Protein AF-0000000065915764 (afdb_homodimer)

pLDDT: mean 95.34, std 4.93, range [56.38, 98.88]

Nearest PDB structures (foldseek):
  3zss-assembly2_C  TM=9.083E-01  e=1.760E-75  Streptomyces coelicolor
  5lgw-assembly1_B  TM=9.173E-01  e=3.106E-75  Streptomyces coelicolor
  8d6k-assembly1_A  TM=9.025E-01  e=7.506E-76  Streptomyces coelicolor A3(2)
  5lgv-assembly1_B  TM=8.990E-01  e=1.524E-74  Streptomyces coelicolor A3(2)
  5vt4-assembly2_C  TM=8.774E-01  e=1.655E-73  Streptomyces coelicolor A3(2)

Radius of gyration: 36.44 Å; Cα contacts (8 Å, |Δi|>4): 2504; chains: 2; bounding box: 92×104×80 Å

Sequence (1188 aa):
MRLADARVAIEGVNLEIDGGRFAAKVVAGWEVAVEADIFCDGHDSIDAAVLHRQRGTDDWTEVRMEFLVNDRWQARVTFAENAFHELTFLAWRDLYTTWRKEVAKKLAAGQKIDLELEEGRRLLQSVETAGAEDRALVDRILGEDGADQEAGARFARMSSPEAVAAMKRCAPRTNLTCYKILPIFADREAAAFSAWYEMMPRSQSGDPERHGTFDDVIRKLPYVRDLGFDVLYFTPIHPIGRVNRKGRNNSLTPGPDDPGSPYAIGSEEGGHDAIHPELGDFESFGRLVEAAHAHGLEVALDFAIQCAPDHPWIREHPEWFDWRPDGTIKFAENPPKKYEDIVNVHFYRGALPELWYALRDVVLFWVEKGVKIFRVDNPHTKPFPFWEWMIGEVQSQHPDVIFLAEAFTRPKVMKRLGKVGYGQSYSYFTWRNTKAELIDYLTELTTEECRHYMRPNFFANTPDINPVYLQHSGRAGFRVRLALAATLGGNYGLYNGYEICEATPVPGKEEYFNSEKYQLRAWDFDQPGHIQDDIRLMNHIRRTHPAMRDFTRLRFYDAHNDSVLAYGKSTEDKQDFLLFHVNLDPHAAQTFEFMRLADARVAIEGVNLEIDGGRFAAKVVAGWEVAVEADIFCDGHDSIDAAVLHRQRGTDDWTEVRMEFLVNDRWQARVTFAENAFHELTFLAWRDLYTTWRKEVAKKLAAGQKIDLELEEGRRLLQSVETAGAEDRALVDRILGEDGADQEAGARFARMSSPEAVAAMKRCAPRTNLTCYKILPIFADREAAAFSAWYEMMPRSQSGDPERHGTFDDVIRKLPYVRDLGFDVLYFTPIHPIGRVNRKGRNNSLTPGPDDPGSPYAIGSEEGGHDAIHPELGDFESFGRLVEAAHAHGLEVALDFAIQCAPDHPWIREHPEWFDWRPDGTIKFAENPPKKYEDIVNVHFYRGALPELWYALRDVVLFWVEKGVKIFRVDNPHTKPFPFWEWMIGEVQSQHPDVIFLAEAFTRPKVMKRLGKVGYGQSYSYFTWRNTKAELIDYLTELTTEECRHYMRPNFFANTPDINPVYLQHSGRAGFRVRLALAATLGGNYGLYNGYEICEATPVPGKEEYFNSEKYQLRAWDFDQPGHIQDDIRLMNHIRRTHPAMRDFTRLRFYDAHNDSVLAYGKSTEDKQDFLLFHVNLDPHAAQTFEF

Solvent-accessible surface area (backbone atoms only — not comparable to full-atom values): 61361 Å² total; per-residue (Å²): 115,83,51,68,39,46,41,36,46,76,45,77,43,71,62,51,33,82,68,36,76,30,44,22,50,48,40,28,64,41,76,37,84,48,39,30,36,49,50,56,46,52,83,65,36,65,50,41,30,40,34,35,34,55,62,93,59,87,68,66,47,77,41,68,43,42,80,72,56,94,48,28,31,37,30,78,46,62,50,69,57,51,35,57,27,34,35,34,39,40,30,22,42,31,61,65,61,29,47,52,54,54,49,51,53,36,50,75,69,70,47,89,52,68,68,58,50,53,51,50,52,52,56,59,67,52,40,81,77,37,51,73,67,46,44,50,51,45,48,48,53,58,68,69,54,52,90,87,51,58,66,66,60,52,50,49,56,70,61,25,71,68,44,50,55,39,42,74,73,23,46,64,63,42,53,57,16,72,52,72,77,28,42,31,34,22,31,45,56,65,54,50,39,37,36,34,38,31,46,55,54,46,32,42,52,66,36,58,87,40,75,6,24,38,66,35,41,53,72,44,45,65,59,50,39,66,38,46,42,38,31,44,32,33,58,46,62,27,18,46,20,70,51,63,29,31,3,64,72,68,28,83,72,42,56,95,81,45,72,18,36,44,71,18,24,1,16,94,80,28,30,90,85,33,58,17,70,73,39,42,48,72,66,48,46,46,50,32,53,52,51,34,47,74,64,60,28,42,55,26,38,40,48,61,81,45,26,9,74,45,14,51,55,56,76,77,40,51,58,31,41,59,67,41,95,87,67,46,66,60,52,36,67,57,86,87,46,70,38,76,26,25,28,54,67,42,81,52,74,79,10,53,60,60,52,59,52,51,54,47,48,40,52,51,52,42,38,74,67,69,38,43,32,35,41,29,54,52,50,56,61,40,56,54,36,55,46,31,51,46,47,50,56,48,34,73,77,39,38,74,51,38,37,30,35,44,38,96,63,58,68,69,59,48,48,47,47,18,44,41,55,30,40,24,26,45,59,66,57,62,75,44,73,48,44,67,50,43,52,56,51,50,46,46,49,42,68,41,76,50,46,36,32,44,36,55,32,30,37,65,39,44,88,72,36,37,44,70,68,49,54,73,26,54,65,50,26,50,51,42,48,48,53,49,25,58,68,56,26,21,16,22,30,40,28,69,51,52,47,54,54,65,41,60,47,35,88,96,46,46,28,48,48,79,30,68,58,16,38,58,40,50,79,66,74,77,44,88,80,37,43,54,67,58,46,26,47,53,34,46,50,48,74,72,33,75,18,43,44,52,44,54,40,61,45,78,51,76,35,75,31,76,49,36,44,31,38,36,28,33,34,94,84,56,82,37,72,48,78,48,79,43,61,64,44,48,86,53,91,82,78,69,58,116,114,81,53,67,39,45,39,37,47,77,43,76,43,71,62,52,33,83,68,36,75,31,44,22,50,50,41,28,63,43,76,38,84,48,37,31,34,49,51,56,43,51,82,66,36,66,48,42,29,39,35,37,32,54,62,93,60,87,68,68,46,78,44,69,43,42,80,72,56,94,48,27,30,36,30,79,44,62,50,70,56,53,34,56,28,34,35,33,41,40,30,21,42,30,62,65,62,32,48,52,54,55,49,51,53,36,50,75,70,69,47,88,53,67,70,56,50,53,51,50,50,52,56,58,69,51,38,81,77,37,50,73,66,46,45,50,52,45,49,50,52,58,68,68,55,52,93,86,51,58,68,68,60,50,51,49,57,69,61,25,71,68,46,49,55,40,41,74,73,22,46,65,64,42,53,57,16,72,53,73,77,29,41,31,35,22,31,45,57,63,55,52,38,36,35,35,40,31,49,57,54,46,32,42,52,66,34,59,89,40,74,5,24,40,67,34,41,54,72,43,45,64,59,49,39,67,39,46,41,38,31,42,33,33,58,46,61,28,18,44,20,71,50,63,28,31,3,63,72,68,27,84,72,41,57,96,80,43,72,16,37,45,72,18,24,1,16,96,79,28,30,90,83,34,58,20,71,73,40,44,47,71,66,47,46,44,48,31,52,51,51,34,46,73,63,61,28,41,53,27,42,40,47,63,81,43,25,8,75,45,14,52,55,55,78,77,38,52,58,33,42,61,66,42,97,88,69,46,65,61,53,36,67,57,86,90,47,71,38,76,27,23,28,53,68,44,80,51,76,78,10,51,61,60,51,60,51,51,53,45,48,40,53,52,52,43,38,75,66,68,36,42,35,34,40,28,54,51,49,57,62,41,56,53,35,55,46,31,49,47,46,50,56,49,34,72,77,39,37,76,50,39,37,30,35,45,37,95,63,58,69,68,60,49,48,47,46,17,45,40,57,30,41,25,25,45,59,66,58,62,76,44,72,47,45,67,50,42,53,55,50,50,46,46,48,41,70,41,75,50,47,37,33,44,35,53,31,30,36,66,40,44,88,72,35,39,44,69,67,48,54,72,26,54,67,51,26,50,52,43,47,48,51,48,25,59,67,57,28,22,16,23,32,41,29,70,51,52,48,54,56,66,40,61,46,35,88,95,46,44,28,48,49,80,30,67,58,16,36,58,40,49,79,67,74,78,44,88,81,35,42,54,67,58,46,26,48,51,34,47,49,47,72,70,33,75,17,43,45,52,45,56,40,62,44,79,50,76,35,76,31,77,48,37,44,32,37,35,28,34,34,94,85,56,83,37,72,48,78,47,80,45,63,63,44,49,87,53,90,83,79,67,57,116

Secondary structure (DSSP, 8-state):
-GGGG--SEEE--TT-BGGGTB-EEEETTSEEEEEEEEE-STT--EEEEEEEEETT--PPEEEE-EE-STTEEEEEEE--SSEEEEEEEEEEE-HHHHHHHHHHHHHHTT---HHHHHHHHHHHHT-TT--HHHHHHHHHHHHH--TTS-HHHHHHHHT-HHHHHHHHHHS--EEEEEPPPEEEEEE-GGGTSEEEEEE-GGGTTS-TTS---HHHHHHHHHHHHHHT-SEEEE---S-B--TT---GGG-SS--TT----TTSB-BTTBSTTS--TTT--HHHHHHHHHHHHHTT-EEEEEE---B-TT-HHHHH-GGGB-B-TTSPBPEEEETTEEEEEEEPBP-SGGGTTHHHHHHHHHHHHHHHTT--EEEEESGGGS-HHHHHHHHHHHHHH-TT-EEEEE--S-HHHHHHHHHHT-SEE--GGGG--SHHHHHHHHHHHHHSGGGGT--BEEES-BTTB--HHHHHHHHHHHHHHHHHHHHH-SEEEEETTGGGT---BSTTSSSBTT-TTTS-----TTSTT--HHHHHHHHHHHHH-GGGT-TT-EEEE--SSTTEEEEEEE-TTSSSEEEEEEE--TTS------/-GGGG--SEEE--TT-BGGGTB-EEEETTSEEEEEEEEE-STT--EEEEEEEEETT--PPEEEE-EE-STTEEEEEEE--SSEEEEEEEEEEE-HHHHHHHHHHHHHHTT---HHHHHHHHHHHHT-TT--HHHHHHHHHHHHH--TTS-HHHHHHHHT-HHHHHHHHHHS--EEEEEPPPEEEEEE-GGGTSEEEEEE-GGGTTS-TTS---HHHHHHHHHHHHHHT-SEEEE---SPBP-TT---GGG-SS--TT----TTSB-BTTBSTTS--TTT--HHHHHHHHHHHHHTT-EEEEEE---B-TT-HHHHH-GGGB-B-TTSPBPEEEETTEEEEEEEPBP-SGGGTTHHHHHHHHHHHHHHHTT--EEEEESGGGS-HHHHHHHHHHHHHH-TT-EEEEE--S-HHHHHHHHHHT-SEE--GGGG--SHHHHHHHHHHHHHSGGGGT--BEEES-BTTB--HHHHHHHHHHHHHHHHHHHHH-SEEEEETTGGGT---BSTTSSSBTT-TTTS-----TTSTT--HHHHHHHHHHHHH-GGGT-TT-EEEE--SSTTEEEEEEE-TTSSSEEEEEEE--TTS------

Organism: Cereibacter sphaeroides (NCBI:txid1063)

Structure (mmCIF, N/CA/C/O backbone):
data_AF-0000000065915764-model_v1
#
loop_
_entity.id
_entity.type
_entity.pdbx_description
1 polymer 'Alpha-1,4-glucan:maltose-1-phosphate maltosyltransferase'
#
loop_
_atom_site.group_PDB
_atom_site.id
_atom_site.type_symbol
_atom_site.label_atom_id
_atom_site.label_alt_id
_atom_site.label_comp_id
_atom_site.label_asym_id
_atom_site.label_entity_id
_atom_site.label_seq_id
_atom_site.pdbx_PDB_ins_code
_atom_site.Cartn_x
_atom_site.Cartn_y
_atom_site.Cartn_z
_atom_site.occupancy
_atom_site.B_iso_or_equiv
_atom_site.auth_seq_id
_atom_site.auth_comp_id
_atom_site.auth_asym_id
_atom_site.auth_atom_id
_atom_site.pdbx_PDB_model_num
ATOM 1 N N . MET A 1 1 ? 7.398 -5.914 -28.719 1 56.38 1 MET A N 1
ATOM 2 C CA . MET A 1 1 ? 6.422 -5.68 -27.656 1 56.38 1 MET A CA 1
ATOM 3 C C . MET A 1 1 ? 7.062 -4.953 -26.484 1 56.38 1 MET A C 1
ATOM 5 O O . MET A 1 1 ? 8.102 -5.379 -25.984 1 56.38 1 MET A O 1
ATOM 9 N N . ARG A 1 2 ? 6.723 -3.805 -26.047 1 63.94 2 ARG A N 1
ATOM 10 C CA . ARG A 1 2 ? 7.277 -2.926 -25.031 1 63.94 2 ARG A CA 1
ATOM 11 C C . ARG A 1 2 ? 7.441 -3.668 -23.703 1 63.94 2 ARG A C 1
ATOM 13 O O . ARG A 1 2 ? 8.406 -3.432 -22.969 1 63.94 2 ARG A O 1
ATOM 20 N N . LEU A 1 3 ? 6.625 -4.668 -23.562 1 74.25 3 LEU A N 1
ATOM 21 C CA . LEU A 1 3 ? 6.594 -5.418 -22.312 1 74.25 3 LEU A CA 1
ATOM 22 C C . LEU A 1 3 ? 7.773 -6.383 -22.219 1 74.25 3 LEU A C 1
ATOM 24 O O . LEU A 1 3 ? 8.25 -6.691 -21.125 1 74.25 3 LEU A O 1
ATOM 28 N N . ALA A 1 4 ? 8.305 -6.719 -23.281 1 79.62 4 ALA A N 1
ATOM 29 C CA . ALA A 1 4 ? 9.352 -7.738 -23.312 1 79.62 4 ALA A CA 1
ATOM 30 C C . ALA A 1 4 ? 10.633 -7.223 -22.672 1 79.62 4 ALA A C 1
ATOM 32 O O . ALA A 1 4 ? 11.453 -8.008 -22.203 1 79.62 4 ALA A O 1
ATOM 33 N N . ASP A 1 5 ? 10.688 -5.93 -22.578 1 79.31 5 ASP A N 1
ATOM 34 C CA . ASP A 1 5 ? 11.906 -5.359 -22.031 1 79.31 5 ASP A CA 1
ATOM 35 C C . ASP A 1 5 ? 11.836 -5.293 -20.5 1 79.31 5 ASP A C 1
ATOM 37 O O . ASP A 1 5 ? 12.859 -5.121 -19.828 1 79.31 5 ASP A O 1
ATOM 41 N N . ALA A 1 6 ? 10.734 -5.477 -19.906 1 85.06 6 ALA A N 1
ATOM 42 C CA . ALA A 1 6 ? 10.547 -5.352 -18.453 1 85.06 6 ALA A CA 1
ATOM 43 C C . ALA A 1 6 ? 10.531 -6.719 -17.781 1 85.06 6 ALA A C 1
ATOM 45 O O . ALA A 1 6 ? 9.586 -7.059 -17.078 1 85.06 6 ALA A O 1
ATOM 46 N N . ARG A 1 7 ? 11.711 -7.316 -17.969 1 92.5 7 ARG A N 1
ATOM 47 C CA . ARG A 1 7 ? 11.766 -8.695 -17.5 1 92.5 7 ARG A CA 1
ATOM 48 C C . ARG A 1 7 ? 11.977 -8.75 -15.984 1 92.5 7 ARG A C 1
ATOM 50 O O . ARG A 1 7 ? 11.5 -9.68 -15.32 1 92.5 7 ARG A O 1
ATOM 57 N N . VAL A 1 8 ? 12.703 -7.746 -15.492 1 96.81 8 VAL A N 1
ATOM 58 C CA . VAL A 1 8 ? 12.953 -7.707 -14.055 1 96.81 8 VAL A CA 1
ATOM 59 C C . VAL A 1 8 ? 11.852 -6.906 -13.367 1 96.81 8 VAL A C 1
ATOM 61 O O . VAL A 1 8 ? 11.5 -5.812 -13.812 1 96.81 8 VAL A O 1
ATOM 64 N N . ALA A 1 9 ? 11.227 -7.492 -12.359 1 97.19 9 ALA A N 1
ATOM 65 C CA . ALA A 1 9 ? 10.156 -6.816 -11.617 1 97.19 9 ALA A CA 1
ATOM 66 C C . ALA A 1 9 ? 10.734 -5.883 -10.562 1 97.19 9 ALA A C 1
ATOM 68 O O . ALA A 1 9 ? 11.664 -6.25 -9.836 1 97.19 9 ALA A O 1
ATOM 69 N N . ILE A 1 10 ? 10.289 -4.711 -10.531 1 97.88 10 ILE A N 1
ATOM 70 C CA . ILE A 1 10 ? 10.578 -3.734 -9.484 1 97.88 10 ILE A CA 1
ATOM 71 C C . ILE A 1 10 ? 9.273 -3.268 -8.844 1 97.88 10 ILE A C 1
ATOM 73 O O . ILE A 1 10 ? 8.43 -2.656 -9.508 1 97.88 10 ILE A O 1
ATOM 77 N N . GLU A 1 11 ? 9.047 -3.568 -7.562 1 97.38 11 GLU A N 1
ATOM 78 C CA . GLU A 1 11 ? 7.812 -3.203 -6.871 1 97.38 11 GLU A CA 1
ATOM 79 C C . GLU A 1 11 ? 8.055 -3.002 -5.379 1 97.38 11 GLU A C 1
ATOM 81 O O . GLU A 1 11 ? 9.195 -3.076 -4.914 1 97.38 11 GLU A O 1
ATOM 86 N N . GLY A 1 12 ? 7.016 -2.6 -4.625 1 97.19 12 GLY A N 1
ATOM 87 C CA . GLY A 1 12 ? 7.113 -2.459 -3.18 1 97.19 12 GLY A CA 1
ATOM 88 C C . GLY A 1 12 ? 8.109 -1.394 -2.752 1 97.19 12 GLY A C 1
ATOM 89 O O . GLY A 1 12 ? 8.852 -1.584 -1.785 1 97.19 12 GLY A O 1
ATOM 90 N N . VAL A 1 13 ? 8.203 -0.317 -3.479 1 98.06 13 VAL A N 1
ATOM 91 C CA . VAL A 1 13 ? 9.133 0.767 -3.176 1 98.06 13 VAL A CA 1
ATOM 92 C C . VAL A 1 13 ? 8.688 1.49 -1.907 1 98.06 13 VAL A C 1
ATOM 94 O O . VAL A 1 13 ? 7.535 1.927 -1.807 1 98.06 13 VAL A O 1
ATOM 97 N N . ASN A 1 14 ? 9.578 1.615 -0.952 1 97.75 14 ASN A N 1
ATOM 98 C CA . ASN A 1 14 ? 9.195 2.158 0.345 1 97.75 14 ASN A CA 1
ATOM 99 C C . ASN A 1 14 ? 8.891 3.652 0.26 1 97.75 14 ASN A C 1
ATOM 101 O O . ASN A 1 14 ? 8.094 4.176 1.042 1 97.75 14 ASN A O 1
ATOM 105 N N . LEU A 1 15 ? 9.461 4.379 -0.709 1 98.12 15 LEU A N 1
ATOM 106 C CA . LEU A 1 15 ? 9.281 5.824 -0.805 1 98.12 15 LEU A CA 1
ATOM 107 C C . LEU A 1 15 ? 8.211 6.172 -1.827 1 98.12 15 LEU A C 1
ATOM 109 O O . LEU A 1 15 ? 8.055 7.336 -2.199 1 98.12 15 LEU A O 1
ATOM 113 N N . GLU A 1 16 ? 7.5 5.168 -2.334 1 98 16 GLU A N 1
ATOM 114 C CA . GLU A 1 16 ? 6.387 5.414 -3.246 1 98 16 GLU A CA 1
ATOM 115 C C . GLU A 1 16 ? 5.098 5.699 -2.48 1 98 16 GLU A C 1
ATOM 117 O O . GLU A 1 16 ? 4.543 4.809 -1.838 1 98 16 GLU A O 1
ATOM 122 N N . ILE A 1 17 ? 4.629 6.945 -2.605 1 97.69 17 ILE A N 1
ATOM 123 C CA . ILE A 1 17 ? 3.43 7.355 -1.884 1 97.69 17 ILE A CA 1
ATOM 124 C C . ILE A 1 17 ? 2.252 7.441 -2.852 1 97.69 17 ILE A C 1
ATOM 126 O O . ILE A 1 17 ? 2.289 8.203 -3.82 1 97.69 17 ILE A O 1
ATOM 130 N N . ASP A 1 18 ? 1.126 6.699 -2.59 1 95.69 18 ASP A N 1
ATOM 131 C CA . ASP A 1 18 ? -0.087 6.652 -3.4 1 95.69 18 ASP A CA 1
ATOM 132 C C . ASP A 1 18 ? 0.247 6.461 -4.879 1 95.69 18 ASP A C 1
ATOM 134 O O . ASP A 1 18 ? -0.206 7.23 -5.727 1 95.69 18 ASP A O 1
ATOM 138 N N . GLY A 1 19 ? 1.062 5.457 -5.098 1 94.25 19 GLY A N 1
ATOM 139 C CA . GLY A 1 19 ? 1.416 5.129 -6.473 1 94.25 19 GLY A CA 1
ATOM 140 C C . GLY A 1 19 ? 2.357 6.137 -7.102 1 94.25 19 GLY A C 1
ATOM 141 O O . GLY A 1 19 ? 2.42 6.258 -8.328 1 94.25 19 GLY A O 1
ATOM 142 N N . GLY A 1 20 ? 3.006 6.973 -6.316 1 96.31 20 GLY A N 1
ATOM 143 C CA . GLY A 1 20 ? 3.941 7.961 -6.832 1 96.31 20 GLY A CA 1
ATOM 144 C C . GLY A 1 20 ? 3.312 9.32 -7.051 1 96.31 20 GLY A C 1
ATOM 145 O O . GLY A 1 20 ? 3.945 10.219 -7.609 1 96.31 20 GLY A O 1
ATOM 146 N N . ARG A 1 21 ? 2.051 9.469 -6.59 1 95.62 21 ARG A N 1
ATOM 147 C CA . ARG A 1 21 ? 1.346 10.727 -6.781 1 95.62 21 ARG A CA 1
ATOM 148 C C . ARG A 1 21 ? 1.957 11.836 -5.926 1 95.62 21 ARG A C 1
ATOM 150 O O . ARG A 1 21 ? 2.061 12.984 -6.367 1 95.62 21 ARG A O 1
ATOM 157 N N . PHE A 1 22 ? 2.361 11.453 -4.715 1 97.69 22 PHE A N 1
ATOM 158 C CA . PHE A 1 22 ? 2.883 12.453 -3.783 1 97.69 22 PHE A CA 1
ATOM 159 C C . PHE A 1 22 ? 4.363 12.211 -3.508 1 97.69 22 PHE A C 1
ATOM 161 O O . PHE A 1 22 ? 4.836 11.07 -3.592 1 97.69 22 PHE A O 1
ATOM 168 N N . ALA A 1 23 ? 5.055 13.227 -3.17 1 98.38 23 ALA A N 1
ATOM 169 C CA . ALA A 1 23 ? 6.48 13.133 -2.867 1 98.38 23 ALA A CA 1
ATOM 170 C C . ALA A 1 23 ? 6.707 12.57 -1.468 1 98.38 23 ALA A C 1
ATOM 172 O O . ALA A 1 23 ? 6.031 12.969 -0.514 1 98.38 23 ALA A O 1
ATOM 173 N N . ALA A 1 24 ? 7.609 11.617 -1.377 1 98.62 24 ALA A N 1
ATOM 174 C CA . ALA A 1 24 ? 8.141 11.273 -0.062 1 98.62 24 ALA A CA 1
ATOM 175 C C . ALA A 1 24 ? 9.055 12.383 0.463 1 98.62 24 ALA A C 1
ATOM 177 O O . ALA A 1 24 ? 9.656 13.125 -0.319 1 98.62 24 ALA A O 1
ATOM 178 N N . LYS A 1 25 ? 9.102 12.469 1.748 1 98.31 25 LYS A N 1
ATOM 179 C CA . LYS A 1 25 ? 9.922 13.508 2.367 1 98.31 25 LYS A CA 1
ATOM 180 C C . LYS A 1 25 ? 11.164 12.914 3.021 1 98.31 25 LYS A C 1
ATOM 182 O O . LYS A 1 25 ? 11.078 11.93 3.762 1 98.31 25 LYS A O 1
ATOM 187 N N . VAL A 1 26 ? 12.258 13.492 2.672 1 98.25 26 VAL A N 1
ATOM 188 C CA . VAL A 1 26 ? 13.539 13.164 3.289 1 98.25 26 VAL A CA 1
ATOM 189 C C . VAL A 1 26 ? 14.211 14.43 3.795 1 98.25 26 VAL A C 1
ATOM 191 O O . VAL A 1 26 ? 13.625 15.516 3.746 1 98.25 26 VAL A O 1
ATOM 194 N N . VAL A 1 27 ? 15.383 14.273 4.406 1 98.25 27 VAL A N 1
ATOM 195 C CA . VAL A 1 27 ? 16.125 15.43 4.914 1 98.25 27 VAL A CA 1
ATOM 196 C C . VAL A 1 27 ? 17.438 15.57 4.168 1 98.25 27 VAL A C 1
ATOM 198 O O . VAL A 1 27 ? 18.203 14.602 4.059 1 98.25 27 VAL A O 1
ATOM 201 N N . ALA A 1 28 ? 17.672 16.766 3.611 1 98.44 28 ALA A N 1
ATOM 202 C CA . ALA A 1 28 ? 18.922 17.016 2.893 1 98.44 28 ALA A CA 1
ATOM 203 C C . ALA A 1 28 ? 20.125 16.688 3.762 1 98.44 28 ALA A C 1
ATOM 205 O O . ALA A 1 28 ? 20.188 17.109 4.922 1 98.44 28 ALA A O 1
ATOM 206 N N . GLY A 1 29 ? 20.984 15.891 3.207 1 97.5 29 GLY A N 1
ATOM 207 C CA . GLY A 1 29 ? 22.203 15.547 3.922 1 97.5 29 GLY A CA 1
ATOM 208 C C . GLY A 1 29 ? 22.094 14.266 4.73 1 97.5 29 GLY A C 1
ATOM 209 O O . GLY A 1 29 ? 23.094 13.688 5.137 1 97.5 29 GLY A O 1
ATOM 210 N N . TRP A 1 30 ? 20.844 13.883 5.102 1 96.69 30 TRP A N 1
ATOM 211 C CA . TRP A 1 30 ? 20.656 12.625 5.812 1 96.69 30 TRP A CA 1
ATOM 212 C C . TRP A 1 30 ? 20.688 11.445 4.848 1 96.69 30 TRP A C 1
ATOM 214 O O . TRP A 1 30 ? 20.172 11.531 3.73 1 96.69 30 TRP A O 1
ATOM 224 N N . GLU A 1 31 ? 21.328 10.414 5.277 1 96 31 GLU A N 1
ATOM 225 C CA . GLU A 1 31 ? 21.266 9.188 4.496 1 96 31 GLU A CA 1
ATOM 226 C C . GLU A 1 31 ? 19.891 8.516 4.633 1 96 31 GLU A C 1
ATOM 228 O O . GLU A 1 31 ? 19.328 8.453 5.73 1 96 31 GLU A O 1
ATOM 233 N N . VAL A 1 32 ? 19.375 8.117 3.539 1 96.06 32 VAL A N 1
ATOM 234 C CA . VAL A 1 32 ? 18.062 7.48 3.541 1 96.06 32 VAL A CA 1
ATOM 235 C C . VAL A 1 32 ? 18.156 6.086 2.92 1 96.06 32 VAL A C 1
ATOM 237 O O . VAL A 1 32 ? 18.828 5.902 1.897 1 96.06 32 VAL A O 1
ATOM 240 N N . ALA A 1 33 ? 17.547 5.105 3.607 1 96.94 33 ALA A N 1
ATOM 241 C CA . ALA A 1 33 ? 17.453 3.766 3.031 1 96.94 33 ALA A CA 1
ATOM 242 C C . ALA A 1 33 ? 16.359 3.707 1.961 1 96.94 33 ALA A C 1
ATOM 244 O O . ALA A 1 33 ? 15.18 3.922 2.252 1 96.94 33 ALA A O 1
ATOM 245 N N . VAL A 1 34 ? 16.703 3.51 0.736 1 98.5 34 VAL A N 1
ATOM 246 C CA . VAL A 1 34 ? 15.789 3.314 -0.383 1 98.5 34 VAL A CA 1
ATOM 247 C C . VAL A 1 34 ? 15.656 1.824 -0.685 1 98.5 34 VAL A C 1
ATOM 249 O O . VAL A 1 34 ? 16.641 1.156 -1.005 1 98.5 34 VAL A O 1
ATOM 252 N N . GLU A 1 35 ? 14.438 1.336 -0.572 1 98.62 35 GLU A N 1
ATOM 253 C CA . GLU A 1 35 ? 14.234 -0.105 -0.681 1 98.62 35 GLU A CA 1
ATOM 254 C C . GLU A 1 35 ? 13.195 -0.433 -1.752 1 98.62 35 GLU A C 1
ATOM 256 O O . GLU A 1 35 ? 12.289 0.361 -2.008 1 98.62 35 GLU A O 1
ATOM 261 N N . ALA A 1 36 ? 13.289 -1.593 -2.348 1 98.69 36 ALA A N 1
ATOM 262 C CA . ALA A 1 36 ? 12.352 -2.135 -3.322 1 98.69 36 ALA A CA 1
ATOM 263 C C . ALA A 1 36 ? 12.43 -3.658 -3.377 1 98.69 36 ALA A C 1
ATOM 265 O O . ALA A 1 36 ? 13.453 -4.246 -2.998 1 98.69 36 ALA A O 1
ATOM 266 N N . ASP A 1 37 ? 11.352 -4.242 -3.695 1 98.56 37 ASP A N 1
ATOM 267 C CA . ASP A 1 37 ? 11.367 -5.656 -4.07 1 98.56 37 ASP A CA 1
ATOM 268 C C . ASP A 1 37 ? 11.758 -5.828 -5.535 1 98.56 37 ASP A C 1
ATOM 270 O O . ASP A 1 37 ? 11.062 -5.34 -6.43 1 98.56 37 ASP A O 1
ATOM 274 N N . ILE A 1 38 ? 12.859 -6.492 -5.797 1 98.62 38 ILE A N 1
ATOM 275 C CA . ILE A 1 38 ? 13.383 -6.668 -7.148 1 98.62 38 ILE A CA 1
ATOM 276 C C . ILE A 1 38 ? 13.68 -8.141 -7.398 1 98.62 38 ILE A C 1
ATOM 278 O O . ILE A 1 38 ? 14.453 -8.758 -6.66 1 98.62 38 ILE A O 1
ATOM 282 N N . PHE A 1 39 ? 13.062 -8.656 -8.406 1 97.69 39 PHE A N 1
ATOM 283 C CA . PHE A 1 39 ? 13.234 -10.078 -8.703 1 97.69 39 PHE A CA 1
ATOM 284 C C . PHE A 1 39 ? 12.914 -10.367 -10.164 1 97.69 39 PHE A C 1
ATOM 286 O O . PHE A 1 39 ? 12.312 -9.539 -10.852 1 97.69 39 PHE A O 1
ATOM 293 N N . CYS A 1 40 ? 13.367 -11.422 -10.664 1 95.25 40 CYS A N 1
ATOM 294 C CA . CYS A 1 40 ? 13.164 -11.867 -12.039 1 95.25 40 CYS A CA 1
ATOM 295 C C . CYS A 1 40 ? 12.82 -13.352 -12.086 1 95.25 40 CYS A C 1
ATOM 297 O O . CYS A 1 40 ? 12.875 -14.039 -11.07 1 95.25 40 CYS A O 1
ATOM 299 N N . ASP A 1 41 ? 12.391 -13.742 -13.188 1 91.44 41 ASP A N 1
ATOM 300 C CA . ASP A 1 41 ? 12.125 -15.156 -13.406 1 91.44 41 ASP A CA 1
ATOM 301 C C . ASP A 1 41 ? 13.422 -15.969 -13.406 1 91.44 41 ASP A C 1
ATOM 303 O O . ASP A 1 41 ? 14.492 -15.438 -13.711 1 91.44 41 ASP A O 1
ATOM 307 N N . GLY A 1 42 ? 13.32 -17.234 -13.062 1 88.62 42 GLY A N 1
ATOM 308 C CA . GLY A 1 42 ? 14.445 -18.141 -13.188 1 88.62 42 GLY A CA 1
ATOM 309 C C . GLY A 1 42 ? 15.438 -18.016 -12.047 1 88.62 42 GLY A C 1
ATOM 310 O O . GLY A 1 42 ? 15.055 -17.719 -10.914 1 88.62 42 GLY A O 1
ATOM 311 N N . HIS A 1 43 ? 16.672 -18.344 -12.383 1 87 43 HIS A N 1
ATOM 312 C CA . HIS A 1 43 ? 17.688 -18.438 -11.336 1 87 43 HIS A CA 1
ATOM 313 C C . HIS A 1 43 ? 18.828 -17.469 -11.594 1 87 43 HIS A C 1
ATOM 315 O O . HIS A 1 43 ? 19.828 -17.484 -10.867 1 87 43 HIS A O 1
ATOM 321 N N . ASP A 1 44 ? 18.578 -16.672 -12.547 1 91.06 44 ASP A N 1
ATOM 322 C CA . ASP A 1 44 ? 19.641 -15.727 -12.875 1 91.06 44 ASP A CA 1
ATOM 323 C C . ASP A 1 44 ? 19.891 -14.75 -11.727 1 91.06 44 ASP A C 1
ATOM 325 O O . ASP A 1 44 ? 18.953 -14.352 -11.031 1 91.06 44 ASP A O 1
ATOM 329 N N . SER A 1 45 ? 21.203 -14.469 -11.672 1 95.62 45 SER A N 1
ATOM 330 C CA . SER A 1 45 ? 21.531 -13.352 -10.781 1 95.62 45 SER A CA 1
ATOM 331 C C . SER A 1 45 ? 21.094 -12.023 -11.383 1 95.62 45 SER A C 1
ATOM 333 O O . SER A 1 45 ? 21.156 -11.836 -12.602 1 95.62 45 SER A O 1
ATOM 335 N N . ILE A 1 46 ? 20.625 -11.164 -10.539 1 97.25 46 ILE A N 1
ATOM 336 C CA . ILE A 1 46 ? 20.25 -9.828 -10.977 1 97.25 46 ILE A CA 1
ATOM 337 C C . ILE A 1 46 ? 21.047 -8.781 -10.203 1 97.25 46 ILE A C 1
ATOM 339 O O . ILE A 1 46 ? 21.672 -9.102 -9.195 1 97.25 46 ILE A O 1
ATOM 343 N N . ASP A 1 47 ? 21.094 -7.617 -10.75 1 97.31 47 ASP A N 1
ATOM 344 C CA . ASP A 1 47 ? 21.641 -6.449 -10.078 1 97.31 47 ASP A CA 1
ATOM 345 C C . ASP A 1 47 ? 20.719 -5.242 -10.219 1 97.31 47 ASP A C 1
ATOM 347 O O . ASP A 1 47 ? 19.75 -5.281 -10.984 1 97.31 47 ASP A O 1
ATOM 351 N N . ALA A 1 48 ? 20.906 -4.266 -9.375 1 98.44 48 ALA A N 1
ATOM 352 C CA . ALA A 1 48 ? 19.984 -3.125 -9.352 1 98.44 48 ALA A CA 1
ATOM 353 C C . ALA A 1 48 ? 20.688 -1.865 -8.859 1 98.44 48 ALA A C 1
ATOM 355 O O . ALA A 1 48 ? 21.734 -1.945 -8.219 1 98.44 48 ALA A O 1
ATOM 356 N N . ALA A 1 49 ? 20.141 -0.789 -9.242 1 98.5 49 ALA A N 1
ATOM 357 C CA . ALA A 1 49 ? 20.656 0.514 -8.828 1 98.5 49 ALA A CA 1
ATOM 358 C C . ALA A 1 49 ? 19.531 1.52 -8.648 1 98.5 49 ALA A C 1
ATOM 360 O O . ALA A 1 49 ? 18.469 1.379 -9.25 1 98.5 49 ALA A O 1
ATOM 361 N N . VAL A 1 50 ? 19.766 2.455 -7.777 1 98.69 50 VAL A N 1
ATOM 362 C CA . VAL A 1 50 ? 18.906 3.625 -7.629 1 98.69 50 VAL A CA 1
ATOM 363 C C . VAL A 1 50 ? 19.516 4.809 -8.375 1 98.69 50 VAL A C 1
ATOM 365 O O . VAL A 1 50 ? 20.719 5.035 -8.32 1 98.69 50 VAL A O 1
ATOM 368 N N . LEU A 1 51 ? 18.672 5.449 -9.172 1 98.44 51 LEU A N 1
ATOM 369 C CA . LEU A 1 51 ? 19.047 6.715 -9.781 1 98.44 51 LEU A CA 1
ATOM 370 C C . LEU A 1 51 ? 18.344 7.887 -9.102 1 98.44 51 LEU A C 1
ATOM 372 O O . LEU A 1 51 ? 17.156 7.805 -8.805 1 98.44 51 LEU A O 1
ATOM 376 N N . HIS A 1 52 ? 19.094 8.93 -8.805 1 98.31 52 HIS A N 1
ATOM 377 C CA . HIS A 1 52 ? 18.438 10.109 -8.242 1 98.31 52 HIS A CA 1
ATOM 378 C C . HIS A 1 52 ? 19.078 11.391 -8.789 1 98.31 52 HIS A C 1
ATOM 380 O O . HIS A 1 52 ? 20.234 11.383 -9.227 1 98.31 52 HIS A O 1
ATOM 386 N N . ARG A 1 53 ? 18.328 12.438 -8.852 1 98.06 53 ARG A N 1
ATOM 387 C CA . ARG A 1 53 ? 18.781 13.758 -9.281 1 98.06 53 ARG A CA 1
ATOM 388 C C . ARG A 1 53 ? 17.891 14.859 -8.695 1 98.06 53 ARG A C 1
ATOM 390 O O . ARG A 1 53 ? 16.797 14.586 -8.227 1 98.06 53 ARG A O 1
ATOM 397 N N . GLN A 1 54 ? 18.5 16 -8.672 1 97.69 54 GLN A N 1
ATOM 398 C CA . GLN A 1 54 ? 17.656 17.156 -8.406 1 97.69 54 GLN A CA 1
ATOM 399 C C . GLN A 1 54 ? 16.719 17.438 -9.578 1 97.69 54 GLN A C 1
ATOM 401 O O . GLN A 1 54 ? 17.125 17.359 -10.742 1 97.69 54 GLN A O 1
ATOM 406 N N . ARG A 1 55 ? 15.469 17.688 -9.328 1 96.75 55 ARG A N 1
ATOM 407 C CA . ARG A 1 55 ? 14.508 17.969 -10.391 1 96.75 55 ARG A CA 1
ATOM 408 C C . ARG A 1 55 ? 14.977 19.125 -11.266 1 96.75 55 ARG A C 1
ATOM 410 O O . ARG A 1 55 ? 15.414 20.156 -10.758 1 96.75 55 ARG A O 1
ATOM 417 N N . GLY A 1 56 ? 14.906 18.953 -12.516 1 93.75 56 GLY A N 1
ATOM 418 C CA . GLY A 1 56 ? 15.312 19.984 -13.453 1 93.75 56 GLY A CA 1
ATOM 419 C C . GLY A 1 56 ? 16.734 19.828 -13.945 1 93.75 56 GLY A C 1
ATOM 420 O O . GLY A 1 56 ? 17.172 20.547 -14.852 1 93.75 56 GLY A O 1
ATOM 421 N N . THR A 1 57 ? 17.469 18.938 -13.297 1 94.25 57 THR A N 1
ATOM 422 C CA . THR A 1 57 ? 18.812 18.656 -13.773 1 94.25 57 THR A CA 1
ATOM 423 C C . THR A 1 57 ? 18.828 17.406 -14.648 1 94.25 57 THR A C 1
ATOM 425 O O . THR A 1 57 ? 17.891 16.609 -14.625 1 94.25 57 THR A O 1
ATOM 428 N N . ASP A 1 58 ? 19.828 17.234 -15.469 1 90.62 58 ASP A N 1
ATOM 429 C CA . ASP A 1 58 ? 19.844 16.156 -16.453 1 90.62 58 ASP A CA 1
ATOM 430 C C . ASP A 1 58 ? 20.641 14.961 -15.938 1 90.62 58 ASP A C 1
ATOM 432 O O . ASP A 1 58 ? 20.406 13.82 -16.328 1 90.62 58 ASP A O 1
ATOM 436 N N . ASP A 1 59 ? 21.531 15.172 -15.125 1 92.06 59 ASP A N 1
ATOM 437 C CA . ASP A 1 59 ? 22.469 14.102 -14.773 1 92.06 59 ASP A CA 1
ATOM 438 C C . ASP A 1 59 ? 21.953 13.289 -13.586 1 92.06 59 ASP A C 1
ATOM 440 O O . ASP A 1 59 ? 21.766 13.828 -12.492 1 92.06 59 ASP A O 1
ATOM 444 N N . TRP A 1 60 ? 21.781 12.078 -13.797 1 96.31 60 TRP A N 1
ATOM 445 C CA . TRP A 1 60 ? 21.406 11.148 -12.742 1 96.31 60 TRP A CA 1
ATOM 446 C C . TRP A 1 60 ? 22.625 10.664 -11.977 1 96.31 60 TRP A C 1
ATOM 448 O O . TRP A 1 60 ? 23.688 10.414 -12.578 1 96.31 60 TRP A O 1
ATOM 458 N N . THR A 1 61 ? 22.562 10.578 -10.703 1 97.62 61 THR A N 1
ATOM 459 C CA . THR A 1 61 ? 23.516 9.859 -9.875 1 97.62 61 THR A CA 1
ATOM 460 C C . THR A 1 61 ? 23.062 8.43 -9.633 1 97.62 61 THR A C 1
ATOM 462 O O . THR A 1 61 ? 21.906 8.195 -9.258 1 97.62 61 THR A O 1
ATOM 465 N N . GLU A 1 62 ? 23.969 7.523 -9.844 1 97.38 62 GLU A N 1
ATOM 466 C CA . GLU A 1 62 ? 23.625 6.113 -9.688 1 97.38 62 GLU A CA 1
ATOM 467 C C . GLU A 1 62 ? 24.25 5.531 -8.422 1 97.38 62 GLU A C 1
ATOM 469 O O . GLU A 1 62 ? 25.422 5.754 -8.141 1 97.38 62 GLU A O 1
ATOM 474 N N . VAL A 1 63 ? 23.422 4.844 -7.648 1 98.12 63 VAL A N 1
ATOM 475 C CA . VAL A 1 63 ? 23.875 4.125 -6.461 1 98.12 63 VAL A CA 1
ATOM 476 C C . VAL A 1 63 ? 23.469 2.656 -6.559 1 98.12 63 VAL A C 1
ATOM 478 O O . VAL A 1 63 ? 22.281 2.344 -6.703 1 98.12 63 VAL A O 1
ATOM 481 N N . ARG A 1 64 ? 24.469 1.751 -6.5 1 97.56 64 ARG A N 1
ATOM 482 C CA . ARG A 1 64 ? 24.188 0.323 -6.586 1 97.56 64 ARG A CA 1
ATOM 483 C C . ARG A 1 64 ? 23.391 -0.154 -5.371 1 97.56 64 ARG A C 1
ATOM 485 O O . ARG A 1 64 ? 23.641 0.295 -4.25 1 97.56 64 ARG A O 1
ATOM 492 N N . MET A 1 65 ? 22.484 -1.022 -5.559 1 98.44 65 MET A N 1
ATOM 493 C CA . MET A 1 65 ? 21.703 -1.588 -4.461 1 98.44 65 MET A CA 1
ATOM 494 C C . MET A 1 65 ? 22.328 -2.887 -3.965 1 98.44 65 MET A C 1
ATOM 496 O O . MET A 1 65 ? 23.125 -3.512 -4.672 1 98.44 65 MET A O 1
ATOM 500 N N . GLU A 1 66 ? 21.953 -3.205 -2.764 1 98 66 GLU A N 1
ATOM 501 C CA . GLU A 1 66 ? 22.375 -4.465 -2.154 1 98 66 GLU A CA 1
ATOM 502 C C . GLU A 1 66 ? 21.156 -5.332 -1.808 1 98 66 GLU A C 1
ATOM 504 O O . GLU A 1 66 ? 20.125 -4.816 -1.363 1 98 66 GLU A O 1
ATOM 509 N N . PHE A 1 67 ? 21.328 -6.59 -2.002 1 97.5 67 PHE A N 1
ATOM 510 C CA . PHE A 1 67 ? 20.297 -7.551 -1.65 1 97.5 67 PHE A CA 1
ATOM 511 C C . PHE A 1 67 ? 20.172 -7.695 -0.138 1 97.5 67 PHE A C 1
ATOM 513 O O . PHE A 1 67 ? 21.188 -7.844 0.555 1 97.5 67 PHE A O 1
ATOM 520 N N . LEU A 1 68 ? 18.969 -7.664 0.398 1 96.75 68 LEU A N 1
ATOM 521 C CA . LEU A 1 68 ? 18.734 -7.898 1.817 1 96.75 68 LEU A CA 1
ATOM 522 C C . LEU A 1 68 ? 18.203 -9.305 2.053 1 96.75 68 LEU A C 1
ATOM 524 O O . LEU A 1 68 ? 18.969 -10.258 2.178 1 96.75 68 LEU A O 1
ATOM 528 N N . VAL A 1 69 ? 16.922 -9.492 1.894 1 95.94 69 VAL A N 1
ATOM 529 C CA . VAL A 1 69 ? 16.266 -10.781 2.104 1 95.94 69 VAL A CA 1
ATOM 530 C C . VAL A 1 69 ? 14.984 -10.852 1.29 1 95.94 69 VAL A C 1
ATOM 532 O O . VAL A 1 69 ? 14.359 -9.82 1.014 1 95.94 69 VAL A O 1
ATOM 535 N N . ASN A 1 70 ? 14.695 -12.008 0.879 1 95.69 70 ASN A N 1
ATOM 536 C CA . ASN A 1 70 ? 13.391 -12.266 0.278 1 95.69 70 ASN A CA 1
ATOM 537 C C . ASN A 1 70 ? 13.07 -11.266 -0.83 1 95.69 70 ASN A C 1
ATOM 539 O O . ASN A 1 70 ? 12.031 -10.617 -0.801 1 95.69 70 ASN A O 1
ATOM 543 N N . ASP A 1 71 ? 14.07 -11.062 -1.69 1 97.56 71 ASP A N 1
ATOM 544 C CA . ASP A 1 71 ? 13.977 -10.266 -2.91 1 97.56 71 ASP A CA 1
ATOM 545 C C . ASP A 1 71 ? 13.906 -8.773 -2.59 1 97.56 71 ASP A C 1
ATOM 547 O O . ASP A 1 71 ? 13.57 -7.961 -3.453 1 97.56 71 ASP A O 1
ATOM 551 N N . ARG A 1 72 ? 14.141 -8.445 -1.334 1 98.5 72 ARG A N 1
ATOM 552 C CA . ARG A 1 72 ? 14.219 -7.043 -0.925 1 98.5 72 ARG A CA 1
ATOM 553 C C . ARG A 1 72 ? 15.625 -6.496 -1.136 1 98.5 72 ARG A C 1
ATOM 555 O O . ARG A 1 72 ? 16.609 -7.156 -0.805 1 98.5 72 ARG A O 1
ATOM 562 N N . TRP A 1 73 ? 15.703 -5.379 -1.781 1 98.75 73 TRP A N 1
ATOM 563 C CA . TRP A 1 73 ? 16.969 -4.707 -2.062 1 98.75 73 TRP A CA 1
ATOM 564 C C . TRP A 1 73 ? 17.016 -3.326 -1.414 1 98.75 73 TRP A C 1
ATOM 566 O O . TRP A 1 73 ? 15.961 -2.723 -1.158 1 98.75 73 TRP A O 1
ATOM 576 N N . GLN A 1 74 ? 18.219 -2.816 -1.118 1 98.56 74 GLN A N 1
ATOM 577 C CA . GLN A 1 74 ? 18.359 -1.524 -0.454 1 98.56 74 GLN A CA 1
ATOM 578 C C . GLN A 1 74 ? 19.547 -0.744 -1.001 1 98.56 74 GLN A C 1
ATOM 580 O O . GLN A 1 74 ? 20.562 -1.335 -1.388 1 98.56 74 GLN A O 1
ATOM 585 N N . ALA A 1 75 ? 19.438 0.445 -1.146 1 98.38 75 ALA A N 1
ATOM 586 C CA . ALA A 1 75 ? 20.531 1.396 -1.324 1 98.38 75 ALA A CA 1
ATOM 587 C C . ALA A 1 75 ? 20.438 2.539 -0.317 1 98.38 75 ALA A C 1
ATOM 589 O O . ALA A 1 75 ? 19.344 2.879 0.142 1 98.38 75 ALA A O 1
ATOM 590 N N . ARG A 1 76 ? 21.547 3.062 0.097 1 97.5 76 ARG A N 1
ATOM 591 C CA . ARG A 1 76 ? 21.578 4.266 0.919 1 97.5 76 ARG A CA 1
ATOM 592 C C . ARG A 1 76 ? 21.891 5.496 0.071 1 97.5 76 ARG A C 1
ATOM 594 O O . ARG A 1 76 ? 22.938 5.559 -0.59 1 97.5 76 ARG A O 1
ATOM 601 N N . VAL A 1 77 ? 21 6.395 0.108 1 97.88 77 VAL A N 1
ATOM 602 C CA . VAL A 1 77 ? 21.109 7.566 -0.754 1 97.88 77 VAL A CA 1
ATOM 603 C C . VAL A 1 77 ? 21.109 8.836 0.095 1 97.88 77 VAL A C 1
ATOM 605 O O . VAL A 1 77 ? 20.391 8.93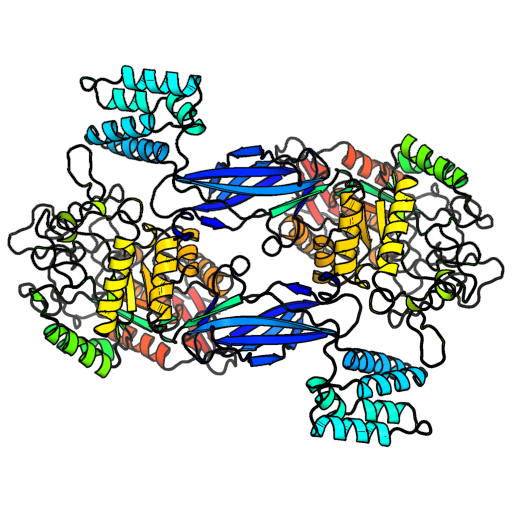 1.093 1 97.88 77 VAL A O 1
ATOM 608 N N . THR A 1 78 ? 21.953 9.766 -0.211 1 97.69 78 THR A N 1
ATOM 609 C CA . THR A 1 78 ? 21.938 11.094 0.395 1 97.69 78 THR A CA 1
ATOM 610 C C . THR A 1 78 ? 21.562 12.156 -0.631 1 97.69 78 THR A C 1
ATOM 612 O O . THR A 1 78 ? 22.25 12.328 -1.638 1 97.69 78 THR A O 1
ATOM 615 N N . PHE A 1 79 ? 20.438 12.758 -0.445 1 97.62 79 PHE A N 1
ATOM 616 C CA . PHE A 1 79 ? 20.078 13.938 -1.222 1 97.62 79 PHE A CA 1
ATOM 617 C C . PHE A 1 79 ? 20.734 15.18 -0.653 1 97.62 79 PHE A C 1
ATOM 619 O O . PHE A 1 79 ? 20.359 15.664 0.418 1 97.62 79 PHE A O 1
ATOM 626 N N . ALA A 1 80 ? 21.609 15.742 -1.294 1 95.69 80 ALA A N 1
ATOM 627 C CA . ALA A 1 80 ? 22.5 16.75 -0.724 1 95.69 80 ALA A CA 1
ATOM 628 C C . ALA A 1 80 ? 21.781 18.094 -0.566 1 95.69 80 ALA A C 1
ATOM 630 O O . ALA A 1 80 ? 21.938 18.781 0.444 1 95.69 80 ALA A O 1
ATOM 631 N N . GLU A 1 81 ? 20.906 18.422 -1.518 1 97.25 81 GLU A N 1
ATOM 632 C CA . GLU A 1 81 ? 20.359 19.781 -1.569 1 97.25 81 GLU A CA 1
ATOM 633 C C . GLU A 1 81 ? 18.922 19.812 -1.089 1 97.25 81 GLU A C 1
ATOM 635 O O . GLU A 1 81 ? 18.141 18.891 -1.386 1 97.25 81 GLU A O 1
ATOM 640 N N . ASN A 1 82 ? 18.594 20.781 -0.311 1 98.62 82 ASN A N 1
ATOM 641 C CA . ASN A 1 82 ? 17.188 21.078 -0.038 1 98.62 82 ASN A CA 1
ATOM 642 C C . ASN A 1 82 ? 16.453 21.516 -1.302 1 98.62 82 ASN A C 1
ATOM 644 O O . ASN A 1 82 ? 16.547 22.672 -1.71 1 98.62 82 ASN A O 1
ATOM 648 N N . ALA A 1 83 ? 15.742 20.609 -1.874 1 98.31 83 ALA A N 1
ATOM 649 C CA . ALA A 1 83 ? 15.109 20.812 -3.172 1 98.31 83 ALA A CA 1
ATOM 650 C C . ALA A 1 83 ? 14.148 19.672 -3.506 1 98.31 83 ALA A C 1
ATOM 652 O O . ALA A 1 83 ? 14.062 18.688 -2.766 1 98.31 83 ALA A O 1
ATOM 653 N N . PHE A 1 84 ? 13.438 19.922 -4.613 1 98.44 84 PHE A N 1
ATOM 654 C CA . PHE A 1 84 ? 12.711 18.812 -5.234 1 98.44 84 PHE A CA 1
ATOM 655 C C . PHE A 1 84 ? 13.664 17.859 -5.949 1 98.44 84 PHE A C 1
ATOM 657 O O . PHE A 1 84 ? 14.602 18.312 -6.613 1 98.44 84 PHE A O 1
ATOM 664 N N . HIS A 1 85 ? 13.461 16.594 -5.695 1 98.5 85 HIS A N 1
ATOM 665 C CA . HIS A 1 85 ? 14.297 15.57 -6.32 1 98.5 85 HIS A CA 1
ATOM 666 C C . HIS A 1 85 ? 13.438 14.516 -7.016 1 98.5 85 HIS A C 1
ATOM 668 O O . HIS A 1 85 ? 12.211 14.547 -6.914 1 98.5 85 HIS A O 1
ATOM 674 N N . GLU A 1 86 ? 14.07 13.75 -7.797 1 98.5 86 GLU A N 1
ATOM 675 C CA . GLU A 1 86 ? 13.477 12.602 -8.477 1 98.5 86 GLU A CA 1
ATOM 676 C C . GLU A 1 86 ? 14.289 11.336 -8.227 1 98.5 86 GLU A C 1
ATOM 678 O O . GLU A 1 86 ? 15.508 11.398 -8.039 1 98.5 86 GLU A O 1
ATOM 683 N N . LEU A 1 87 ? 13.648 10.289 -8.141 1 98.31 87 LEU A N 1
ATOM 684 C CA . LEU A 1 87 ? 14.258 8.992 -7.871 1 98.31 87 LEU A CA 1
ATOM 685 C C . LEU A 1 87 ? 13.648 7.906 -8.758 1 98.31 87 LEU A C 1
ATOM 687 O O . LEU A 1 87 ? 12.445 7.934 -9.039 1 98.31 87 LEU A O 1
ATOM 691 N N . THR A 1 88 ? 14.422 7.012 -9.258 1 98.44 88 THR A N 1
ATOM 692 C CA . THR A 1 88 ? 13.938 5.836 -9.977 1 98.44 88 THR A CA 1
ATOM 693 C C . THR A 1 88 ? 14.875 4.648 -9.766 1 98.44 88 THR A C 1
ATOM 695 O O . THR A 1 88 ? 15.82 4.73 -8.969 1 98.44 88 THR A O 1
ATOM 698 N N . PHE A 1 89 ? 14.586 3.504 -10.32 1 98.56 89 PHE A N 1
ATOM 699 C CA . PHE A 1 89 ? 15.328 2.268 -10.133 1 98.56 89 PHE A CA 1
ATOM 700 C C . PHE A 1 89 ? 15.688 1.64 -11.469 1 98.56 89 PHE A C 1
ATOM 702 O O . PHE A 1 89 ? 14.922 1.737 -12.43 1 98.56 89 PHE A O 1
ATOM 709 N N . LEU A 1 90 ? 16.797 1.072 -11.523 1 97.88 90 LEU A N 1
ATOM 710 C CA . LEU A 1 90 ? 17.203 0.182 -12.602 1 97.88 90 LEU A CA 1
ATOM 711 C C . LEU A 1 90 ? 17.422 -1.234 -12.078 1 97.88 90 LEU A C 1
ATOM 713 O O . LEU A 1 90 ? 17.906 -1.421 -10.961 1 97.88 90 LEU A O 1
ATOM 717 N N . ALA A 1 91 ? 17.094 -2.201 -12.82 1 98 91 ALA A N 1
ATOM 718 C CA . ALA A 1 91 ? 17.422 -3.596 -12.539 1 98 91 ALA A CA 1
ATOM 719 C C . ALA A 1 91 ? 17.719 -4.355 -13.836 1 98 91 ALA A C 1
ATOM 721 O O . ALA A 1 91 ? 17.156 -4.039 -14.883 1 98 91 ALA A O 1
ATOM 722 N N . TRP A 1 92 ? 18.594 -5.254 -13.781 1 96.56 92 TRP A N 1
ATOM 723 C CA . TRP A 1 92 ? 18.984 -6.016 -14.961 1 96.56 92 TRP A CA 1
ATOM 724 C C . TRP A 1 92 ? 19.5 -7.398 -14.578 1 96.56 92 TRP A C 1
ATOM 726 O O . TRP A 1 92 ? 19.797 -7.656 -13.414 1 96.56 92 TRP A O 1
ATOM 736 N N . ARG A 1 93 ? 19.516 -8.297 -15.477 1 95.12 93 ARG A N 1
ATOM 737 C CA . ARG A 1 93 ? 20.109 -9.609 -15.273 1 95.12 93 ARG A CA 1
ATOM 738 C C . ARG A 1 93 ? 21.625 -9.547 -15.391 1 95.12 93 ARG A C 1
ATOM 740 O O . ARG A 1 93 ? 22.172 -9 -16.359 1 95.12 93 ARG A O 1
ATOM 747 N N . ASP A 1 94 ? 22.312 -10.008 -14.359 1 95.88 94 ASP A N 1
ATOM 748 C CA . ASP A 1 94 ? 23.766 -10.086 -14.312 1 95.88 94 ASP A CA 1
ATOM 749 C C . ASP A 1 94 ? 24.266 -11.445 -14.797 1 95.88 94 ASP A C 1
ATOM 751 O O . ASP A 1 94 ? 24.562 -12.328 -13.992 1 95.88 94 ASP A O 1
ATOM 755 N N . LEU A 1 95 ? 24.5 -11.523 -16.062 1 94.69 95 LEU A N 1
ATOM 756 C CA . LEU A 1 95 ? 24.797 -12.812 -16.672 1 94.69 95 LEU A CA 1
ATOM 757 C C . LEU A 1 95 ? 26.188 -13.297 -16.266 1 94.69 95 LEU A C 1
ATOM 759 O O . LEU A 1 95 ? 26.422 -14.5 -16.156 1 94.69 95 LEU A O 1
ATOM 763 N N . TYR A 1 96 ? 27.188 -12.406 -16.062 1 95.88 96 TYR A N 1
ATOM 764 C CA . TYR A 1 96 ? 28.516 -12.781 -15.625 1 95.88 96 TYR A CA 1
ATOM 765 C C . TYR A 1 96 ? 28.484 -13.43 -14.25 1 95.88 96 TYR A C 1
ATOM 767 O O . TYR A 1 96 ? 29.078 -14.492 -14.039 1 95.88 96 TYR A O 1
ATOM 775 N N . THR A 1 97 ? 27.75 -12.727 -13.359 1 96.38 97 THR A N 1
ATOM 776 C CA . THR A 1 97 ? 27.641 -13.297 -12.023 1 96.38 97 THR A CA 1
ATOM 777 C C . THR A 1 97 ? 26.891 -14.633 -12.062 1 96.38 97 THR A C 1
ATOM 779 O O . THR A 1 97 ? 27.25 -15.562 -11.344 1 96.38 97 THR A O 1
ATOM 782 N N . THR A 1 98 ? 25.875 -14.742 -12.844 1 95.12 98 THR A N 1
ATOM 783 C CA . THR A 1 98 ? 25.156 -16 -13.016 1 95.12 98 THR A CA 1
ATOM 784 C C . THR A 1 98 ? 26.094 -17.109 -13.477 1 95.12 98 THR A C 1
ATOM 786 O O . THR A 1 98 ? 26.125 -18.188 -12.883 1 95.12 98 THR A O 1
ATOM 789 N N . TRP A 1 99 ? 26.859 -16.781 -14.484 1 94.69 99 TRP A N 1
ATOM 790 C CA . TRP A 1 99 ? 27.828 -17.719 -15.023 1 94.69 99 TRP A CA 1
ATOM 791 C C . TRP A 1 99 ? 28.828 -18.156 -13.945 1 94.69 99 TRP A C 1
ATOM 793 O O . TRP A 1 99 ? 29.062 -19.344 -13.766 1 94.69 99 TRP A O 1
ATOM 803 N N . ARG A 1 100 ? 29.375 -17.219 -13.258 1 96 100 ARG A N 1
ATOM 804 C CA . ARG A 1 100 ? 30.359 -17.516 -12.227 1 96 100 ARG A CA 1
ATOM 805 C C . ARG A 1 100 ? 29.797 -18.469 -11.18 1 96 100 ARG A C 1
ATOM 807 O O . ARG A 1 100 ? 30.438 -19.453 -10.812 1 96 100 ARG A O 1
ATOM 814 N N . LYS A 1 101 ? 28.656 -18.234 -10.742 1 93.75 101 LYS A N 1
ATOM 815 C CA . LYS A 1 101 ? 28.031 -19.047 -9.695 1 93.75 101 LYS A CA 1
ATOM 816 C C . LYS A 1 101 ? 27.75 -20.469 -10.203 1 93.75 101 LYS A C 1
ATOM 818 O O . LYS A 1 101 ? 28 -21.438 -9.492 1 93.75 101 LYS A O 1
ATOM 823 N N . GLU A 1 102 ? 27.203 -20.531 -11.344 1 90.88 102 GLU A N 1
ATOM 824 C CA . GLU A 1 102 ? 26.875 -21.828 -11.93 1 90.88 102 GLU A CA 1
ATOM 825 C C . GLU A 1 102 ? 28.125 -22.672 -12.141 1 90.88 102 GLU A C 1
ATOM 827 O O . GLU A 1 102 ? 28.141 -23.859 -11.812 1 90.88 102 GLU A O 1
ATOM 832 N N . VAL A 1 103 ? 29.156 -22.062 -12.648 1 93.44 103 VAL A N 1
ATOM 833 C CA . VAL A 1 103 ? 30.375 -22.781 -12.977 1 93.44 103 VAL A CA 1
ATOM 834 C C . VAL A 1 103 ? 31.094 -23.188 -11.695 1 93.44 103 VAL A C 1
ATOM 836 O O . VAL A 1 103 ? 31.672 -24.281 -11.617 1 93.44 103 VAL A O 1
ATOM 839 N N . ALA A 1 104 ? 31.062 -22.328 -10.742 1 93.81 104 ALA A N 1
ATOM 840 C CA . ALA A 1 104 ? 31.656 -22.672 -9.445 1 93.81 104 ALA A CA 1
ATOM 841 C C . ALA A 1 104 ? 31 -23.922 -8.859 1 93.81 104 ALA A C 1
ATOM 843 O O . ALA A 1 104 ? 31.688 -24.781 -8.312 1 93.81 104 ALA A O 1
ATOM 844 N N . LYS A 1 105 ? 29.719 -24 -8.945 1 89.69 105 LYS A N 1
ATOM 845 C CA . LYS A 1 105 ? 29 -25.156 -8.438 1 89.69 105 LYS A CA 1
ATOM 846 C C . LYS A 1 105 ? 29.375 -26.422 -9.211 1 89.69 105 LYS A C 1
ATOM 848 O O . LYS A 1 105 ? 29.547 -27.484 -8.617 1 89.69 105 LYS A O 1
ATOM 853 N N . LYS A 1 106 ? 29.5 -26.266 -10.484 1 88.38 106 LYS A N 1
ATOM 854 C CA . LYS A 1 106 ? 29.875 -27.406 -11.32 1 88.38 106 LYS A CA 1
ATOM 855 C C . LYS A 1 106 ? 31.281 -27.875 -11.016 1 88.38 106 LYS A C 1
ATOM 857 O O . LYS A 1 106 ? 31.547 -29.078 -10.93 1 88.38 106 LYS A O 1
ATOM 862 N N . LEU A 1 107 ? 32.125 -26.984 -10.906 1 91.19 107 LEU A N 1
ATOM 863 C CA . LEU A 1 107 ? 33.5 -27.297 -10.57 1 91.19 107 LEU A CA 1
ATOM 864 C C . LEU A 1 107 ? 33.594 -28 -9.227 1 91.19 107 LEU A C 1
ATOM 866 O O . LEU A 1 107 ? 34.312 -28.984 -9.086 1 91.19 107 LEU A O 1
ATOM 870 N N . ALA A 1 108 ? 32.844 -27.484 -8.289 1 90.94 108 ALA A N 1
ATOM 871 C CA . ALA A 1 108 ? 32.844 -28.094 -6.961 1 90.94 108 ALA A CA 1
ATOM 872 C C . ALA A 1 108 ? 32.281 -29.516 -7.02 1 90.94 108 ALA A C 1
ATOM 874 O O . ALA A 1 108 ? 32.656 -30.375 -6.227 1 90.94 108 ALA A O 1
ATOM 875 N N . ALA A 1 109 ? 31.469 -29.797 -7.98 1 87.38 109 ALA A N 1
ATOM 876 C CA . ALA A 1 109 ? 30.859 -31.109 -8.148 1 87.38 109 ALA A CA 1
ATOM 877 C C . ALA A 1 109 ? 31.734 -32 -9.016 1 87.38 109 ALA A C 1
ATOM 879 O O . ALA A 1 109 ? 31.375 -33.156 -9.312 1 87.38 109 ALA A O 1
ATOM 880 N N . GLY A 1 110 ? 32.875 -31.516 -9.523 1 87.5 110 GLY A N 1
ATOM 881 C CA . GLY A 1 110 ? 33.812 -32.281 -10.328 1 87.5 110 GLY A CA 1
ATOM 882 C C . GLY A 1 110 ? 33.344 -32.469 -11.758 1 87.5 110 GLY A C 1
ATOM 883 O O . GLY A 1 110 ? 33.781 -33.438 -12.422 1 87.5 110 GLY A O 1
ATOM 884 N N . GLN A 1 111 ? 32.5 -31.609 -12.172 1 86.81 111 GLN A N 1
ATOM 885 C CA . GLN A 1 111 ? 31.984 -31.703 -13.531 1 86.81 111 GLN A CA 1
ATOM 886 C C . GLN A 1 111 ? 32.938 -31.031 -14.523 1 86.81 111 GLN A C 1
ATOM 888 O O . GLN A 1 111 ? 33.688 -30.141 -14.148 1 86.81 111 GLN A O 1
ATOM 893 N N . LYS A 1 112 ? 32.906 -31.469 -15.758 1 87.25 112 LYS A N 1
ATOM 894 C CA . LYS A 1 112 ? 33.656 -30.812 -16.828 1 87.25 112 LYS A CA 1
ATOM 895 C C . LYS A 1 112 ? 33.031 -29.453 -17.172 1 87.25 112 LYS A C 1
ATOM 897 O O . LYS A 1 112 ? 31.812 -29.344 -17.297 1 87.25 112 LYS A O 1
ATOM 902 N N . ILE A 1 113 ? 33.812 -28.438 -17.266 1 90.88 113 ILE A N 1
ATOM 903 C CA . ILE A 1 113 ? 33.25 -27.109 -17.438 1 90.88 113 ILE A CA 1
ATOM 904 C C . ILE A 1 113 ? 33.875 -26.438 -18.672 1 90.88 113 ILE A C 1
ATOM 906 O O . ILE A 1 113 ? 33.906 -25.219 -18.766 1 90.88 113 ILE A O 1
ATOM 910 N N . ASP A 1 114 ? 34.406 -27.141 -19.641 1 89.56 114 ASP A N 1
ATOM 911 C CA . ASP A 1 114 ? 35.062 -26.594 -20.812 1 89.56 114 ASP A CA 1
ATOM 912 C C . ASP A 1 114 ? 34.125 -25.688 -21.609 1 89.56 114 ASP A C 1
ATOM 914 O O . ASP A 1 114 ? 34.531 -24.594 -22.031 1 89.56 114 ASP A O 1
ATOM 918 N N . LEU A 1 115 ? 33 -26.172 -21.844 1 88.31 115 LEU A N 1
ATOM 919 C CA . LEU A 1 115 ? 32.062 -25.375 -22.609 1 88.31 115 LEU A CA 1
ATOM 920 C C . LEU A 1 115 ? 31.672 -24.109 -21.844 1 88.31 115 LEU A C 1
ATOM 922 O O . LEU A 1 115 ? 31.5 -23.047 -22.438 1 88.31 115 LEU A O 1
ATOM 926 N N . GLU A 1 116 ? 31.5 -24.266 -20.547 1 91.25 116 GLU A N 1
ATOM 927 C CA . GLU A 1 116 ? 31.172 -23.125 -19.703 1 91.25 116 GLU A CA 1
ATOM 928 C C . GLU A 1 116 ? 32.281 -22.078 -19.734 1 91.25 116 GLU A C 1
ATOM 930 O O . GLU A 1 116 ? 32 -20.875 -19.656 1 91.25 116 GLU A O 1
ATOM 935 N N . LEU A 1 117 ? 33.5 -22.531 -19.844 1 93.81 117 LEU A N 1
ATOM 936 C CA . LEU A 1 117 ? 34.625 -21.594 -19.906 1 93.81 117 LEU A CA 1
ATOM 937 C C . LEU A 1 117 ? 34.562 -20.781 -21.203 1 93.81 117 LEU A C 1
ATOM 939 O O . LEU A 1 117 ? 34.938 -19.609 -21.203 1 93.81 117 LEU A O 1
ATOM 943 N N . GLU A 1 118 ? 34.156 -21.406 -22.234 1 91.69 118 GLU A N 1
ATOM 944 C CA . GLU A 1 118 ? 34 -20.672 -23.484 1 91.69 118 GLU A CA 1
ATOM 945 C C . GLU A 1 118 ? 32.906 -19.609 -23.344 1 91.69 118 GLU A C 1
ATOM 947 O O . GLU A 1 118 ? 33 -18.516 -23.906 1 91.69 118 GLU A O 1
ATOM 952 N N . GLU A 1 119 ? 31.812 -19.938 -22.703 1 91 119 GLU A N 1
ATOM 953 C CA . GLU A 1 119 ? 30.766 -18.969 -22.422 1 91 119 GLU A CA 1
ATOM 954 C C . GLU A 1 119 ? 31.297 -17.797 -21.625 1 91 119 GLU A C 1
ATOM 956 O O . GLU A 1 119 ? 30.922 -16.641 -21.875 1 91 119 GLU A O 1
ATOM 961 N N . GLY A 1 120 ? 32.094 -18.125 -20.641 1 93.62 120 GLY A N 1
ATOM 962 C CA . GLY A 1 120 ? 32.719 -17.078 -19.844 1 93.62 120 GLY A CA 1
ATOM 963 C C . GLY A 1 120 ? 33.531 -16.125 -20.672 1 93.62 120 GLY A C 1
ATOM 964 O O . GLY A 1 120 ? 33.5 -14.914 -20.453 1 93.62 120 GLY A O 1
ATOM 965 N N . ARG A 1 121 ? 34.281 -16.688 -21.609 1 93.81 121 ARG A N 1
ATOM 966 C CA . ARG A 1 121 ? 35.094 -15.867 -22.5 1 93.81 121 ARG A CA 1
ATOM 967 C C . ARG A 1 121 ? 34.188 -14.898 -23.297 1 93.81 121 ARG A C 1
ATOM 969 O O . ARG A 1 121 ? 34.531 -13.719 -23.422 1 93.81 121 ARG A O 1
ATOM 976 N N . ARG A 1 122 ? 33.125 -15.375 -23.75 1 91.62 122 ARG A N 1
ATOM 977 C CA . ARG A 1 122 ? 32.188 -14.547 -24.531 1 91.62 122 ARG A CA 1
ATOM 978 C C . ARG A 1 122 ? 31.625 -13.422 -23.672 1 91.62 122 ARG A C 1
ATOM 980 O O . ARG A 1 122 ? 31.422 -12.312 -24.156 1 91.62 122 ARG A O 1
ATOM 987 N N . LEU A 1 123 ? 31.25 -13.758 -22.484 1 93.88 123 LEU A N 1
ATOM 988 C CA . LEU A 1 123 ? 30.734 -12.758 -21.562 1 93.88 123 LEU A CA 1
ATOM 989 C C . LEU A 1 123 ? 31.75 -11.648 -21.328 1 93.88 123 LEU A C 1
ATOM 991 O O . LEU A 1 123 ? 31.406 -10.469 -21.328 1 93.88 123 LEU A O 1
ATOM 995 N N . LEU A 1 124 ? 33 -12.047 -21.156 1 94.62 124 LEU A N 1
ATOM 996 C CA . LEU A 1 124 ? 34.062 -11.078 -20.969 1 94.62 124 LEU A CA 1
ATOM 997 C C . LEU A 1 124 ? 34.281 -10.227 -22.219 1 94.62 124 LEU A C 1
ATOM 999 O O . LEU A 1 124 ? 34.562 -9.031 -22.109 1 94.62 124 LEU A O 1
ATOM 1003 N N . GLN A 1 125 ? 34.062 -10.789 -23.297 1 92.56 125 GLN A N 1
ATOM 1004 C CA . GLN A 1 125 ? 34.25 -10.086 -24.562 1 92.56 125 GLN A CA 1
ATOM 1005 C C . GLN A 1 125 ? 33.094 -9.094 -24.812 1 92.56 125 GLN A C 1
ATOM 1007 O O . GLN A 1 125 ? 33.25 -8.172 -25.625 1 92.56 125 GLN A O 1
ATOM 1012 N N . SER A 1 126 ? 32 -9.258 -24.156 1 90.5 126 SER A N 1
ATOM 1013 C CA . SER A 1 126 ? 30.812 -8.492 -24.469 1 90.5 126 SER A CA 1
ATOM 1014 C C . SER A 1 126 ? 30.828 -7.133 -23.766 1 90.5 126 SER A C 1
ATOM 1016 O O . SER A 1 126 ? 29.797 -6.453 -23.688 1 90.5 126 SER A O 1
ATOM 1018 N N . VAL A 1 127 ? 31.953 -6.613 -23.312 1 91.06 127 VAL A N 1
ATOM 1019 C CA . VAL A 1 127 ? 32.031 -5.371 -22.562 1 91.06 127 VAL A CA 1
ATOM 1020 C C . VAL A 1 127 ? 32.125 -4.184 -23.531 1 91.06 127 VAL A C 1
ATOM 1022 O O . VAL A 1 127 ? 33.188 -3.605 -23.719 1 91.06 127 VAL A O 1
ATOM 1025 N N . GLU A 1 128 ? 31 -3.734 -24.078 1 81.12 128 GLU A N 1
ATOM 1026 C CA . GLU A 1 128 ? 30.938 -2.727 -25.125 1 81.12 128 GLU A CA 1
ATOM 1027 C C . GLU A 1 128 ? 31.234 -1.334 -24.578 1 81.12 128 GLU A C 1
ATOM 1029 O O . GLU A 1 128 ? 31.844 -0.512 -25.266 1 81.12 128 GLU A O 1
ATOM 1034 N N . THR A 1 129 ? 30.812 -1.007 -23.406 1 80.06 129 THR A N 1
ATOM 1035 C CA . THR A 1 129 ? 30.906 0.347 -22.875 1 80.06 129 THR A CA 1
ATOM 1036 C C . THR A 1 129 ? 32 0.435 -21.812 1 80.06 129 THR A C 1
ATOM 1038 O O . THR A 1 129 ? 32 1.324 -20.969 1 80.06 129 THR A O 1
ATOM 1041 N N . ALA A 1 130 ? 32.938 -0.437 -21.906 1 86.62 130 ALA A N 1
ATOM 1042 C CA . ALA A 1 130 ? 34 -0.482 -20.891 1 86.62 130 ALA A CA 1
ATOM 1043 C C . ALA A 1 130 ? 34.969 0.659 -21.078 1 86.62 130 ALA A C 1
ATOM 1045 O O . ALA A 1 130 ? 35.344 1.008 -22.203 1 86.62 130 ALA A O 1
ATOM 1046 N N . GLY A 1 131 ? 35.375 1.263 -20.016 1 88.81 131 GLY A N 1
ATOM 1047 C CA . GLY A 1 131 ? 36.5 2.1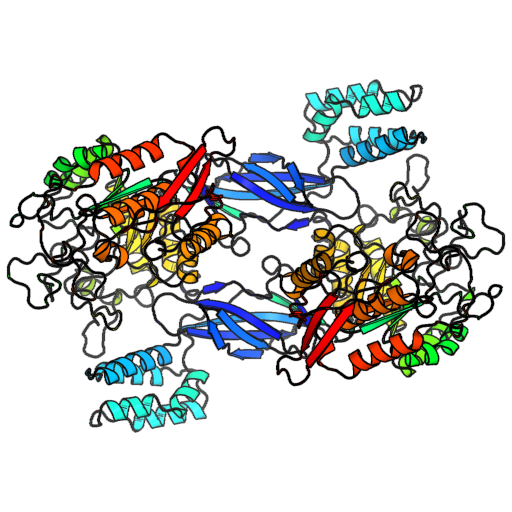97 -20.047 1 88.81 131 GLY A CA 1
ATOM 1048 C C . GLY A 1 131 ? 37.812 1.548 -20.453 1 88.81 131 GLY A C 1
ATOM 1049 O O . GLY A 1 131 ? 37.906 0.321 -20.5 1 88.81 131 GLY A O 1
ATOM 1050 N N . ALA A 1 132 ? 38.812 2.387 -20.672 1 91.81 132 ALA A N 1
ATOM 1051 C CA . ALA A 1 132 ? 40.094 1.923 -21.172 1 91.81 132 ALA A CA 1
ATOM 1052 C C . ALA A 1 132 ? 40.75 0.934 -20.219 1 91.81 132 ALA A C 1
ATOM 1054 O O . ALA A 1 132 ? 41.312 -0.091 -20.641 1 91.81 132 ALA A O 1
ATOM 1055 N N . GLU A 1 133 ? 40.594 1.227 -19 1 93.44 133 GLU A N 1
ATOM 1056 C CA . GLU A 1 133 ? 41.25 0.384 -18 1 93.44 133 GLU A CA 1
ATOM 1057 C C . GLU A 1 133 ? 40.562 -0.98 -17.906 1 93.44 133 GLU A C 1
ATOM 1059 O O . GLU A 1 133 ? 41.25 -2.012 -17.859 1 93.44 133 GLU A O 1
ATOM 1064 N N . ASP A 1 134 ? 39.281 -1.006 -17.859 1 94.25 134 ASP A N 1
ATOM 1065 C CA . ASP A 1 134 ? 38.531 -2.256 -17.766 1 94.25 134 ASP A CA 1
ATOM 1066 C C . ASP A 1 134 ? 38.719 -3.094 -19.031 1 94.25 134 ASP A C 1
ATOM 1068 O O . ASP A 1 134 ? 38.844 -4.316 -18.969 1 94.25 134 ASP A O 1
ATOM 1072 N N . ARG A 1 135 ? 38.75 -2.457 -20.141 1 93.81 135 ARG A N 1
ATOM 1073 C CA . ARG A 1 135 ? 38.969 -3.152 -21.406 1 93.81 135 ARG A CA 1
ATOM 1074 C C . ARG A 1 135 ? 40.344 -3.82 -21.453 1 93.81 135 ARG A C 1
ATOM 1076 O O . ARG A 1 135 ? 40.469 -4.969 -21.875 1 93.81 135 ARG A O 1
ATOM 1083 N N . ALA A 1 136 ? 41.375 -3.084 -21.016 1 94.62 136 ALA A N 1
ATOM 1084 C CA . ALA A 1 136 ? 42.719 -3.629 -20.984 1 94.62 136 ALA A CA 1
ATOM 1085 C C . ALA A 1 136 ? 42.812 -4.863 -20.094 1 94.62 136 ALA A C 1
ATOM 1087 O O . ALA A 1 136 ? 43.469 -5.84 -20.438 1 94.62 136 ALA A O 1
ATOM 1088 N N . LEU A 1 137 ? 42.188 -4.695 -19 1 95.25 137 LEU A N 1
ATOM 1089 C CA . LEU A 1 137 ? 42.188 -5.816 -18.078 1 95.25 137 LEU A CA 1
ATOM 1090 C C . LEU A 1 137 ? 41.5 -7.035 -18.688 1 95.25 137 LEU A C 1
ATOM 1092 O O . LEU A 1 137 ? 42.031 -8.148 -18.609 1 95.25 137 LEU A O 1
ATOM 1096 N N . VAL A 1 138 ? 40.312 -6.848 -19.312 1 94.94 138 VAL A N 1
ATOM 1097 C CA . VAL A 1 138 ? 39.562 -7.938 -19.922 1 94.94 138 VAL A CA 1
ATOM 1098 C C . VAL A 1 138 ? 40.375 -8.57 -21.047 1 94.94 138 VAL A C 1
ATOM 1100 O O . VAL A 1 138 ? 40.469 -9.797 -21.156 1 94.94 138 VAL A O 1
ATOM 1103 N N . ASP A 1 139 ? 41.062 -7.777 -21.766 1 94.25 139 ASP A N 1
ATOM 1104 C CA . ASP A 1 139 ? 41.906 -8.258 -22.875 1 94.25 139 ASP A CA 1
ATOM 1105 C C . ASP A 1 139 ? 43.094 -9.086 -22.344 1 94.25 139 ASP A C 1
ATOM 1107 O O . ASP A 1 139 ? 43.438 -10.102 -22.953 1 94.25 139 ASP A O 1
ATOM 1111 N N . ARG A 1 140 ? 43.625 -8.633 -21.344 1 95.44 140 ARG A N 1
ATOM 1112 C CA . ARG A 1 140 ? 44.719 -9.359 -20.734 1 95.44 140 ARG A CA 1
ATOM 1113 C C . ARG A 1 140 ? 44.281 -10.734 -20.25 1 95.44 140 ARG A C 1
ATOM 1115 O O . ARG A 1 140 ? 44.938 -11.734 -20.484 1 95.44 140 ARG A O 1
ATOM 1122 N N . ILE A 1 141 ? 43.156 -10.734 -19.578 1 95.31 141 ILE A N 1
ATOM 1123 C CA . ILE A 1 141 ? 42.625 -11.984 -19.062 1 95.31 141 ILE A CA 1
ATOM 1124 C C . ILE A 1 141 ? 42.375 -12.945 -20.234 1 95.31 141 ILE A C 1
ATOM 1126 O O . ILE A 1 141 ? 42.75 -14.117 -20.172 1 95.31 141 ILE A O 1
ATOM 1130 N N . LEU A 1 142 ? 41.719 -12.445 -21.266 1 94.12 142 LEU A N 1
ATOM 1131 C CA . LEU A 1 142 ? 41.375 -13.258 -22.438 1 94.12 142 LEU A CA 1
ATOM 1132 C C . LEU A 1 142 ? 42.656 -13.727 -23.156 1 94.12 142 LEU A C 1
ATOM 1134 O O . LEU A 1 142 ? 42.688 -14.844 -23.672 1 94.12 142 LEU A O 1
ATOM 1138 N N . GLY A 1 143 ? 43.688 -12.883 -23.156 1 93.81 143 GLY A N 1
ATOM 1139 C CA . GLY A 1 143 ? 44.938 -13.219 -23.797 1 93.81 143 GLY A CA 1
ATOM 1140 C C . GLY A 1 143 ? 45.719 -14.305 -23.047 1 93.81 143 GLY A C 1
ATOM 1141 O O . GLY A 1 143 ? 46.406 -15.117 -23.672 1 93.81 143 GLY A O 1
ATOM 1142 N N . GLU A 1 144 ? 45.562 -14.305 -21.781 1 93.19 144 GLU A N 1
ATOM 1143 C CA . GLU A 1 144 ? 46.281 -15.266 -20.953 1 93.19 144 GLU A CA 1
ATOM 1144 C C . GLU A 1 144 ? 45.531 -16.594 -20.875 1 93.19 144 GLU A C 1
ATOM 1146 O O . GLU A 1 144 ? 46.094 -17.594 -20.438 1 93.19 144 GLU A O 1
ATOM 1151 N N . ASP A 1 145 ? 44.312 -16.469 -21.281 1 88.94 145 ASP A N 1
ATOM 1152 C CA . ASP A 1 145 ? 43.5 -17.688 -21.234 1 88.94 145 ASP A CA 1
ATOM 1153 C C . ASP A 1 145 ? 43.812 -18.609 -22.406 1 88.94 145 ASP A C 1
ATOM 1155 O O . ASP A 1 145 ? 43.75 -18.203 -23.578 1 88.94 145 ASP A O 1
ATOM 1159 N N . GLY A 1 146 ? 44.438 -19.75 -22.109 1 83.81 146 GLY A N 1
ATOM 1160 C CA . GLY A 1 146 ? 44.781 -20.719 -23.141 1 83.81 146 GLY A CA 1
ATOM 1161 C C . GLY A 1 146 ? 44.062 -22.047 -22.969 1 83.81 146 GLY A C 1
ATOM 1162 O O . GLY A 1 146 ? 43.875 -22.531 -21.844 1 83.81 146 GLY A O 1
ATOM 1163 N N . ALA A 1 147 ? 43.594 -22.672 -24 1 78.69 147 ALA A N 1
ATOM 1164 C CA . ALA A 1 147 ? 42.812 -23.906 -24.031 1 78.69 147 ALA A CA 1
ATOM 1165 C C . ALA A 1 147 ? 43.594 -25.062 -23.406 1 78.69 147 ALA A C 1
ATOM 1167 O O . ALA A 1 147 ? 43 -26.047 -22.953 1 78.69 147 ALA A O 1
ATOM 1168 N N . ASP A 1 148 ? 44.938 -24.906 -23.25 1 85.38 148 ASP A N 1
ATOM 1169 C CA . ASP A 1 148 ? 45.781 -26 -22.75 1 85.38 148 ASP A CA 1
ATOM 1170 C C . ASP A 1 148 ? 45.875 -25.938 -21.219 1 85.38 148 ASP A C 1
ATOM 1172 O O . ASP A 1 148 ? 46.344 -26.891 -20.594 1 85.38 148 ASP A O 1
ATOM 1176 N N . GLN A 1 149 ? 45.312 -25 -20.703 1 89.38 149 GLN A N 1
ATOM 1177 C CA . GLN A 1 149 ? 45.438 -24.828 -19.266 1 89.38 149 GLN A CA 1
ATOM 1178 C C . GLN A 1 149 ? 44.312 -25.594 -18.531 1 89.38 149 GLN A C 1
ATOM 1180 O O . GLN A 1 149 ? 43.312 -25.938 -19.141 1 89.38 149 GLN A O 1
ATOM 1185 N N . GLU A 1 150 ? 44.625 -25.859 -17.281 1 92.56 150 GLU A N 1
ATOM 1186 C CA . GLU A 1 150 ? 43.656 -26.562 -16.438 1 92.56 150 GLU A CA 1
ATOM 1187 C C . GLU A 1 150 ? 42.375 -25.734 -16.266 1 92.56 150 GLU A C 1
ATOM 1189 O O . GLU A 1 150 ? 42.438 -24.516 -16.078 1 92.56 150 GLU A O 1
ATOM 1194 N N . ALA A 1 151 ? 41.188 -26.406 -16.344 1 93.06 151 ALA A N 1
ATOM 1195 C CA . ALA A 1 151 ? 39.906 -25.75 -16.344 1 93.06 151 ALA A CA 1
ATOM 1196 C C . ALA A 1 151 ? 39.719 -24.891 -15.102 1 93.06 151 ALA A C 1
ATOM 1198 O O . ALA A 1 151 ? 39.219 -23.781 -15.18 1 93.06 151 ALA A O 1
ATOM 1199 N N . GLY A 1 152 ? 40.125 -25.391 -13.961 1 94.38 152 GLY A N 1
ATOM 1200 C CA . GLY A 1 152 ? 40 -24.641 -12.727 1 94.38 152 GLY A CA 1
ATOM 1201 C C . GLY A 1 152 ? 40.781 -23.359 -12.734 1 94.38 152 GLY A C 1
ATOM 1202 O O . GLY A 1 152 ? 40.344 -22.328 -12.227 1 94.38 152 GLY A O 1
ATOM 1203 N N . ALA A 1 153 ? 41.969 -23.469 -13.25 1 94.56 153 ALA A N 1
ATOM 1204 C CA . ALA A 1 153 ? 42.812 -22.297 -13.328 1 94.56 153 ALA A CA 1
ATOM 1205 C C . ALA A 1 153 ? 42.25 -21.234 -14.266 1 94.56 153 ALA A C 1
ATOM 1207 O O . ALA A 1 153 ? 42.344 -20.047 -14 1 94.56 153 ALA A O 1
ATOM 1208 N N . ARG A 1 154 ? 41.719 -21.734 -15.406 1 95.44 154 ARG A N 1
ATOM 1209 C CA . ARG A 1 154 ? 41.062 -20.828 -16.359 1 95.44 154 ARG A CA 1
ATOM 1210 C C . ARG A 1 154 ? 39.875 -20.109 -15.711 1 95.44 154 ARG A C 1
ATOM 1212 O O . ARG A 1 154 ? 39.75 -18.891 -15.844 1 95.44 154 ARG A O 1
ATOM 1219 N N . PHE A 1 155 ? 39.031 -20.859 -15.023 1 96.12 155 PHE A N 1
ATOM 1220 C CA . PHE A 1 155 ? 37.875 -20.297 -14.336 1 96.12 155 PHE A CA 1
ATOM 1221 C C . PHE A 1 155 ? 38.344 -19.266 -13.297 1 96.12 155 PHE A C 1
ATOM 1223 O O . PHE A 1 155 ? 37.75 -18.188 -13.195 1 96.12 155 PHE A O 1
ATOM 1230 N N . ALA A 1 156 ? 39.344 -19.641 -12.523 1 95.81 156 ALA A N 1
ATOM 1231 C CA . ALA A 1 156 ? 39.875 -18.75 -11.484 1 95.81 156 ALA A CA 1
ATOM 1232 C C . ALA A 1 156 ? 40.344 -17.422 -12.086 1 95.81 156 ALA A C 1
ATOM 1234 O O . ALA A 1 156 ? 40.156 -16.359 -11.484 1 95.81 156 ALA A O 1
ATOM 1235 N N . ARG A 1 157 ? 40.906 -17.469 -13.203 1 95.44 157 ARG A N 1
ATOM 1236 C CA . ARG A 1 157 ? 41.406 -16.266 -13.875 1 95.44 157 ARG A CA 1
ATOM 1237 C C . ARG A 1 157 ? 40.25 -15.398 -14.344 1 95.44 157 ARG A C 1
ATOM 1239 O O . ARG A 1 157 ? 40.25 -14.18 -14.133 1 95.44 157 ARG A O 1
ATOM 1246 N N . MET A 1 158 ? 39.25 -16.047 -14.945 1 96.12 158 MET A N 1
ATOM 1247 C CA . MET A 1 158 ? 38.094 -15.32 -15.492 1 96.12 158 MET A CA 1
ATOM 1248 C C . MET A 1 158 ? 37.188 -14.812 -14.375 1 96.12 158 MET A C 1
ATOM 1250 O O . MET A 1 158 ? 36.344 -13.945 -14.602 1 96.12 158 MET A O 1
ATOM 1254 N N . SER A 1 159 ? 37.344 -15.367 -13.195 1 96.38 159 SER A N 1
ATOM 1255 C CA . SER A 1 159 ? 36.5 -15 -12.055 1 96.38 159 SER A CA 1
ATOM 1256 C C . SER A 1 159 ? 37.312 -14.32 -10.961 1 96.38 159 SER A C 1
ATOM 1258 O O . SER A 1 159 ? 36.938 -14.336 -9.789 1 96.38 159 SER A O 1
ATOM 1260 N N . SER A 1 160 ? 38.562 -13.875 -11.344 1 95.81 160 SER A N 1
ATOM 1261 C CA . SER A 1 160 ? 39.406 -13.203 -10.367 1 95.81 160 SER A CA 1
ATOM 1262 C C . SER A 1 160 ? 38.719 -11.977 -9.789 1 95.81 160 SER A C 1
ATOM 1264 O O . SER A 1 160 ? 37.812 -11.422 -10.398 1 95.81 160 SER A O 1
ATOM 1266 N N . PRO A 1 161 ? 39.094 -11.586 -8.609 1 96.44 161 PRO A N 1
ATOM 1267 C CA . PRO A 1 161 ? 38.469 -10.398 -8.008 1 96.44 161 PRO A CA 1
ATOM 1268 C C . PRO A 1 161 ? 38.531 -9.172 -8.914 1 96.44 161 PRO A C 1
ATOM 1270 O O . PRO A 1 161 ? 37.594 -8.375 -8.953 1 96.44 161 PRO A O 1
ATOM 1273 N N . GLU A 1 162 ? 39.625 -8.977 -9.633 1 95.75 162 GLU A N 1
ATOM 1274 C CA . GLU A 1 162 ? 39.781 -7.852 -10.547 1 95.75 162 GLU A CA 1
ATOM 1275 C C . GLU A 1 162 ? 38.781 -7.965 -11.711 1 95.75 162 GLU A C 1
ATOM 1277 O O . GLU A 1 162 ? 38.219 -6.961 -12.148 1 95.75 162 GLU A O 1
ATOM 1282 N N . ALA A 1 163 ? 38.656 -9.18 -12.195 1 95.69 163 ALA A N 1
ATOM 1283 C CA . ALA A 1 163 ? 37.688 -9.406 -13.273 1 95.69 163 ALA A CA 1
ATOM 1284 C C . ALA A 1 163 ? 36.281 -9.109 -12.812 1 95.69 163 ALA A C 1
ATOM 1286 O O . ALA A 1 163 ? 35.5 -8.453 -13.523 1 95.69 163 ALA A O 1
ATOM 1287 N N . VAL A 1 164 ? 35.938 -9.578 -11.609 1 96.12 164 VAL A N 1
ATOM 1288 C CA . VAL A 1 164 ? 34.625 -9.375 -11.039 1 96.12 164 VAL A CA 1
ATOM 1289 C C . VAL A 1 164 ? 34.344 -7.883 -10.898 1 96.12 164 VAL A C 1
ATOM 1291 O O . VAL A 1 164 ? 33.281 -7.406 -11.273 1 96.12 164 VAL A O 1
ATOM 1294 N N . ALA A 1 165 ? 35.25 -7.148 -10.383 1 94.88 165 ALA A N 1
ATOM 1295 C CA . ALA A 1 165 ? 35.094 -5.707 -10.203 1 94.88 165 ALA A CA 1
ATOM 1296 C C . ALA A 1 165 ? 34.938 -5 -11.547 1 94.88 165 ALA A C 1
ATOM 1298 O O . ALA A 1 165 ? 34.094 -4.105 -11.68 1 94.88 165 ALA A O 1
ATOM 1299 N N . ALA A 1 166 ? 35.781 -5.352 -12.5 1 94.81 166 ALA A N 1
ATOM 1300 C CA . ALA A 1 166 ? 35.688 -4.75 -13.828 1 94.81 166 ALA A CA 1
ATOM 1301 C C . ALA A 1 166 ? 34.344 -5.031 -14.477 1 94.81 166 ALA A C 1
ATOM 1303 O O . ALA A 1 166 ? 33.719 -4.133 -15.047 1 94.81 166 ALA A O 1
ATOM 1304 N N . MET A 1 167 ? 33.875 -6.266 -14.383 1 95.31 167 MET A N 1
ATOM 1305 C CA . MET A 1 167 ? 32.625 -6.656 -15 1 95.31 167 MET A CA 1
ATOM 1306 C C . MET A 1 167 ? 31.422 -5.988 -14.305 1 95.31 167 MET A C 1
ATOM 1308 O O . MET A 1 167 ? 30.422 -5.66 -14.945 1 95.31 167 MET A O 1
ATOM 1312 N N . LYS A 1 168 ? 31.5 -5.789 -13.031 1 92.75 168 LYS A N 1
ATOM 1313 C CA . LYS A 1 168 ? 30.469 -5.051 -12.312 1 92.75 168 LYS A CA 1
ATOM 1314 C C . LYS A 1 168 ? 30.312 -3.641 -12.875 1 92.75 168 LYS A C 1
ATOM 1316 O O . LYS A 1 168 ? 29.203 -3.1 -12.898 1 92.75 168 LYS A O 1
ATOM 1321 N N . ARG A 1 169 ? 31.344 -3.105 -13.344 1 92.19 169 ARG A N 1
ATOM 1322 C CA . ARG A 1 169 ? 31.344 -1.732 -13.836 1 92.19 169 ARG A CA 1
ATOM 1323 C C . ARG A 1 169 ? 30.922 -1.675 -15.305 1 92.19 169 ARG A C 1
ATOM 1325 O O . ARG A 1 169 ? 30.281 -0.711 -15.734 1 92.19 169 ARG A O 1
ATOM 1332 N N . CYS A 1 170 ? 31.312 -2.742 -16.109 1 93.38 170 CYS A N 1
ATOM 1333 C CA . CYS A 1 170 ? 31.234 -2.49 -17.547 1 93.38 170 CYS A CA 1
ATOM 1334 C C . CYS A 1 170 ? 30.438 -3.59 -18.25 1 93.38 170 CYS A C 1
ATOM 1336 O O . CYS A 1 170 ? 30.219 -3.516 -19.453 1 93.38 170 CYS A O 1
ATOM 1338 N N . ALA A 1 171 ? 30.109 -4.668 -17.516 1 94 171 ALA A N 1
ATOM 1339 C CA . ALA A 1 171 ? 29.344 -5.723 -18.172 1 94 171 ALA A CA 1
ATOM 1340 C C . ALA A 1 171 ? 28 -5.195 -18.672 1 94 171 ALA A C 1
ATOM 1342 O O . ALA A 1 171 ? 27.453 -4.25 -18.109 1 94 171 ALA A O 1
ATOM 1343 N N . PRO A 1 172 ? 27.469 -5.754 -19.75 1 93.25 172 PRO A N 1
ATOM 1344 C CA . PRO A 1 172 ? 26.156 -5.332 -20.25 1 93.25 172 PRO A CA 1
ATOM 1345 C C . PRO A 1 172 ? 25.047 -5.512 -19.219 1 93.25 172 PRO A C 1
ATOM 1347 O O . PRO A 1 172 ? 25.016 -6.516 -18.516 1 93.25 172 PRO A O 1
ATOM 1350 N N . ARG A 1 173 ? 24.156 -4.527 -19.172 1 93.5 173 ARG A N 1
ATOM 1351 C CA . ARG A 1 173 ? 22.953 -4.613 -18.359 1 93.5 173 ARG A CA 1
ATOM 1352 C C . ARG A 1 173 ? 21.812 -5.25 -19.141 1 93.5 173 ARG A C 1
ATOM 1354 O O . ARG A 1 173 ? 20.984 -4.543 -19.719 1 93.5 173 ARG A O 1
ATOM 1361 N N . THR A 1 174 ? 21.812 -6.598 -19.062 1 92.31 174 THR A N 1
ATOM 1362 C CA . THR A 1 174 ? 20.875 -7.379 -19.859 1 92.31 174 THR A CA 1
ATOM 1363 C C . THR A 1 174 ? 19.438 -7.191 -19.375 1 92.31 174 THR A C 1
ATOM 1365 O O . THR A 1 174 ? 19.188 -7.254 -18.172 1 92.31 174 THR A O 1
ATOM 1368 N N . ASN A 1 175 ? 18.422 -6.879 -20.375 1 92.69 175 ASN A N 1
ATOM 1369 C CA . ASN A 1 175 ? 17.016 -6.652 -20.062 1 92.69 175 ASN A CA 1
ATOM 1370 C C . ASN A 1 175 ? 16.828 -5.523 -19.062 1 92.69 175 ASN A C 1
ATOM 1372 O O . ASN A 1 175 ? 16.125 -5.68 -18.062 1 92.69 175 ASN A O 1
ATOM 1376 N N . LEU A 1 176 ? 17.531 -4.477 -19.328 1 95.12 176 LEU A N 1
ATOM 1377 C CA . LEU A 1 176 ? 17.469 -3.328 -18.438 1 95.12 176 LEU A CA 1
ATOM 1378 C C . LEU A 1 176 ? 16.031 -2.873 -18.234 1 95.12 176 LEU A C 1
ATOM 1380 O O . LEU A 1 176 ? 15.328 -2.566 -19.188 1 95.12 176 LEU A O 1
ATOM 1384 N N . THR A 1 177 ? 15.594 -2.945 -17.016 1 96.12 177 THR A N 1
ATOM 1385 C CA . THR A 1 177 ? 14.258 -2.506 -16.625 1 96.12 177 THR A CA 1
ATOM 1386 C C . THR A 1 177 ? 14.328 -1.221 -15.797 1 96.12 177 THR A C 1
ATOM 1388 O O . THR A 1 177 ? 15.125 -1.116 -14.867 1 96.12 177 THR A O 1
ATOM 1391 N N . CYS A 1 178 ? 13.492 -0.297 -16.172 1 96.31 178 CYS A N 1
ATOM 1392 C CA . CYS A 1 178 ? 13.453 0.989 -15.477 1 96.31 178 CYS A CA 1
ATOM 1393 C C . CYS A 1 178 ? 12.125 1.177 -14.75 1 96.31 178 CYS A C 1
ATOM 1395 O O . CYS A 1 178 ? 11.07 0.843 -15.289 1 96.31 178 CYS A O 1
ATOM 1397 N N . TYR A 1 179 ? 12.164 1.633 -13.57 1 97 179 TYR A N 1
ATOM 1398 C CA . TYR A 1 179 ? 10.969 1.983 -12.812 1 97 179 TYR A CA 1
ATOM 1399 C C . TYR A 1 179 ? 10.508 3.398 -13.141 1 97 179 TYR A C 1
ATOM 1401 O O . TYR A 1 179 ? 11.234 4.16 -13.789 1 97 179 TYR A O 1
ATOM 1409 N N . LYS A 1 180 ? 9.289 3.709 -12.812 1 96.88 180 LYS A N 1
ATOM 1410 C CA . LYS A 1 180 ? 8.789 5.066 -13.016 1 96.88 180 LYS A CA 1
ATOM 1411 C C . LYS A 1 180 ? 9.539 6.066 -12.148 1 96.88 180 LYS A C 1
ATOM 1413 O O . LYS A 1 180 ? 10.117 5.699 -11.125 1 96.88 180 LYS A O 1
ATOM 1418 N N . ILE A 1 181 ? 9.562 7.289 -12.539 1 98.12 181 ILE A N 1
ATOM 1419 C CA . ILE A 1 181 ? 10.219 8.344 -11.773 1 98.12 181 ILE A CA 1
ATOM 1420 C C . ILE A 1 181 ? 9.336 8.75 -10.594 1 98.12 181 ILE A C 1
ATOM 1422 O O . ILE A 1 181 ? 8.141 9 -10.758 1 98.12 181 ILE A O 1
ATOM 1426 N N . LEU A 1 182 ? 9.859 8.742 -9.391 1 98.5 182 LEU A N 1
ATOM 1427 C CA . LEU A 1 182 ? 9.148 9.109 -8.172 1 98.5 182 LEU A CA 1
ATOM 1428 C C . LEU A 1 182 ? 9.578 10.484 -7.68 1 98.5 182 LEU A C 1
ATOM 1430 O O . LEU A 1 182 ? 10.766 10.828 -7.734 1 98.5 182 LEU A O 1
ATOM 1434 N N . PRO A 1 183 ? 8.641 11.273 -7.258 1 98.56 183 PRO A N 1
ATOM 1435 C CA . PRO A 1 183 ? 9 12.57 -6.676 1 98.56 183 PRO A CA 1
ATOM 1436 C C . PRO A 1 183 ? 9.484 12.453 -5.23 1 98.56 183 PRO A C 1
ATOM 1438 O O . PRO A 1 183 ? 8.945 11.648 -4.461 1 98.56 183 PRO A O 1
ATOM 1441 N N . ILE A 1 184 ? 10.508 13.195 -4.879 1 98.69 184 ILE A N 1
ATOM 1442 C CA . ILE A 1 184 ? 11.062 13.289 -3.533 1 98.69 184 ILE A CA 1
ATOM 1443 C C . ILE A 1 184 ? 11.273 14.758 -3.164 1 98.69 184 ILE A C 1
ATOM 1445 O O . ILE A 1 184 ? 11.688 15.562 -4.004 1 98.69 184 ILE A O 1
ATOM 1449 N N . PHE A 1 185 ? 10.961 15.117 -2.033 1 98.75 185 PHE A N 1
ATOM 1450 C CA . PHE A 1 185 ? 11.344 16.438 -1.542 1 98.75 185 PHE A CA 1
ATOM 1451 C C . PHE A 1 185 ? 12.305 16.312 -0.367 1 98.75 185 PHE A C 1
ATOM 1453 O O . PHE A 1 185 ? 11.992 15.672 0.637 1 98.75 185 PHE A O 1
ATOM 1460 N N . ALA A 1 186 ? 13.477 16.844 -0.477 1 98.69 186 ALA A N 1
ATOM 1461 C CA . ALA A 1 186 ? 14.461 16.875 0.598 1 98.69 186 ALA A CA 1
ATOM 1462 C C . ALA A 1 186 ? 14.375 18.188 1.384 1 98.69 186 ALA A C 1
ATOM 1464 O O . ALA A 1 186 ? 14.789 19.234 0.894 1 98.69 186 ALA A O 1
ATOM 1465 N N . ASP A 1 187 ? 13.922 18.094 2.576 1 98.56 187 ASP A N 1
ATOM 1466 C CA . ASP A 1 187 ? 13.781 19.25 3.455 1 98.56 187 ASP A CA 1
ATOM 1467 C C . ASP A 1 187 ? 15.109 19.594 4.121 1 98.56 187 ASP A C 1
ATOM 1469 O O . ASP A 1 187 ? 16.016 18.766 4.176 1 98.56 187 ASP A O 1
ATOM 1473 N N . ARG A 1 188 ? 15.242 20.844 4.551 1 98.31 188 ARG A N 1
ATOM 1474 C CA . ARG A 1 188 ? 16.344 21.141 5.453 1 98.31 188 ARG A CA 1
ATOM 1475 C C . ARG A 1 188 ? 16.125 20.5 6.824 1 98.31 188 ARG A C 1
ATOM 1477 O O . ARG A 1 188 ? 15 20.109 7.156 1 98.31 188 ARG A O 1
ATOM 1484 N N . GLU A 1 189 ? 17.047 20.391 7.648 1 97.75 189 GLU A N 1
ATOM 1485 C CA . GLU A 1 189 ? 17.047 19.625 8.891 1 97.75 189 GLU A CA 1
ATOM 1486 C C . GLU A 1 189 ? 15.992 20.156 9.859 1 97.75 189 GLU A C 1
ATOM 1488 O O . GLU A 1 189 ? 15.336 19.375 10.555 1 97.75 189 GLU A O 1
ATOM 1493 N N . ALA A 1 190 ? 15.75 21.453 9.883 1 98.06 190 ALA A N 1
ATOM 1494 C CA . ALA A 1 190 ? 14.82 22.062 10.82 1 98.06 190 ALA A CA 1
ATOM 1495 C C . ALA A 1 190 ? 13.406 21.516 10.633 1 98.06 190 ALA A C 1
ATOM 1497 O O . ALA A 1 190 ? 12.586 21.562 11.555 1 98.06 190 ALA A O 1
ATOM 1498 N N . ALA A 1 191 ? 13.117 21.016 9.43 1 98.38 191 ALA A N 1
ATOM 1499 C CA . ALA A 1 191 ? 11.805 20.438 9.18 1 98.38 191 ALA A CA 1
ATOM 1500 C C . ALA A 1 191 ? 11.625 19.125 9.953 1 98.38 191 ALA A C 1
ATOM 1502 O O . ALA A 1 191 ? 10.508 18.766 10.312 1 98.38 191 ALA A O 1
ATOM 1503 N N . ALA A 1 192 ? 12.727 18.453 10.273 1 98.12 192 ALA A N 1
ATOM 1504 C CA . ALA A 1 192 ? 12.672 17.141 10.93 1 98.12 192 ALA A CA 1
ATOM 1505 C C . ALA A 1 192 ? 13.023 17.25 12.406 1 98.12 192 ALA A C 1
ATOM 1507 O O . ALA A 1 192 ? 12.609 16.406 13.211 1 98.12 192 ALA A O 1
ATOM 1508 N N . PHE A 1 193 ? 13.773 18.266 12.742 1 98.31 193 PHE A N 1
ATOM 1509 C CA . PHE A 1 193 ? 14.328 18.359 14.094 1 98.31 193 PHE A CA 1
ATOM 1510 C C . PHE A 1 193 ? 14.422 19.812 14.547 1 98.31 193 PHE A C 1
ATOM 1512 O O . PHE A 1 193 ? 15.312 20.547 14.117 1 98.31 193 PHE A O 1
ATOM 1519 N N . SER A 1 194 ? 13.484 20.141 15.406 1 98.5 194 SER A N 1
ATOM 1520 C CA . SER A 1 194 ? 13.461 21.516 15.93 1 98.5 194 SER A CA 1
ATOM 1521 C C . SER A 1 194 ? 12.656 21.594 17.219 1 98.5 194 SER A C 1
ATOM 1523 O O . SER A 1 194 ? 11.758 20.781 17.453 1 98.5 194 SER A O 1
ATOM 1525 N N . ALA A 1 195 ? 13.016 22.469 18.062 1 98.69 195 ALA A N 1
ATOM 1526 C CA . ALA A 1 195 ? 12.273 22.797 19.281 1 98.69 195 ALA A CA 1
ATOM 1527 C C . ALA A 1 195 ? 11.641 24.188 19.172 1 98.69 195 ALA A C 1
ATOM 1529 O O . ALA A 1 195 ? 12.32 25.172 18.875 1 98.69 195 ALA A O 1
ATOM 1530 N N . TRP A 1 196 ? 10.375 24.25 19.453 1 98.75 196 TRP A N 1
ATOM 1531 C CA . TRP A 1 196 ? 9.586 25.453 19.219 1 98.75 196 TRP A CA 1
ATOM 1532 C C . TRP A 1 196 ? 9.18 26.094 20.547 1 98.75 196 TRP A C 1
ATOM 1534 O O . TRP A 1 196 ? 8.758 25.406 21.469 1 98.75 196 TRP A O 1
ATOM 1544 N N . TYR A 1 197 ? 9.383 27.375 20.641 1 98.75 197 TYR A N 1
ATOM 1545 C CA . TYR A 1 197 ? 8.836 28.188 21.719 1 98.75 197 TYR A CA 1
ATOM 1546 C C . TYR A 1 197 ? 7.793 29.172 21.188 1 98.75 197 TYR A C 1
ATOM 1548 O O . TYR A 1 197 ? 8.117 30.047 20.375 1 98.75 197 TYR A O 1
ATOM 1556 N N . GLU A 1 198 ? 6.594 29 21.578 1 98.5 198 GLU A N 1
ATOM 1557 C CA . GLU A 1 198 ? 5.512 29.875 21.141 1 98.5 198 GLU A CA 1
ATOM 1558 C C . GLU A 1 198 ? 5.215 30.953 22.156 1 98.5 198 GLU A C 1
ATOM 1560 O O . GLU A 1 198 ? 5.16 30.688 23.359 1 98.5 198 GLU A O 1
ATOM 1565 N N . MET A 1 199 ? 5.082 32.188 21.672 1 97.19 199 MET A N 1
ATOM 1566 C CA . MET A 1 199 ? 4.719 33.281 22.562 1 97.19 199 MET A CA 1
ATOM 1567 C C . MET A 1 199 ? 3.857 34.312 21.828 1 97.19 199 MET A C 1
ATOM 1569 O O . MET A 1 199 ? 3.766 34.281 20.609 1 97.19 199 MET A O 1
ATOM 1573 N N . MET A 1 200 ? 3.232 35.156 22.562 1 97.44 200 MET A N 1
ATOM 1574 C CA . MET A 1 200 ? 2.498 36.312 22.047 1 97.44 200 MET A CA 1
ATOM 1575 C C . MET A 1 200 ? 3.297 37.594 22.25 1 97.44 200 MET A C 1
ATOM 1577 O O . MET A 1 200 ? 3.434 38.062 23.359 1 97.44 200 MET A O 1
ATOM 1581 N N . PRO A 1 201 ? 3.719 38.125 21.156 1 97.81 201 PRO A N 1
ATOM 1582 C CA . PRO A 1 201 ? 4.539 39.344 21.297 1 97.81 201 PRO A CA 1
ATOM 1583 C C . PRO A 1 201 ? 3.859 40.406 22.141 1 97.81 201 PRO A C 1
ATOM 1585 O O . PRO A 1 201 ? 4.527 41.125 22.891 1 97.81 201 PRO A O 1
ATOM 1588 N N . ARG A 1 202 ? 2.602 40.5 22.078 1 97.5 202 ARG A N 1
ATOM 1589 C CA . ARG A 1 202 ? 1.845 41.562 22.734 1 97.5 202 ARG A CA 1
ATOM 1590 C C . ARG A 1 202 ? 1.98 41.5 24.25 1 97.5 202 ARG A C 1
ATOM 1592 O O . ARG A 1 202 ? 1.763 42.469 24.969 1 97.5 202 ARG A O 1
ATOM 1599 N N . SER A 1 203 ? 2.387 40.406 24.781 1 96.75 203 SER A N 1
ATOM 1600 C CA . SER A 1 203 ? 2.447 40.188 26.219 1 96.75 203 SER A CA 1
ATOM 1601 C C . SER A 1 203 ? 3.889 40.188 26.719 1 96.75 203 SER A C 1
ATOM 1603 O O . SER A 1 203 ? 4.16 39.781 27.844 1 96.75 203 SER A O 1
ATOM 1605 N N . GLN A 1 204 ? 4.848 40.75 25.984 1 96.69 204 GLN A N 1
ATOM 1606 C CA . GLN A 1 204 ? 6.258 40.594 26.328 1 96.69 204 GLN A CA 1
ATOM 1607 C C . GLN A 1 204 ? 6.801 41.875 26.953 1 96.69 204 GLN A C 1
ATOM 1609 O O . GLN A 1 204 ? 8.008 42 27.188 1 96.69 204 GLN A O 1
ATOM 1614 N N . SER A 1 205 ? 5.922 42.844 27.312 1 96 205 SER A N 1
ATOM 1615 C CA . SER A 1 205 ? 6.367 44.094 27.906 1 96 205 SER A CA 1
ATOM 1616 C C . SER A 1 205 ? 6.719 43.906 29.375 1 96 205 SER A C 1
ATOM 1618 O O . SER A 1 205 ? 7.406 44.75 29.953 1 96 205 SER A O 1
ATOM 1620 N N . GLY A 1 206 ? 6.141 42.906 29.984 1 93.56 206 GLY A N 1
ATOM 1621 C CA . GLY A 1 206 ? 6.289 42.719 31.422 1 93.56 206 GLY A CA 1
ATOM 1622 C C . GLY A 1 206 ? 5.277 43.5 32.219 1 93.56 206 GLY A C 1
ATOM 1623 O O . GLY A 1 206 ? 5.309 43.469 33.469 1 93.56 206 GLY A O 1
ATOM 1624 N N . ASP A 1 207 ? 4.414 44.188 31.531 1 94.94 207 ASP A N 1
ATOM 1625 C CA . ASP A 1 207 ? 3.367 45 32.156 1 94.94 207 ASP A CA 1
ATOM 1626 C C . ASP A 1 207 ? 2.006 44.719 31.516 1 94.94 207 ASP A C 1
ATOM 1628 O O . ASP A 1 207 ? 1.812 44.906 30.312 1 94.94 207 ASP A O 1
ATOM 1632 N N . PRO A 1 208 ? 1.067 44.25 32.312 1 92.94 208 PRO A N 1
ATOM 1633 C CA . PRO A 1 208 ? -0.245 43.875 31.781 1 92.94 208 PRO A CA 1
ATOM 1634 C C . PRO A 1 208 ? -0.993 45.094 31.219 1 92.94 208 PRO A C 1
ATOM 1636 O O . PRO A 1 208 ? -2.012 44.938 30.547 1 92.94 208 PRO A O 1
ATOM 1639 N N . GLU A 1 209 ? -0.468 46.312 31.484 1 93.75 209 GLU A N 1
ATOM 1640 C CA . GLU A 1 209 ? -1.141 47.5 31.031 1 93.75 209 GLU A CA 1
ATOM 1641 C C . GLU A 1 209 ? -0.435 48.094 29.812 1 93.75 209 GLU A C 1
ATOM 1643 O O . GLU A 1 209 ? -0.876 49.125 29.266 1 93.75 209 GLU A O 1
ATOM 1648 N N . ARG A 1 210 ? 0.629 47.469 29.406 1 95.94 210 ARG A N 1
ATOM 1649 C CA . ARG A 1 210 ? 1.38 47.969 28.266 1 95.94 210 ARG A CA 1
ATOM 1650 C C . ARG A 1 210 ? 1.5 46.875 27.188 1 95.94 210 ARG A C 1
ATOM 1652 O O . ARG A 1 210 ? 2.049 45.812 27.438 1 95.94 210 ARG A O 1
ATOM 1659 N N . HIS A 1 211 ? 1.022 47.25 26.047 1 96.88 211 HIS A N 1
ATOM 1660 C CA . HIS A 1 211 ? 1.131 46.344 24.906 1 96.88 211 HIS A CA 1
ATOM 1661 C C . HIS A 1 211 ? 2.59 46.062 24.562 1 96.88 211 HIS A C 1
ATOM 1663 O O . HIS A 1 211 ? 3.398 46.969 24.484 1 96.88 211 HIS A O 1
ATOM 1669 N N . GLY A 1 212 ? 2.979 44.844 24.438 1 97.69 212 GLY A N 1
ATOM 1670 C CA . GLY A 1 212 ? 4.336 44.5 24.062 1 97.69 212 GLY A CA 1
ATOM 1671 C C . GLY A 1 212 ? 4.699 44.906 22.656 1 97.69 212 GLY A C 1
ATOM 1672 O O . GLY A 1 212 ? 3.824 45.031 21.797 1 97.69 212 GLY A O 1
ATOM 1673 N N . THR A 1 213 ? 6.008 45.094 22.406 1 98.38 213 THR A N 1
ATOM 1674 C CA . THR A 1 213 ? 6.559 45.438 21.094 1 98.38 213 THR A CA 1
ATOM 1675 C C . THR A 1 213 ? 7.598 44.438 20.656 1 98.38 213 THR A C 1
ATOM 1677 O O . THR A 1 213 ? 8 43.562 21.422 1 98.38 213 THR A O 1
ATOM 1680 N N . PHE A 1 214 ? 8.016 44.594 19.391 1 98.69 214 PHE A N 1
ATOM 1681 C CA . PHE A 1 214 ? 9.094 43.75 18.891 1 98.69 214 PHE A CA 1
ATOM 1682 C C . PHE A 1 214 ? 10.375 43.969 19.688 1 98.69 214 PHE A C 1
ATOM 1684 O O . PHE A 1 214 ? 11.156 43.031 19.891 1 98.69 214 PHE A O 1
ATOM 1691 N N . ASP A 1 215 ? 10.539 45.156 20.156 1 98.19 215 ASP A N 1
ATOM 1692 C CA . ASP A 1 215 ? 11.711 45.438 20.984 1 98.19 215 ASP A CA 1
ATOM 1693 C C . ASP A 1 215 ? 11.641 44.719 22.312 1 98.19 215 ASP A C 1
ATOM 1695 O O . ASP A 1 215 ? 12.664 44.281 22.859 1 98.19 215 ASP A O 1
ATOM 1699 N N . ASP A 1 216 ? 10.5 44.656 22.875 1 98.38 216 ASP A N 1
ATOM 1700 C CA . ASP A 1 216 ? 10.328 43.875 24.094 1 98.38 216 ASP A CA 1
ATOM 1701 C C . ASP A 1 216 ? 10.672 42.406 23.875 1 98.38 216 ASP A C 1
ATOM 1703 O O . ASP A 1 216 ? 11.258 41.781 24.734 1 98.38 216 ASP A O 1
ATOM 1707 N N . VAL A 1 217 ? 10.281 41.875 22.719 1 98.62 217 VAL A N 1
ATOM 1708 C CA . VAL A 1 217 ? 10.594 40.5 22.375 1 98.62 217 VAL A CA 1
ATOM 1709 C C . VAL A 1 217 ? 12.109 40.344 22.25 1 98.62 217 VAL A C 1
ATOM 1711 O O . VAL A 1 217 ? 12.664 39.344 22.719 1 98.62 217 VAL A O 1
ATOM 1714 N N . ILE A 1 218 ? 12.758 41.281 21.594 1 98.56 218 ILE A N 1
ATOM 1715 C CA . ILE A 1 218 ? 14.211 41.25 21.438 1 98.56 218 ILE A CA 1
ATOM 1716 C C . ILE A 1 218 ? 14.875 41.094 22.797 1 98.56 218 ILE A C 1
ATOM 1718 O O . ILE A 1 218 ? 15.82 40.312 22.953 1 98.56 218 ILE A O 1
ATOM 1722 N N . ARG A 1 219 ? 14.328 41.75 23.781 1 97.75 219 ARG A N 1
ATOM 1723 C CA . ARG A 1 219 ? 14.898 41.688 25.125 1 97.75 219 ARG A CA 1
ATOM 1724 C C . ARG A 1 219 ? 14.734 40.312 25.734 1 97.75 219 ARG A C 1
ATOM 1726 O O . ARG A 1 219 ? 15.461 39.938 26.672 1 97.75 219 ARG A O 1
ATOM 1733 N N . LYS A 1 220 ? 13.844 39.531 25.219 1 97.12 220 LYS A N 1
ATOM 1734 C CA . LYS A 1 220 ? 13.555 38.219 25.75 1 97.12 220 LYS A CA 1
ATOM 1735 C C . LYS A 1 220 ? 14.359 37.156 25.016 1 97.12 220 LYS A C 1
ATOM 1737 O O . LYS A 1 220 ? 14.406 36 25.453 1 97.12 220 LYS A O 1
ATOM 1742 N N . LEU A 1 221 ? 15.023 37.438 23.922 1 98.44 221 LEU A N 1
ATOM 1743 C CA . LEU A 1 221 ? 15.68 36.469 23.062 1 98.44 221 LEU A CA 1
ATOM 1744 C C . LEU A 1 221 ? 16.75 35.688 23.828 1 98.44 221 LEU A C 1
ATOM 1746 O O . LEU A 1 221 ? 16.844 34.469 23.688 1 98.44 221 LEU A O 1
ATOM 1750 N N . PRO A 1 222 ? 17.547 36.312 24.703 1 97.81 222 PRO A N 1
ATOM 1751 C CA . PRO A 1 222 ? 18.531 35.531 25.469 1 97.81 222 PRO A CA 1
ATOM 1752 C C . PRO A 1 222 ? 17.891 34.438 26.328 1 97.81 222 PRO A C 1
ATOM 1754 O O . PRO A 1 222 ? 18.438 33.344 26.453 1 97.81 222 PRO A O 1
ATOM 1757 N N . TYR A 1 223 ? 16.781 34.75 26.906 1 97.12 223 TYR A N 1
ATOM 1758 C CA . TYR A 1 223 ? 16.062 33.781 27.734 1 97.12 223 TYR A CA 1
ATOM 1759 C C . TYR A 1 223 ? 15.641 32.594 26.922 1 97.12 223 TYR A C 1
ATOM 1761 O O . TYR A 1 223 ? 15.867 31.438 27.312 1 97.12 223 TYR A O 1
ATOM 1769 N N . VAL A 1 224 ? 15.023 32.812 25.734 1 98 224 VAL A N 1
ATOM 1770 C CA . VAL A 1 224 ? 14.547 31.734 24.859 1 98 224 VAL A CA 1
ATOM 1771 C C . VAL A 1 224 ? 15.719 30.875 24.391 1 98 224 VAL A C 1
ATOM 1773 O O . VAL A 1 224 ? 15.633 29.641 24.375 1 98 224 VAL A O 1
ATOM 1776 N N . ARG A 1 225 ? 16.734 31.562 24.047 1 97.19 225 ARG A N 1
ATOM 1777 C CA . ARG A 1 225 ? 17.938 30.844 23.609 1 97.19 225 ARG A CA 1
ATOM 1778 C C . ARG A 1 225 ? 18.516 30 24.734 1 97.19 225 ARG A C 1
ATOM 1780 O O . ARG A 1 225 ? 18.969 28.875 24.516 1 97.19 225 ARG A O 1
ATOM 1787 N N . ASP A 1 226 ? 18.547 30.562 25.938 1 97.38 226 ASP A N 1
ATOM 1788 C CA . ASP A 1 226 ? 19.062 29.859 27.109 1 97.38 226 ASP A CA 1
ATOM 1789 C C . ASP A 1 226 ? 18.312 28.562 27.344 1 97.38 226 ASP A C 1
ATOM 1791 O O . ASP A 1 226 ? 18.906 27.547 27.75 1 97.38 226 ASP A O 1
ATOM 1795 N N . LEU A 1 227 ? 17.031 28.578 27.094 1 98.31 227 LEU A N 1
ATOM 1796 C CA . LEU A 1 227 ? 16.203 27.391 27.266 1 98.31 227 LEU A CA 1
ATOM 1797 C C . LEU A 1 227 ? 16.5 26.359 26.172 1 98.31 227 LEU A C 1
ATOM 1799 O O . LEU A 1 227 ? 16.109 25.188 26.297 1 98.31 227 LEU A O 1
ATOM 1803 N N . GLY A 1 228 ? 17.094 26.75 25.109 1 98.25 228 GLY A N 1
ATOM 1804 C CA . GLY A 1 228 ? 17.594 25.812 24.109 1 98.25 228 GLY A CA 1
ATOM 1805 C C . GLY A 1 228 ? 16.641 25.625 22.953 1 98.25 228 GLY A C 1
ATOM 1806 O O . GLY A 1 228 ? 16.703 24.625 22.25 1 98.25 228 GLY A O 1
ATOM 1807 N N . PHE A 1 229 ? 15.789 26.578 22.672 1 98.62 229 PHE A N 1
ATOM 1808 C CA . PHE A 1 229 ? 14.844 26.469 21.578 1 98.62 229 PHE A CA 1
ATOM 1809 C C . PHE A 1 229 ? 15.477 26.906 20.266 1 98.62 229 PHE A C 1
ATOM 1811 O O . PHE A 1 229 ? 16.516 27.578 20.266 1 98.62 229 PHE A O 1
ATOM 1818 N N . ASP A 1 230 ? 14.883 26.469 19.094 1 98 230 ASP A N 1
ATOM 1819 C CA . ASP A 1 230 ? 15.391 26.766 17.766 1 98 230 ASP A CA 1
ATOM 1820 C C . ASP A 1 230 ? 14.469 27.719 17.016 1 98 230 ASP A C 1
ATOM 1822 O O . ASP A 1 230 ? 14.906 28.453 16.125 1 98 230 ASP A O 1
ATOM 1826 N N . VAL A 1 231 ? 13.227 27.656 17.344 1 98.69 231 VAL A N 1
ATOM 1827 C CA . VAL A 1 231 ? 12.211 28.391 16.609 1 98.69 231 VAL A CA 1
ATOM 1828 C C . VAL A 1 231 ? 11.383 29.234 17.594 1 98.69 231 VAL A C 1
ATOM 1830 O O . VAL A 1 231 ? 10.906 28.734 18.609 1 98.69 231 VAL A O 1
ATOM 1833 N N . LEU A 1 232 ? 11.328 30.469 17.328 1 98.75 232 LEU A N 1
ATOM 1834 C CA . LEU A 1 232 ? 10.438 31.375 18.031 1 98.75 232 LEU A CA 1
ATOM 1835 C C . LEU A 1 232 ? 9.164 31.625 17.234 1 98.75 232 LEU A C 1
ATOM 1837 O O . LEU A 1 232 ? 9.195 32.281 16.203 1 98.75 232 LEU A O 1
ATOM 1841 N N . TYR A 1 233 ? 8.07 31.109 17.719 1 98.62 233 TYR A N 1
ATOM 1842 C CA . TYR A 1 233 ? 6.812 31.062 16.984 1 98.62 233 TYR A CA 1
ATOM 1843 C C . TYR A 1 233 ? 5.828 32.094 17.547 1 98.62 233 TYR A C 1
ATOM 1845 O O . TYR A 1 233 ? 5.547 32.094 18.734 1 98.62 233 TYR A O 1
ATOM 1853 N N . PHE A 1 234 ? 5.273 32.938 16.625 1 98.44 234 PHE A N 1
ATOM 1854 C CA . PHE A 1 234 ? 4.348 34 17.031 1 98.44 234 PHE A CA 1
ATOM 1855 C C . PHE A 1 234 ? 2.934 33.688 16.562 1 98.44 234 PHE A C 1
ATOM 1857 O O . PHE A 1 234 ? 2.746 33.156 15.461 1 98.44 234 PHE A O 1
ATOM 1864 N N . THR A 1 235 ? 1.977 34.062 17.328 1 97.06 235 THR A N 1
ATOM 1865 C CA . THR A 1 235 ? 0.621 34.25 16.812 1 97.06 235 THR A CA 1
ATOM 1866 C C . THR A 1 235 ? 0.57 35.344 15.781 1 97.06 235 THR A C 1
ATOM 1868 O O . THR A 1 235 ? 1.56 36.062 15.57 1 97.06 235 THR A O 1
ATOM 1871 N N . PRO A 1 236 ? -0.573 35.5 15.109 1 97.81 236 PRO A N 1
ATOM 1872 C CA . PRO A 1 236 ? -0.601 36.531 14.07 1 97.81 236 PRO A CA 1
ATOM 1873 C C . PRO A 1 236 ? -0.164 37.906 14.586 1 97.81 236 PRO A C 1
ATOM 1875 O O . PRO A 1 236 ? -0.522 38.281 15.703 1 97.81 236 PRO A O 1
ATOM 1878 N N . ILE A 1 237 ? 0.601 38.656 13.789 1 98.56 237 ILE A N 1
ATOM 1879 C CA . ILE A 1 237 ? 1.168 39.938 14.203 1 9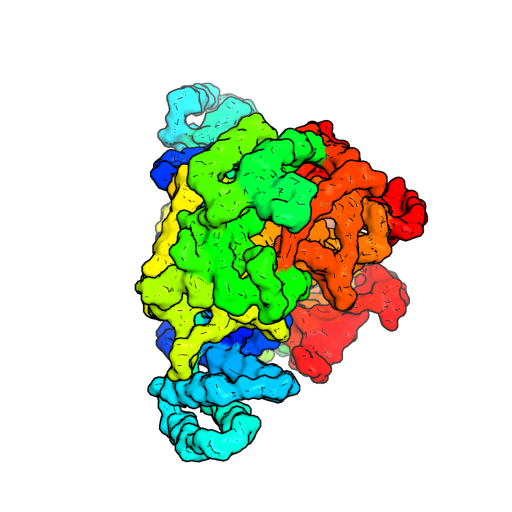8.56 237 ILE A CA 1
ATOM 1880 C C . ILE A 1 237 ? 0.501 41.062 13.422 1 98.56 237 ILE A C 1
ATOM 1882 O O . ILE A 1 237 ? 1.077 42.125 13.273 1 98.56 237 ILE A O 1
ATOM 1886 N N . HIS A 1 238 ? -0.645 40.875 12.891 1 98.62 238 HIS A N 1
ATOM 1887 C CA . HIS A 1 238 ? -1.339 41.781 11.984 1 98.62 238 HIS A CA 1
ATOM 1888 C C . HIS A 1 238 ? -2.336 42.656 12.734 1 98.62 238 HIS A C 1
ATOM 1890 O O . HIS A 1 238 ? -2.662 42.375 13.891 1 98.62 238 HIS A O 1
ATOM 1896 N N . PRO A 1 239 ? -2.805 43.719 12 1 98.38 239 PRO A N 1
ATOM 1897 C CA . PRO A 1 239 ? -3.852 44.531 12.625 1 98.38 239 PRO A CA 1
ATOM 1898 C C . PRO A 1 239 ? -5.082 43.719 13.008 1 98.38 239 PRO A C 1
ATOM 1900 O O . PRO A 1 239 ? -5.484 42.812 12.273 1 98.38 239 PRO A O 1
ATOM 1903 N N . ILE A 1 240 ? -5.672 44.062 14.164 1 98.06 240 ILE A N 1
ATOM 1904 C CA . ILE A 1 240 ? -6.793 43.312 14.711 1 98.06 240 ILE A CA 1
ATOM 1905 C C . ILE A 1 240 ? -8.086 44.094 14.5 1 98.06 240 ILE A C 1
ATOM 1907 O O . ILE A 1 240 ? -8.156 45.281 14.789 1 98.06 240 ILE A O 1
ATOM 1911 N N . GLY A 1 241 ? -9.039 43.438 14.086 1 97 241 GLY A N 1
ATOM 1912 C CA . GLY A 1 241 ? -10.32 44.062 13.773 1 97 241 GLY A CA 1
ATOM 1913 C C . GLY A 1 241 ? -10.977 44.719 14.969 1 97 241 GLY A C 1
ATOM 1914 O O . GLY A 1 241 ? -10.773 44.281 16.109 1 97 241 GLY A O 1
ATOM 1915 N N . ARG A 1 242 ? -11.805 45.688 14.711 1 95.19 242 ARG A N 1
ATOM 1916 C CA . ARG A 1 242 ? -12.508 46.438 15.758 1 95.19 242 ARG A CA 1
ATOM 1917 C C . ARG A 1 242 ? -13.977 46.031 15.812 1 95.19 242 ARG A C 1
ATOM 1919 O O . ARG A 1 242 ? -14.617 46.125 16.859 1 95.19 242 ARG A O 1
ATOM 1926 N N . VAL A 1 243 ? -14.383 45.625 14.656 1 93.62 243 VAL A N 1
ATOM 1927 C CA . VAL A 1 243 ? -15.781 45.219 14.578 1 93.62 243 VAL A CA 1
ATOM 1928 C C . VAL A 1 243 ? -15.961 43.875 15.234 1 93.62 243 VAL A C 1
ATOM 1930 O O . VAL A 1 243 ? -15.281 42.906 14.875 1 93.62 243 VAL A O 1
ATOM 1933 N N . ASN A 1 244 ? -16.922 43.781 16.219 1 93.25 244 ASN A N 1
ATOM 1934 C CA . ASN A 1 244 ? -17.219 42.562 16.969 1 93.25 244 ASN A CA 1
ATOM 1935 C C . ASN A 1 244 ? -15.977 42.062 17.703 1 93.25 244 ASN A C 1
ATOM 1937 O O . ASN A 1 244 ? -15.766 40.844 17.812 1 93.25 244 ASN A O 1
ATOM 1941 N N . ARG A 1 245 ? -15.133 42.938 18.078 1 95.31 245 ARG A N 1
ATOM 1942 C CA . ARG A 1 245 ? -13.898 42.594 18.797 1 95.31 245 ARG A CA 1
ATOM 1943 C C . ARG A 1 245 ? -14.211 41.844 20.078 1 95.31 245 ARG A C 1
ATOM 1945 O O . ARG A 1 245 ? -15.141 42.219 20.812 1 95.31 245 ARG A O 1
ATOM 1952 N N . LYS A 1 246 ? -13.375 40.875 20.406 1 95.38 246 LYS A N 1
ATOM 1953 C CA . LYS A 1 246 ? -13.547 40.094 21.625 1 95.38 246 LYS A CA 1
ATOM 1954 C C . LYS A 1 246 ? -12.852 40.719 22.812 1 95.38 246 LYS A C 1
ATOM 1956 O O . LYS A 1 246 ? -11.805 41.375 22.641 1 95.38 246 LYS A O 1
ATOM 1961 N N . GLY A 1 247 ? -13.484 40.562 24 1 95.12 247 GLY A N 1
ATOM 1962 C CA . GLY A 1 247 ? -12.867 41.031 25.234 1 95.12 247 GLY A CA 1
ATOM 1963 C C . GLY A 1 247 ? -12.258 39.906 26.062 1 95.12 247 GLY A C 1
ATOM 1964 O O . GLY A 1 247 ? -12.047 38.812 25.562 1 95.12 247 GLY A O 1
ATOM 1965 N N . ARG A 1 248 ? -11.961 40.25 27.328 1 94.38 248 ARG A N 1
ATOM 1966 C CA . ARG A 1 248 ? -11.328 39.281 28.25 1 94.38 248 ARG A CA 1
ATOM 1967 C C . ARG A 1 248 ? -12.125 38 28.312 1 94.38 248 ARG A C 1
ATOM 1969 O O . ARG A 1 248 ? -13.359 38.031 28.391 1 94.38 248 ARG A O 1
ATOM 1976 N N . ASN A 1 249 ? -11.328 36.906 28.219 1 93.56 249 ASN A N 1
ATOM 1977 C CA . ASN A 1 249 ? -11.883 35.562 28.281 1 93.56 249 ASN A CA 1
ATOM 1978 C C . ASN A 1 249 ? -12.992 35.344 27.25 1 93.56 249 ASN A C 1
ATOM 1980 O O . ASN A 1 249 ? -14.039 34.781 27.547 1 93.56 249 ASN A O 1
ATOM 1984 N N . ASN A 1 250 ? -12.852 36 26.078 1 92.44 250 ASN A N 1
ATOM 1985 C CA . ASN A 1 250 ? -13.703 35.812 24.906 1 92.44 250 ASN A CA 1
ATOM 1986 C C . ASN A 1 250 ? -15.055 36.469 25.094 1 92.44 250 ASN A C 1
ATOM 1988 O O . ASN A 1 250 ? -16.047 36.031 24.5 1 92.44 250 ASN A O 1
ATOM 1992 N N . SER A 1 251 ? -15.062 37.5 25.859 1 93 251 SER A N 1
ATOM 1993 C CA . SER A 1 251 ? -16.297 38.25 26.078 1 93 251 SER A CA 1
ATOM 1994 C C . SER A 1 251 ? -16.766 38.938 24.797 1 93 251 SER A C 1
ATOM 1996 O O . SER A 1 251 ? -15.953 39.375 24 1 93 251 SER A O 1
ATOM 1998 N N . LEU A 1 252 ? -18.078 39.094 24.625 1 92.19 252 LEU A N 1
ATOM 1999 C CA . LEU A 1 252 ? -18.672 39.75 23.469 1 92.19 252 LEU A CA 1
ATOM 2000 C C . LEU A 1 252 ? -18.859 41.25 23.734 1 92.19 252 LEU A C 1
ATOM 2002 O O . LEU A 1 252 ? -19.281 41.969 22.844 1 92.19 252 LEU A O 1
ATOM 2006 N N . THR A 1 253 ? -18.5 41.594 24.953 1 92.81 253 THR A N 1
ATOM 2007 C CA . THR A 1 253 ? -18.594 43 25.328 1 92.81 253 THR A CA 1
ATOM 2008 C C . THR A 1 253 ? -17.219 43.531 25.75 1 92.81 253 THR A C 1
ATOM 2010 O O . THR A 1 253 ? -16.969 43.719 26.938 1 92.81 253 THR A O 1
ATOM 2013 N N . PRO A 1 254 ? -16.453 43.812 24.812 1 93.69 254 PRO A N 1
ATOM 2014 C CA . PRO A 1 254 ? -15.094 44.25 25.125 1 93.69 254 PRO A CA 1
ATOM 2015 C C . PRO A 1 254 ? -15.047 45.656 25.734 1 93.69 254 PRO A C 1
ATOM 2017 O O . PRO A 1 254 ? -15.859 46.5 25.391 1 93.69 254 PRO A O 1
ATOM 2020 N N . GLY A 1 255 ? -14.195 45.844 26.641 1 91.38 255 GLY A N 1
ATOM 2021 C CA . GLY A 1 255 ? -13.891 47.188 27.109 1 91.38 255 GLY A CA 1
ATOM 2022 C C . GLY A 1 255 ? -13.133 48 26.078 1 91.38 255 GLY A C 1
ATOM 2023 O O . GLY A 1 255 ? -12.664 47.469 25.078 1 91.38 255 GLY A O 1
ATOM 2024 N N . PRO A 1 256 ? -13.055 49.219 26.344 1 89.19 256 PRO A N 1
ATOM 2025 C CA . PRO A 1 256 ? -12.414 50.125 25.391 1 89.19 256 PRO A CA 1
ATOM 2026 C C . PRO A 1 256 ? -10.938 49.812 25.172 1 89.19 256 PRO A C 1
ATOM 2028 O O . PRO A 1 256 ? -10.391 50.094 24.094 1 89.19 256 PRO A O 1
ATOM 2031 N N . ASP A 1 257 ? -10.328 49.156 26.156 1 89.31 257 ASP A N 1
ATOM 2032 C CA . ASP A 1 257 ? -8.891 48.906 26.078 1 89.31 257 ASP A CA 1
ATOM 2033 C C . ASP A 1 257 ? -8.586 47.438 25.797 1 89.31 257 ASP A C 1
ATOM 2035 O O . ASP A 1 257 ? -7.43 47.031 25.844 1 89.31 257 ASP A O 1
ATOM 2039 N N . ASP A 1 258 ? -9.602 46.688 25.484 1 94.75 258 ASP A N 1
ATOM 2040 C CA . ASP A 1 258 ? -9.375 45.281 25.188 1 94.75 258 ASP A CA 1
ATOM 2041 C C . ASP A 1 258 ? -8.703 45.094 23.828 1 94.75 258 ASP A C 1
ATOM 2043 O O . ASP A 1 258 ? -9.156 45.656 22.828 1 94.75 258 ASP A O 1
ATOM 2047 N N . PRO A 1 259 ? -7.66 44.312 23.766 1 95.38 259 PRO A N 1
ATOM 2048 C CA . PRO A 1 259 ? -6.855 44.25 22.531 1 95.38 259 PRO A CA 1
ATOM 2049 C C . PRO A 1 259 ? -7.5 43.406 21.453 1 95.38 259 PRO A C 1
ATOM 2051 O O . PRO A 1 259 ? -7.078 43.438 20.297 1 95.38 259 PRO A O 1
ATOM 2054 N N . GLY A 1 260 ? -8.555 42.562 21.766 1 96.25 260 GLY A N 1
ATOM 2055 C CA . GLY A 1 260 ? -9.125 41.625 20.797 1 96.25 260 GLY A CA 1
ATOM 2056 C C . GLY A 1 260 ? -8.25 40.406 20.547 1 96.25 260 GLY A C 1
ATOM 2057 O O . GLY A 1 260 ? -7.191 40.281 21.156 1 96.25 260 GLY A O 1
ATOM 2058 N N . SER A 1 261 ? -8.711 39.531 19.719 1 96.5 261 SER A N 1
ATOM 2059 C CA . SER A 1 261 ? -7.973 38.312 19.375 1 96.5 261 SER A CA 1
ATOM 2060 C C . SER A 1 261 ? -7.023 38.562 18.203 1 96.5 261 SER A C 1
ATOM 2062 O O . SER A 1 261 ? -7.422 39.156 17.188 1 96.5 261 SER A O 1
ATOM 2064 N N . PRO A 1 262 ? -5.766 38.156 18.297 1 96.94 262 PRO A N 1
ATOM 2065 C CA . PRO A 1 262 ? -4.844 38.312 17.172 1 96.94 262 PRO A CA 1
ATOM 2066 C C . PRO A 1 262 ? -5.305 37.562 15.922 1 96.94 262 PRO A C 1
ATOM 2068 O O . PRO A 1 262 ? -4.805 37.844 14.828 1 96.94 262 PRO A O 1
ATOM 2071 N N . TYR A 1 263 ? -6.238 36.688 15.992 1 96.5 263 TYR A N 1
ATOM 2072 C CA . TYR A 1 263 ? -6.699 35.875 14.875 1 96.5 263 TYR A CA 1
ATOM 2073 C C . TYR A 1 263 ? -7.809 36.594 14.109 1 96.5 263 TYR A C 1
ATOM 2075 O O . TYR A 1 263 ? -8.211 36.156 13.023 1 96.5 263 TYR A O 1
ATOM 2083 N N . ALA A 1 264 ? -8.336 37.656 14.672 1 97.38 264 ALA A N 1
ATOM 2084 C CA . ALA A 1 264 ? -9.266 38.5 13.938 1 97.38 264 ALA A CA 1
ATOM 2085 C C . ALA A 1 264 ? -8.516 39.5 13.062 1 97.38 264 ALA A C 1
ATOM 2087 O O . ALA A 1 264 ? -8.508 40.719 13.352 1 97.38 264 ALA A O 1
ATOM 2088 N N . ILE A 1 265 ? -8.078 39.094 11.984 1 98.19 265 ILE A N 1
ATOM 2089 C CA . ILE A 1 265 ? -7.074 39.781 11.203 1 98.19 265 ILE A CA 1
ATOM 2090 C C . ILE A 1 265 ? -7.754 40.812 10.297 1 98.19 265 ILE A C 1
ATOM 2092 O O . ILE A 1 265 ? -8.648 40.469 9.523 1 98.19 265 ILE A O 1
ATOM 2096 N N . GLY A 1 266 ? -7.266 42 10.398 1 98 266 GLY A N 1
ATOM 2097 C CA . GLY A 1 266 ? -7.668 43.062 9.461 1 98 266 GLY A CA 1
ATOM 2098 C C . GLY A 1 266 ? -8.344 44.219 10.133 1 98 266 GLY A C 1
ATOM 2099 O O . GLY A 1 266 ? -9.125 44.062 11.07 1 98 266 GLY A O 1
ATOM 2100 N N . SER A 1 267 ? -8.008 45.375 9.766 1 97 267 SER A N 1
ATOM 2101 C CA . SER A 1 267 ? -8.594 46.656 10.141 1 97 267 SER A CA 1
ATOM 2102 C C . SER A 1 267 ? -8.281 47.719 9.102 1 97 267 SER A C 1
ATOM 2104 O O . SER A 1 267 ? -7.828 47.438 8 1 97 267 SER A O 1
ATOM 2106 N N . GLU A 1 268 ? -8.625 48.906 9.453 1 95.12 268 GLU A N 1
ATOM 2107 C CA . GLU A 1 268 ? -8.297 50.031 8.555 1 95.12 268 GLU A CA 1
ATOM 2108 C C . GLU A 1 268 ? -6.789 50.156 8.359 1 95.12 268 GLU A C 1
ATOM 2110 O O . GLU A 1 268 ? -6.328 50.656 7.34 1 95.12 268 GLU A O 1
ATOM 2115 N N . GLU A 1 269 ? -6.074 49.531 9.297 1 96.62 269 GLU A N 1
ATOM 2116 C CA . GLU A 1 269 ? -4.621 49.656 9.266 1 96.62 269 GLU A CA 1
ATOM 2117 C C . GLU A 1 269 ? -4.012 48.594 8.359 1 96.62 269 GLU A C 1
ATOM 2119 O O . GLU A 1 269 ? -2.799 48.562 8.133 1 96.62 269 GLU A O 1
ATOM 2124 N N . GLY A 1 270 ? -4.809 47.719 7.789 1 97.62 270 GLY A N 1
ATOM 2125 C CA . GLY A 1 270 ? -4.312 46.688 6.891 1 97.62 270 GLY A CA 1
ATOM 2126 C C . GLY A 1 270 ? -4.73 45.281 7.301 1 97.62 270 GLY A C 1
ATOM 2127 O O . GLY A 1 270 ? -5.555 45.094 8.203 1 97.62 270 GLY A O 1
ATOM 2128 N N . GLY A 1 271 ? -4.129 44.312 6.539 1 97.88 271 GLY A N 1
ATOM 2129 C CA . GLY A 1 271 ? -4.516 42.906 6.766 1 97.88 271 GLY A CA 1
ATOM 2130 C C . GLY A 1 271 ? -3.334 41.969 6.945 1 97.88 271 GLY A C 1
ATOM 2131 O O . GLY A 1 271 ? -2.459 42.25 7.777 1 97.88 271 GLY A O 1
ATOM 2132 N N . HIS A 1 272 ? -3.262 40.969 6.062 1 98.38 272 HIS A N 1
ATOM 2133 C CA . HIS A 1 272 ? -2.355 39.844 6.238 1 98.38 272 HIS A CA 1
ATOM 2134 C C . HIS A 1 272 ? -0.917 40.25 5.914 1 98.38 272 HIS A C 1
ATOM 2136 O O . HIS A 1 272 ? 0.02 39.5 6.25 1 98.38 272 HIS A O 1
ATOM 2142 N N . ASP A 1 273 ? -0.675 41.312 5.23 1 98.12 273 ASP A N 1
ATOM 2143 C CA . ASP A 1 273 ? 0.673 41.719 4.863 1 98.12 273 ASP A CA 1
ATOM 2144 C C . ASP A 1 273 ? 1.072 43 5.605 1 98.12 273 ASP A C 1
ATOM 2146 O O . ASP A 1 273 ? 1.962 43.719 5.164 1 98.12 273 ASP A O 1
ATOM 2150 N N . ALA A 1 274 ? 0.345 43.281 6.734 1 98.56 274 ALA A N 1
ATOM 2151 C CA . ALA A 1 274 ? 0.617 44.438 7.566 1 98.56 274 ALA A CA 1
ATOM 2152 C C . ALA A 1 274 ? 0.983 44.031 8.992 1 98.56 274 ALA A C 1
ATOM 2154 O O . ALA A 1 274 ? 0.708 42.906 9.406 1 98.56 274 ALA A O 1
ATOM 2155 N N . ILE A 1 275 ? 1.626 44.969 9.719 1 98.62 275 ILE A N 1
ATOM 2156 C CA . ILE A 1 275 ? 2.021 44.75 11.109 1 98.62 275 ILE A CA 1
ATOM 2157 C C . ILE A 1 275 ? 1.12 45.562 12.039 1 98.62 275 ILE A C 1
ATOM 2159 O O . ILE A 1 275 ? 0.804 46.719 11.75 1 98.62 275 ILE A O 1
ATOM 2163 N N . HIS A 1 276 ? 0.607 44.906 13.031 1 98.38 276 HIS A N 1
ATOM 2164 C CA . HIS A 1 276 ? -0.153 45.625 14.039 1 98.38 276 HIS A CA 1
ATOM 2165 C C . HIS A 1 276 ? 0.627 46.844 14.547 1 98.38 276 HIS A C 1
ATOM 2167 O O . HIS A 1 276 ? 1.754 46.719 15.031 1 98.38 276 HIS A O 1
ATOM 2173 N N . PRO A 1 277 ? 0.043 47.938 14.609 1 97.12 277 PRO A N 1
ATOM 2174 C CA . PRO A 1 277 ? 0.804 49.156 14.898 1 97.12 277 PRO A CA 1
ATOM 2175 C C . PRO A 1 277 ? 1.361 49.188 16.312 1 97.12 277 PRO A C 1
ATOM 2177 O O . PRO A 1 277 ? 2.398 49.812 16.562 1 97.12 277 PRO A O 1
ATOM 2180 N N . GLU A 1 278 ? 0.713 48.562 17.25 1 97.38 278 GLU A N 1
ATOM 2181 C CA . GLU A 1 278 ? 1.185 48.594 18.625 1 97.38 278 GLU A CA 1
ATOM 2182 C C . GLU A 1 278 ? 2.393 47.688 18.812 1 97.38 278 GLU A C 1
ATOM 2184 O O . GLU A 1 278 ? 3.105 47.781 19.812 1 97.38 278 GLU A O 1
ATOM 2189 N N . LEU A 1 279 ? 2.619 46.781 17.922 1 98.44 279 LEU A N 1
ATOM 2190 C CA . LEU A 1 279 ? 3.779 45.906 17.984 1 98.44 279 LEU A CA 1
ATOM 2191 C C . LEU A 1 279 ? 5.023 46.594 17.453 1 98.44 279 LEU A C 1
ATOM 2193 O O . LEU A 1 279 ? 6.133 46.344 17.938 1 98.44 279 LEU A O 1
ATOM 2197 N N . GLY A 1 280 ? 4.824 47.344 16.438 1 98.19 280 GLY A N 1
ATOM 2198 C CA . GLY A 1 280 ? 5.918 48.031 15.766 1 98.19 280 GLY A CA 1
ATOM 2199 C C . GLY A 1 280 ? 5.688 48.188 14.281 1 98.19 280 GLY A C 1
ATOM 2200 O O . GLY A 1 280 ? 4.551 48.406 13.836 1 98.19 280 GLY A O 1
ATOM 2201 N N . ASP A 1 281 ? 6.777 48.344 13.539 1 98.12 281 ASP A N 1
ATOM 2202 C CA . ASP A 1 281 ? 6.738 48.5 12.086 1 98.12 281 ASP A CA 1
ATOM 2203 C C . ASP A 1 281 ? 7.699 47.531 11.398 1 98.12 281 ASP A C 1
ATOM 2205 O O . ASP A 1 281 ? 8.227 46.625 12.023 1 98.12 281 ASP A O 1
ATOM 2209 N N . PHE A 1 282 ? 7.824 47.688 10.141 1 98.44 282 PHE A N 1
ATOM 2210 C CA . PHE A 1 282 ? 8.641 46.781 9.359 1 98.44 282 PHE A CA 1
ATOM 2211 C C . PHE A 1 282 ? 10.109 46.906 9.742 1 98.44 282 PHE A C 1
ATOM 2213 O O . PHE A 1 282 ? 10.859 45.938 9.703 1 98.44 282 PHE A O 1
ATOM 2220 N N . GLU A 1 283 ? 10.492 48.062 10.156 1 98.31 283 GLU A N 1
ATOM 2221 C CA . GLU A 1 283 ? 11.867 48.25 10.609 1 98.31 283 GLU A CA 1
ATOM 2222 C C . GLU A 1 283 ? 12.133 47.5 11.906 1 98.31 283 GLU A C 1
ATOM 2224 O O . GLU A 1 283 ? 13.141 46.812 12.031 1 98.31 283 GLU A O 1
ATOM 2229 N N . SER A 1 284 ? 11.266 47.688 12.883 1 98.31 284 SER A N 1
ATOM 2230 C CA . SER A 1 284 ? 11.43 46.969 14.148 1 98.31 284 SER A CA 1
ATOM 2231 C C . SER A 1 284 ? 11.305 45.469 13.945 1 98.31 284 SER A C 1
ATOM 2233 O O . SER A 1 284 ? 11.969 44.688 14.633 1 98.31 284 SER A O 1
ATOM 2235 N N . PHE A 1 285 ? 10.461 45.094 13 1 98.56 285 PHE A N 1
ATOM 2236 C CA . PHE A 1 285 ? 10.359 43.656 12.695 1 98.56 285 PHE A CA 1
ATOM 2237 C C . PHE A 1 285 ? 11.656 43.125 12.094 1 98.56 285 PHE A C 1
ATOM 2239 O O . PHE A 1 285 ? 12.109 42.062 12.445 1 98.56 285 PHE A O 1
ATOM 2246 N N . GLY A 1 286 ? 12.18 43.875 11.18 1 98.56 286 GLY A N 1
ATOM 2247 C CA . GLY A 1 286 ? 13.469 43.5 10.633 1 98.56 286 GLY A CA 1
ATOM 2248 C C . GLY A 1 286 ? 14.547 43.344 11.695 1 98.56 286 GLY A C 1
ATOM 2249 O O . GLY A 1 286 ? 15.336 42.406 11.656 1 98.56 286 GLY A O 1
ATOM 2250 N N . ARG A 1 287 ? 14.539 44.25 12.688 1 98.44 287 ARG A N 1
ATOM 2251 C CA . ARG A 1 287 ? 15.477 44.156 13.797 1 98.44 287 ARG A CA 1
ATOM 2252 C C . ARG A 1 287 ? 15.258 42.875 14.609 1 98.44 287 ARG A C 1
ATOM 2254 O O . ARG A 1 287 ? 16.219 42.25 15.031 1 98.44 287 ARG A O 1
ATOM 2261 N N . LEU A 1 288 ? 14.102 42.594 14.789 1 98.75 288 LEU A N 1
ATOM 2262 C CA . LEU A 1 288 ? 13.766 41.406 15.539 1 98.75 288 LEU A CA 1
ATOM 2263 C C . LEU A 1 288 ? 14.281 40.156 14.82 1 98.75 288 LEU A C 1
ATOM 2265 O O . LEU A 1 288 ? 14.914 39.281 15.438 1 98.75 288 LEU A O 1
ATOM 2269 N N . VAL A 1 289 ? 13.969 40.031 13.547 1 98.62 289 VAL A N 1
ATOM 2270 C CA . VAL A 1 289 ? 14.367 38.875 12.766 1 98.62 289 VAL A CA 1
ATOM 2271 C C . VAL A 1 289 ? 15.891 38.75 12.781 1 98.62 289 VAL A C 1
ATOM 2273 O O . VAL A 1 289 ? 16.422 37.656 12.992 1 98.62 289 VAL A O 1
ATOM 2276 N N . GLU A 1 290 ? 16.547 39.844 12.609 1 98.44 290 GLU A N 1
ATOM 2277 C CA . GLU A 1 290 ? 18.016 39.844 12.641 1 98.44 290 GLU A CA 1
ATOM 2278 C C . GLU A 1 290 ? 18.531 39.438 14.016 1 98.44 290 GLU A C 1
ATOM 2280 O O . GLU A 1 290 ? 19.453 38.625 14.117 1 98.44 290 GLU A O 1
ATOM 2285 N N . ALA A 1 291 ? 17.969 40 15.023 1 98.62 291 ALA A N 1
ATOM 2286 C CA . ALA A 1 291 ? 18.375 39.656 16.391 1 98.62 291 ALA A CA 1
ATOM 2287 C C . ALA A 1 291 ? 18.125 38.188 16.688 1 98.62 291 ALA A C 1
ATOM 2289 O O . ALA A 1 291 ? 18.953 37.531 17.344 1 98.62 291 ALA A O 1
ATOM 2290 N N . ALA A 1 292 ? 16.969 37.75 16.312 1 98.62 292 ALA A N 1
ATOM 2291 C CA . ALA A 1 292 ? 16.656 36.344 16.5 1 98.62 292 ALA A CA 1
ATOM 2292 C C . ALA A 1 292 ? 17.703 35.469 15.828 1 98.62 292 ALA A C 1
ATOM 2294 O O . ALA A 1 292 ? 18.219 34.531 16.438 1 98.62 292 ALA A O 1
ATOM 2295 N N . HIS A 1 293 ? 18.047 35.781 14.609 1 97.88 293 HIS A N 1
ATOM 2296 C CA . HIS A 1 293 ? 19.062 35 13.875 1 97.88 293 HIS A CA 1
ATOM 2297 C C . HIS A 1 293 ? 20.406 35.031 14.594 1 97.88 293 HIS A C 1
ATOM 2299 O O . HIS A 1 293 ? 21.109 34.031 14.656 1 97.88 293 HIS A O 1
ATOM 2305 N N . ALA A 1 294 ? 20.656 36.188 15.062 1 97.94 294 ALA A N 1
ATOM 2306 C CA . ALA A 1 294 ? 21.922 36.344 15.781 1 97.94 294 ALA A CA 1
ATOM 2307 C C . ALA A 1 294 ? 21.969 35.469 17.031 1 97.94 294 ALA A C 1
ATOM 2309 O O . ALA A 1 294 ? 23.031 35.031 17.453 1 97.94 294 ALA A O 1
ATOM 2310 N N . HIS A 1 295 ? 20.844 35.219 17.609 1 97.88 295 HIS A N 1
ATOM 2311 C CA . HIS A 1 295 ? 20.75 34.344 18.781 1 97.88 295 HIS A CA 1
ATOM 2312 C C . HIS A 1 295 ? 20.562 32.906 18.375 1 97.88 295 HIS A C 1
ATOM 2314 O O . HIS A 1 295 ? 20.328 32.031 19.219 1 97.88 295 HIS A O 1
ATOM 2320 N N . GLY A 1 296 ? 20.562 32.625 17.047 1 96.5 296 GLY A N 1
ATOM 2321 C CA . GLY A 1 296 ? 20.375 31.266 16.562 1 96.5 296 GLY A CA 1
ATOM 2322 C C . GLY A 1 296 ? 18.922 30.828 16.531 1 96.5 296 GLY A C 1
ATOM 2323 O O . GLY A 1 296 ? 18.641 29.641 16.562 1 96.5 296 GLY A O 1
ATOM 2324 N N . LEU A 1 297 ? 18.016 31.734 16.547 1 98.06 297 LEU A N 1
ATOM 2325 C CA . LEU A 1 297 ? 16.578 31.469 16.516 1 98.06 297 LEU A CA 1
ATOM 2326 C C . LEU A 1 297 ? 15.984 31.844 15.164 1 98.06 297 LEU A C 1
ATOM 2328 O O . LEU A 1 297 ? 16.391 32.844 14.555 1 98.06 297 LEU A O 1
ATOM 2332 N N . GLU A 1 298 ? 15.102 31.047 14.742 1 98 298 GLU A N 1
ATOM 2333 C CA . GLU A 1 298 ? 14.297 31.391 13.57 1 98 298 GLU A CA 1
ATOM 2334 C C . GLU A 1 298 ? 12.891 31.812 13.977 1 98 298 GLU A C 1
ATOM 2336 O O . GLU A 1 298 ? 12.289 31.219 14.875 1 98 298 GLU A O 1
ATOM 2341 N N . VAL A 1 299 ? 12.406 32.812 13.344 1 98.5 299 VAL A N 1
ATOM 2342 C CA . VAL A 1 299 ? 11.07 33.312 13.641 1 98.5 299 VAL A CA 1
ATOM 2343 C C . VAL A 1 299 ? 10.047 32.562 12.781 1 98.5 299 VAL A C 1
ATOM 2345 O O . VAL A 1 299 ? 10.219 32.438 11.57 1 98.5 299 VAL A O 1
ATOM 2348 N N . ALA A 1 300 ? 9.078 32.031 13.367 1 98.75 300 ALA A N 1
ATOM 2349 C CA . ALA A 1 300 ? 7.93 31.438 12.68 1 98.75 300 ALA A CA 1
ATOM 2350 C C . ALA A 1 300 ? 6.684 32.281 12.867 1 98.75 300 ALA A C 1
ATOM 2352 O O . ALA A 1 300 ? 6.441 32.844 13.953 1 98.75 300 ALA A O 1
ATOM 2353 N N . LEU A 1 301 ? 5.895 32.406 11.828 1 98.69 301 LEU A N 1
ATOM 2354 C CA . LEU A 1 301 ? 4.668 33.188 11.883 1 98.69 301 LEU A CA 1
ATOM 2355 C C . LEU A 1 301 ? 3.441 32.312 11.688 1 98.69 301 LEU A C 1
ATOM 2357 O O . LEU A 1 301 ? 3.502 31.312 10.969 1 98.69 301 LEU A O 1
ATOM 2361 N N . ASP A 1 302 ? 2.428 32.75 12.305 1 98.19 302 ASP A N 1
ATOM 2362 C CA . ASP A 1 302 ? 1.118 32.156 12.055 1 98.19 302 ASP A CA 1
ATOM 2363 C C . ASP A 1 302 ? 0.523 32.688 10.742 1 98.19 302 ASP A C 1
ATOM 2365 O O . ASP A 1 302 ? 0.494 33.906 10.508 1 98.19 302 ASP A O 1
ATOM 2369 N N . PHE A 1 303 ? 0.203 31.766 9.938 1 98.44 303 PHE A N 1
ATOM 2370 C CA . PHE A 1 303 ? -0.546 32.094 8.727 1 98.44 303 PHE A CA 1
ATOM 2371 C C . PHE A 1 303 ? -2.012 31.703 8.883 1 98.44 303 PHE A C 1
ATOM 2373 O O . PHE A 1 303 ? -2.391 30.562 8.617 1 98.44 303 PHE A O 1
ATOM 2380 N N . ALA A 1 304 ? -2.826 32.594 9.289 1 97.75 304 ALA A N 1
ATOM 2381 C CA . ALA A 1 304 ? -4.273 32.438 9.422 1 97.75 304 ALA A CA 1
ATOM 2382 C C . ALA A 1 304 ? -5.004 33.219 8.328 1 97.75 304 ALA A C 1
ATOM 2384 O O . ALA A 1 304 ? -4.859 34.438 8.203 1 97.75 304 ALA A O 1
ATOM 2385 N N . ILE A 1 305 ? -5.848 32.531 7.594 1 97.19 305 ILE A N 1
ATOM 2386 C CA . ILE A 1 305 ? -6.406 33.094 6.367 1 97.19 305 ILE A CA 1
ATOM 2387 C C . ILE A 1 305 ? -7.707 33.844 6.68 1 97.19 305 ILE A C 1
ATOM 2389 O O . ILE A 1 305 ? -8.172 34.656 5.879 1 97.19 305 ILE A O 1
ATOM 2393 N N . GLN A 1 306 ? -8.32 33.688 7.805 1 95.31 306 GLN A N 1
ATOM 2394 C CA . GLN A 1 306 ? -9.586 34.312 8.156 1 95.31 306 GLN A CA 1
ATOM 2395 C C . GLN A 1 306 ? -9.422 35.844 8.25 1 95.31 306 GLN A C 1
ATOM 2397 O O . GLN A 1 306 ? -8.305 36.344 8.422 1 95.31 306 GLN A O 1
ATOM 2402 N N . CYS A 1 307 ? -10.578 36.531 8.148 1 97.44 307 CYS A N 1
ATOM 2403 C CA . CYS A 1 307 ? -10.586 37.969 8.117 1 97.44 307 CYS A CA 1
ATOM 2404 C C . CYS A 1 307 ? -11.539 38.562 9.164 1 97.44 307 CYS A C 1
ATOM 2406 O O . CYS A 1 307 ? -12.609 38 9.406 1 97.44 307 CYS A O 1
ATOM 2408 N N . ALA A 1 308 ? -11.078 39.625 9.758 1 97.25 308 ALA A N 1
ATOM 2409 C CA . ALA A 1 308 ? -12.047 40.406 10.523 1 97.25 308 ALA A CA 1
ATOM 2410 C C . ALA A 1 308 ? -13.07 41.062 9.609 1 97.25 308 ALA A C 1
ATOM 2412 O O . ALA A 1 308 ? -12.812 41.25 8.422 1 97.25 308 ALA A O 1
ATOM 2413 N N . PRO A 1 309 ? -14.242 41.406 10.203 1 94.94 309 PRO A N 1
ATOM 2414 C CA . PRO A 1 309 ? -15.266 42.062 9.383 1 94.94 309 PRO A CA 1
ATOM 2415 C C . PRO A 1 309 ? -14.789 43.375 8.773 1 94.94 309 PRO A C 1
ATOM 2417 O O . PRO A 1 309 ? -15.32 43.812 7.742 1 94.94 309 PRO A O 1
ATOM 2420 N N . ASP A 1 310 ? -13.875 44.031 9.344 1 96.12 310 ASP A N 1
ATOM 2421 C CA . ASP A 1 310 ? -13.359 45.312 8.836 1 96.12 310 ASP A CA 1
ATOM 2422 C C . ASP A 1 310 ? -12.039 45.125 8.102 1 96.12 310 ASP A C 1
ATOM 2424 O O . ASP A 1 310 ? -11.281 46.062 7.922 1 96.12 310 ASP A O 1
ATOM 2428 N N . HIS A 1 311 ? -11.711 43.906 7.715 1 97.56 311 HIS A N 1
ATOM 2429 C CA . HIS A 1 311 ? -10.57 43.625 6.848 1 97.56 311 HIS A CA 1
ATOM 2430 C C . HIS A 1 311 ? -10.711 44.344 5.512 1 97.56 311 HIS A C 1
ATOM 2432 O O . HIS A 1 311 ? -11.789 44.375 4.922 1 97.56 311 HIS A O 1
ATOM 2438 N N . PRO A 1 312 ? -9.648 44.844 4.953 1 97.81 312 PRO A N 1
ATOM 2439 C CA . PRO A 1 312 ? -9.727 45.594 3.691 1 97.81 312 PRO A CA 1
ATOM 2440 C C . PRO A 1 312 ? -10.242 44.719 2.537 1 97.81 312 PRO A C 1
ATOM 2442 O O . PRO A 1 312 ? -10.898 45.25 1.627 1 97.81 312 PRO A O 1
ATOM 2445 N N . TRP A 1 313 ? -9.961 43.438 2.52 1 97.19 313 TRP A N 1
ATOM 2446 C CA . TRP A 1 313 ? -10.352 42.531 1.437 1 97.19 313 TRP A CA 1
ATOM 2447 C C . TRP A 1 313 ? -11.867 42.5 1.276 1 97.19 313 TRP A C 1
ATOM 2449 O O . TRP A 1 313 ? -12.383 42.281 0.181 1 97.19 313 TRP A O 1
ATOM 2459 N N . ILE A 1 314 ? -12.586 42.719 2.387 1 95.62 314 ILE A N 1
ATOM 2460 C CA . ILE A 1 314 ? -14.047 42.656 2.33 1 95.62 314 ILE A CA 1
ATOM 2461 C C . ILE A 1 314 ? -14.578 43.75 1.404 1 95.62 314 ILE A C 1
ATOM 2463 O O . ILE A 1 314 ? -15.477 43.5 0.593 1 95.62 314 ILE A O 1
ATOM 2467 N N . ARG A 1 315 ? -14.031 44.875 1.521 1 94.94 315 ARG A N 1
ATOM 2468 C CA . ARG A 1 315 ? -14.438 46.031 0.692 1 94.94 315 ARG A CA 1
ATOM 2469 C C . ARG A 1 315 ? -13.812 45.938 -0.696 1 94.94 315 ARG A C 1
ATOM 2471 O O . ARG A 1 315 ? -14.492 46.156 -1.701 1 94.94 315 ARG A O 1
ATOM 2478 N N . GLU A 1 316 ? -12.594 45.594 -0.78 1 97 316 GLU A N 1
ATOM 2479 C CA . GLU A 1 316 ? -11.82 45.625 -2.016 1 97 316 GLU A CA 1
ATOM 2480 C C . GLU A 1 316 ? -12.133 44.438 -2.916 1 97 316 GLU A C 1
ATOM 2482 O O . GLU A 1 316 ? -12.062 44.531 -4.141 1 97 316 GLU A O 1
ATOM 2487 N N . HIS A 1 317 ? -12.406 43.312 -2.332 1 96.31 317 HIS A N 1
ATOM 2488 C CA . HIS A 1 317 ? -12.656 42.062 -3.051 1 96.31 317 HIS A CA 1
ATOM 2489 C C . HIS A 1 317 ? -13.875 41.344 -2.502 1 96.31 317 HIS A C 1
ATOM 2491 O O . HIS A 1 317 ? -13.773 40.188 -2.037 1 96.31 317 HIS A O 1
ATOM 2497 N N . PRO A 1 318 ? -14.992 41.875 -2.631 1 95.06 318 PRO A N 1
ATOM 2498 C CA . PRO A 1 318 ? -16.203 41.219 -2.092 1 95.06 318 PRO A CA 1
ATOM 2499 C C . PRO A 1 318 ? -16.438 39.844 -2.654 1 95.06 318 PRO A C 1
ATOM 2501 O O . PRO A 1 318 ? -17.031 39 -1.985 1 95.06 318 PRO A O 1
ATOM 2504 N N . GLU A 1 319 ? -15.898 39.531 -3.852 1 94 319 GLU A N 1
ATOM 2505 C CA . GLU A 1 319 ? -16.094 38.25 -4.508 1 94 319 GLU A CA 1
ATOM 2506 C C . GLU A 1 319 ? -15.336 37.125 -3.777 1 94 319 GLU A C 1
ATOM 2508 O O . GLU A 1 319 ? -15.57 35.938 -4.027 1 94 319 GLU A O 1
ATOM 2513 N N . TRP A 1 320 ? -14.422 37.5 -2.832 1 96.12 320 TRP A N 1
ATOM 2514 C CA . TRP A 1 320 ? -13.656 36.5 -2.084 1 96.12 320 TRP A CA 1
ATOM 2515 C C . TRP A 1 320 ? -14.469 35.969 -0.91 1 96.12 320 TRP A C 1
ATOM 2517 O O . TRP A 1 320 ? -14.008 35.094 -0.189 1 96.12 320 TRP A O 1
ATOM 2527 N N . PHE A 1 321 ? -15.672 36.438 -0.7 1 94.44 321 PHE A N 1
ATOM 2528 C CA . PHE A 1 321 ? -16.453 36.094 0.479 1 94.44 321 PHE A CA 1
ATOM 2529 C C . PHE A 1 321 ? -17.859 35.625 0.08 1 94.44 321 PHE A C 1
ATOM 2531 O O . PHE A 1 321 ? -18.312 35.906 -1.025 1 94.44 321 PHE A O 1
ATOM 2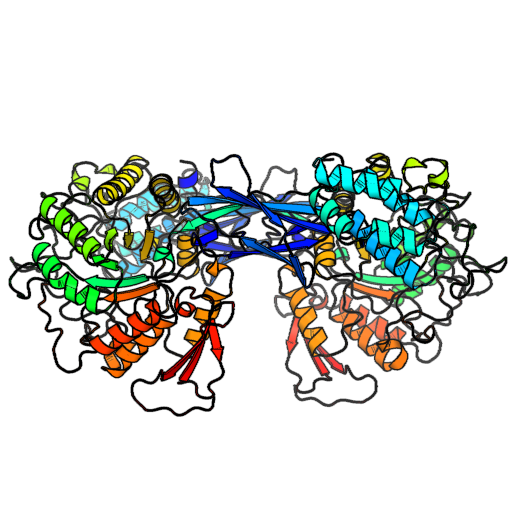538 N N . ASP A 1 322 ? -18.406 34.844 1 1 87.75 322 ASP A N 1
ATOM 2539 C CA . ASP A 1 322 ? -19.766 34.375 0.781 1 87.75 322 ASP A CA 1
ATOM 2540 C C . ASP A 1 322 ? -20.781 35.312 1.418 1 87.75 322 ASP A C 1
ATOM 2542 O O . ASP A 1 322 ? -20.859 35.406 2.645 1 87.75 322 ASP A O 1
ATOM 2546 N N . TRP A 1 323 ? -21.5 35.844 0.604 1 88.25 323 TRP A N 1
ATOM 2547 C CA . TRP A 1 323 ? -22.5 36.812 1.067 1 88.25 323 TRP A CA 1
ATOM 2548 C C . TRP A 1 323 ? -23.875 36.125 1.197 1 88.25 323 TRP A C 1
ATOM 2550 O O . TRP A 1 323 ? -24.266 35.344 0.345 1 88.25 323 TRP A O 1
ATOM 2560 N N . ARG A 1 324 ? -24.531 36.469 2.238 1 83.88 324 ARG A N 1
ATOM 2561 C CA . ARG A 1 324 ? -25.891 36 2.455 1 83.88 324 ARG A CA 1
ATOM 2562 C C . ARG A 1 324 ? -26.906 36.812 1.654 1 83.88 324 ARG A C 1
ATOM 2564 O O . ARG A 1 324 ? -26.594 37.906 1.208 1 83.88 324 ARG A O 1
ATOM 2571 N N . PRO A 1 325 ? -28.047 36.219 1.607 1 79.62 325 PRO A N 1
ATOM 2572 C CA . PRO A 1 325 ? -29.062 36.875 0.8 1 79.62 325 PRO A CA 1
ATOM 2573 C C . PRO A 1 325 ? -29.391 38.281 1.315 1 79.62 325 PRO A C 1
ATOM 2575 O O . PRO A 1 325 ? -29.75 39.156 0.534 1 79.62 325 PRO A O 1
ATOM 2578 N N . ASP A 1 326 ? -29.203 38.531 2.594 1 82.44 326 ASP A N 1
ATOM 2579 C CA . ASP A 1 326 ? -29.531 39.844 3.154 1 82.44 326 ASP A CA 1
ATOM 2580 C C . ASP A 1 326 ? -28.344 40.812 3.045 1 82.44 326 ASP A C 1
ATOM 2582 O O . ASP A 1 326 ? -28.375 41.906 3.58 1 82.44 326 ASP A O 1
ATOM 2586 N N . GLY A 1 327 ? -27.328 40.312 2.438 1 84.44 327 GLY A N 1
ATOM 2587 C CA . GLY A 1 327 ? -26.172 41.156 2.203 1 84.44 327 GLY A CA 1
ATOM 2588 C C . GLY A 1 327 ? -25.125 41.062 3.305 1 84.44 327 GLY A C 1
ATOM 2589 O O . GLY A 1 327 ? -24.094 41.719 3.248 1 84.44 327 GLY A O 1
ATOM 2590 N N . THR A 1 328 ? -25.344 40.25 4.23 1 85.81 328 THR A N 1
ATOM 2591 C CA . THR A 1 328 ? -24.359 40.094 5.309 1 85.81 328 THR A CA 1
ATOM 2592 C C . THR A 1 328 ? -23.438 38.906 5.016 1 85.81 328 THR A C 1
ATOM 2594 O O . THR A 1 328 ? -23.688 38.125 4.098 1 85.81 328 THR A O 1
ATOM 2597 N N . ILE A 1 329 ? -22.266 38.938 5.625 1 87.44 329 ILE A N 1
ATOM 2598 C CA . ILE A 1 329 ? -21.328 37.812 5.559 1 87.44 329 ILE A CA 1
ATOM 2599 C C . ILE A 1 329 ? -21.438 36.969 6.832 1 87.44 329 ILE A C 1
ATOM 2601 O O . ILE A 1 329 ? -21.406 37.531 7.941 1 87.44 329 ILE A O 1
ATOM 2605 N N . LYS A 1 330 ? -21.562 35.719 6.59 1 82.12 330 LYS A N 1
ATOM 2606 C CA . LYS A 1 330 ? -21.641 34.812 7.742 1 82.12 330 LYS A CA 1
ATOM 2607 C C . LYS A 1 330 ? -20.312 34.781 8.492 1 82.12 330 LYS A C 1
ATOM 2609 O O . LYS A 1 330 ? -19.25 34.656 7.871 1 82.12 330 LYS A O 1
ATOM 2614 N N . PHE A 1 331 ? -20.438 34.906 9.836 1 82.44 331 PHE A N 1
ATOM 2615 C CA . PHE A 1 331 ? -19.234 34.719 10.648 1 82.44 331 PHE A CA 1
ATOM 2616 C C . PHE A 1 331 ? -18.797 33.25 10.594 1 82.44 331 PHE A C 1
ATOM 2618 O O . PHE A 1 331 ? -19.578 32.375 10.219 1 82.44 331 PHE A O 1
ATOM 2625 N N . ALA A 1 332 ? -17.516 33 10.945 1 84.12 332 ALA A N 1
ATOM 2626 C CA . ALA A 1 332 ? -16.984 31.641 11.016 1 84.12 332 ALA A CA 1
ATOM 2627 C C . ALA A 1 332 ? -17.594 30.875 12.18 1 84.12 332 ALA A C 1
ATOM 2629 O O . ALA A 1 332 ? -17.906 31.453 13.219 1 84.12 332 ALA A O 1
ATOM 2630 N N . GLU A 1 333 ? -17.875 29.594 11.859 1 75.62 333 GLU A N 1
ATOM 2631 C CA . GLU A 1 333 ? -18.453 28.781 12.93 1 75.62 333 GLU A CA 1
ATOM 2632 C C . GLU A 1 333 ? -17.891 27.359 12.906 1 75.62 333 GLU A C 1
ATOM 2634 O O . GLU A 1 333 ? -17.484 26.859 11.852 1 75.62 333 GLU A O 1
ATOM 2639 N N . ASN A 1 334 ? -17.562 26.875 14.016 1 66.75 334 ASN A N 1
ATOM 2640 C CA . ASN A 1 334 ? -17.375 25.453 14.297 1 66.75 334 ASN A CA 1
ATOM 2641 C C . ASN A 1 334 ? -18.359 24.953 15.359 1 66.75 334 ASN A C 1
ATOM 2643 O O . ASN A 1 334 ? -18 24.875 16.547 1 66.75 334 ASN A O 1
ATOM 2647 N N . PRO A 1 335 ? -19.594 24.703 14.828 1 62.88 335 PRO A N 1
ATOM 2648 C CA . PRO A 1 335 ? -20.625 24.469 15.836 1 62.88 335 PRO A CA 1
ATOM 2649 C C . PRO A 1 335 ? -20.188 23.516 16.938 1 62.88 335 PRO A C 1
ATOM 2651 O O . PRO A 1 335 ? -19.562 22.484 16.641 1 62.88 335 PRO A O 1
ATOM 2654 N N . PRO A 1 336 ? -20.391 23.984 18.031 1 61.81 336 PRO A N 1
ATOM 2655 C CA . PRO A 1 336 ? -21.25 25.078 18.469 1 61.81 336 PRO A CA 1
ATOM 2656 C C . PRO A 1 336 ? -20.484 26.406 18.609 1 61.81 336 PRO A C 1
ATOM 2658 O O . PRO A 1 336 ? -21.078 27.438 18.938 1 61.81 336 PRO A O 1
ATOM 2661 N N . LYS A 1 337 ? -19.203 26.391 18.328 1 69.69 337 LYS A N 1
ATOM 2662 C CA . LYS A 1 337 ? -18.391 27.578 18.5 1 69.69 337 LYS A CA 1
ATOM 2663 C C . LYS A 1 337 ? -18.641 28.594 17.391 1 69.69 337 LYS A C 1
ATOM 2665 O O . LYS A 1 337 ? -18.781 28.219 16.219 1 69.69 337 LYS A O 1
ATOM 2670 N N . LYS A 1 338 ? -18.938 29.766 17.812 1 77.19 338 LYS A N 1
ATOM 2671 C CA . LYS A 1 338 ? -19.094 30.891 16.891 1 77.19 338 LYS A CA 1
ATOM 2672 C C . LYS A 1 338 ? -17.938 31.859 17.031 1 77.19 338 LYS A C 1
ATOM 2674 O O . LYS A 1 338 ? -17.469 32.156 18.125 1 77.19 338 LYS A O 1
ATOM 2679 N N . TYR A 1 339 ? -17.375 32.281 15.969 1 86.75 339 TYR A N 1
ATOM 2680 C CA . TYR A 1 339 ? -16.328 33.281 15.914 1 86.75 339 TYR A CA 1
ATOM 2681 C C . TYR A 1 339 ? -16.828 34.562 15.242 1 86.75 339 TYR A C 1
ATOM 2683 O O . TYR A 1 339 ? -16.578 34.781 14.055 1 86.75 339 TYR A O 1
ATOM 2691 N N . GLU A 1 340 ? -17.5 35.406 16.062 1 87.94 340 GLU A N 1
ATOM 2692 C CA . GLU A 1 340 ? -18.203 36.594 15.562 1 87.94 340 GLU A CA 1
ATOM 2693 C C . GLU A 1 340 ? -17.234 37.594 14.977 1 87.94 340 GLU A C 1
ATOM 2695 O O . GLU A 1 340 ? -17.625 38.469 14.188 1 87.94 340 GLU A O 1
ATOM 2700 N N . ASP A 1 341 ? -15.992 37.438 15.406 1 93.44 341 ASP A N 1
ATOM 2701 C CA . ASP A 1 341 ? -15.031 38.469 15.039 1 93.44 341 ASP A CA 1
ATOM 2702 C C . ASP A 1 341 ? -14.289 38.094 13.758 1 93.44 341 ASP A C 1
ATOM 2704 O O . ASP A 1 341 ? -13.406 38.844 13.312 1 93.44 341 ASP A O 1
ATOM 2708 N N . ILE A 1 342 ? -14.641 36.938 13.133 1 95.25 342 ILE A N 1
ATOM 2709 C CA . ILE A 1 342 ? -13.922 36.594 11.914 1 95.25 342 ILE A CA 1
ATOM 2710 C C . ILE A 1 342 ? -14.906 36.062 10.883 1 95.25 342 ILE A C 1
ATOM 2712 O O . ILE A 1 342 ? -15.992 35.594 11.234 1 95.25 342 ILE A O 1
ATOM 2716 N N . VAL A 1 343 ? -14.547 36.188 9.609 1 94.94 343 VAL A N 1
ATOM 2717 C CA . VAL A 1 343 ? -15.25 35.625 8.461 1 94.94 343 VAL A CA 1
ATOM 2718 C C . VAL A 1 343 ? -14.266 34.875 7.574 1 94.94 343 VAL A C 1
ATOM 2720 O O . VAL A 1 343 ? -13.07 35.188 7.555 1 94.94 343 VAL A O 1
ATOM 2723 N N . ASN A 1 344 ? -14.75 33.875 6.93 1 92.88 344 ASN A N 1
ATOM 2724 C CA . ASN A 1 344 ? -13.898 33.062 6.082 1 92.88 344 ASN A CA 1
ATOM 2725 C C . ASN A 1 344 ? -13.953 33.5 4.625 1 92.88 344 ASN A C 1
ATOM 2727 O O . ASN A 1 344 ? -14.984 34 4.16 1 92.88 344 ASN A O 1
ATOM 2731 N N . VAL A 1 345 ? -12.867 33.312 3.924 1 94.62 345 VAL A N 1
ATOM 2732 C CA . VAL A 1 345 ? -12.836 33.531 2.48 1 94.62 345 VAL A CA 1
ATOM 2733 C C . VAL A 1 345 ? -13.359 32.281 1.766 1 94.62 345 VAL A C 1
ATOM 2735 O O . VAL A 1 345 ? -13.406 31.203 2.348 1 94.62 345 VAL A O 1
ATOM 2738 N N . HIS A 1 346 ? -13.828 32.531 0.596 1 90.81 346 HIS A N 1
ATOM 2739 C CA . HIS A 1 346 ? -14.148 31.406 -0.263 1 90.81 346 HIS A CA 1
ATOM 2740 C C . HIS A 1 346 ? -13.031 31.141 -1.262 1 90.81 346 HIS A C 1
ATOM 2742 O O . HIS A 1 346 ? -12.469 32.062 -1.842 1 90.81 346 HIS A O 1
ATOM 2748 N N . PHE A 1 347 ? -12.586 29.906 -1.485 1 92 347 PHE A N 1
ATOM 2749 C CA . PHE A 1 347 ? -11.383 29.562 -2.227 1 92 347 PHE A CA 1
ATOM 2750 C C . PHE A 1 347 ? -11.703 29.281 -3.691 1 92 347 PHE A C 1
ATOM 2752 O O . PHE A 1 347 ? -10.805 29.203 -4.527 1 92 347 PHE A O 1
ATOM 2759 N N . TYR A 1 348 ? -12.984 29.156 -3.99 1 89.94 348 TYR A N 1
ATOM 2760 C CA . TYR A 1 348 ? -13.367 28.766 -5.34 1 89.94 348 TYR A CA 1
ATOM 2761 C C . TYR A 1 348 ? -14.25 29.828 -5.988 1 89.94 348 TYR A C 1
ATOM 2763 O O . TYR A 1 348 ? -14.344 30.953 -5.492 1 89.94 348 TYR A O 1
ATOM 2771 N N . ARG A 1 349 ? -14.875 29.531 -7.094 1 86.25 349 ARG A N 1
ATOM 2772 C CA . ARG A 1 349 ? -15.789 30.406 -7.824 1 86.25 349 ARG A CA 1
ATOM 2773 C C . ARG A 1 349 ? -15.117 31.719 -8.18 1 86.25 349 ARG A C 1
ATOM 2775 O O . ARG A 1 349 ? -14.031 31.734 -8.758 1 86.25 349 ARG A O 1
ATOM 2782 N N . GLY A 1 350 ? -15.805 32.812 -7.742 1 84.94 350 GLY A N 1
ATOM 2783 C CA . GLY A 1 350 ? -15.344 34.156 -8.094 1 84.94 350 GLY A CA 1
ATOM 2784 C C . GLY A 1 350 ? -14.023 34.5 -7.449 1 84.94 350 GLY A C 1
ATOM 2785 O O . GLY A 1 350 ? -13.383 35.5 -7.848 1 84.94 350 GLY A O 1
ATOM 2786 N N . ALA A 1 351 ? -13.477 33.75 -6.605 1 90.44 351 ALA A N 1
ATOM 2787 C CA . ALA A 1 351 ? -12.227 34 -5.902 1 90.44 351 ALA A CA 1
ATOM 2788 C C . ALA A 1 351 ? -11.039 33.375 -6.621 1 90.44 351 ALA A C 1
ATOM 2790 O O . ALA A 1 351 ? -9.883 33.719 -6.363 1 90.44 351 ALA A O 1
ATOM 2791 N N . LEU A 1 352 ? -11.25 32.438 -7.512 1 90.94 352 LEU A N 1
ATOM 2792 C CA . LEU A 1 352 ? -10.195 31.734 -8.234 1 90.94 352 LEU A CA 1
ATOM 2793 C C . LEU A 1 352 ? -9.859 32.438 -9.539 1 90.94 352 LEU A C 1
ATOM 2795 O O . LEU A 1 352 ? -10.758 32.75 -10.328 1 90.94 352 LEU A O 1
ATOM 2799 N N . PRO A 1 353 ? -8.68 32.719 -9.758 1 93.56 353 PRO A N 1
ATOM 2800 C CA . PRO A 1 353 ? -7.48 32.312 -9.031 1 93.56 353 PRO A CA 1
ATOM 2801 C C . PRO A 1 353 ? -6.914 33.406 -8.148 1 93.56 353 PRO A C 1
ATOM 2803 O O . PRO A 1 353 ? -5.895 33.219 -7.48 1 93.56 353 PRO A O 1
ATOM 2806 N N . GLU A 1 354 ? -7.539 34.562 -8.156 1 95.88 354 GLU A N 1
ATOM 2807 C CA . GLU A 1 354 ? -6.93 35.75 -7.598 1 95.88 354 GLU A CA 1
ATOM 2808 C C . GLU A 1 354 ? -6.668 35.594 -6.102 1 95.88 354 GLU A C 1
ATOM 2810 O O . GLU A 1 354 ? -5.629 36.031 -5.598 1 95.88 354 GLU A O 1
ATOM 2815 N N . LEU A 1 355 ? -7.594 35 -5.402 1 97 355 LEU A N 1
ATOM 2816 C CA . LEU A 1 355 ? -7.391 34.781 -3.973 1 97 355 LEU A CA 1
ATOM 2817 C C . LEU A 1 355 ? -6.188 33.875 -3.725 1 97 355 LEU A C 1
ATOM 2819 O O . LEU A 1 355 ? -5.398 34.125 -2.807 1 97 355 LEU A O 1
ATOM 2823 N N . TRP A 1 356 ? -6.07 32.812 -4.559 1 97.12 356 TRP A N 1
ATOM 2824 C CA . TRP A 1 356 ? -4.934 31.906 -4.406 1 97.12 356 TRP A CA 1
ATOM 2825 C C . TRP A 1 356 ? -3.617 32.656 -4.562 1 97.12 356 TRP A C 1
ATOM 2827 O O . TRP A 1 356 ? -2.699 32.5 -3.758 1 97.12 356 TRP A O 1
ATOM 2837 N N . TYR A 1 357 ? -3.561 33.5 -5.57 1 97.56 357 TYR A N 1
ATOM 2838 C CA . TYR A 1 357 ? -2.365 34.312 -5.816 1 97.56 357 TYR A CA 1
ATOM 2839 C C . TYR A 1 357 ? -2.096 35.25 -4.656 1 97.56 357 TYR A C 1
ATOM 2841 O O . TYR A 1 357 ? -0.951 35.406 -4.223 1 97.56 357 TYR A O 1
ATOM 2849 N N . ALA A 1 358 ? -3.17 35.844 -4.191 1 97.88 358 ALA A N 1
ATOM 2850 C CA . ALA A 1 358 ? -3.02 36.812 -3.104 1 97.88 358 ALA A CA 1
ATOM 2851 C C . ALA A 1 358 ? -2.449 36.156 -1.856 1 97.88 358 ALA A C 1
ATOM 2853 O O . ALA A 1 358 ? -1.571 36.688 -1.192 1 97.88 358 ALA A O 1
ATOM 2854 N N . LEU A 1 359 ? -2.953 35.031 -1.559 1 98.25 359 LEU A N 1
ATOM 2855 C CA . LEU A 1 359 ? -2.484 34.312 -0.384 1 98.25 359 LEU A CA 1
ATOM 2856 C C . LEU A 1 359 ? -1.043 33.844 -0.569 1 98.25 359 LEU A C 1
ATOM 2858 O O . LEU A 1 359 ? -0.238 33.906 0.362 1 98.25 359 LEU A O 1
ATOM 2862 N N . ARG A 1 360 ? -0.677 33.312 -1.759 1 98.12 360 ARG A N 1
ATOM 2863 C CA . ARG A 1 360 ? 0.709 33 -2.078 1 98.12 360 ARG A CA 1
ATOM 2864 C C . ARG A 1 360 ? 1.612 34.219 -1.886 1 98.12 360 ARG A C 1
ATOM 2866 O O . ARG A 1 360 ? 2.678 34.094 -1.274 1 98.12 360 ARG A O 1
ATOM 2873 N N . ASP A 1 361 ? 1.156 35.312 -2.406 1 98.38 361 ASP A N 1
ATOM 2874 C CA . ASP A 1 361 ? 1.952 36.531 -2.371 1 98.38 361 ASP A CA 1
ATOM 2875 C C . ASP A 1 361 ? 2.162 37 -0.936 1 98.38 361 ASP A C 1
ATOM 2877 O O . ASP A 1 361 ? 3.205 37.562 -0.611 1 98.38 361 ASP A O 1
ATOM 2881 N N . VAL A 1 362 ? 1.149 36.812 -0.09 1 98.62 362 VAL A N 1
ATOM 2882 C CA . VAL A 1 362 ? 1.293 37.156 1.324 1 98.62 362 VAL A CA 1
ATOM 2883 C C . VAL A 1 362 ? 2.432 36.344 1.933 1 98.62 362 VAL A C 1
ATOM 2885 O O . VAL A 1 362 ? 3.289 36.875 2.631 1 98.62 362 VAL A O 1
ATOM 2888 N N . VAL A 1 363 ? 2.473 35.062 1.668 1 98.81 363 VAL A N 1
ATOM 2889 C CA . VAL A 1 363 ? 3.512 34.188 2.209 1 98.81 363 VAL A CA 1
ATOM 2890 C C . VAL A 1 363 ? 4.875 34.625 1.675 1 98.81 363 VAL A C 1
ATOM 2892 O O . VAL A 1 363 ? 5.828 34.781 2.443 1 98.81 363 VAL A O 1
ATOM 2895 N N . LEU A 1 364 ? 4.965 34.812 0.36 1 98.81 364 LEU A N 1
ATOM 2896 C CA . LEU A 1 364 ? 6.223 35.219 -0.26 1 98.81 364 LEU A CA 1
ATOM 2897 C C . LEU A 1 364 ? 6.691 36.562 0.273 1 98.81 364 LEU A C 1
ATOM 2899 O O . LEU A 1 364 ? 7.895 36.812 0.402 1 98.81 364 LEU A O 1
ATOM 2903 N N . PHE A 1 365 ? 5.742 37.5 0.542 1 98.75 365 PHE A N 1
ATOM 2904 C CA . PHE A 1 365 ? 6.055 38.781 1.138 1 98.75 365 PHE A CA 1
ATOM 2905 C C . PHE A 1 365 ? 6.801 38.594 2.455 1 98.75 365 PHE A C 1
ATOM 2907 O O . PHE A 1 365 ? 7.832 39.25 2.682 1 98.75 365 PHE A O 1
ATOM 2914 N N . TRP A 1 366 ? 6.301 37.812 3.311 1 98.75 366 TRP A N 1
ATOM 2915 C CA . TRP A 1 366 ? 6.926 37.594 4.613 1 98.75 366 TRP A CA 1
ATOM 2916 C C . TRP A 1 366 ? 8.227 36.812 4.473 1 98.75 366 TRP A C 1
ATOM 2918 O O . TRP A 1 366 ? 9.164 37 5.254 1 98.75 366 TRP A O 1
ATOM 2928 N N . VAL A 1 367 ? 8.281 35.906 3.467 1 98.75 367 VAL A N 1
ATOM 2929 C CA . VAL A 1 367 ? 9.547 35.25 3.164 1 98.75 367 VAL A CA 1
ATOM 2930 C C . VAL A 1 367 ? 10.617 36.281 2.846 1 98.75 367 VAL A C 1
ATOM 2932 O O . VAL A 1 367 ? 11.742 36.188 3.332 1 98.75 367 VAL A O 1
ATOM 2935 N N . GLU A 1 368 ? 10.258 37.25 2.096 1 98.19 368 GLU A N 1
ATOM 2936 C CA . GLU A 1 368 ? 11.172 38.312 1.736 1 98.19 368 GLU A CA 1
ATOM 2937 C C . GLU A 1 368 ? 11.594 39.125 2.967 1 98.19 368 GLU A C 1
ATOM 2939 O O . GLU A 1 368 ? 12.672 39.688 2.994 1 98.19 368 GLU A O 1
ATOM 2944 N N . LYS A 1 369 ? 10.719 39.125 3.994 1 98.19 369 LYS A N 1
ATOM 2945 C CA . LYS A 1 369 ? 11.023 39.844 5.23 1 98.19 369 LYS A CA 1
ATOM 2946 C C . LYS A 1 369 ? 11.828 38.969 6.188 1 98.19 369 LYS A C 1
ATOM 2948 O O . LYS A 1 369 ? 12.07 39.344 7.332 1 98.19 369 LYS A O 1
ATOM 2953 N N . GLY A 1 370 ? 12.164 37.75 5.789 1 97.81 370 GLY A N 1
ATOM 2954 C CA . GLY A 1 370 ? 13.094 36.938 6.551 1 97.81 370 GLY A CA 1
ATOM 2955 C C . GLY A 1 370 ? 12.414 35.781 7.273 1 97.81 370 GLY A C 1
ATOM 2956 O O . GLY A 1 370 ? 13.062 35.031 8.008 1 97.81 370 GLY A O 1
ATOM 2957 N N . VAL A 1 371 ? 11.148 35.562 7.023 1 98.5 371 VAL A N 1
ATOM 2958 C CA . VAL A 1 371 ? 10.414 34.469 7.66 1 98.5 371 VAL A CA 1
ATOM 2959 C C . VAL A 1 371 ? 10.438 33.25 6.766 1 98.5 371 VAL A C 1
ATOM 2961 O O . VAL A 1 371 ? 10.055 33.312 5.594 1 98.5 371 VAL A O 1
ATOM 2964 N N . LYS A 1 372 ? 10.852 32.125 7.34 1 98.31 372 LYS A N 1
ATOM 2965 C CA . LYS A 1 372 ? 10.945 30.906 6.527 1 98.31 372 LYS A CA 1
ATOM 2966 C C . LYS A 1 372 ? 10.078 29.781 7.105 1 98.31 372 LYS A C 1
ATOM 2968 O O . LYS A 1 372 ? 10.078 28.672 6.594 1 98.31 372 LYS A O 1
ATOM 2973 N N . ILE A 1 373 ? 9.391 29.984 8.195 1 98.81 373 ILE A N 1
ATOM 2974 C CA . ILE A 1 373 ? 8.547 28.984 8.82 1 98.81 373 ILE A CA 1
ATOM 2975 C C . ILE A 1 373 ? 7.148 29.547 9.062 1 98.81 373 ILE A C 1
ATOM 2977 O O . ILE A 1 373 ? 7.004 30.625 9.656 1 98.81 373 ILE A O 1
ATOM 2981 N N . PHE A 1 374 ? 6.141 28.828 8.539 1 98.88 374 PHE A N 1
ATOM 2982 C CA . PHE A 1 374 ? 4.758 29.266 8.695 1 98.88 374 PHE A CA 1
ATOM 2983 C C . PHE A 1 374 ? 3.916 28.172 9.344 1 98.88 374 PHE A C 1
ATOM 2985 O O . PHE A 1 374 ? 3.852 27.047 8.844 1 98.88 374 PHE A O 1
ATOM 2992 N N . ARG A 1 375 ? 3.383 28.438 10.492 1 98.56 375 ARG A N 1
ATOM 2993 C CA . ARG A 1 375 ? 2.322 27.609 11.047 1 98.56 375 ARG A CA 1
ATOM 2994 C C . ARG A 1 375 ? 0.961 28 10.492 1 98.56 375 ARG A C 1
ATOM 2996 O O . ARG A 1 375 ? 0.518 29.141 10.68 1 98.56 375 ARG A O 1
ATOM 3003 N N . VAL A 1 376 ? 0.28 27.109 9.812 1 98.5 376 VAL A N 1
ATOM 3004 C CA . VAL A 1 376 ? -0.97 27.422 9.133 1 98.5 376 VAL A CA 1
ATOM 3005 C C . VAL A 1 376 ? -2.154 27.062 10.023 1 98.5 376 VAL A C 1
ATOM 3007 O O . VAL A 1 376 ? -2.289 25.906 10.445 1 98.5 376 VAL A O 1
ATOM 3010 N N . ASP A 1 377 ? -2.955 28.047 10.25 1 96.62 377 ASP A N 1
ATOM 3011 C CA . ASP A 1 377 ? -4.133 27.891 11.102 1 96.62 377 ASP A CA 1
ATOM 3012 C C . ASP A 1 377 ? -5.227 27.109 10.375 1 96.62 377 ASP A C 1
ATOM 3014 O O . ASP A 1 377 ? -5.672 27.516 9.297 1 96.62 377 ASP A O 1
ATOM 3018 N N . ASN A 1 378 ? -5.719 26.031 10.906 1 94.94 378 ASN A N 1
ATOM 3019 C CA . ASN A 1 378 ? -6.828 25.188 10.484 1 94.94 378 ASN A CA 1
ATOM 3020 C C . ASN A 1 378 ? -6.754 24.875 8.992 1 94.94 378 ASN A C 1
ATOM 3022 O O . ASN A 1 378 ? -7.723 25.094 8.258 1 94.94 378 ASN A O 1
ATOM 3026 N N . PRO A 1 379 ? -5.652 24.344 8.539 1 97.12 379 PRO A N 1
ATOM 3027 C CA . PRO A 1 379 ? -5.555 24.078 7.105 1 97.12 379 PRO A CA 1
ATOM 3028 C C . PRO A 1 379 ? -6.539 23 6.641 1 97.12 379 PRO A C 1
ATOM 3030 O O . PRO A 1 379 ? -6.871 22.938 5.457 1 97.12 379 PRO A O 1
ATOM 3033 N N . HIS A 1 380 ? -7.035 22.156 7.527 1 96.25 380 HIS A N 1
ATOM 3034 C CA . HIS A 1 380 ? -7.949 21.062 7.188 1 96.25 380 HIS A CA 1
ATOM 3035 C C . HIS A 1 380 ? -9.32 21.609 6.789 1 96.25 380 HIS A C 1
ATOM 3037 O O . HIS A 1 380 ? -10.148 20.859 6.262 1 96.25 380 HIS A O 1
ATOM 3043 N N . THR A 1 381 ? -9.594 22.891 7.016 1 94.25 381 THR A N 1
ATOM 3044 C CA . THR A 1 381 ? -10.867 23.5 6.629 1 94.25 381 THR A CA 1
ATOM 3045 C C . THR A 1 381 ? -10.734 24.203 5.285 1 94.25 381 THR A C 1
ATOM 3047 O O . THR A 1 381 ? -11.695 24.812 4.801 1 94.25 381 THR A O 1
ATOM 3050 N N . LYS A 1 382 ? -9.562 24.188 4.66 1 95.31 382 LYS A N 1
ATOM 3051 C CA . LYS A 1 382 ? -9.297 24.766 3.348 1 95.31 382 LYS A CA 1
ATOM 3052 C C . LYS A 1 382 ? -8.992 23.688 2.314 1 95.31 382 LYS A C 1
ATOM 3054 O O . LYS A 1 382 ? -8.57 22.594 2.666 1 95.31 382 LYS A O 1
ATOM 3059 N N . PRO A 1 383 ? -9.164 24.031 1.046 1 95.31 383 PRO A N 1
ATOM 3060 C CA . PRO A 1 383 ? -9.086 22.984 0.026 1 95.31 383 PRO A CA 1
ATOM 3061 C C . PRO A 1 383 ? -7.688 22.375 -0.091 1 95.31 383 PRO A C 1
ATOM 3063 O O . PRO A 1 383 ? -6.695 23.109 -0.156 1 95.31 383 PRO A O 1
ATOM 3066 N N . PHE A 1 384 ? -7.57 21.047 -0.231 1 96.25 384 PHE A N 1
ATOM 3067 C CA . PHE A 1 384 ? -6.316 20.312 -0.392 1 96.25 384 PHE A CA 1
ATOM 3068 C C . PHE A 1 384 ? -5.578 20.781 -1.64 1 96.25 384 PHE A C 1
ATOM 3070 O O . PHE A 1 384 ? -4.367 21.031 -1.599 1 96.25 384 PHE A O 1
ATOM 3077 N N . PRO A 1 385 ? -6.305 20.969 -2.762 1 95.75 385 PRO A N 1
ATOM 3078 C CA . PRO A 1 385 ? -5.594 21.406 -3.965 1 95.75 385 PRO A CA 1
ATOM 3079 C C . PRO A 1 385 ? -4.926 22.766 -3.797 1 95.75 385 PRO A C 1
ATOM 3081 O O . PRO A 1 385 ? -3.869 23.016 -4.383 1 95.75 385 PRO A O 1
ATOM 3084 N N . PHE A 1 386 ? -5.574 23.641 -3.049 1 96.88 386 PHE A N 1
ATOM 3085 C CA . PHE A 1 386 ? -4.961 24.938 -2.775 1 96.88 386 PHE A CA 1
ATOM 3086 C C . PHE A 1 386 ? -3.615 24.75 -2.086 1 96.88 386 PHE A C 1
ATOM 3088 O O . PHE A 1 386 ? -2.617 25.344 -2.504 1 96.88 386 PHE A O 1
ATOM 3095 N N . TRP A 1 387 ? -3.574 23.969 -1.051 1 97.69 387 TRP A N 1
ATOM 3096 C CA . TRP A 1 387 ? -2.342 23.797 -0.292 1 97.69 387 TRP A CA 1
ATOM 3097 C C . TRP A 1 387 ? -1.265 23.141 -1.15 1 97.69 387 TRP A C 1
ATOM 3099 O O . TRP A 1 387 ? -0.095 23.531 -1.092 1 97.69 387 TRP A O 1
ATOM 3109 N N . GLU A 1 388 ? -1.675 22.062 -1.886 1 97.12 388 GLU A N 1
ATOM 3110 C CA . GLU A 1 388 ? -0.716 21.406 -2.764 1 97.12 388 GLU A CA 1
ATOM 3111 C C . GLU A 1 388 ? -0.063 22.391 -3.719 1 97.12 388 GLU A C 1
ATOM 3113 O O . GLU A 1 388 ? 1.161 22.422 -3.865 1 97.12 388 GLU A O 1
ATOM 3118 N N . TRP A 1 389 ? -0.904 23.203 -4.305 1 97.12 389 TRP A N 1
ATOM 3119 C CA . TRP A 1 389 ? -0.419 24.219 -5.234 1 97.12 389 TRP A CA 1
ATOM 3120 C C . TRP A 1 389 ? 0.427 25.266 -4.516 1 97.12 389 TRP A C 1
ATOM 3122 O O . TRP A 1 389 ? 1.548 25.562 -4.934 1 97.12 389 TRP A O 1
ATOM 3132 N N . MET A 1 390 ? -0.077 25.828 -3.404 1 97.19 390 MET A N 1
ATOM 3133 C CA . MET A 1 390 ? 0.546 26.922 -2.668 1 97.19 390 MET A CA 1
ATOM 3134 C C . MET A 1 390 ? 1.914 26.5 -2.135 1 97.19 390 MET A C 1
ATOM 3136 O O . MET A 1 390 ? 2.9 27.219 -2.328 1 97.19 390 MET A O 1
ATOM 3140 N N . ILE A 1 391 ? 2 25.391 -1.527 1 98.25 391 ILE A N 1
ATOM 3141 C CA . ILE A 1 391 ? 3.25 24.922 -0.938 1 98.25 391 ILE A CA 1
ATOM 3142 C C . ILE A 1 391 ? 4.25 24.594 -2.045 1 98.25 391 ILE A C 1
ATOM 3144 O O . ILE A 1 391 ? 5.43 24.953 -1.949 1 98.25 391 ILE A O 1
ATOM 3148 N N . GLY A 1 392 ? 3.752 23.953 -3.111 1 97.44 392 GLY A N 1
ATOM 3149 C CA . GLY A 1 392 ? 4.613 23.688 -4.25 1 97.44 392 GLY A CA 1
ATOM 3150 C C . GLY A 1 392 ? 5.199 24.938 -4.867 1 97.44 392 GLY A C 1
ATOM 3151 O O . GLY A 1 392 ? 6.391 24.984 -5.176 1 97.44 392 GLY A O 1
ATOM 3152 N N . GLU A 1 393 ? 4.355 25.953 -5.004 1 97.19 393 GLU A N 1
ATOM 3153 C CA . GLU A 1 393 ? 4.785 27.203 -5.605 1 97.19 393 GLU A CA 1
ATOM 3154 C C . GLU A 1 393 ? 5.832 27.906 -4.734 1 97.19 393 GLU A C 1
ATOM 3156 O O . GLU A 1 393 ? 6.852 28.375 -5.242 1 97.19 393 GLU A O 1
ATOM 3161 N N . VAL A 1 394 ? 5.582 27.953 -3.494 1 98.62 394 VAL A N 1
ATOM 3162 C CA . VAL A 1 394 ? 6.484 28.641 -2.582 1 98.62 394 VAL A CA 1
ATOM 3163 C C . VAL A 1 394 ? 7.82 27.891 -2.518 1 98.62 394 VAL A C 1
ATOM 3165 O O . VAL A 1 394 ? 8.883 28.5 -2.648 1 98.62 394 VAL A O 1
ATOM 3168 N N . GLN A 1 395 ? 7.758 26.578 -2.443 1 98.31 395 GLN A N 1
ATOM 3169 C CA . GLN A 1 395 ? 8.977 25.781 -2.262 1 98.31 395 GLN A CA 1
ATOM 3170 C C . GLN A 1 395 ? 9.758 25.672 -3.566 1 98.31 395 GLN A C 1
ATOM 3172 O O . GLN A 1 395 ? 10.953 25.359 -3.557 1 98.31 395 GLN A O 1
ATOM 3177 N N . SER A 1 396 ? 9.117 25.891 -4.672 1 97.38 396 SER A N 1
ATOM 3178 C CA . SER A 1 396 ? 9.852 25.938 -5.934 1 97.38 396 SER A CA 1
ATOM 3179 C C . SER A 1 396 ? 10.789 27.141 -5.984 1 97.38 396 SER A C 1
ATOM 3181 O O . SER A 1 396 ? 11.844 27.078 -6.613 1 97.38 396 SER A O 1
ATOM 3183 N N . GLN A 1 397 ? 10.414 28.188 -5.266 1 97.69 397 GLN A N 1
ATOM 3184 C CA . GLN A 1 397 ? 11.234 29.391 -5.207 1 97.69 397 GLN A CA 1
ATOM 3185 C C . GLN A 1 397 ? 12.109 29.391 -3.959 1 97.69 397 GLN A C 1
ATOM 3187 O O . GLN A 1 397 ? 13.266 29.828 -4.008 1 97.69 397 GLN A O 1
ATOM 3192 N N . HIS A 1 398 ? 11.57 28.969 -2.912 1 98.5 398 HIS A N 1
ATOM 3193 C CA . HIS A 1 398 ? 12.227 28.953 -1.61 1 98.5 398 HIS A CA 1
ATOM 3194 C C . HIS A 1 398 ? 12.086 27.594 -0.944 1 98.5 398 HIS A C 1
ATOM 3196 O O . HIS A 1 398 ? 11.305 27.438 0.001 1 98.5 398 HIS A O 1
ATOM 3202 N N . PRO A 1 399 ? 12.914 26.656 -1.354 1 98.38 399 PRO A N 1
ATOM 3203 C CA . PRO A 1 399 ? 12.766 25.281 -0.843 1 98.38 399 PRO A CA 1
ATOM 3204 C C . PRO A 1 399 ? 12.977 25.188 0.667 1 98.38 399 PRO A C 1
ATOM 3206 O O . PRO A 1 399 ? 12.594 24.203 1.288 1 98.38 399 PRO A O 1
ATOM 3209 N N . ASP A 1 400 ? 13.539 26.219 1.241 1 98.5 400 ASP A N 1
ATOM 3210 C CA . ASP A 1 400 ? 13.883 26.188 2.66 1 98.5 400 ASP A CA 1
ATOM 3211 C C . ASP A 1 400 ? 12.703 26.641 3.516 1 98.5 400 ASP A C 1
ATOM 3213 O O . ASP A 1 400 ? 12.812 26.719 4.742 1 98.5 400 ASP A O 1
ATOM 3217 N N . VAL A 1 401 ? 11.562 26.969 2.914 1 98.81 401 VAL A N 1
ATOM 3218 C CA . VAL A 1 401 ? 10.375 27.359 3.664 1 98.81 401 VAL A CA 1
ATOM 3219 C C . VAL A 1 401 ? 9.688 26.109 4.223 1 98.81 401 VAL A C 1
ATOM 3221 O O . VAL A 1 401 ? 9.516 25.109 3.514 1 98.81 401 VAL A O 1
ATOM 3224 N N . ILE A 1 402 ? 9.312 26.125 5.488 1 98.81 402 ILE A N 1
ATOM 3225 C CA . ILE A 1 402 ? 8.641 25.031 6.184 1 98.81 402 ILE A CA 1
ATOM 3226 C C . ILE A 1 402 ? 7.215 25.453 6.539 1 98.81 402 ILE A C 1
ATOM 3228 O O . ILE A 1 402 ? 6.992 26.547 7.047 1 98.81 402 ILE A O 1
ATOM 3232 N N . PHE A 1 403 ? 6.277 24.594 6.211 1 98.81 403 PHE A N 1
ATOM 3233 C CA . PHE A 1 403 ? 4.895 24.797 6.625 1 98.81 403 PHE A CA 1
ATOM 3234 C C . PHE A 1 403 ? 4.492 23.766 7.684 1 98.81 403 PHE A C 1
ATOM 3236 O O . PHE A 1 403 ? 4.719 22.578 7.516 1 98.81 403 PHE A O 1
ATOM 3243 N N . LEU A 1 404 ? 3.945 24.219 8.766 1 98.69 404 LEU A N 1
ATOM 3244 C CA . LEU A 1 404 ? 3.385 23.391 9.82 1 98.69 404 LEU A CA 1
ATOM 3245 C C . LEU A 1 404 ? 1.86 23.438 9.805 1 98.69 404 LEU A C 1
ATOM 3247 O O . LEU A 1 404 ? 1.271 24.516 9.898 1 98.69 404 LEU A O 1
ATOM 3251 N N . ALA A 1 405 ? 1.229 22.281 9.711 1 98.44 405 ALA A N 1
ATOM 3252 C CA . ALA A 1 405 ? -0.229 22.188 9.68 1 98.44 405 ALA A CA 1
ATOM 3253 C C . ALA A 1 405 ? -0.805 22.141 11.094 1 98.44 405 ALA A C 1
ATOM 3255 O O . ALA A 1 405 ? -0.646 21.141 11.797 1 98.44 405 ALA A O 1
ATOM 3256 N N . GLU A 1 406 ? -1.432 23.188 11.477 1 96.88 406 GLU A N 1
ATOM 3257 C CA . GLU A 1 406 ? -2.23 23.125 12.695 1 96.88 406 GLU A CA 1
ATOM 3258 C C . GLU A 1 406 ? -3.586 22.469 12.438 1 96.88 406 GLU A C 1
ATOM 3260 O O . GLU A 1 406 ? -4.582 23.172 12.211 1 96.88 406 GLU A O 1
ATOM 3265 N N . ALA A 1 407 ? -3.605 21.188 12.531 1 93.62 407 ALA A N 1
ATOM 3266 C CA . ALA A 1 407 ? -4.824 20.422 12.25 1 93.62 407 ALA A CA 1
ATOM 3267 C C . ALA A 1 407 ? -5.016 19.312 13.273 1 93.62 407 ALA A C 1
ATOM 3269 O O . ALA A 1 407 ? -4.355 18.266 13.195 1 93.62 407 ALA A O 1
ATOM 3270 N N . PHE A 1 408 ? -5.883 19.578 14.242 1 90.69 408 PHE A N 1
ATOM 3271 C CA . PHE A 1 408 ? -6.391 18.516 15.102 1 90.69 408 PHE A CA 1
ATOM 3272 C C . PHE A 1 408 ? -7.672 17.922 14.531 1 90.69 408 PHE A C 1
ATOM 3274 O O . PHE A 1 408 ? -8.773 18.328 14.898 1 90.69 408 PHE A O 1
ATOM 3281 N N . THR A 1 409 ? -7.512 17.062 13.633 1 92.38 409 THR A N 1
ATOM 3282 C CA . THR A 1 409 ? -8.625 16.547 12.844 1 92.38 409 THR A CA 1
ATOM 3283 C C . THR A 1 409 ? -8.477 15.039 12.648 1 92.38 409 THR A C 1
ATOM 3285 O O . THR A 1 409 ? -7.691 14.383 13.336 1 92.38 409 THR A O 1
ATOM 3288 N N . ARG A 1 410 ? -9.32 14.531 11.859 1 94.44 410 ARG A N 1
ATOM 3289 C CA . ARG A 1 410 ? -9.336 13.102 11.594 1 94.44 410 ARG A CA 1
ATOM 3290 C C . ARG A 1 410 ? -8.008 12.633 11.008 1 94.44 410 ARG A C 1
ATOM 3292 O O . ARG A 1 410 ? -7.375 13.359 10.234 1 94.44 410 ARG A O 1
ATOM 3299 N N . PRO A 1 411 ? -7.59 11.438 11.383 1 94.88 411 PRO A N 1
ATOM 3300 C CA . PRO A 1 411 ? -6.242 10.969 11.047 1 94.88 411 PRO A CA 1
ATOM 3301 C C . PRO A 1 411 ? -5.965 11.016 9.547 1 94.88 411 PRO A C 1
ATOM 3303 O O . PRO A 1 411 ? -4.883 11.43 9.125 1 94.88 411 PRO A O 1
ATOM 3306 N N . LYS A 1 412 ? -6.879 10.641 8.688 1 96.75 412 LYS A N 1
ATOM 3307 C CA . LYS A 1 412 ? -6.625 10.57 7.25 1 96.75 412 LYS A CA 1
ATOM 3308 C C . LYS A 1 412 ? -6.535 11.969 6.641 1 96.75 412 LYS A C 1
ATOM 3310 O O . LYS A 1 412 ? -5.797 12.188 5.676 1 96.75 412 LYS A O 1
ATOM 3315 N N . VAL A 1 413 ? -7.262 12.898 7.223 1 96.94 413 VAL A N 1
ATOM 3316 C CA . VAL A 1 413 ? -7.145 14.297 6.801 1 96.94 413 VAL A CA 1
ATOM 3317 C C . VAL A 1 413 ? -5.766 14.836 7.176 1 96.94 413 VAL A C 1
ATOM 3319 O O . VAL A 1 413 ? -5.121 15.508 6.371 1 96.94 413 VAL A O 1
ATOM 3322 N N . MET A 1 414 ? -5.316 14.523 8.391 1 96.94 414 MET A N 1
ATOM 3323 C CA . MET A 1 414 ? -3.982 14.938 8.82 1 96.94 414 MET A CA 1
ATOM 3324 C C . MET A 1 414 ? -2.914 14.375 7.891 1 96.94 414 MET A C 1
ATOM 3326 O O . MET A 1 414 ? -1.996 15.094 7.484 1 96.94 414 MET A O 1
ATOM 3330 N N . LYS A 1 415 ? -3.062 13.141 7.539 1 97.44 415 LYS A N 1
ATOM 3331 C CA . LYS A 1 415 ? -2.107 12.492 6.648 1 97.44 415 LYS A CA 1
ATOM 3332 C C . LYS A 1 415 ? -2.146 13.109 5.254 1 97.44 415 LYS A C 1
ATOM 3334 O O . LYS A 1 415 ? -1.106 13.281 4.617 1 97.44 415 LYS A O 1
ATOM 3339 N N . ARG A 1 416 ? -3.35 13.43 4.773 1 97.56 416 ARG A N 1
ATOM 3340 C CA . ARG A 1 416 ? -3.486 14.07 3.469 1 97.56 416 ARG A CA 1
ATOM 3341 C C . ARG A 1 416 ? -2.74 15.398 3.434 1 97.56 416 ARG A C 1
ATOM 3343 O O . ARG A 1 416 ? -2.09 15.727 2.438 1 97.56 416 ARG A O 1
ATOM 3350 N N . LEU A 1 417 ? -2.836 16.141 4.496 1 98.25 417 LEU A N 1
ATOM 3351 C CA . LEU A 1 417 ? -2.107 17.406 4.574 1 98.25 417 LEU A CA 1
ATOM 3352 C C . LEU A 1 417 ? -0.602 17.156 4.492 1 98.25 417 LEU A C 1
ATOM 3354 O O . LEU A 1 417 ? 0.112 17.906 3.82 1 98.25 417 LEU A O 1
ATOM 3358 N N . GLY A 1 418 ? -0.128 16.125 5.176 1 98.06 418 GLY A N 1
ATOM 3359 C CA . GLY A 1 418 ? 1.267 15.758 5.012 1 98.06 418 GLY A CA 1
ATOM 3360 C C . GLY A 1 418 ? 1.635 15.445 3.572 1 98.06 418 GLY A C 1
ATOM 3361 O O . GLY A 1 418 ? 2.658 15.922 3.072 1 98.06 418 GLY A O 1
ATOM 3362 N N . LYS A 1 419 ? 0.772 14.734 2.896 1 97.94 419 LYS A N 1
ATOM 3363 C CA . LYS A 1 419 ? 1.02 14.312 1.522 1 97.94 419 LYS A CA 1
ATOM 3364 C C . LYS A 1 419 ? 1.056 15.5 0.571 1 97.94 419 LYS A C 1
ATOM 3366 O O . LYS A 1 419 ? 1.852 15.531 -0.37 1 97.94 419 LYS A O 1
ATOM 3371 N N . VAL A 1 420 ? 0.244 16.531 0.828 1 97.25 420 VAL A N 1
ATOM 3372 C CA . VAL A 1 420 ? 0.135 17.609 -0.149 1 97.25 420 VAL A CA 1
ATOM 3373 C C . VAL A 1 420 ? 1.267 18.609 0.061 1 97.25 420 VAL A C 1
ATOM 3375 O O . VAL A 1 420 ? 1.384 19.594 -0.683 1 97.25 420 VAL A O 1
ATOM 3378 N N . GLY A 1 421 ? 2.09 18.438 1.176 1 98.12 421 GLY A N 1
ATOM 3379 C CA . GLY A 1 421 ? 3.305 19.234 1.14 1 98.12 421 GLY A CA 1
ATOM 3380 C C . GLY A 1 421 ? 3.715 19.766 2.504 1 98.12 421 GLY A C 1
ATOM 3381 O O . GLY A 1 421 ? 4.852 20.203 2.689 1 98.12 421 GLY A O 1
ATOM 3382 N N . TYR A 1 422 ? 2.855 19.703 3.521 1 98.69 422 TYR A N 1
ATOM 3383 C CA . TYR A 1 422 ? 3.211 20.234 4.832 1 98.69 422 TYR A CA 1
ATOM 3384 C C . TYR A 1 422 ? 4.434 19.516 5.398 1 98.69 422 TYR A C 1
ATOM 3386 O O . TYR A 1 422 ? 4.469 18.281 5.457 1 98.69 422 TYR A O 1
ATOM 3394 N N . GLY A 1 423 ? 5.41 20.328 5.863 1 98.06 423 GLY A N 1
ATOM 3395 C CA . GLY A 1 423 ? 6.656 19.781 6.387 1 98.06 423 GLY A CA 1
ATOM 3396 C C . GLY A 1 423 ? 6.52 19.25 7.801 1 98.06 423 GLY A C 1
ATOM 3397 O O . GLY A 1 423 ? 7.301 18.391 8.219 1 98.06 423 GLY A O 1
ATOM 3398 N N . GLN A 1 424 ? 5.59 19.812 8.508 1 98.38 424 GLN A N 1
ATOM 3399 C CA . GLN A 1 424 ? 5.281 19.391 9.875 1 98.38 424 GLN A CA 1
ATOM 3400 C C . GLN A 1 424 ? 3.775 19.375 10.117 1 98.38 424 GLN A C 1
ATOM 3402 O O . GLN A 1 424 ? 3.018 20.031 9.406 1 98.38 424 GLN A O 1
ATOM 3407 N N . SER A 1 425 ? 3.377 18.547 11.055 1 97.75 425 SER A N 1
ATOM 3408 C CA . SER A 1 425 ? 1.964 18.406 11.391 1 97.75 425 SER A CA 1
ATOM 3409 C C . SER A 1 425 ? 1.752 18.375 12.898 1 97.75 425 SER A C 1
ATOM 3411 O O . SER A 1 425 ? 2.531 17.766 13.633 1 97.75 425 SER A O 1
ATOM 3413 N N . TYR A 1 426 ? 0.726 19.062 13.328 1 95.88 426 TYR A N 1
ATOM 3414 C CA . TYR A 1 426 ? 0.237 18.734 14.664 1 95.88 426 TYR A CA 1
ATOM 3415 C C . TYR A 1 426 ? -0.209 17.266 14.734 1 95.88 426 TYR A C 1
ATOM 3417 O O . TYR A 1 426 ? -0.327 16.609 13.703 1 95.88 426 TYR A O 1
ATOM 3425 N N . SER A 1 427 ? -0.322 16.75 15.953 1 92.62 427 SER A N 1
ATOM 3426 C CA . SER A 1 427 ? -0.605 15.328 16.125 1 92.62 427 SER A CA 1
ATOM 3427 C C . SER A 1 427 ? -1.495 15.094 17.344 1 92.62 427 SER A C 1
ATOM 3429 O O . SER A 1 427 ? -1.845 16.031 18.062 1 92.62 427 SER A O 1
ATOM 3431 N N . TYR A 1 428 ? -1.821 13.828 17.562 1 92.75 428 TYR A N 1
ATOM 3432 C CA . TYR A 1 428 ? -2.672 13.453 18.688 1 92.75 428 TYR A CA 1
ATOM 3433 C C . TYR A 1 428 ? -1.839 13.148 19.922 1 92.75 428 TYR A C 1
ATOM 3435 O O . TYR A 1 428 ? -2.365 12.68 20.922 1 92.75 428 TYR A O 1
ATOM 3443 N N . PHE A 1 429 ? -0.658 13.484 19.812 1 94.62 429 PHE A N 1
ATOM 3444 C CA . PHE A 1 429 ? 0.213 13.289 20.969 1 94.62 429 PHE A CA 1
ATOM 3445 C C . PHE A 1 429 ? -0.368 13.969 22.203 1 94.62 429 PHE A C 1
ATOM 3447 O O . PHE A 1 429 ? -0.322 13.414 23.297 1 94.62 429 PHE A O 1
ATOM 3454 N N . THR A 1 430 ? -0.969 15.055 22.016 1 92.56 430 THR A N 1
ATOM 3455 C CA . THR A 1 430 ? -1.482 15.891 23.109 1 92.56 430 THR A CA 1
ATOM 3456 C C . THR A 1 430 ? -2.496 15.117 23.953 1 92.56 430 THR A C 1
ATOM 3458 O O . THR A 1 430 ? -2.641 15.375 25.141 1 92.56 430 THR A O 1
ATOM 3461 N N . TRP A 1 431 ? -3.076 14.133 23.344 1 94.25 431 TRP A N 1
ATOM 3462 C CA . TRP A 1 431 ? -4.168 13.453 24.031 1 94.25 431 TRP A CA 1
ATOM 3463 C C . TRP A 1 431 ? -3.83 11.984 24.266 1 94.25 431 TRP A C 1
ATOM 3465 O O . TRP A 1 431 ? -4.703 11.188 24.625 1 94.25 431 TRP A O 1
ATOM 3475 N N . ARG A 1 432 ? -2.641 11.578 23.969 1 96.25 432 ARG A N 1
ATOM 3476 C CA . ARG A 1 432 ? -2.197 10.227 24.297 1 96.25 432 ARG A CA 1
ATOM 3477 C C . ARG A 1 432 ? -1.487 10.188 25.641 1 96.25 432 ARG A C 1
ATOM 3479 O O . ARG A 1 432 ? -0.408 10.766 25.797 1 96.25 432 ARG A O 1
ATOM 3486 N N . ASN A 1 433 ? -2.068 9.469 26.594 1 96.25 433 ASN A N 1
ATOM 3487 C CA . ASN A 1 433 ? -1.572 9.609 27.969 1 96.25 433 ASN A CA 1
ATOM 3488 C C . ASN A 1 433 ? -1.154 8.266 28.547 1 96.25 433 ASN A C 1
ATOM 3490 O O . ASN A 1 433 ? -0.346 8.211 29.484 1 96.25 433 ASN A O 1
ATOM 3494 N N . THR A 1 434 ? -1.713 7.199 28.047 1 97.5 434 THR A N 1
ATOM 3495 C CA . THR A 1 434 ? -1.392 5.887 28.594 1 97.5 434 THR A CA 1
ATOM 3496 C C . THR A 1 434 ? -0.264 5.23 27.797 1 97.5 434 THR A C 1
ATOM 3498 O O . THR A 1 434 ? 0.014 5.617 26.672 1 97.5 434 THR A O 1
ATOM 3501 N N . LYS A 1 435 ? 0.342 4.262 28.453 1 97.38 435 LYS A N 1
ATOM 3502 C CA . LYS A 1 435 ? 1.403 3.484 27.812 1 97.38 435 LYS A CA 1
ATOM 3503 C C . LYS A 1 435 ? 0.945 2.912 26.484 1 97.38 435 LYS A C 1
ATOM 3505 O O . LYS A 1 435 ? 1.628 3.066 25.469 1 97.38 435 LYS A O 1
ATOM 3510 N N . ALA A 1 436 ? -0.18 2.289 26.484 1 97.94 436 ALA A N 1
ATOM 3511 C CA . ALA A 1 436 ? -0.718 1.646 25.281 1 97.94 436 ALA A CA 1
ATOM 3512 C C . ALA A 1 436 ? -0.985 2.67 24.188 1 97.94 436 ALA A C 1
ATOM 3514 O O . ALA A 1 436 ? -0.641 2.445 23.016 1 97.94 436 ALA A O 1
ATOM 3515 N N . GLU A 1 437 ? -1.566 3.766 24.5 1 97.81 437 GLU A N 1
ATOM 3516 C CA . GLU A 1 437 ? -1.886 4.809 23.531 1 97.81 437 GLU A CA 1
ATOM 3517 C C . GLU A 1 437 ? -0.62 5.375 22.891 1 97.81 437 GLU A C 1
ATOM 3519 O O . GLU A 1 437 ? -0.572 5.594 21.688 1 97.81 437 GLU A O 1
ATOM 3524 N N . LEU A 1 438 ? 0.349 5.586 23.719 1 98.31 438 LEU A N 1
ATOM 3525 C CA . LEU A 1 438 ? 1.603 6.16 23.25 1 98.31 438 LEU A CA 1
ATOM 3526 C C . LEU A 1 438 ? 2.334 5.18 22.328 1 98.31 438 LEU A C 1
ATOM 3528 O O . LEU A 1 438 ? 2.787 5.555 21.25 1 98.31 438 LEU A O 1
ATOM 3532 N N . ILE A 1 439 ? 2.404 3.941 22.75 1 98.38 439 ILE A N 1
ATOM 3533 C CA . ILE A 1 439 ? 3.092 2.926 21.953 1 98.38 439 ILE A CA 1
ATOM 3534 C C . ILE A 1 439 ? 2.381 2.748 20.625 1 98.38 439 ILE A C 1
ATOM 3536 O O . ILE A 1 439 ? 3.023 2.744 19.562 1 98.38 439 ILE A O 1
ATOM 3540 N N . ASP A 1 440 ? 1.088 2.609 20.641 1 97.75 440 ASP A N 1
ATOM 3541 C CA . ASP A 1 440 ? 0.315 2.41 19.422 1 97.75 440 ASP A CA 1
ATOM 3542 C C . ASP A 1 440 ? 0.508 3.574 18.453 1 97.75 440 ASP A C 1
ATOM 3544 O O . ASP A 1 440 ? 0.771 3.365 17.266 1 97.75 440 ASP A O 1
ATOM 3548 N N . TYR A 1 441 ? 0.39 4.742 18.953 1 97.75 441 TYR A N 1
ATOM 3549 C CA . TYR A 1 441 ? 0.458 5.926 18.094 1 97.75 441 TYR A CA 1
ATOM 3550 C C . TYR A 1 441 ? 1.854 6.102 17.516 1 97.75 441 TYR A C 1
ATOM 3552 O O . TYR A 1 441 ? 2.006 6.383 16.328 1 97.75 441 TYR A O 1
ATOM 3560 N N . LEU A 1 442 ? 2.838 5.957 18.328 1 98.12 442 LEU A N 1
ATOM 3561 C CA . LEU A 1 442 ? 4.207 6.16 17.859 1 98.12 442 LEU A CA 1
ATOM 3562 C C . LEU A 1 442 ? 4.645 5.031 16.938 1 98.12 442 LEU A C 1
ATOM 3564 O O . LEU A 1 442 ? 5.441 5.25 16.016 1 98.12 442 LEU A O 1
ATOM 3568 N N . THR A 1 443 ? 4.137 3.879 17.156 1 98 443 THR A N 1
ATOM 3569 C CA . THR A 1 443 ? 4.395 2.795 16.219 1 98 443 THR A CA 1
ATOM 3570 C C . THR A 1 443 ? 3.828 3.131 14.836 1 98 443 THR A C 1
ATOM 3572 O O . THR A 1 443 ? 4.508 2.957 13.828 1 98 443 THR A O 1
ATOM 3575 N N . GLU A 1 444 ? 2.666 3.623 14.789 1 97 444 GLU A N 1
ATOM 3576 C CA . GLU A 1 444 ? 2.07 4.066 13.531 1 97 444 GLU A CA 1
ATOM 3577 C C . GLU A 1 444 ? 2.936 5.125 12.859 1 97 444 GLU A C 1
ATOM 3579 O O . GLU A 1 444 ? 3.279 4.992 11.68 1 97 444 GLU A O 1
ATOM 3584 N N . LEU A 1 445 ? 3.348 6.086 13.594 1 97.44 445 LEU A N 1
ATOM 3585 C CA . LEU A 1 445 ? 4.043 7.246 13.047 1 97.44 445 LEU A CA 1
ATOM 3586 C C . LEU A 1 445 ? 5.445 6.871 12.578 1 97.44 445 LEU A C 1
ATOM 3588 O O . LEU A 1 445 ? 5.977 7.473 11.648 1 97.44 445 LEU A O 1
ATOM 3592 N N . THR A 1 446 ? 6.039 5.832 13.18 1 97.5 446 THR A N 1
ATOM 3593 C CA . THR A 1 446 ? 7.457 5.605 12.945 1 97.5 446 THR A CA 1
ATOM 3594 C C . THR A 1 446 ? 7.668 4.395 12.039 1 97.5 446 THR A C 1
ATOM 3596 O O . THR A 1 446 ? 8.75 4.203 11.484 1 97.5 446 THR A O 1
ATOM 3599 N N . THR A 1 447 ? 6.645 3.572 11.906 1 96.5 447 THR A N 1
ATOM 3600 C CA . THR A 1 447 ? 6.91 2.318 11.211 1 96.5 447 THR A CA 1
ATOM 3601 C C . THR A 1 447 ? 6.016 2.184 9.984 1 96.5 447 THR A C 1
ATOM 3603 O O . THR A 1 447 ? 6.32 1.416 9.07 1 96.5 447 THR A O 1
ATOM 3606 N N . GLU A 1 448 ? 4.93 2.85 9.961 1 95.62 448 GLU A N 1
ATOM 3607 C CA . GLU A 1 448 ? 4.027 2.729 8.82 1 95.62 448 GLU A CA 1
ATOM 3608 C C . GLU A 1 448 ? 4.395 3.713 7.715 1 95.62 448 GLU A C 1
ATOM 3610 O O . GLU A 1 448 ? 5.387 4.434 7.824 1 95.62 448 GLU A O 1
ATOM 3615 N N . GLU A 1 449 ? 3.672 3.75 6.68 1 95.44 449 GLU A N 1
ATOM 3616 C CA . GLU A 1 449 ? 3.996 4.508 5.477 1 95.44 449 GLU A CA 1
ATOM 3617 C C . GLU A 1 449 ? 4.086 6.004 5.773 1 95.44 449 GLU A C 1
ATOM 3619 O O . GLU A 1 449 ? 4.871 6.719 5.148 1 95.44 449 GLU A O 1
ATOM 3624 N N . CYS A 1 450 ? 3.289 6.453 6.758 1 97 450 CYS A N 1
ATOM 3625 C CA . CYS A 1 450 ? 3.203 7.887 7.016 1 97 450 CYS A CA 1
ATOM 3626 C C . CYS A 1 450 ? 4.539 8.43 7.5 1 97 450 CYS A C 1
ATOM 3628 O O . CYS A 1 450 ? 4.77 9.641 7.473 1 97 450 CYS A O 1
ATOM 3630 N N . ARG A 1 451 ? 5.457 7.562 7.906 1 97.19 451 ARG A N 1
ATOM 3631 C CA . ARG A 1 451 ? 6.77 8.008 8.359 1 97.19 451 ARG A CA 1
ATOM 3632 C C . ARG A 1 451 ? 7.523 8.719 7.242 1 97.19 451 ARG A C 1
ATOM 3634 O O . ARG A 1 451 ? 8.469 9.461 7.5 1 97.19 451 ARG A O 1
ATOM 3641 N N . HIS A 1 452 ? 7.055 8.477 5.957 1 97.94 452 HIS A N 1
ATOM 3642 C CA . HIS A 1 452 ? 7.777 9.008 4.809 1 97.94 452 HIS A CA 1
ATOM 3643 C C . HIS A 1 452 ? 7.184 10.336 4.344 1 97.94 452 HIS A C 1
ATOM 3645 O O . HIS A 1 452 ? 7.695 10.953 3.41 1 97.94 452 HIS A O 1
ATOM 3651 N N . TYR A 1 453 ? 6.047 10.766 5 1 97.81 453 TYR A N 1
ATOM 3652 C CA . TYR A 1 453 ? 5.512 12.016 4.461 1 97.81 453 TYR A CA 1
ATOM 3653 C C . TYR A 1 453 ? 4.93 12.883 5.57 1 97.81 453 TYR A C 1
ATOM 3655 O O . TYR A 1 453 ? 4.637 14.062 5.355 1 97.81 453 TYR A O 1
ATOM 3663 N N . MET A 1 454 ? 4.723 12.375 6.754 1 97.38 454 MET A N 1
ATOM 3664 C CA . MET A 1 454 ? 4.148 13.141 7.852 1 97.38 454 MET A CA 1
ATOM 3665 C C . MET A 1 454 ? 5.117 13.219 9.031 1 97.38 454 MET A C 1
ATOM 3667 O O . MET A 1 454 ? 5.488 12.195 9.602 1 97.38 454 MET A O 1
ATOM 3671 N N . ARG A 1 455 ? 5.516 14.406 9.391 1 97.56 455 ARG A N 1
ATOM 3672 C CA . ARG A 1 455 ? 6.375 14.656 10.547 1 97.56 455 ARG A CA 1
ATOM 3673 C C . ARG A 1 455 ? 5.602 15.352 11.664 1 97.56 455 ARG A C 1
ATOM 3675 O O . ARG A 1 455 ? 5.227 16.516 11.531 1 97.56 455 ARG A O 1
ATOM 3682 N N . PRO A 1 456 ? 5.5 14.68 12.711 1 97.38 456 PRO A N 1
ATOM 3683 C CA . PRO A 1 456 ? 4.73 15.305 13.789 1 97.38 456 PRO A CA 1
ATOM 3684 C C . PRO A 1 456 ? 5.531 16.359 14.555 1 97.38 456 PRO A C 1
ATOM 3686 O O . PRO A 1 456 ? 6.754 16.25 14.664 1 97.38 456 PRO A O 1
ATOM 3689 N N . ASN A 1 457 ? 4.91 17.359 14.938 1 98 457 ASN A N 1
ATOM 3690 C CA . ASN A 1 457 ? 5.367 18.281 15.961 1 98 457 ASN A CA 1
ATOM 3691 C C . ASN A 1 457 ? 4.598 18.094 17.266 1 98 457 ASN A C 1
ATOM 3693 O O . ASN A 1 457 ? 3.402 18.391 17.328 1 98 457 ASN A O 1
ATOM 3697 N N . PHE A 1 458 ? 5.234 17.625 18.297 1 97.62 458 PHE A N 1
ATOM 3698 C CA . PHE A 1 458 ? 4.578 17.297 19.547 1 97.62 458 PHE A CA 1
ATOM 3699 C C . PHE A 1 458 ? 4.473 18.516 20.453 1 97.62 458 PHE A C 1
ATOM 3701 O O . PHE A 1 458 ? 5.246 18.672 21.406 1 97.62 458 PHE A O 1
ATOM 3708 N N . PHE A 1 459 ? 3.502 19.281 20.219 1 96.81 459 PHE A N 1
ATOM 3709 C CA . PHE A 1 459 ? 3.221 20.359 21.156 1 96.81 459 PHE A CA 1
ATOM 3710 C C . PHE A 1 459 ? 2.564 19.844 22.422 1 96.81 459 PHE A C 1
ATOM 3712 O O . PHE A 1 459 ? 1.557 19.125 22.359 1 96.81 459 PHE A O 1
ATOM 3719 N N . ALA A 1 460 ? 3.09 20.203 23.531 1 96.25 460 ALA A N 1
ATOM 3720 C CA . ALA A 1 460 ? 2.51 19.766 24.797 1 96.25 460 ALA A CA 1
ATOM 3721 C C . ALA A 1 460 ? 1.298 20.609 25.156 1 96.25 460 ALA A C 1
ATOM 3723 O O . ALA A 1 460 ? 0.412 20.156 25.891 1 96.25 460 ALA A O 1
ATOM 3724 N N . ASN A 1 461 ? 1.335 21.844 24.75 1 96.12 461 ASN A N 1
ATOM 3725 C CA . ASN A 1 461 ? 0.236 22.781 24.906 1 96.12 461 ASN A CA 1
ATOM 3726 C C . ASN A 1 461 ? 0.254 23.844 23.812 1 96.12 461 ASN A C 1
ATOM 3728 O O . ASN A 1 461 ? 1.257 24.016 23.109 1 96.12 461 ASN A O 1
ATOM 3732 N N . THR A 1 462 ? -0.845 24.484 23.531 1 95.25 462 THR A N 1
ATOM 3733 C CA . THR A 1 462 ? -0.96 25.625 22.625 1 95.25 462 THR A CA 1
ATOM 3734 C C . THR A 1 462 ? -1.832 26.719 23.25 1 95.25 462 THR A C 1
ATOM 3736 O O . THR A 1 462 ? -2.463 26.5 24.281 1 95.25 462 THR A O 1
ATOM 3739 N N . PRO A 1 463 ? -1.842 27.844 22.688 1 93.12 463 PRO A N 1
ATOM 3740 C CA . PRO A 1 463 ? -2.727 28.875 23.219 1 93.12 463 PRO A CA 1
ATOM 3741 C C . PRO A 1 463 ? -4.191 28.453 23.25 1 93.12 463 PRO A C 1
ATOM 3743 O O . PRO A 1 463 ? -4.957 28.922 24.094 1 93.12 463 PRO A O 1
ATOM 3746 N N . ASP A 1 464 ? -4.473 27.5 22.422 1 90.44 464 ASP A N 1
ATOM 3747 C CA . ASP A 1 464 ? -5.867 27.078 22.266 1 90.44 464 ASP A CA 1
ATOM 3748 C C . ASP A 1 464 ? -6.152 25.812 23.062 1 90.44 464 ASP A C 1
ATOM 3750 O O . ASP A 1 464 ? -7.312 25.453 23.266 1 90.44 464 ASP A O 1
ATOM 3754 N N . ILE A 1 465 ? -5.125 25.172 23.469 1 94.94 465 ILE A N 1
ATOM 3755 C CA . ILE A 1 465 ? -5.367 23.859 24.062 1 94.94 465 ILE A CA 1
ATOM 3756 C C . ILE A 1 465 ? -4.613 23.75 25.391 1 94.94 465 ILE A C 1
ATOM 3758 O O . ILE A 1 465 ? -3.385 23.609 25.391 1 94.94 465 ILE A O 1
ATOM 3762 N N . ASN A 1 466 ? -5.328 23.812 26.453 1 97.12 466 ASN A N 1
ATOM 3763 C CA . ASN A 1 466 ? -4.906 23.406 27.781 1 97.12 466 ASN A CA 1
ATOM 3764 C C . ASN A 1 466 ? -5.383 22 28.125 1 97.12 466 ASN A C 1
ATOM 3766 O O . ASN A 1 466 ? -6.449 21.828 28.734 1 97.12 466 ASN A O 1
ATOM 3770 N N . PRO A 1 467 ? -4.578 20.969 27.797 1 96.12 467 PRO A N 1
ATOM 3771 C CA . PRO A 1 467 ? -5.07 19.594 27.906 1 96.12 467 PRO A CA 1
ATOM 3772 C C . PRO A 1 467 ? -5.504 19.25 29.328 1 96.12 467 PRO A C 1
ATOM 3774 O O . PRO A 1 467 ? -4.863 19.672 30.297 1 96.12 467 PRO A O 1
ATOM 3777 N N . VAL A 1 468 ? -6.504 18.391 29.422 1 96.88 468 VAL A N 1
ATOM 3778 C CA . VAL A 1 468 ? -7.059 17.984 30.719 1 96.88 468 VAL A CA 1
ATOM 3779 C C . VAL A 1 468 ? -5.965 17.359 31.578 1 96.88 468 VAL A C 1
ATOM 3781 O O . VAL A 1 468 ? -5.914 17.578 32.781 1 96.88 468 VAL A O 1
ATOM 3784 N N . TYR A 1 469 ? -5.094 16.641 30.984 1 96.19 469 TYR A N 1
ATOM 3785 C CA . TYR A 1 469 ? -3.988 16 31.688 1 96.19 469 TYR A CA 1
ATOM 3786 C C . TYR A 1 469 ? -3.174 17.016 32.469 1 96.19 469 TYR A C 1
ATOM 3788 O O . TYR A 1 469 ? -2.857 16.812 33.625 1 96.19 469 TYR A O 1
ATOM 3796 N N . LEU A 1 470 ? -2.875 18.172 31.938 1 97.25 470 LEU A N 1
ATOM 3797 C CA . LEU A 1 470 ? -2.035 19.188 32.562 1 97.25 470 LEU A CA 1
ATOM 3798 C C . LEU A 1 470 ? -2.805 19.953 33.625 1 97.25 470 LEU A C 1
ATOM 3800 O O . LEU A 1 470 ? -2.209 20.469 34.562 1 97.25 470 LEU A O 1
ATOM 3804 N N . GLN A 1 471 ? -4.102 20.016 33.531 1 97.25 471 GLN A N 1
ATOM 3805 C CA . GLN A 1 471 ? -4.938 20.75 34.469 1 97.25 471 GLN A CA 1
ATOM 3806 C C . GLN A 1 471 ? -4.891 20.125 35.844 1 97.25 471 GLN A C 1
ATOM 3808 O O . GLN A 1 471 ? -5.07 20.797 36.844 1 97.25 471 GLN A O 1
ATOM 3813 N N . HIS A 1 472 ? -4.594 18.828 35.844 1 94.88 472 HIS A N 1
ATOM 3814 C CA . HIS A 1 472 ? -4.789 18.109 37.094 1 94.88 472 HIS A CA 1
ATOM 3815 C C . HIS A 1 472 ? -3.508 17.406 37.562 1 94.88 472 HIS A C 1
ATOM 3817 O O . HIS A 1 472 ? -3.488 16.734 38.594 1 94.88 472 HIS A O 1
ATOM 3823 N N . SER A 1 473 ? -2.477 17.641 36.906 1 96 473 SER A N 1
ATOM 3824 C CA . SER A 1 473 ? -1.314 16.781 37.156 1 96 473 SER A CA 1
ATOM 3825 C C . SER A 1 473 ? -0.242 17.531 37.938 1 96 473 SER A C 1
ATOM 3827 O O . SER A 1 473 ? 0.736 16.938 38.375 1 96 473 SER A O 1
ATOM 3829 N N . GLY A 1 474 ? -0.392 18.828 38.156 1 96 474 GLY A N 1
ATOM 3830 C CA . GLY A 1 474 ? 0.61 19.625 38.844 1 96 474 GLY A CA 1
ATOM 3831 C C . GLY A 1 474 ? 1.95 19.641 38.125 1 96 474 GLY A C 1
ATOM 3832 O O . GLY A 1 474 ? 2.043 19.297 36.969 1 96 474 GLY A O 1
ATOM 3833 N N . ARG A 1 475 ? 2.916 20.078 38.844 1 97.5 475 ARG A N 1
ATOM 3834 C CA . ARG A 1 475 ? 4.27 20.25 38.312 1 97.5 475 ARG A CA 1
ATOM 3835 C C . ARG A 1 475 ? 4.805 18.953 37.719 1 97.5 475 ARG A C 1
ATOM 3837 O O . ARG A 1 475 ? 5.461 18.969 36.688 1 97.5 475 ARG A O 1
ATOM 3844 N N . ALA A 1 476 ? 4.508 17.859 38.344 1 97.62 476 ALA A N 1
ATOM 3845 C CA . ALA A 1 476 ? 4.996 16.562 37.906 1 97.62 476 ALA A CA 1
ATOM 3846 C C . ALA A 1 476 ? 4.48 16.219 36.5 1 97.62 476 ALA A C 1
ATOM 3848 O O . ALA A 1 476 ? 5.219 15.688 35.688 1 97.62 476 ALA A O 1
ATOM 3849 N N . GLY A 1 477 ? 3.258 16.484 36.25 1 98 477 GLY A N 1
ATOM 3850 C CA . GLY A 1 477 ? 2.684 16.219 34.938 1 98 477 GLY A CA 1
ATOM 3851 C C . GLY A 1 477 ? 3.328 17.031 33.844 1 98 477 GLY A C 1
ATOM 3852 O O . GLY A 1 477 ? 3.521 16.516 32.719 1 98 477 GLY A O 1
ATOM 3853 N N . PHE A 1 478 ? 3.611 18.25 34.156 1 98.44 478 PHE A N 1
ATOM 3854 C CA . PHE A 1 478 ? 4.285 19.109 33.188 1 98.44 478 PHE A CA 1
ATOM 3855 C C . PHE A 1 478 ? 5.656 18.547 32.812 1 98.44 478 PHE A C 1
ATOM 3857 O O . PHE A 1 478 ? 6.062 18.578 31.656 1 98.44 478 PHE A O 1
ATOM 3864 N N . ARG A 1 479 ? 6.336 18.031 33.812 1 98.31 479 ARG A N 1
ATOM 3865 C CA . ARG A 1 479 ? 7.645 17.438 33.562 1 98.31 479 ARG A CA 1
ATOM 3866 C C . ARG A 1 479 ? 7.527 16.172 32.719 1 98.31 479 ARG A C 1
ATOM 3868 O O . ARG A 1 479 ? 8.344 15.945 31.828 1 98.31 479 ARG A O 1
ATOM 3875 N N . VAL A 1 480 ? 6.535 15.383 33 1 98.12 480 VAL A N 1
ATOM 3876 C CA . VAL A 1 480 ? 6.305 14.148 32.25 1 98.12 480 VAL A CA 1
ATOM 3877 C C . VAL A 1 480 ? 6.047 14.469 30.781 1 98.12 480 VAL A C 1
ATOM 3879 O O . VAL A 1 480 ? 6.703 13.922 29.891 1 98.12 480 VAL A O 1
ATOM 3882 N N . ARG A 1 481 ? 5.113 15.359 30.484 1 98.31 481 ARG A N 1
ATOM 3883 C CA . ARG A 1 481 ? 4.734 15.688 29.109 1 98.31 481 ARG A CA 1
ATOM 3884 C C . ARG A 1 481 ? 5.895 16.344 28.359 1 98.31 481 ARG A C 1
ATOM 3886 O O . ARG A 1 481 ? 6.074 16.125 27.156 1 98.31 481 ARG A O 1
ATOM 3893 N N . LEU A 1 482 ? 6.648 17.141 29.109 1 98.56 482 LEU A N 1
ATOM 3894 C CA . LEU A 1 482 ? 7.844 17.734 28.516 1 98.56 482 LEU A CA 1
ATOM 3895 C C . LEU A 1 482 ? 8.82 16.641 28.078 1 98.56 482 LEU A C 1
ATOM 3897 O O . LEU A 1 482 ? 9.297 16.656 26.938 1 98.56 482 LEU A O 1
ATOM 3901 N N . ALA A 1 483 ? 9.086 15.75 28.953 1 98.31 483 ALA A N 1
ATOM 3902 C CA . ALA A 1 483 ? 10.039 14.688 28.656 1 98.31 483 ALA A CA 1
ATOM 3903 C C . ALA A 1 483 ? 9.586 13.867 27.438 1 98.31 483 ALA A C 1
ATOM 3905 O O . ALA A 1 483 ? 10.383 13.594 26.547 1 98.31 483 ALA A O 1
ATOM 3906 N N . LEU A 1 484 ? 8.336 13.523 27.438 1 98.5 484 LEU A N 1
ATOM 3907 C CA . LEU A 1 484 ? 7.797 12.727 26.344 1 98.5 484 LEU A CA 1
ATOM 3908 C C . LEU A 1 484 ? 7.867 13.492 25.031 1 98.5 484 LEU A C 1
ATOM 3910 O O . LEU A 1 484 ? 8.359 12.969 24.031 1 98.5 484 LEU A O 1
ATOM 3914 N N . ALA A 1 485 ? 7.402 14.719 25.031 1 98.5 485 ALA A N 1
ATOM 3915 C CA . ALA A 1 485 ? 7.387 15.516 23.797 1 98.5 485 ALA A CA 1
ATOM 3916 C C . ALA A 1 485 ? 8.797 15.695 23.25 1 98.5 485 ALA A C 1
ATOM 3918 O O . ALA A 1 485 ? 9.031 15.492 22.047 1 98.5 485 ALA A O 1
ATOM 3919 N N . ALA A 1 486 ? 9.719 16 24.094 1 98.44 486 ALA A N 1
ATOM 3920 C CA . ALA A 1 486 ? 11.078 16.359 23.703 1 98.44 486 ALA A CA 1
ATOM 3921 C C . ALA A 1 486 ? 11.859 15.133 23.25 1 98.44 486 ALA A C 1
ATOM 3923 O O . ALA A 1 486 ? 12.773 15.242 22.422 1 98.44 486 ALA A O 1
ATOM 3924 N N . THR A 1 487 ? 11.5 13.984 23.734 1 98.25 487 THR A N 1
ATOM 3925 C CA . THR A 1 487 ? 12.375 12.844 23.469 1 98.25 487 THR A CA 1
ATOM 3926 C C . THR A 1 487 ? 11.742 11.906 22.453 1 98.25 487 THR A C 1
ATOM 3928 O O . THR A 1 487 ? 12.445 11.148 21.781 1 98.25 487 THR A O 1
ATOM 3931 N N . LEU A 1 488 ? 10.445 11.93 22.344 1 97.88 488 LEU A N 1
ATOM 3932 C CA . LEU A 1 488 ? 9.789 11.047 21.375 1 97.88 488 LEU A CA 1
ATOM 3933 C C . LEU A 1 488 ? 9.68 11.719 20.016 1 97.88 488 LEU A C 1
ATOM 3935 O O . LEU A 1 488 ? 9.641 11.039 18.984 1 97.88 488 LEU A O 1
ATOM 3939 N N . GLY A 1 489 ? 9.539 13.016 20 1 96.5 489 GLY A N 1
ATOM 3940 C CA . GLY A 1 489 ? 9.383 13.734 18.75 1 96.5 489 GLY A CA 1
ATOM 3941 C C . GLY A 1 489 ? 10.695 14.273 18.203 1 96.5 489 GLY A C 1
ATOM 3942 O O . GLY A 1 489 ? 11.602 14.586 18.969 1 96.5 489 GLY A O 1
ATOM 3943 N N . GLY A 1 490 ? 10.781 14.344 16.844 1 96.94 490 GLY A N 1
ATOM 3944 C CA . GLY A 1 490 ? 11.852 15.125 16.234 1 96.94 490 GLY A CA 1
ATOM 3945 C C . GLY A 1 490 ? 11.641 16.625 16.359 1 96.94 490 GLY A C 1
ATOM 3946 O O . GLY A 1 490 ? 12.594 17.375 16.531 1 96.94 490 GLY A O 1
ATOM 3947 N N . ASN A 1 491 ? 10.375 16.953 16.234 1 98.44 491 ASN A N 1
ATOM 3948 C CA . ASN A 1 491 ? 9.914 18.312 16.5 1 98.44 491 ASN A CA 1
ATOM 3949 C C . ASN A 1 491 ? 9.008 18.375 17.719 1 98.44 491 ASN A C 1
ATOM 3951 O O . ASN A 1 491 ? 8.156 17.5 17.922 1 98.44 491 ASN A O 1
ATOM 3955 N N . TYR A 1 492 ? 9.195 19.391 18.547 1 98.25 492 TYR A N 1
ATOM 3956 C CA . TYR A 1 492 ? 8.234 19.594 19.641 1 98.25 492 TYR A CA 1
ATOM 3957 C C . TYR A 1 492 ? 8.109 21.078 19.969 1 98.25 492 TYR A C 1
ATOM 3959 O O . TYR A 1 492 ? 8.922 21.891 19.531 1 98.25 492 TYR A O 1
ATOM 3967 N N . GLY A 1 493 ? 7.051 21.422 20.641 1 97.88 493 GLY A N 1
ATOM 3968 C CA . GLY A 1 493 ? 6.832 22.812 20.953 1 97.88 493 GLY A CA 1
ATOM 3969 C C . GLY A 1 493 ? 6.148 23.031 22.297 1 97.88 493 GLY A C 1
ATOM 3970 O O . GLY A 1 493 ? 5.484 22.125 22.797 1 97.88 493 GLY A O 1
ATOM 3971 N N . LEU A 1 494 ? 6.461 24.172 22.828 1 98.25 494 LEU A N 1
ATOM 3972 C CA . LEU A 1 494 ? 5.816 24.641 24.047 1 98.25 494 LEU A CA 1
ATOM 3973 C C . LEU A 1 494 ? 5.277 26.062 23.859 1 98.25 494 LEU A C 1
ATOM 3975 O O . LEU A 1 494 ? 5.926 26.891 23.234 1 98.25 494 LEU A O 1
ATOM 3979 N N . TYR A 1 495 ? 4.141 26.281 24.391 1 97.56 495 TYR A N 1
ATOM 3980 C CA . TYR A 1 495 ? 3.609 27.625 24.516 1 97.56 495 TYR A CA 1
ATOM 3981 C C . TYR A 1 495 ? 3.994 28.25 25.859 1 97.56 495 TYR A C 1
ATOM 3983 O O . TYR A 1 495 ? 3.922 27.594 26.891 1 97.56 495 TYR A O 1
ATOM 3991 N N . ASN A 1 496 ? 4.395 29.484 25.797 1 95.62 496 ASN A N 1
ATOM 3992 C CA . ASN A 1 496 ? 4.887 30.109 27.016 1 95.62 496 ASN A CA 1
ATOM 3993 C C . ASN A 1 496 ? 3.867 30.031 28.156 1 95.62 496 ASN A C 1
ATOM 3995 O O . ASN A 1 496 ? 2.66 29.984 27.906 1 95.62 496 ASN A O 1
ATOM 3999 N N . GLY A 1 497 ? 4.336 30.062 29.391 1 95.25 497 GLY A N 1
ATOM 4000 C CA . GLY A 1 497 ? 3.572 29.703 30.578 1 95.25 497 GLY A CA 1
ATOM 4001 C C . GLY A 1 497 ? 3.764 28.266 31 1 95.25 497 GLY A C 1
ATOM 4002 O O . GLY A 1 497 ? 3.559 27.906 32.156 1 95.25 497 GLY A O 1
ATOM 4003 N N . TYR A 1 498 ? 4.156 27.484 30.016 1 97.69 498 TYR A N 1
ATOM 4004 C CA . TYR A 1 498 ? 4.414 26.078 30.312 1 97.69 498 TYR A CA 1
ATOM 4005 C C . TYR A 1 498 ? 5.508 25.938 31.375 1 97.69 498 TYR A C 1
ATOM 4007 O O . TYR A 1 498 ? 5.41 25.094 32.281 1 97.69 498 TYR A O 1
ATOM 4015 N N . GLU A 1 499 ? 6.574 26.703 31.281 1 97.25 499 GLU A N 1
ATOM 4016 C CA . GLU A 1 499 ? 7.758 26.625 32.125 1 97.25 499 GLU A CA 1
ATOM 4017 C C . GLU A 1 499 ? 7.41 26.938 33.594 1 97.25 499 GLU A C 1
ATOM 4019 O O . GLU A 1 499 ? 8.164 26.594 34.5 1 97.25 499 GLU A O 1
ATOM 4024 N N . ILE A 1 500 ? 6.273 27.656 33.781 1 97.5 500 ILE A N 1
ATOM 4025 C CA . ILE A 1 500 ? 5.848 27.938 35.125 1 97.5 500 ILE A CA 1
ATOM 4026 C C . ILE A 1 500 ? 4.621 27.094 35.5 1 97.5 500 ILE A C 1
ATOM 4028 O O . ILE A 1 500 ? 3.941 27.359 36.469 1 97.5 500 ILE A O 1
ATOM 4032 N N . CYS A 1 501 ? 4.25 26.141 34.594 1 98 501 CYS A N 1
ATOM 4033 C CA . CYS A 1 501 ? 3.219 25.125 34.812 1 98 501 CYS A CA 1
ATOM 4034 C C . CYS A 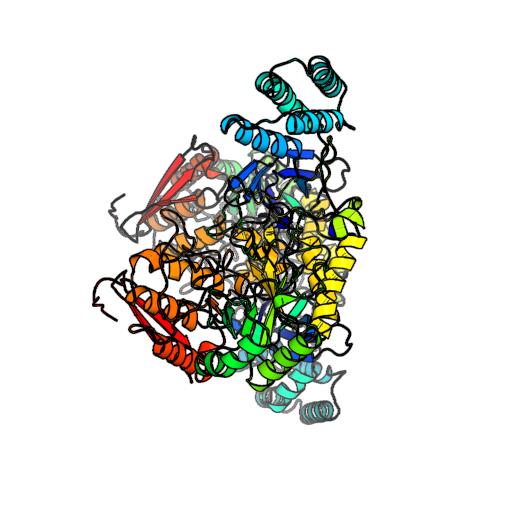1 501 ? 1.844 25.766 34.938 1 98 501 CYS A C 1
ATOM 4036 O O . CYS A 1 501 ? 1.061 25.375 35.812 1 98 501 CYS A O 1
ATOM 4038 N N . GLU A 1 502 ? 1.674 26.828 34.156 1 96.56 502 GLU A N 1
ATOM 4039 C CA . GLU A 1 502 ? 0.334 27.406 34.094 1 96.56 502 GLU A CA 1
ATOM 4040 C C . GLU A 1 502 ? -0.688 26.391 33.625 1 96.56 502 GLU A C 1
ATOM 4042 O O . GLU A 1 502 ? -0.544 25.844 32.531 1 96.56 502 GLU A O 1
ATOM 4047 N N . ALA A 1 503 ? -1.792 26.172 34.375 1 96.5 503 ALA A N 1
ATOM 4048 C CA . ALA A 1 503 ? -2.703 25.078 34.031 1 96.5 503 ALA A CA 1
ATOM 4049 C C . ALA A 1 503 ? -4.156 25.484 34.219 1 96.5 503 ALA A C 1
ATOM 4051 O O . ALA A 1 503 ? -5.074 24.734 33.938 1 96.5 503 ALA A O 1
ATOM 4052 N N . THR A 1 504 ? -4.383 26.703 34.719 1 97.12 504 THR A N 1
ATOM 4053 C CA . THR A 1 504 ? -5.73 27.094 35.094 1 97.12 504 THR A CA 1
ATOM 4054 C C . THR A 1 504 ? -6.66 27.109 33.906 1 97.12 504 THR A C 1
ATOM 4056 O O . THR A 1 504 ? -6.461 27.891 32.969 1 97.12 504 THR A O 1
ATOM 4059 N N . PRO A 1 505 ? -7.648 26.234 33.906 1 97.25 505 PRO A N 1
ATOM 4060 C CA . PRO A 1 505 ? -8.547 26.156 32.75 1 97.25 505 PRO A CA 1
ATOM 4061 C C . PRO A 1 505 ? -9.805 27.016 32.906 1 97.25 505 PRO A C 1
ATOM 4063 O O . PRO A 1 505 ? -10.172 27.359 34.031 1 97.25 505 PRO A O 1
ATOM 4066 N N . VAL A 1 506 ? -10.328 27.438 31.766 1 95.25 506 VAL A N 1
ATOM 4067 C CA . VAL A 1 506 ? -11.758 27.734 31.797 1 95.25 506 VAL A CA 1
ATOM 4068 C C . VAL A 1 506 ? -12.523 26.484 32.281 1 95.25 506 VAL A C 1
ATOM 4070 O O . VAL A 1 506 ? -12.352 25.406 31.719 1 95.25 506 VAL A O 1
ATOM 4073 N N . PRO A 1 507 ? -13.297 26.656 33.344 1 93.44 507 PRO A N 1
ATOM 4074 C CA . PRO A 1 507 ? -13.93 25.469 33.938 1 93.44 507 PRO A CA 1
ATOM 4075 C C . PRO A 1 507 ? -14.625 24.594 32.906 1 93.44 507 PRO A C 1
ATOM 4077 O O . PRO A 1 507 ? -15.477 25.078 32.156 1 93.44 507 PRO A O 1
ATOM 4080 N N . GLY A 1 508 ? -14.203 23.359 32.906 1 93.44 508 GLY A N 1
ATOM 4081 C CA . GLY A 1 508 ? -14.836 22.359 32.031 1 93.44 508 GLY A CA 1
ATOM 4082 C C . GLY A 1 508 ? -14.305 22.375 30.625 1 93.44 508 GLY A C 1
ATOM 4083 O O . GLY A 1 508 ? -14.75 21.578 29.781 1 93.44 508 GLY A O 1
ATOM 4084 N N . LYS A 1 509 ? -13.367 23.203 30.297 1 93.94 509 LYS A N 1
ATOM 4085 C CA . LYS A 1 509 ? -12.852 23.328 28.938 1 93.94 509 LYS A CA 1
ATOM 4086 C C . LYS A 1 509 ? -11.352 23.062 28.891 1 93.94 509 LYS A C 1
ATOM 4088 O O . LYS A 1 509 ? -10.68 23.078 29.922 1 93.94 509 LYS A O 1
ATOM 4093 N N . GLU A 1 510 ? -10.883 22.766 27.719 1 95.38 510 GLU A N 1
ATOM 4094 C CA . GLU A 1 510 ? -9.445 22.641 27.484 1 95.38 510 GLU A CA 1
ATOM 4095 C C . GLU A 1 510 ? -8.844 23.938 26.984 1 95.38 510 GLU A C 1
ATOM 4097 O O . GLU A 1 510 ? -8.109 23.953 26 1 95.38 510 GLU A O 1
ATOM 4102 N N . GLU A 1 511 ? -9.227 25.031 27.672 1 94.94 511 GLU A N 1
ATOM 4103 C CA . GLU A 1 511 ? -8.758 26.375 27.359 1 94.94 511 GLU A CA 1
ATOM 4104 C C . GLU A 1 511 ? -8.172 27.047 28.594 1 94.94 511 GLU A C 1
ATOM 4106 O O . GLU A 1 511 ? -8.57 26.75 29.734 1 94.94 511 GLU A O 1
ATOM 4111 N N . TYR A 1 512 ? -7.27 27.938 28.406 1 96.94 512 TYR A N 1
ATOM 4112 C CA . TYR A 1 512 ? -6.664 28.641 29.531 1 96.94 512 TYR A CA 1
ATOM 4113 C C . TYR A 1 512 ? -7.582 29.75 30.031 1 96.94 512 TYR A C 1
ATOM 4115 O O . TYR A 1 512 ? -8.18 30.484 29.234 1 96.94 512 TYR A O 1
ATOM 4123 N N . PHE A 1 513 ? -7.691 29.828 31.297 1 96.62 513 PHE A N 1
ATOM 4124 C CA . PHE A 1 513 ? -8.305 30.984 31.922 1 96.62 513 PHE A CA 1
ATOM 4125 C C . PHE A 1 513 ? -7.395 32.188 31.828 1 96.62 513 PHE A C 1
ATOM 4127 O O . PHE A 1 513 ? -6.176 32.094 31.984 1 96.62 513 PHE A O 1
ATOM 4134 N N . ASN A 1 514 ? -8.023 33.406 31.516 1 95.12 514 ASN A N 1
ATOM 4135 C CA . ASN A 1 514 ? -7.266 34.656 31.328 1 95.12 514 ASN A CA 1
ATOM 4136 C C . ASN A 1 514 ? -6.199 34.5 30.25 1 95.12 514 ASN A C 1
ATOM 4138 O O . ASN A 1 514 ? -5.039 34.844 30.453 1 95.12 514 ASN A O 1
ATOM 4142 N N . SER A 1 515 ? -6.656 33.969 29.188 1 94.81 515 SER A N 1
ATOM 4143 C CA . SER A 1 515 ? -5.77 33.656 28.062 1 94.81 515 SER A CA 1
ATOM 4144 C C . SER A 1 515 ? -5.191 34.906 27.438 1 94.81 515 SER A C 1
ATOM 4146 O O . SER A 1 515 ? -5.891 35.906 27.281 1 94.81 515 SER A O 1
ATOM 4148 N N . GLU A 1 516 ? -3.928 34.781 26.953 1 94.5 516 GLU A N 1
ATOM 4149 C CA . GLU A 1 516 ? -3.26 35.844 26.203 1 94.5 516 GLU A CA 1
ATOM 4150 C C . GLU A 1 516 ? -3.939 36.094 24.859 1 94.5 516 GLU A C 1
ATOM 4152 O O . GLU A 1 516 ? -3.684 37.094 24.203 1 94.5 516 GLU A O 1
ATOM 4157 N N . LYS A 1 517 ? -4.754 35.219 24.453 1 94.94 517 LYS A N 1
ATOM 4158 C CA . LYS A 1 517 ? -5.477 35.375 23.203 1 94.94 517 LYS A CA 1
ATOM 4159 C C . LYS A 1 517 ? -6.406 36.594 23.25 1 94.94 517 LYS A C 1
ATOM 4161 O O . LYS A 1 517 ? -6.629 37.25 22.25 1 94.94 517 LYS A O 1
ATOM 4166 N N . TYR A 1 518 ? -6.828 36.969 24.594 1 95.75 518 TYR A N 1
ATOM 4167 C CA . TYR A 1 518 ? -7.875 37.969 24.688 1 95.75 518 TYR A CA 1
ATOM 4168 C C . TYR A 1 518 ? -7.449 39.125 25.594 1 95.75 518 TYR A C 1
ATOM 4170 O O . TYR A 1 518 ? -8.172 40.094 25.75 1 95.75 518 TYR A O 1
ATOM 4178 N N . GLN A 1 519 ? -6.32 38.969 26.188 1 95.75 519 GLN A N 1
ATOM 4179 C CA . GLN A 1 519 ? -5.832 40.031 27.062 1 95.75 519 GLN A CA 1
ATOM 4180 C C . GLN A 1 519 ? -4.309 40 27.156 1 95.75 519 GLN A C 1
ATOM 4182 O O . GLN A 1 519 ? -3.672 39.031 26.766 1 95.75 519 GLN A O 1
ATOM 4187 N N . LEU A 1 520 ? -3.688 41.094 27.594 1 96.56 520 LEU A N 1
ATOM 4188 C CA . LEU A 1 520 ? -2.256 41.156 27.875 1 96.56 520 LEU A CA 1
ATOM 4189 C C . LEU A 1 520 ? -1.926 40.469 29.203 1 96.56 520 LEU A C 1
ATOM 4191 O O . LEU A 1 520 ? -2.684 40.594 30.156 1 96.56 520 LEU A O 1
ATOM 4195 N N . ARG A 1 521 ? -0.876 39.781 29.172 1 95.62 521 ARG A N 1
ATOM 4196 C CA . ARG A 1 521 ? -0.404 39.156 30.406 1 95.62 521 ARG A CA 1
ATOM 4197 C C . ARG A 1 521 ? 1.06 39.5 30.672 1 95.62 521 ARG A C 1
ATOM 4199 O O . ARG A 1 521 ? 1.808 39.781 29.734 1 95.62 521 ARG A O 1
ATOM 4206 N N . ALA A 1 522 ? 1.411 39.531 31.953 1 94.88 522 ALA A N 1
ATOM 4207 C CA . ALA A 1 522 ? 2.801 39.625 32.406 1 94.88 522 ALA A CA 1
ATOM 4208 C C . ALA A 1 522 ? 3.188 38.438 33.25 1 94.88 522 ALA A C 1
ATOM 4210 O O . ALA A 1 522 ? 2.625 38.219 34.312 1 94.88 522 ALA A O 1
ATOM 4211 N N . TRP A 1 523 ? 4.152 37.656 32.75 1 93.38 523 TRP A N 1
ATOM 4212 C CA . TRP A 1 523 ? 4.516 36.406 33.406 1 93.38 523 TRP A CA 1
ATOM 4213 C C . TRP A 1 523 ? 5.758 36.594 34.281 1 93.38 523 TRP A C 1
ATOM 4215 O O . TRP A 1 523 ? 6.691 37.281 33.875 1 93.38 523 TRP A O 1
ATOM 4225 N N . ASP A 1 524 ? 5.668 35.969 35.438 1 94.31 524 ASP A N 1
ATOM 4226 C CA . ASP A 1 524 ? 6.879 35.812 36.25 1 94.31 524 ASP A CA 1
ATOM 4227 C C . ASP A 1 524 ? 7.508 34.438 36.031 1 94.31 524 ASP A C 1
ATOM 4229 O O . ASP A 1 524 ? 7.238 33.5 36.781 1 94.31 524 ASP A O 1
ATOM 4233 N N . PHE A 1 525 ? 8.438 34.375 35.125 1 94 525 PHE A N 1
ATOM 4234 C CA . PHE A 1 525 ? 9 33.094 34.719 1 94 525 PHE A CA 1
ATOM 4235 C C . PHE A 1 525 ? 9.93 32.531 35.781 1 94 525 PHE A C 1
ATOM 4237 O O . PHE A 1 525 ? 10.305 31.359 35.719 1 94 525 PHE A O 1
ATOM 4244 N N . ASP A 1 526 ? 10.234 33.375 36.812 1 93.81 526 ASP A N 1
ATOM 4245 C CA . ASP A 1 526 ? 11.148 32.938 37.875 1 93.81 526 ASP A CA 1
ATOM 4246 C C . ASP A 1 526 ? 10.383 32.531 39.125 1 93.81 526 ASP A C 1
ATOM 4248 O O . ASP A 1 526 ? 10.977 32.312 40.188 1 93.81 526 ASP A O 1
ATOM 4252 N N . GLN A 1 527 ? 9.148 32.469 38.969 1 94.88 527 GLN A N 1
ATOM 4253 C CA . GLN A 1 527 ? 8.383 32.062 40.156 1 94.88 527 GLN A CA 1
ATOM 4254 C C . GLN A 1 527 ? 8.797 30.672 40.625 1 94.88 527 GLN A C 1
ATOM 4256 O O . GLN A 1 527 ? 9.234 29.844 39.844 1 94.88 527 GLN A O 1
ATOM 4261 N N . PRO A 1 528 ? 8.68 30.484 41.906 1 94.94 528 PRO A N 1
ATOM 4262 C CA . PRO A 1 528 ? 9.055 29.172 42.406 1 94.94 528 PRO A CA 1
ATOM 4263 C C . PRO A 1 528 ? 8.266 28.031 41.75 1 94.94 528 PRO A C 1
ATOM 4265 O O . PRO A 1 528 ? 7.066 28.188 41.5 1 94.94 528 PRO A O 1
ATOM 4268 N N . GLY A 1 529 ? 9.016 26.938 41.5 1 95.69 529 GLY A N 1
ATOM 4269 C CA . GLY A 1 529 ? 8.359 25.766 40.969 1 95.69 529 GLY A CA 1
ATOM 4270 C C . GLY A 1 529 ? 8.445 25.703 39.438 1 95.69 529 GLY A C 1
ATOM 4271 O O . GLY A 1 529 ? 7.941 24.75 38.844 1 95.69 529 GLY A O 1
ATOM 4272 N N . HIS A 1 530 ? 9.008 26.703 38.875 1 97.5 530 HIS A N 1
ATOM 4273 C CA . HIS A 1 530 ? 9.18 26.641 37.438 1 97.5 530 HIS A CA 1
ATOM 4274 C C . HIS A 1 530 ? 10.016 25.438 37 1 97.5 530 HIS A C 1
ATOM 4276 O O . HIS A 1 530 ? 10.695 24.828 37.844 1 97.5 530 HIS A O 1
ATOM 4282 N N . ILE A 1 531 ? 9.93 25.062 35.75 1 98.44 531 ILE A N 1
ATOM 4283 C CA . ILE A 1 531 ? 10.648 23.875 35.312 1 98.44 531 ILE A CA 1
ATOM 4284 C C . ILE A 1 531 ? 11.625 24.25 34.188 1 98.44 531 ILE A C 1
ATOM 4286 O O . ILE A 1 531 ? 11.82 23.5 33.25 1 98.44 531 ILE A O 1
ATOM 4290 N N . GLN A 1 532 ? 12.188 25.453 34.219 1 98.44 532 GLN A N 1
ATOM 4291 C CA . GLN A 1 532 ? 13.125 25.938 33.219 1 98.44 532 GLN A CA 1
ATOM 4292 C C . GLN A 1 532 ? 14.344 25.031 33.094 1 98.44 532 GLN A C 1
ATOM 4294 O O . GLN A 1 532 ? 14.852 24.797 32 1 98.44 532 GLN A O 1
ATOM 4299 N N . ASP A 1 533 ? 14.805 24.516 34.219 1 98.12 533 ASP A N 1
ATOM 4300 C CA . ASP A 1 533 ? 15.984 23.641 34.219 1 98.12 533 ASP A CA 1
ATOM 4301 C C . ASP A 1 533 ? 15.695 22.328 33.469 1 98.12 533 ASP A C 1
ATOM 4303 O O . ASP A 1 533 ? 16.578 21.797 32.812 1 98.12 533 ASP A O 1
ATOM 4307 N N . ASP A 1 534 ? 14.5 21.812 33.656 1 98.5 534 ASP A N 1
ATOM 4308 C CA . ASP A 1 534 ? 14.102 20.609 32.938 1 98.5 534 ASP A CA 1
ATOM 4309 C C . ASP A 1 534 ? 14.086 20.859 31.438 1 98.5 534 ASP A C 1
ATOM 4311 O O . ASP A 1 534 ? 14.539 20.016 30.656 1 98.5 534 ASP A O 1
ATOM 4315 N N . ILE A 1 535 ? 13.531 21.984 31.047 1 98.81 535 ILE A N 1
ATOM 4316 C CA . ILE A 1 535 ? 13.469 22.344 29.641 1 98.81 535 ILE A CA 1
ATOM 4317 C C . ILE A 1 535 ? 14.875 22.469 29.078 1 98.81 535 ILE A C 1
ATOM 4319 O O . ILE A 1 535 ? 15.172 21.922 28.016 1 98.81 535 ILE A O 1
ATOM 4323 N N . ARG A 1 536 ? 15.758 23.141 29.812 1 98.5 536 ARG A N 1
ATOM 4324 C CA . ARG A 1 536 ? 17.156 23.297 29.406 1 98.5 536 ARG A CA 1
ATOM 4325 C C . ARG A 1 536 ? 17.812 21.938 29.234 1 98.5 536 ARG A C 1
ATOM 4327 O O . ARG A 1 536 ? 18.531 21.703 28.266 1 98.5 536 ARG A O 1
ATOM 4334 N N . LEU A 1 537 ? 17.547 21.109 30.172 1 98.38 537 LEU A N 1
ATOM 4335 C CA . LEU A 1 537 ? 18.141 19.781 30.125 1 98.38 537 LEU A CA 1
ATOM 4336 C C . LEU A 1 537 ? 17.672 19.016 28.906 1 98.38 537 LEU A C 1
ATOM 4338 O O . LEU A 1 537 ? 18.484 18.422 28.188 1 98.38 537 LEU A O 1
ATOM 4342 N N . MET A 1 538 ? 16.375 18.938 28.703 1 98.44 538 MET A N 1
ATOM 4343 C CA . MET A 1 538 ? 15.82 18.203 27.562 1 98.44 538 MET A CA 1
ATOM 4344 C C . MET A 1 538 ? 16.391 18.734 26.25 1 98.44 538 MET A C 1
ATOM 4346 O O . MET A 1 538 ? 16.797 17.953 25.375 1 98.44 538 MET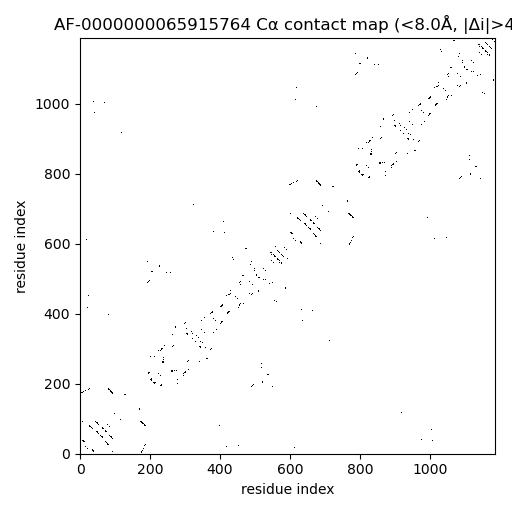 A O 1
ATOM 4350 N N . ASN A 1 539 ? 16.438 20.031 26.094 1 98.75 539 ASN A N 1
ATOM 4351 C CA . ASN A 1 539 ? 16.953 20.609 24.859 1 98.75 539 ASN A CA 1
ATOM 4352 C C . ASN A 1 539 ? 18.453 20.391 24.703 1 98.75 539 ASN A C 1
ATOM 4354 O O . ASN A 1 539 ? 18.953 20.234 23.594 1 98.75 539 ASN A O 1
ATOM 4358 N N . HIS A 1 540 ? 19.156 20.391 25.859 1 98.31 540 HIS A N 1
ATOM 4359 C CA . HIS A 1 540 ? 20.578 20.062 25.828 1 98.31 540 HIS A CA 1
ATOM 4360 C C . HIS A 1 540 ? 20.797 18.625 25.328 1 98.31 540 HIS A C 1
ATOM 4362 O O . HIS A 1 540 ? 21.656 18.391 24.484 1 98.31 540 HIS A O 1
ATOM 4368 N N . ILE A 1 541 ? 20.016 17.719 25.812 1 98.25 541 ILE A N 1
ATOM 4369 C CA . ILE A 1 541 ? 20.109 16.312 25.391 1 98.25 541 ILE A CA 1
ATOM 4370 C C . ILE A 1 541 ? 19.812 16.219 23.906 1 98.25 541 ILE A C 1
ATOM 4372 O O . ILE A 1 541 ? 20.547 15.562 23.156 1 98.25 541 ILE A O 1
ATOM 4376 N N . ARG A 1 542 ? 18.797 16.875 23.406 1 98.31 542 ARG A N 1
ATOM 4377 C CA . ARG A 1 542 ? 18.438 16.859 22 1 98.31 542 ARG A CA 1
ATOM 4378 C C . ARG A 1 542 ? 19.578 17.375 21.125 1 98.31 542 ARG A C 1
ATOM 4380 O O . ARG A 1 542 ? 19.875 16.781 20.094 1 98.31 542 ARG A O 1
ATOM 4387 N N . ARG A 1 543 ? 20.234 18.375 21.562 1 96.19 543 ARG A N 1
ATOM 4388 C CA . ARG A 1 543 ? 21.266 19.031 20.766 1 96.19 543 ARG A CA 1
ATOM 4389 C C . ARG A 1 543 ? 22.562 18.234 20.781 1 96.19 543 ARG A C 1
ATOM 4391 O O . ARG A 1 543 ? 23.312 18.219 19.797 1 96.19 543 ARG A O 1
ATOM 4398 N N . THR A 1 544 ? 22.797 17.562 21.875 1 97.31 544 THR A N 1
ATOM 4399 C CA . THR A 1 544 ? 24.125 16.969 22.047 1 97.31 544 THR A CA 1
ATOM 4400 C C . THR A 1 544 ? 24.125 15.508 21.625 1 97.31 544 THR A C 1
ATOM 4402 O O . THR A 1 544 ? 25.188 14.938 21.344 1 97.31 544 THR A O 1
ATOM 4405 N N . HIS A 1 545 ? 22.938 14.922 21.562 1 97.94 545 HIS A N 1
ATOM 4406 C CA . HIS A 1 545 ? 22.875 13.508 21.219 1 97.94 545 HIS A CA 1
ATOM 4407 C C . HIS A 1 545 ? 22.312 13.305 19.812 1 97.94 545 HIS A C 1
ATOM 4409 O O . HIS A 1 545 ? 21.094 13.414 19.609 1 97.94 545 HIS A O 1
ATOM 4415 N N . PRO A 1 546 ? 23.109 12.797 18.906 1 96.81 546 PRO A N 1
ATOM 4416 C CA . PRO A 1 546 ? 22.641 12.555 17.547 1 96.81 546 PRO A CA 1
ATOM 4417 C C . PRO A 1 546 ? 21.469 11.57 17.484 1 96.81 546 PRO A C 1
ATOM 4419 O O . PRO A 1 546 ? 20.672 11.609 16.547 1 96.81 546 PRO A O 1
ATOM 4422 N N . ALA A 1 547 ? 21.281 10.711 18.484 1 97.69 547 ALA A N 1
ATOM 4423 C CA . ALA A 1 547 ? 20.219 9.719 18.547 1 97.69 547 ALA A CA 1
ATOM 4424 C C . ALA A 1 547 ? 18.844 10.391 18.594 1 97.69 547 ALA A C 1
ATOM 4426 O O . ALA A 1 547 ? 17.828 9.766 18.281 1 97.69 547 ALA A O 1
ATOM 4427 N N . MET A 1 548 ? 18.844 11.664 18.922 1 97.44 548 MET A N 1
ATOM 4428 C CA . MET A 1 548 ? 17.578 12.375 19.125 1 97.44 548 MET A CA 1
ATOM 4429 C C . MET A 1 548 ? 17.062 12.953 17.812 1 97.44 548 MET A C 1
ATOM 4431 O O . MET A 1 548 ? 15.906 13.391 17.734 1 97.44 548 MET A O 1
ATOM 4435 N N . ARG A 1 549 ? 17.875 12.914 16.797 1 94.75 549 ARG A N 1
ATOM 4436 C CA . ARG A 1 549 ? 17.594 13.664 15.57 1 94.75 549 ARG A CA 1
ATOM 4437 C C . ARG A 1 549 ? 16.469 13.016 14.781 1 94.75 549 ARG A C 1
ATOM 4439 O O . ARG A 1 549 ? 15.469 13.664 14.461 1 94.75 549 ARG A O 1
ATOM 4446 N N . ASP A 1 550 ? 16.594 11.766 14.477 1 94.44 550 ASP A N 1
ATOM 4447 C CA . ASP A 1 550 ? 15.594 11.031 13.711 1 94.44 550 ASP A CA 1
ATOM 4448 C C . ASP A 1 550 ? 14.578 10.359 14.641 1 94.44 550 ASP A C 1
ATOM 4450 O O . ASP A 1 550 ? 14.891 9.375 15.305 1 94.44 550 ASP A O 1
ATOM 4454 N N . PHE A 1 551 ? 13.344 10.852 14.609 1 95.06 551 PHE A N 1
ATOM 4455 C CA . PHE A 1 551 ? 12.383 10.375 15.602 1 95.06 551 PHE A CA 1
ATOM 4456 C C . PHE A 1 551 ? 11.922 8.969 15.273 1 95.06 551 PHE A C 1
ATOM 4458 O O . PHE A 1 551 ? 11.297 8.297 16.109 1 95.06 551 PHE A O 1
ATOM 4465 N N . THR A 1 552 ? 12.203 8.5 14.039 1 96.31 552 THR A N 1
ATOM 4466 C CA . THR A 1 552 ? 11.766 7.168 13.656 1 96.31 552 THR A CA 1
ATOM 4467 C C . THR A 1 552 ? 12.664 6.102 14.266 1 96.31 552 THR A C 1
ATOM 4469 O O . THR A 1 552 ? 12.32 4.918 14.281 1 96.31 552 THR A O 1
ATOM 4472 N N . ARG A 1 553 ? 13.812 6.496 14.773 1 96.19 553 ARG A N 1
ATOM 4473 C CA . ARG A 1 553 ? 14.719 5.562 15.43 1 96.19 553 ARG A CA 1
ATOM 4474 C C . ARG A 1 553 ? 14.328 5.348 16.891 1 96.19 553 ARG A C 1
ATOM 4476 O O . ARG A 1 553 ? 15.062 5.75 17.797 1 96.19 553 ARG A O 1
ATOM 4483 N N . LEU A 1 554 ? 13.227 4.727 17.016 1 98 554 LEU A N 1
ATOM 4484 C CA . LEU A 1 554 ? 12.555 4.523 18.297 1 98 554 LEU A CA 1
ATOM 4485 C C . LEU A 1 554 ? 12.281 3.041 18.531 1 98 554 LEU A C 1
ATOM 4487 O O . LEU A 1 554 ? 11.867 2.326 17.625 1 98 554 LEU A O 1
ATOM 4491 N N . ARG A 1 555 ? 12.633 2.582 19.719 1 97.5 555 ARG A N 1
ATOM 4492 C CA . ARG A 1 555 ? 12.297 1.224 20.141 1 97.5 555 ARG A CA 1
ATOM 4493 C C . ARG A 1 555 ? 11.703 1.209 21.547 1 97.5 555 ARG A C 1
ATOM 4495 O O . ARG A 1 555 ? 12.266 1.806 22.469 1 97.5 555 ARG A O 1
ATOM 4502 N N . PHE A 1 556 ? 10.609 0.555 21.672 1 98.19 556 PHE A N 1
ATOM 4503 C CA . PHE A 1 556 ? 10.008 0.379 23 1 98.19 556 PHE A CA 1
ATOM 4504 C C . PHE A 1 556 ? 10.523 -0.892 23.656 1 98.19 556 PHE A C 1
ATOM 4506 O O . PHE A 1 556 ? 10.781 -1.893 22.984 1 98.19 556 PHE A O 1
ATOM 4513 N N . TYR A 1 557 ? 10.727 -0.806 24.906 1 97.12 557 TYR A N 1
ATOM 4514 C CA . TYR A 1 557 ? 11.172 -1.946 25.703 1 97.12 557 TYR A CA 1
ATOM 4515 C C . TYR A 1 557 ? 10.133 -2.316 26.75 1 97.12 557 TYR A C 1
ATOM 4517 O O . TYR A 1 557 ? 9.25 -1.517 27.078 1 97.12 557 TYR A O 1
ATOM 4525 N N . ASP A 1 558 ? 10.266 -3.496 27.25 1 94.12 558 ASP A N 1
ATOM 4526 C CA . ASP A 1 558 ? 9.32 -3.984 28.25 1 94.12 558 ASP A CA 1
ATOM 4527 C C . ASP A 1 558 ? 9.586 -3.359 29.625 1 94.12 558 ASP A C 1
ATOM 4529 O O . ASP A 1 558 ? 10.727 -3.371 30.109 1 94.12 558 ASP A O 1
ATOM 4533 N N . ALA A 1 559 ? 8.672 -2.682 30.094 1 94.75 559 ALA A N 1
ATOM 4534 C CA . ALA A 1 559 ? 8.547 -2.303 31.5 1 94.75 559 ALA A CA 1
ATOM 4535 C C . ALA A 1 559 ? 7.266 -2.865 32.125 1 94.75 559 ALA A C 1
ATOM 4537 O O . ALA A 1 559 ? 6.168 -2.391 31.812 1 94.75 559 ALA A O 1
ATOM 4538 N N . HIS A 1 560 ? 7.391 -3.846 32.875 1 92.88 560 HIS A N 1
ATOM 4539 C CA . HIS A 1 560 ? 6.227 -4.57 33.375 1 92.88 560 HIS A CA 1
ATOM 4540 C C . HIS A 1 560 ? 5.453 -3.74 34.375 1 92.88 560 HIS A C 1
ATOM 4542 O O . HIS A 1 560 ? 5.355 -4.117 35.562 1 92.88 560 HIS A O 1
ATOM 4548 N N . ASN A 1 561 ? 5.012 -2.699 34.125 1 95.5 561 ASN A N 1
ATOM 4549 C CA . ASN A 1 561 ? 4.156 -1.722 34.781 1 95.5 561 ASN A CA 1
ATOM 4550 C C . ASN A 1 561 ? 3.512 -0.765 33.781 1 95.5 561 ASN A C 1
ATOM 4552 O O . ASN A 1 561 ? 4.211 -0.045 33.062 1 95.5 561 ASN A O 1
ATOM 4556 N N . ASP A 1 562 ? 2.207 -0.708 33.688 1 95.5 562 ASP A N 1
ATOM 4557 C CA . ASP A 1 562 ? 1.468 0.04 32.688 1 95.5 562 ASP A CA 1
ATOM 4558 C C . ASP A 1 562 ? 1.656 1.545 32.875 1 95.5 562 ASP A C 1
ATOM 4560 O O . ASP A 1 562 ? 1.346 2.328 31.969 1 95.5 562 ASP A O 1
ATOM 4564 N N . SER A 1 563 ? 2.23 1.95 33.969 1 97.19 563 SER A N 1
ATOM 4565 C CA . SER A 1 563 ? 2.42 3.371 34.25 1 97.19 563 SER A CA 1
ATOM 4566 C C . SER A 1 563 ? 3.838 3.816 33.906 1 97.19 563 SER A C 1
ATOM 4568 O O . SER A 1 563 ? 4.184 4.988 34.062 1 97.19 563 SER A O 1
ATOM 4570 N N . VAL A 1 564 ? 4.613 2.855 33.438 1 98 564 VAL A N 1
ATOM 4571 C CA . VAL A 1 564 ? 5.988 3.205 33.094 1 98 564 VAL A CA 1
ATOM 4572 C C . VAL A 1 564 ? 6.254 2.922 31.625 1 98 564 VAL A C 1
ATOM 4574 O O . VAL A 1 564 ? 6.066 1.796 31.172 1 98 564 VAL A O 1
ATOM 4577 N N . LEU A 1 565 ? 6.66 3.879 30.922 1 98.31 565 LEU A N 1
ATOM 4578 C CA . LEU A 1 565 ? 7.043 3.734 29.516 1 98.31 565 LEU A CA 1
ATOM 4579 C C . LEU A 1 565 ? 8.562 3.67 29.375 1 98.31 565 LEU A C 1
ATOM 4581 O O . LEU A 1 565 ? 9.273 4.559 29.844 1 98.31 565 LEU A O 1
ATOM 4585 N N . ALA A 1 566 ? 9.047 2.6 28.766 1 98.38 566 ALA A N 1
ATOM 4586 C CA . ALA A 1 566 ? 10.477 2.428 28.516 1 98.38 566 ALA A CA 1
ATOM 4587 C C . ALA A 1 566 ? 10.773 2.414 27.016 1 98.38 566 ALA A C 1
ATOM 4589 O O . ALA A 1 566 ? 10.188 1.629 26.266 1 98.38 566 ALA A O 1
ATOM 4590 N N . TYR A 1 567 ? 11.625 3.248 26.578 1 98.31 567 TYR A N 1
ATOM 4591 C CA . TYR A 1 567 ? 11.961 3.283 25.172 1 98.31 567 TYR A CA 1
ATOM 4592 C C . TYR A 1 567 ? 13.383 3.789 24.953 1 98.31 567 TYR A C 1
ATOM 4594 O O . TYR A 1 567 ? 13.945 4.449 25.828 1 98.31 567 TYR A O 1
ATOM 4602 N N . GLY A 1 568 ? 13.945 3.381 23.844 1 97.88 568 GLY A N 1
ATOM 4603 C CA . GLY A 1 568 ? 15.289 3.775 23.469 1 97.88 568 GLY A CA 1
ATOM 4604 C C . GLY A 1 568 ? 15.352 4.531 22.156 1 97.88 568 GLY A C 1
ATOM 4605 O O . GLY A 1 568 ? 14.531 4.301 21.266 1 97.88 568 GLY A O 1
ATOM 4606 N N . LYS A 1 569 ? 16.281 5.527 22.094 1 97.88 569 LYS A N 1
ATOM 4607 C CA . LYS A 1 569 ? 16.688 6.234 20.875 1 97.88 569 LYS A CA 1
ATOM 4608 C C . LYS A 1 569 ? 18.141 5.938 20.531 1 97.88 569 LYS A C 1
ATOM 4610 O O . LYS A 1 569 ? 19 5.926 21.406 1 97.88 569 LYS A O 1
ATOM 4615 N N . SER A 1 570 ? 18.375 5.652 19.234 1 97.38 570 SER A N 1
ATOM 4616 C CA . SER A 1 570 ? 19.75 5.328 18.875 1 97.38 570 SER A CA 1
ATOM 4617 C C . SER A 1 570 ? 20.078 5.785 17.469 1 97.38 570 SER A C 1
ATOM 4619 O O . SER A 1 570 ? 19.172 5.938 16.625 1 97.38 570 SER A O 1
ATOM 4621 N N . THR A 1 571 ? 21.344 6.059 17.281 1 95.88 571 THR A N 1
ATOM 4622 C CA . THR A 1 571 ? 21.812 6.199 15.906 1 95.88 571 THR A CA 1
ATOM 4623 C C . THR A 1 571 ? 21.828 4.848 15.195 1 95.88 571 THR A C 1
ATOM 4625 O O . THR A 1 571 ? 21.688 3.803 15.844 1 95.88 571 THR A O 1
ATOM 4628 N N . GLU A 1 572 ? 21.984 4.898 13.93 1 89.31 572 GLU A N 1
ATOM 4629 C CA . GLU A 1 572 ? 21.984 3.662 13.156 1 89.31 572 GLU A CA 1
ATOM 4630 C C . GLU A 1 572 ? 23.141 2.754 13.57 1 89.31 572 GLU A C 1
ATOM 4632 O O . GLU A 1 572 ? 22.969 1.538 13.688 1 89.31 572 GLU A O 1
ATOM 4637 N N . ASP A 1 573 ? 24.297 3.338 13.82 1 90.94 573 ASP A N 1
ATOM 4638 C CA . ASP A 1 573 ? 25.5 2.584 14.18 1 90.94 573 ASP A CA 1
ATOM 4639 C C . ASP A 1 573 ? 25.516 2.266 15.672 1 90.94 573 ASP A C 1
ATOM 4641 O O . ASP A 1 573 ? 26.469 1.659 16.172 1 90.94 573 ASP A O 1
ATOM 4645 N N . LYS A 1 574 ? 24.547 2.748 16.422 1 91.94 574 LYS A N 1
ATOM 4646 C CA . LYS A 1 574 ? 24.359 2.5 17.859 1 91.94 574 LYS A CA 1
ATOM 4647 C C . LYS A 1 574 ? 25.5 3.109 18.672 1 91.94 574 LYS A C 1
ATOM 4649 O O . LYS A 1 574 ? 25.734 2.701 19.812 1 91.94 574 LYS A O 1
ATOM 4654 N N . GLN A 1 575 ? 26.203 4.082 18.078 1 95 575 GLN A N 1
ATOM 4655 C CA . GLN A 1 575 ? 27.281 4.75 18.797 1 95 575 GLN A CA 1
ATOM 4656 C C . GLN A 1 575 ? 26.719 5.723 19.844 1 95 575 GLN A C 1
ATOM 4658 O O . GLN A 1 575 ? 27.391 6.059 20.812 1 95 575 GLN A O 1
ATOM 4663 N N . ASP A 1 576 ? 25.547 6.184 19.516 1 97.25 576 ASP A N 1
ATOM 4664 C CA . ASP A 1 576 ? 24.812 7.008 20.469 1 97.25 576 ASP A CA 1
ATOM 4665 C C . ASP A 1 576 ? 23.469 6.367 20.812 1 97.25 576 ASP A C 1
ATOM 4667 O O . ASP A 1 576 ? 22.656 6.102 19.922 1 97.25 576 ASP A O 1
ATOM 4671 N N . PHE A 1 577 ? 23.281 6.059 22.062 1 97.19 577 PHE A N 1
ATOM 4672 C CA . PHE A 1 577 ? 22.078 5.359 22.531 1 97.19 577 PHE A CA 1
ATOM 4673 C C . PHE A 1 577 ? 21.594 5.949 23.844 1 97.19 577 PHE A C 1
ATOM 4675 O O . PHE A 1 577 ? 22.359 6.082 24.797 1 97.19 577 PHE A O 1
ATOM 4682 N N . LEU A 1 578 ? 20.359 6.371 23.875 1 98.06 578 LEU A N 1
ATOM 4683 C CA . LEU A 1 578 ? 19.703 6.879 25.062 1 98.06 578 LEU A CA 1
ATOM 4684 C C . LEU A 1 578 ? 18.547 5.98 25.469 1 98.06 578 LEU A C 1
ATOM 4686 O O . LEU A 1 578 ? 17.797 5.496 24.609 1 98.06 578 LEU A O 1
ATOM 4690 N N . LEU A 1 579 ? 18.438 5.703 26.719 1 97.62 579 LEU A N 1
ATOM 4691 C CA . LEU A 1 579 ? 17.328 4.949 27.297 1 97.62 579 LEU A CA 1
ATOM 4692 C C . LEU A 1 579 ? 16.516 5.824 28.25 1 97.62 579 LEU A C 1
ATOM 4694 O O . LEU A 1 579 ? 17.062 6.445 29.156 1 97.62 579 LEU A O 1
ATOM 4698 N N . PHE A 1 580 ? 15.219 5.863 28 1 98.12 580 PHE A N 1
ATOM 4699 C CA . PHE A 1 580 ? 14.312 6.66 28.812 1 98.12 580 PHE A CA 1
ATOM 4700 C C . PHE A 1 580 ? 13.336 5.766 29.578 1 98.12 580 PHE A C 1
ATOM 4702 O O . PHE A 1 580 ? 12.773 4.828 29 1 98.12 580 PHE A O 1
ATOM 4709 N N . HIS A 1 581 ? 13.211 6.012 30.844 1 97.88 581 HIS A N 1
ATOM 4710 C CA . HIS A 1 581 ? 12.141 5.484 31.688 1 97.88 581 HIS A CA 1
ATOM 4711 C C . HIS A 1 581 ? 11.273 6.609 32.219 1 97.88 581 HIS A C 1
ATOM 4713 O O . HIS A 1 581 ? 11.719 7.391 33.062 1 97.88 581 HIS A O 1
ATOM 4719 N N . VAL A 1 582 ? 10.062 6.629 31.812 1 98.12 582 VAL A N 1
ATOM 4720 C CA . VAL A 1 582 ? 9.188 7.734 32.188 1 98.12 582 VAL A CA 1
ATOM 4721 C C . VAL A 1 582 ? 8.008 7.211 33 1 98.12 582 VAL A C 1
ATOM 4723 O O . VAL A 1 582 ? 7.266 6.336 32.531 1 98.12 582 VAL A O 1
ATOM 4726 N N . ASN A 1 583 ? 7.848 7.719 34.188 1 98.06 583 ASN A N 1
ATOM 4727 C CA . ASN A 1 583 ? 6.66 7.477 35 1 98.06 583 ASN A CA 1
ATOM 4728 C C . ASN A 1 583 ? 5.469 8.297 34.5 1 98.06 583 ASN A C 1
ATOM 4730 O O . ASN A 1 583 ? 5.434 9.516 34.688 1 98.06 583 ASN A O 1
ATOM 4734 N N . LEU A 1 584 ? 4.434 7.645 33.969 1 97.75 584 LEU A N 1
ATOM 4735 C CA . LEU A 1 584 ? 3.297 8.32 33.344 1 97.75 584 LEU A CA 1
ATOM 4736 C C . LEU A 1 584 ? 2.27 8.727 34.406 1 97.75 584 LEU A C 1
ATOM 4738 O O . LEU A 1 584 ? 1.298 9.414 34.094 1 97.75 584 LEU A O 1
ATOM 4742 N N . ASP A 1 585 ? 2.564 8.305 35.656 1 96.69 585 ASP A N 1
ATOM 4743 C CA . ASP A 1 585 ? 1.717 8.68 36.781 1 96.69 585 ASP A CA 1
ATOM 4744 C C . ASP A 1 585 ? 2.27 9.906 37.5 1 96.69 585 ASP A C 1
ATOM 4746 O O . ASP A 1 585 ? 3.188 9.789 38.312 1 96.69 585 ASP A O 1
ATOM 4750 N N . PRO A 1 586 ? 1.662 10.984 37.281 1 96.62 586 PRO A N 1
ATOM 4751 C CA . PRO A 1 586 ? 2.217 12.195 37.875 1 96.62 586 PRO A CA 1
ATOM 4752 C C . PRO A 1 586 ? 1.918 12.289 39.375 1 96.62 586 PRO A C 1
ATOM 4754 O O . PRO A 1 586 ? 2.4 13.203 40.062 1 96.62 586 PRO A O 1
ATOM 4757 N N . HIS A 1 587 ? 1.237 11.367 40 1 96.69 587 HIS A N 1
ATOM 4758 C CA . HIS A 1 587 ? 0.743 11.5 41.375 1 96.69 587 HIS A CA 1
ATOM 4759 C C . HIS A 1 587 ? 1.451 10.531 42.312 1 96.69 587 HIS A C 1
ATOM 4761 O O . HIS A 1 587 ? 1.339 10.656 43.531 1 96.69 587 HIS A O 1
ATOM 4767 N N . ALA A 1 588 ? 2.098 9.57 41.719 1 96.19 588 ALA A N 1
ATOM 4768 C CA . ALA A 1 588 ? 2.701 8.578 42.594 1 96.19 588 ALA A CA 1
ATOM 4769 C C . ALA A 1 588 ? 4.008 8.047 42.031 1 96.19 588 ALA A C 1
ATOM 4771 O O . ALA A 1 588 ? 4.164 7.969 40.812 1 96.19 588 ALA A O 1
ATOM 4772 N N . ALA A 1 589 ? 4.855 7.691 42.938 1 95.38 589 ALA A N 1
ATOM 4773 C CA . ALA A 1 589 ? 6.059 6.961 42.531 1 95.38 589 ALA A CA 1
ATOM 4774 C C . ALA A 1 589 ? 5.707 5.566 42.031 1 95.38 589 ALA A C 1
ATOM 4776 O O . ALA A 1 589 ? 4.766 4.938 42.5 1 95.38 589 ALA A O 1
ATOM 4777 N N . GLN A 1 590 ? 6.406 5.125 41 1 95.88 590 GLN A N 1
ATOM 4778 C CA . GLN A 1 590 ? 6.172 3.807 40.438 1 95.88 590 GLN A CA 1
ATOM 4779 C C . GLN A 1 590 ? 7.445 2.967 40.438 1 95.88 590 GLN A C 1
ATOM 4781 O O . GLN A 1 590 ? 8.555 3.508 40.375 1 95.88 590 GLN A O 1
ATOM 4786 N N . THR A 1 591 ? 7.305 1.622 40.594 1 95.06 591 THR A N 1
ATOM 4787 C CA . THR A 1 591 ? 8.383 0.652 40.438 1 95.06 591 THR A CA 1
ATOM 4788 C C . THR A 1 591 ? 8.094 -0.309 39.281 1 95.06 591 THR A C 1
ATOM 4790 O O . THR A 1 591 ? 6.938 -0.59 39 1 95.06 591 THR A O 1
ATOM 4793 N N . PHE A 1 592 ? 9.141 -0.663 38.594 1 93.12 592 PHE A N 1
ATOM 4794 C CA . PHE A 1 592 ? 8.953 -1.604 37.5 1 93.12 592 PHE A CA 1
ATOM 4795 C C . PHE A 1 592 ? 10.188 -2.473 37.312 1 93.12 592 PHE A C 1
ATOM 4797 O O . PHE A 1 592 ? 11.258 -2.164 37.844 1 93.12 592 PHE A O 1
ATOM 4804 N N . GLU A 1 593 ? 10.031 -3.715 36.656 1 89.5 593 GLU A N 1
ATOM 4805 C CA . GLU A 1 593 ? 11.125 -4.578 36.219 1 89.5 593 GLU A CA 1
ATOM 4806 C C . GLU A 1 593 ? 11.484 -4.309 34.75 1 89.5 593 GLU A C 1
ATOM 4808 O O . GLU A 1 593 ? 10.617 -4.027 33.938 1 89.5 593 GLU A O 1
ATOM 4813 N N . PHE A 1 594 ? 12.773 -4.168 34.594 1 85.38 594 PHE A N 1
ATOM 4814 C CA . PHE A 1 594 ? 13.281 -3.842 33.281 1 85.38 594 PHE A CA 1
ATOM 4815 C C . PHE A 1 594 ? 14.352 -4.836 32.844 1 85.38 594 PHE A C 1
ATOM 4817 O O . PHE A 1 594 ? 15.203 -5.23 33.656 1 85.38 594 PHE A O 1
ATOM 4824 N N . MET B 1 1 ? -7.27 26.047 -13.039 1 57.53 1 MET B N 1
ATOM 4825 C CA . MET B 1 1 ? -6.273 25.047 -12.633 1 57.53 1 MET B CA 1
ATOM 4826 C C . MET B 1 1 ? -6.914 23.688 -12.43 1 57.53 1 MET B C 1
ATOM 4828 O O . MET B 1 1 ? -7.914 23.562 -11.719 1 57.53 1 MET B O 1
ATOM 4832 N N . ARG B 1 2 ? -6.605 22.641 -13.07 1 64.44 2 ARG B N 1
ATOM 4833 C CA . ARG B 1 2 ? -7.168 21.297 -13.078 1 64.44 2 ARG B CA 1
ATOM 4834 C C . ARG B 1 2 ? -7.262 20.734 -11.664 1 64.44 2 ARG B C 1
ATOM 4836 O O . ARG B 1 2 ? -8.227 20.031 -11.328 1 64.44 2 ARG B O 1
ATOM 4843 N N . LEU B 1 3 ? -6.34 21.188 -10.859 1 74.56 3 LEU B N 1
ATOM 4844 C CA . LEU B 1 3 ? -6.254 20.688 -9.492 1 74.56 3 LEU B CA 1
ATOM 4845 C C . LEU B 1 3 ? -7.406 21.234 -8.648 1 74.56 3 LEU B C 1
ATOM 4847 O O . LEU B 1 3 ? -7.859 20.562 -7.711 1 74.56 3 LEU B O 1
ATOM 4851 N N . ALA B 1 4 ? -7.949 22.281 -9.039 1 80.31 4 ALA B N 1
ATOM 4852 C CA . ALA B 1 4 ? -8.977 22.938 -8.234 1 80.31 4 ALA B CA 1
ATOM 4853 C C . ALA B 1 4 ? -10.266 22.141 -8.219 1 80.31 4 ALA B C 1
ATOM 4855 O O . ALA B 1 4 ? -11.047 22.219 -7.27 1 80.31 4 ALA B O 1
ATOM 4856 N N . ASP B 1 5 ? -10.359 21.281 -9.188 1 80.25 5 ASP B N 1
ATOM 4857 C CA . ASP B 1 5 ? -11.594 20.5 -9.273 1 80.25 5 ASP B CA 1
ATOM 4858 C C . ASP B 1 5 ? -11.508 19.234 -8.414 1 80.25 5 ASP B C 1
ATOM 4860 O O . ASP B 1 5 ? -12.523 18.609 -8.117 1 80.25 5 ASP B O 1
ATOM 4864 N N . ALA B 1 6 ? -10.391 18.859 -7.945 1 86 6 ALA B N 1
ATOM 4865 C CA . ALA B 1 6 ? -10.195 17.625 -7.176 1 86 6 ALA B CA 1
ATOM 4866 C C . ALA B 1 6 ? -10.164 17.922 -5.68 1 86 6 ALA B C 1
ATOM 4868 O O . ALA B 1 6 ? -9.211 17.547 -4.988 1 86 6 ALA B O 1
ATOM 4869 N N . ARG B 1 7 ? -11.328 18.422 -5.289 1 92.88 7 ARG B N 1
ATOM 4870 C CA . ARG B 1 7 ? -11.383 18.891 -3.906 1 92.88 7 ARG B CA 1
ATOM 4871 C C . ARG B 1 7 ? -11.594 17.719 -2.947 1 92.88 7 ARG B C 1
ATOM 4873 O O . ARG B 1 7 ? -11.125 17.766 -1.808 1 92.88 7 ARG B O 1
ATOM 4880 N N . VAL B 1 8 ? -12.32 16.719 -3.451 1 96.94 8 VAL B N 1
ATOM 4881 C CA . VAL B 1 8 ? -12.57 15.547 -2.617 1 96.94 8 VAL B CA 1
ATOM 4882 C C . VAL B 1 8 ? -11.469 14.516 -2.83 1 96.94 8 VAL B C 1
ATOM 4884 O O . VAL B 1 8 ? -11.109 14.203 -3.971 1 96.94 8 VAL B O 1
ATOM 4887 N N . ALA B 1 9 ? -10.844 14.062 -1.758 1 97.25 9 ALA B N 1
ATOM 4888 C CA . ALA B 1 9 ? -9.773 13.07 -1.845 1 97.25 9 ALA B CA 1
ATOM 4889 C C . ALA B 1 9 ? -10.352 11.656 -1.943 1 97.25 9 ALA B C 1
ATOM 4891 O O . ALA B 1 9 ? -11.281 11.305 -1.212 1 97.25 9 ALA B O 1
ATOM 4892 N N . ILE B 1 10 ? -9.906 10.93 -2.846 1 97.94 10 ILE B N 1
ATOM 4893 C CA . ILE B 1 10 ? -10.188 9.5 -2.984 1 97.94 10 ILE B CA 1
ATOM 4894 C C . ILE B 1 10 ? -8.883 8.711 -2.959 1 97.94 10 ILE B C 1
ATOM 4896 O O . ILE B 1 10 ? -8.039 8.867 -3.844 1 97.94 10 ILE B O 1
ATOM 4900 N N . GLU B 1 11 ? -8.664 7.871 -1.941 1 97.38 11 GLU B N 1
ATOM 4901 C CA . GLU B 1 11 ? -7.434 7.098 -1.806 1 97.38 11 GLU B CA 1
ATOM 4902 C C . GLU B 1 11 ? -7.68 5.793 -1.054 1 97.38 11 GLU B C 1
ATOM 4904 O O . GLU B 1 11 ? -8.82 5.477 -0.711 1 97.38 11 GLU B O 1
ATOM 4909 N N . GLY B 1 12 ? -6.641 4.953 -0.906 1 97.19 12 GLY B N 1
ATOM 4910 C CA . GLY B 1 12 ? -6.742 3.725 -0.135 1 97.19 12 GLY B CA 1
ATOM 4911 C C . GLY B 1 12 ? -7.73 2.734 -0.719 1 97.19 12 GLY B C 1
ATOM 4912 O O . GLY B 1 12 ? -8.469 2.082 0.019 1 97.19 12 GLY B O 1
ATOM 4913 N N . VAL B 1 13 ? -7.82 2.658 -2.02 1 98.06 13 VAL B N 1
ATOM 4914 C CA . VAL B 1 13 ? -8.742 1.759 -2.699 1 98.06 13 VAL B CA 1
ATOM 4915 C C . VAL B 1 13 ? -8.297 0.312 -2.502 1 98.06 13 VAL B C 1
ATOM 4917 O O . VAL B 1 13 ? -7.152 -0.034 -2.787 1 98.06 13 VAL B O 1
ATOM 4920 N N . ASN B 1 14 ? -9.203 -0.525 -2.031 1 97.75 14 ASN B N 1
ATOM 4921 C CA . ASN B 1 14 ? -8.82 -1.887 -1.674 1 97.75 14 ASN B CA 1
ATOM 4922 C C . ASN B 1 14 ? -8.516 -2.727 -2.912 1 97.75 14 ASN B C 1
ATOM 4924 O O . ASN B 1 14 ? -7.719 -3.664 -2.852 1 97.75 14 ASN B O 1
ATOM 4928 N N . LEU B 1 15 ? -9.086 -2.398 -4.078 1 98.12 15 LEU B N 1
ATOM 4929 C CA . LEU B 1 15 ? -8.906 -3.203 -5.281 1 98.12 15 LEU B CA 1
ATOM 4930 C C . LEU B 1 15 ? -7.828 -2.607 -6.18 1 98.12 15 LEU B C 1
ATOM 4932 O O . LEU B 1 15 ? -7.664 -3.029 -7.324 1 98.12 15 LEU B O 1
ATOM 4936 N N . GLU B 1 16 ? -7.125 -1.587 -5.695 1 98 16 GLU B N 1
ATOM 4937 C CA . GLU B 1 16 ? -6.012 -1.019 -6.445 1 98 16 GLU B CA 1
ATOM 4938 C C . GLU B 1 16 ? -4.723 -1.8 -6.199 1 98 16 GLU B C 1
ATOM 4940 O O . GLU B 1 16 ? -4.172 -1.765 -5.098 1 98 16 GLU B O 1
ATOM 4945 N N . ILE B 1 17 ? -4.254 -2.465 -7.258 1 97.69 17 ILE B N 1
ATOM 4946 C CA . ILE B 1 17 ? -3.055 -3.287 -7.137 1 97.69 17 ILE B CA 1
ATOM 4947 C C . ILE B 1 17 ? -1.871 -2.576 -7.785 1 97.69 17 ILE B C 1
ATOM 4949 O O . ILE B 1 17 ? -1.903 -2.271 -8.984 1 97.69 17 ILE B O 1
ATOM 4953 N N . ASP B 1 18 ? -0.75 -2.334 -7.031 1 95.62 18 ASP B N 1
ATOM 4954 C CA . ASP B 1 18 ? 0.467 -1.664 -7.48 1 95.62 18 ASP B CA 1
ATOM 4955 C C . ASP B 1 18 ? 0.139 -0.378 -8.234 1 95.62 18 ASP B C 1
ATOM 4957 O O . ASP B 1 18 ? 0.596 -0.179 -9.359 1 95.62 18 ASP B O 1
ATOM 4961 N N . GLY B 1 19 ? -0.678 0.412 -7.578 1 94.25 19 GLY B N 1
ATOM 4962 C CA . GLY B 1 19 ? -1.026 1.7 -8.156 1 94.25 19 GLY B CA 1
ATOM 4963 C C . GLY B 1 19 ? -1.968 1.588 -9.336 1 94.25 19 GLY B C 1
ATOM 4964 O O . GLY B 1 19 ? -2.027 2.488 -10.18 1 94.25 19 GLY B O 1
ATOM 4965 N N . GLY B 1 20 ? -2.613 0.463 -9.523 1 96.31 20 GLY B N 1
ATOM 4966 C CA . GLY B 1 20 ? -3.551 0.272 -10.617 1 96.31 20 GLY B CA 1
ATOM 4967 C C . GLY B 1 20 ? -2.924 -0.389 -11.836 1 96.31 20 GLY B C 1
ATOM 4968 O O . GLY B 1 20 ? -3.557 -0.492 -12.891 1 96.31 20 GLY B O 1
ATOM 4969 N N . ARG B 1 21 ? -1.671 -0.846 -11.664 1 95.56 21 ARG B N 1
ATOM 4970 C CA . ARG B 1 21 ? -0.966 -1.463 -12.789 1 95.56 21 ARG B CA 1
ATOM 4971 C C . ARG B 1 21 ? -1.578 -2.814 -13.141 1 95.56 21 ARG B C 1
ATOM 4973 O O . ARG B 1 21 ? -1.685 -3.162 -14.32 1 95.56 21 ARG B O 1
ATOM 4980 N N . PHE B 1 22 ? -1.982 -3.547 -12.102 1 97.69 22 PHE B N 1
ATOM 4981 C CA . PHE B 1 22 ? -2.502 -4.891 -12.328 1 97.69 22 PHE B CA 1
ATOM 4982 C C . PHE B 1 22 ? -3.982 -4.965 -11.977 1 97.69 22 PHE B C 1
ATOM 4984 O O . PHE B 1 22 ? -4.461 -4.207 -11.125 1 97.69 22 PHE B O 1
ATOM 4991 N N . ALA B 1 23 ? -4.668 -5.855 -12.586 1 98.38 23 ALA B N 1
ATOM 4992 C CA . ALA B 1 23 ? -6.098 -6.039 -12.328 1 98.38 23 ALA B CA 1
ATOM 4993 C C . ALA B 1 23 ? -6.328 -6.805 -11.031 1 98.38 23 ALA B C 1
ATOM 4995 O O . ALA B 1 23 ? -5.652 -7.801 -10.758 1 98.38 23 ALA B O 1
ATOM 4996 N N . ALA B 1 24 ? -7.23 -6.297 -10.227 1 98.62 24 ALA B N 1
ATOM 4997 C CA . ALA B 1 24 ? -7.77 -7.133 -9.156 1 98.62 24 ALA B CA 1
ATOM 4998 C C . ALA B 1 24 ? -8.68 -8.219 -9.719 1 98.62 24 ALA B C 1
ATOM 5000 O O . ALA B 1 24 ? -9.273 -8.055 -10.781 1 98.62 24 ALA B O 1
ATOM 5001 N N . LYS B 1 25 ? -8.734 -9.289 -9 1 98.25 25 LYS B N 1
ATOM 5002 C CA . LYS B 1 25 ? -9.547 -10.414 -9.445 1 98.25 25 LYS B CA 1
ATOM 5003 C C . LYS B 1 25 ? -10.789 -10.57 -8.586 1 98.25 25 LYS B C 1
ATOM 5005 O O . LYS B 1 25 ? -10.703 -10.57 -7.352 1 98.25 25 LYS B O 1
ATOM 5010 N N . VAL B 1 26 ? -11.883 -10.641 -9.266 1 98.25 26 VAL B N 1
ATOM 5011 C CA . VAL B 1 26 ? -13.164 -10.93 -8.625 1 98.25 26 VAL B CA 1
ATOM 5012 C C . VAL B 1 26 ? -13.844 -12.102 -9.328 1 98.25 26 VAL B C 1
ATOM 5014 O O . VAL B 1 26 ? -13.258 -12.719 -10.219 1 98.25 26 VAL B O 1
ATOM 5017 N N . VAL B 1 27 ? -15.016 -12.492 -8.828 1 98.25 27 VAL B N 1
ATOM 5018 C CA . VAL B 1 27 ? -15.75 -13.594 -9.438 1 98.25 27 VAL B CA 1
ATOM 5019 C C . VAL B 1 27 ? -17.078 -13.086 -10.008 1 98.25 27 VAL B C 1
ATOM 5021 O O . VAL B 1 27 ? -17.828 -12.406 -9.312 1 98.25 27 VAL B O 1
ATOM 5024 N N . ALA B 1 28 ? -17.297 -13.367 -11.289 1 98.44 28 ALA B N 1
ATOM 5025 C CA . ALA B 1 28 ? -18.547 -12.953 -11.93 1 98.44 28 ALA B CA 1
ATOM 5026 C C . ALA B 1 28 ? -19.75 -13.438 -11.141 1 98.44 28 ALA B C 1
ATOM 5028 O O . ALA B 1 28 ? -19.828 -14.609 -10.758 1 98.44 28 ALA B O 1
ATOM 5029 N N . GLY B 1 29 ? -20.609 -12.5 -10.844 1 97.5 29 GLY B N 1
ATOM 5030 C CA . GLY B 1 29 ? -21.828 -12.852 -10.148 1 97.5 29 GLY B CA 1
ATOM 5031 C C . GLY B 1 29 ? -21.719 -12.719 -8.641 1 97.5 29 GLY B C 1
ATOM 5032 O O . GLY B 1 29 ? -22.734 -12.688 -7.934 1 97.5 29 GLY B O 1
ATOM 5033 N N . TRP B 1 30 ? -20.469 -12.789 -8.109 1 96.62 30 TRP B N 1
ATOM 5034 C CA . TRP B 1 30 ? -20.297 -12.594 -6.672 1 96.62 30 TRP B CA 1
ATOM 5035 C C . TRP B 1 30 ? -20.312 -11.109 -6.324 1 96.62 30 TRP B C 1
ATOM 5037 O O . TRP B 1 30 ? -19.797 -10.273 -7.07 1 96.62 30 TRP B O 1
ATOM 5047 N N . GLU B 1 31 ? -20.953 -10.82 -5.242 1 95.94 31 GLU B N 1
ATOM 5048 C CA . GLU B 1 31 ? -20.891 -9.445 -4.738 1 95.94 31 GLU B CA 1
ATOM 5049 C C . GLU B 1 31 ? -19.516 -9.156 -4.121 1 95.94 31 GLU B C 1
ATOM 5051 O O . GLU B 1 31 ? -18.953 -9.992 -3.408 1 95.94 31 GLU B O 1
ATOM 5056 N N . VAL B 1 32 ? -19 -8.047 -4.473 1 96.06 32 VAL B N 1
ATOM 5057 C CA . VAL B 1 32 ? -17.688 -7.664 -3.961 1 96.06 32 VAL B CA 1
ATOM 5058 C C . VAL B 1 32 ? -17.797 -6.32 -3.236 1 96.06 32 VAL B C 1
ATOM 5060 O O . VAL B 1 32 ? -18.453 -5.398 -3.715 1 96.06 32 VAL B O 1
ATOM 5063 N N . ALA B 1 33 ? -17.172 -6.266 -2.041 1 96.88 33 ALA B N 1
ATOM 5064 C CA . ALA B 1 33 ? -17.078 -4.992 -1.328 1 96.88 33 ALA B CA 1
ATOM 5065 C C . ALA B 1 33 ? -15.992 -4.109 -1.932 1 96.88 33 ALA B C 1
ATOM 5067 O O . ALA B 1 33 ? -14.812 -4.469 -1.922 1 96.88 33 ALA B O 1
ATOM 5068 N N . VAL B 1 34 ? -16.328 -3.016 -2.52 1 98.5 34 VAL B N 1
ATOM 5069 C CA . VAL B 1 34 ? -15.414 -2.008 -3.043 1 98.5 34 VAL B CA 1
ATOM 5070 C C . VAL B 1 34 ? -15.281 -0.863 -2.043 1 98.5 34 VAL B C 1
ATOM 5072 O O . VAL B 1 34 ? -16.266 -0.202 -1.709 1 98.5 34 VAL B O 1
ATOM 5075 N N . GLU B 1 35 ? -14.078 -0.656 -1.581 1 98.62 35 GLU B N 1
ATOM 5076 C CA . GLU B 1 35 ? -13.867 0.307 -0.504 1 98.62 35 GLU B CA 1
ATOM 5077 C C . GLU B 1 35 ? -12.828 1.355 -0.895 1 98.62 35 GLU B C 1
ATOM 5079 O O . GLU B 1 35 ? -11.922 1.076 -1.681 1 98.62 35 GLU B O 1
ATOM 5084 N N . ALA B 1 36 ? -12.922 2.539 -0.341 1 98.69 36 ALA B N 1
ATOM 5085 C CA . ALA B 1 36 ? -11.984 3.643 -0.506 1 98.69 36 ALA B CA 1
ATOM 5086 C C . ALA B 1 36 ? -12.062 4.613 0.667 1 98.69 36 ALA B C 1
ATOM 5088 O O . ALA B 1 36 ? -13.086 4.676 1.358 1 98.69 36 ALA B O 1
ATOM 5089 N N . ASP B 1 37 ? -10.977 5.219 0.946 1 98.56 37 ASP B N 1
ATOM 5090 C CA . ASP B 1 37 ? -11 6.375 1.835 1 98.56 37 ASP B CA 1
ATOM 5091 C C . ASP B 1 37 ? -11.391 7.645 1.077 1 98.56 37 ASP B C 1
ATOM 5093 O O . ASP B 1 37 ? -10.695 8.047 0.14 1 98.56 37 ASP B O 1
ATOM 5097 N N . ILE B 1 38 ? -12.484 8.258 1.44 1 98.62 38 ILE B N 1
ATOM 5098 C CA . ILE B 1 38 ? -13.008 9.438 0.755 1 98.62 38 ILE B CA 1
ATOM 5099 C C . ILE B 1 38 ? -13.305 10.539 1.772 1 98.62 38 ILE B C 1
ATOM 5101 O O . ILE B 1 38 ? -14.078 10.328 2.709 1 98.62 38 ILE B O 1
ATOM 5105 N N . PHE B 1 39 ? -12.68 11.648 1.573 1 97.75 39 PHE B N 1
ATOM 5106 C CA . PHE B 1 39 ? -12.859 12.742 2.518 1 97.75 39 PHE B CA 1
ATOM 5107 C C . PHE B 1 39 ? -12.531 14.078 1.862 1 97.75 39 PHE B C 1
ATOM 5109 O O . PHE B 1 39 ? -11.93 14.117 0.787 1 97.75 39 PHE B O 1
ATOM 5116 N N . CYS B 1 40 ? -12.984 15.117 2.396 1 95.31 40 CYS B N 1
ATOM 5117 C CA . CYS B 1 40 ? -12.789 16.484 1.913 1 95.31 40 CYS B CA 1
ATOM 5118 C C . CYS B 1 40 ? -12.445 17.422 3.061 1 95.31 40 CYS B C 1
ATOM 5120 O O . CYS B 1 40 ? -12.484 17.031 4.227 1 95.31 40 CYS B O 1
ATOM 5122 N N . ASP B 1 41 ? -12.023 18.531 2.703 1 91.31 41 ASP B N 1
ATOM 5123 C CA . ASP B 1 41 ? -11.758 19.562 3.697 1 91.31 41 ASP B CA 1
ATOM 5124 C C . ASP B 1 41 ? -13.055 20.062 4.332 1 91.31 41 ASP B C 1
ATOM 5126 O O . ASP B 1 41 ? -14.117 19.984 3.717 1 91.31 41 ASP B O 1
ATOM 5130 N N . GLY B 1 42 ? -12.953 20.562 5.535 1 88.5 42 GLY B N 1
ATOM 5131 C CA . GLY B 1 42 ? -14.078 21.219 6.184 1 88.5 42 GLY B CA 1
ATOM 5132 C C . GLY B 1 42 ? -15.078 20.234 6.77 1 88.5 42 GLY B C 1
ATOM 5133 O O . GLY B 1 42 ? -14.703 19.141 7.207 1 88.5 42 GLY B O 1
ATOM 5134 N N . HIS B 1 43 ? -16.312 20.719 6.828 1 86.88 43 HIS B N 1
ATOM 5135 C CA . HIS B 1 43 ? -17.344 19.938 7.531 1 86.88 43 HIS B CA 1
ATOM 5136 C C . HIS B 1 43 ? -18.469 19.547 6.594 1 86.88 43 HIS B C 1
ATOM 5138 O O . HIS B 1 43 ? -19.484 18.984 7.031 1 86.88 43 HIS B O 1
ATOM 5144 N N . ASP B 1 44 ? -18.203 19.812 5.379 1 91.06 44 ASP B N 1
ATOM 5145 C CA . ASP B 1 44 ? -19.266 19.5 4.422 1 91.06 44 ASP B CA 1
ATOM 5146 C C . ASP B 1 44 ? -19.516 18 4.34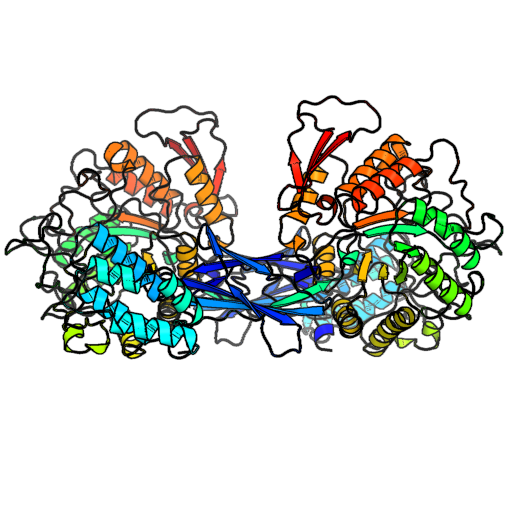4 1 91.06 44 ASP B C 1
ATOM 5148 O O . ASP B 1 44 ? -18.578 17.203 4.461 1 91.06 44 ASP B O 1
ATOM 5152 N N . SER B 1 45 ? -20.828 17.781 4.145 1 95.69 45 SER B N 1
ATOM 5153 C CA . SER B 1 45 ? -21.156 16.406 3.807 1 95.69 45 SER B CA 1
ATOM 5154 C C . SER B 1 45 ? -20.719 16.062 2.387 1 95.69 45 SER B C 1
ATOM 5156 O O . SER B 1 45 ? -20.781 16.906 1.493 1 95.69 45 SER B O 1
ATOM 5158 N N . ILE B 1 46 ? -20.234 14.867 2.229 1 97.31 46 ILE B N 1
ATOM 5159 C CA . ILE B 1 46 ? -19.859 14.398 0.902 1 97.31 46 ILE B CA 1
ATOM 5160 C C . ILE B 1 46 ? -20.656 13.148 0.546 1 97.31 46 ILE B C 1
ATOM 5162 O O . ILE B 1 46 ? -21.281 12.539 1.413 1 97.31 46 ILE B O 1
ATOM 5166 N N . ASP B 1 47 ? -20.688 12.883 -0.716 1 97.38 47 ASP B N 1
ATOM 5167 C CA . ASP B 1 47 ? -21.25 11.633 -1.234 1 97.38 47 ASP B CA 1
ATOM 5168 C C . ASP B 1 47 ? -20.312 11.008 -2.271 1 97.38 47 ASP B C 1
ATOM 5170 O O . ASP B 1 47 ? -19.344 11.641 -2.703 1 97.38 47 ASP B O 1
ATOM 5174 N N . ALA B 1 48 ? -20.5 9.742 -2.531 1 98.44 48 ALA B N 1
ATOM 5175 C CA . ALA B 1 48 ? -19.594 9.031 -3.418 1 98.44 48 ALA B CA 1
ATOM 5176 C C . ALA B 1 48 ? -20.297 7.871 -4.117 1 98.44 48 ALA B C 1
ATOM 5178 O O . ALA B 1 48 ? -21.344 7.418 -3.666 1 98.44 48 ALA B O 1
ATOM 5179 N N . ALA B 1 49 ? -19.75 7.523 -5.211 1 98.5 49 ALA B N 1
ATOM 5180 C CA . ALA B 1 49 ? -20.266 6.402 -5.992 1 98.5 49 ALA B CA 1
ATOM 5181 C C . ALA B 1 49 ? -19.125 5.645 -6.676 1 98.5 49 ALA B C 1
ATOM 5183 O O . ALA B 1 49 ? -18.062 6.211 -6.934 1 98.5 49 ALA B O 1
ATOM 5184 N N . VAL B 1 50 ? -19.375 4.383 -6.891 1 98.69 50 VAL B N 1
ATOM 5185 C CA . VAL B 1 50 ? -18.516 3.549 -7.723 1 98.69 50 VAL B CA 1
ATOM 5186 C C . VAL B 1 50 ? -19.125 3.42 -9.125 1 98.69 50 VAL B C 1
ATOM 5188 O O . VAL B 1 50 ? -20.344 3.246 -9.266 1 98.69 50 VAL B O 1
ATOM 5191 N N . LEU B 1 51 ? -18.266 3.658 -10.109 1 98.44 51 LEU B N 1
ATOM 5192 C CA . LEU B 1 51 ? -18.656 3.375 -11.484 1 98.44 51 LEU B CA 1
ATOM 5193 C C . LEU B 1 51 ? -17.938 2.125 -12 1 98.44 51 LEU B C 1
ATOM 5195 O O . LEU B 1 51 ? -16.75 1.936 -11.75 1 98.44 51 LEU B O 1
ATOM 5199 N N . HIS B 1 52 ? -18.688 1.251 -12.641 1 98.31 52 HIS B N 1
ATOM 5200 C CA . HIS B 1 52 ? -18.047 0.087 -13.234 1 98.31 52 HIS B CA 1
ATOM 5201 C C . HIS B 1 52 ? -18.672 -0.257 -14.586 1 98.31 52 HIS B C 1
ATOM 5203 O O . HIS B 1 52 ? -19.828 0.089 -14.844 1 98.31 52 HIS B O 1
ATOM 5209 N N . ARG B 1 53 ? -17.906 -0.838 -15.453 1 98.06 53 ARG B N 1
ATOM 5210 C CA . ARG B 1 53 ? -18.359 -1.304 -16.766 1 98.06 53 ARG B CA 1
ATOM 5211 C C . ARG B 1 53 ? -17.484 -2.439 -17.266 1 98.06 53 ARG B C 1
ATOM 5213 O O . ARG B 1 53 ? -16.375 -2.648 -16.766 1 98.06 53 ARG B O 1
ATOM 5220 N N . GLN B 1 54 ? -18.094 -3.164 -18.172 1 97.69 54 GLN B N 1
ATOM 5221 C CA . GLN B 1 54 ? -17.25 -4.078 -18.922 1 97.69 54 GLN B CA 1
ATOM 5222 C C . GLN B 1 54 ? -16.297 -3.316 -19.844 1 97.69 54 GLN B C 1
ATOM 5224 O O . GLN B 1 54 ? -16.703 -2.348 -20.5 1 97.69 54 GLN B O 1
ATOM 5229 N N . ARG B 1 55 ? -15.047 -3.656 -19.891 1 96.81 55 ARG B N 1
ATOM 5230 C CA . ARG B 1 55 ? -14.086 -2.988 -20.766 1 96.81 55 ARG B CA 1
ATOM 5231 C C . ARG B 1 55 ? -14.555 -2.998 -22.219 1 96.81 55 ARG B C 1
ATOM 5233 O O . ARG B 1 55 ? -14.984 -4.035 -22.734 1 96.81 55 ARG B O 1
ATOM 5240 N N . GLY B 1 56 ? -14.484 -1.903 -22.844 1 93.75 56 GLY B N 1
ATOM 5241 C CA . GLY B 1 56 ? -14.883 -1.794 -24.234 1 93.75 56 GLY B CA 1
ATOM 5242 C C . GLY B 1 56 ? -16.312 -1.298 -24.406 1 93.75 56 GLY B C 1
ATOM 5243 O O . GLY B 1 56 ? -16.734 -1.021 -25.531 1 93.75 56 GLY B O 1
ATOM 5244 N N . THR B 1 57 ? -17.047 -1.271 -23.312 1 94.25 57 THR B N 1
ATOM 5245 C CA . THR B 1 57 ? -18.391 -0.72 -23.375 1 94.25 57 THR B CA 1
ATOM 5246 C C . THR B 1 57 ? -18.406 0.733 -22.906 1 94.25 57 THR B C 1
ATOM 5248 O O . THR B 1 57 ? -17.469 1.194 -22.266 1 94.25 57 THR B O 1
ATOM 5251 N N . ASP B 1 58 ? -19.391 1.489 -23.281 1 90.69 58 ASP B N 1
ATOM 5252 C CA . ASP B 1 58 ? -19.406 2.924 -23.016 1 90.69 58 ASP B CA 1
ATOM 5253 C C . ASP B 1 58 ? -20.219 3.242 -21.766 1 90.69 58 ASP B C 1
ATOM 5255 O O . ASP B 1 58 ? -19.969 4.242 -21.094 1 90.69 58 ASP B O 1
ATOM 5259 N N . ASP B 1 59 ? -21.109 2.473 -21.453 1 92.12 59 ASP B N 1
ATOM 5260 C CA . ASP B 1 59 ? -22.047 2.848 -20.391 1 92.12 59 ASP B CA 1
ATOM 5261 C C . ASP B 1 59 ? -21.531 2.4 -19.016 1 92.12 59 ASP B C 1
ATOM 5263 O O . ASP B 1 59 ? -21.344 1.204 -18.781 1 92.12 59 ASP B O 1
ATOM 5267 N N . TRP B 1 60 ? -21.359 3.305 -18.188 1 96.31 60 TRP B N 1
ATOM 5268 C CA . TRP B 1 60 ? -21 3.031 -16.797 1 96.31 60 TRP B CA 1
ATOM 5269 C C . TRP B 1 60 ? -22.234 2.719 -15.953 1 96.31 60 TRP B C 1
ATOM 5271 O O . TRP B 1 60 ? -23.281 3.348 -16.125 1 96.31 60 TRP B O 1
ATOM 5281 N N . THR B 1 61 ? -22.156 1.756 -15.117 1 97.62 61 THR B N 1
ATOM 5282 C CA . THR B 1 61 ? -23.109 1.535 -14.039 1 97.62 61 THR B CA 1
ATOM 5283 C C . THR B 1 61 ? -22.656 2.213 -12.758 1 97.62 61 THR B C 1
ATOM 5285 O O . THR B 1 61 ? -21.5 2.059 -12.344 1 97.62 61 THR B O 1
ATOM 5288 N N . GLU B 1 62 ? -23.562 2.938 -12.172 1 97.44 62 GLU B N 1
ATOM 5289 C CA . GLU B 1 62 ? -23.219 3.674 -10.961 1 97.44 62 GLU B CA 1
ATOM 5290 C C . GLU B 1 62 ? -23.844 3.027 -9.727 1 97.44 62 GLU B C 1
ATOM 5292 O O . GLU B 1 62 ? -25.031 2.672 -9.734 1 97.44 62 GLU B O 1
ATOM 5297 N N . VAL B 1 63 ? -23.031 2.832 -8.703 1 98.12 63 VAL B N 1
ATOM 5298 C CA . VAL B 1 63 ? -23.484 2.334 -7.414 1 98.12 63 VAL B CA 1
ATOM 5299 C C . VAL B 1 63 ? -23.078 3.307 -6.309 1 98.12 63 VAL B C 1
ATOM 5301 O O . VAL B 1 63 ? -21.891 3.611 -6.148 1 98.12 63 VAL B O 1
ATOM 5304 N N . ARG B 1 64 ? -24.078 3.811 -5.559 1 97.56 64 ARG B N 1
ATOM 5305 C CA . ARG B 1 64 ? -23.797 4.75 -4.477 1 97.56 64 ARG B CA 1
ATOM 5306 C C . ARG B 1 64 ? -23.016 4.078 -3.357 1 97.56 64 ARG B C 1
ATOM 5308 O O . ARG B 1 64 ? -23.266 2.914 -3.029 1 97.56 64 ARG B O 1
ATOM 5315 N N . MET B 1 65 ? -22.094 4.754 -2.779 1 98.44 65 MET B N 1
ATOM 5316 C CA . MET B 1 65 ? -21.328 4.227 -1.66 1 98.44 65 MET B CA 1
ATOM 5317 C C . MET B 1 65 ? -21.953 4.629 -0.329 1 98.44 65 MET B C 1
ATOM 5319 O O . MET B 1 65 ? -22.734 5.574 -0.268 1 98.44 65 MET B O 1
ATOM 5323 N N . GLU B 1 66 ? -21.594 3.871 0.654 1 98 66 GLU B N 1
ATOM 5324 C CA . GLU B 1 66 ? -22 4.156 2.023 1 98 66 GLU B CA 1
ATOM 5325 C C . GLU B 1 66 ? -20.797 4.406 2.924 1 98 66 GLU B C 1
ATOM 5327 O O . GLU B 1 66 ? -19.766 3.74 2.793 1 98 66 GLU B O 1
ATOM 5332 N N . PHE B 1 67 ? -20.969 5.32 3.799 1 97.5 67 PHE B N 1
ATOM 5333 C CA . PHE B 1 67 ? -19.922 5.629 4.777 1 97.5 67 PHE B CA 1
ATOM 5334 C C . PHE B 1 67 ? -19.812 4.523 5.82 1 97.5 67 PHE B C 1
ATOM 5336 O O . PHE B 1 67 ? -20.828 4.066 6.355 1 97.5 67 PHE B O 1
ATOM 5343 N N . LEU B 1 68 ? -18.625 4.082 6.129 1 96.75 68 LEU B N 1
ATOM 5344 C CA . LEU B 1 68 ? -18.375 3.109 7.191 1 96.75 68 LEU B CA 1
ATOM 5345 C C . LEU B 1 68 ? -17.844 3.793 8.445 1 96.75 68 LEU B C 1
ATOM 5347 O O . LEU B 1 68 ? -18.609 4.379 9.211 1 96.75 68 LEU B O 1
ATOM 5351 N N . VAL B 1 69 ? -16.578 3.979 8.531 1 95.94 69 VAL B N 1
ATOM 5352 C CA . VAL B 1 69 ? -15.922 4.609 9.672 1 95.94 69 VAL B CA 1
ATOM 5353 C C . VAL B 1 69 ? -14.625 5.281 9.227 1 95.94 69 VAL B C 1
ATOM 5355 O O . VAL B 1 69 ? -14.008 4.859 8.25 1 95.94 69 VAL B O 1
ATOM 5358 N N . ASN B 1 70 ? -14.336 6.316 9.883 1 95.62 70 ASN B N 1
ATOM 5359 C CA . ASN B 1 70 ? -13.023 6.941 9.719 1 95.62 70 ASN B CA 1
ATOM 5360 C C . ASN B 1 70 ? -12.711 7.215 8.25 1 95.62 70 ASN B C 1
ATOM 5362 O O . ASN B 1 70 ? -11.672 6.785 7.742 1 95.62 70 ASN B O 1
ATOM 5366 N N . ASP B 1 71 ? -13.703 7.785 7.574 1 97.5 71 ASP B N 1
ATOM 5367 C CA . ASP B 1 71 ? -13.609 8.273 6.199 1 97.5 71 ASP B CA 1
ATOM 5368 C C . ASP B 1 71 ? -13.547 7.109 5.211 1 97.5 71 ASP B C 1
ATOM 5370 O O . ASP B 1 71 ? -13.188 7.301 4.047 1 97.5 71 ASP B O 1
ATOM 5374 N N . ARG B 1 72 ? -13.781 5.91 5.707 1 98.44 72 ARG B N 1
ATOM 5375 C CA . ARG B 1 72 ? -13.859 4.734 4.848 1 98.44 72 ARG B CA 1
ATOM 5376 C C . ARG B 1 72 ? -15.266 4.57 4.277 1 98.44 72 ARG B C 1
ATOM 5378 O O . ARG B 1 72 ? -16.25 4.711 5 1 98.44 72 ARG B O 1
ATOM 5385 N N . TRP B 1 73 ? -15.336 4.402 2.996 1 98.75 73 TRP B N 1
ATOM 5386 C CA . TRP B 1 73 ? -16.594 4.215 2.289 1 98.75 73 TRP B CA 1
ATOM 5387 C C . TRP B 1 73 ? -16.641 2.859 1.592 1 98.75 73 TRP B C 1
ATOM 5389 O O . TRP B 1 73 ? -15.594 2.287 1.278 1 98.75 73 TRP B O 1
ATOM 5399 N N . GLN B 1 74 ? -17.859 2.311 1.362 1 98.56 74 GLN B N 1
ATOM 5400 C CA . GLN B 1 74 ? -17.984 0.997 0.742 1 98.56 74 GLN B CA 1
ATOM 5401 C C . GLN B 1 74 ? -19.172 0.955 -0.213 1 98.56 74 GLN B C 1
ATOM 5403 O O . GLN B 1 74 ? -20.188 1.625 0.015 1 98.56 74 GLN B O 1
ATOM 5408 N N . ALA B 1 75 ? -19.062 0.349 -1.241 1 98.38 75 ALA B N 1
ATOM 5409 C CA . ALA B 1 75 ? -20.156 -0.088 -2.107 1 98.38 75 ALA B CA 1
ATOM 5410 C C . ALA B 1 75 ? -20.062 -1.581 -2.404 1 98.38 75 ALA B C 1
ATOM 5412 O O . ALA B 1 75 ? -18.969 -2.15 -2.396 1 98.38 75 ALA B O 1
ATOM 5413 N N . ARG B 1 76 ? -21.172 -2.232 -2.572 1 97.5 76 ARG B N 1
ATOM 5414 C CA . ARG B 1 76 ? -21.219 -3.617 -3.031 1 97.5 76 ARG B CA 1
ATOM 5415 C C . ARG B 1 76 ? -21.516 -3.688 -4.523 1 97.5 76 ARG B C 1
ATOM 5417 O O . ARG B 1 76 ? -22.547 -3.191 -4.977 1 97.5 76 ARG B O 1
ATOM 5424 N N . VAL B 1 77 ? -20.609 -4.27 -5.203 1 97.88 77 VAL B N 1
ATOM 5425 C CA . VAL B 1 77 ? -20.719 -4.297 -6.66 1 97.88 77 VAL B CA 1
ATOM 5426 C C . VAL B 1 77 ? -20.734 -5.746 -7.148 1 97.88 77 VAL B C 1
ATOM 5428 O O . VAL B 1 77 ? -20.016 -6.59 -6.613 1 97.88 77 VAL B O 1
ATOM 5431 N N . THR B 1 78 ? -21.562 -6.062 -8.07 1 97.69 78 THR B N 1
ATOM 5432 C CA . THR B 1 78 ? -21.562 -7.352 -8.758 1 97.69 78 THR B CA 1
ATOM 5433 C C . THR B 1 78 ? -21.172 -7.188 -10.227 1 97.69 78 THR B C 1
ATOM 5435 O O . THR B 1 78 ? -21.859 -6.492 -10.977 1 97.69 78 THR B O 1
ATOM 5438 N N . PHE B 1 79 ? -20.062 -7.707 -10.594 1 97.62 79 PHE B N 1
ATOM 5439 C CA . PHE B 1 79 ? -19.688 -7.809 -12 1 97.62 79 PHE B CA 1
ATOM 5440 C C . PHE B 1 79 ? -20.344 -9.016 -12.648 1 97.62 79 PHE B C 1
ATOM 5442 O O . PHE B 1 79 ? -19.969 -10.156 -12.375 1 97.62 79 PHE B O 1
ATOM 5449 N N . ALA B 1 80 ? -21.219 -8.852 -13.484 1 95.69 80 ALA B N 1
ATOM 5450 C CA . ALA B 1 80 ? -22.109 -9.914 -13.945 1 95.69 80 ALA B CA 1
ATOM 5451 C C . ALA B 1 80 ? -21.391 -10.852 -14.906 1 95.69 80 ALA B C 1
ATOM 5453 O O . ALA B 1 80 ? -21.547 -12.078 -14.828 1 95.69 80 ALA B O 1
ATOM 5454 N N . GLU B 1 81 ? -20.516 -10.305 -15.742 1 97.25 81 GLU B N 1
ATOM 5455 C CA . GLU B 1 81 ? -19.969 -11.086 -16.844 1 97.25 81 GLU B CA 1
ATOM 5456 C C . GLU B 1 81 ? -18.531 -11.492 -16.578 1 97.25 81 GLU B C 1
ATOM 5458 O O . GLU B 1 81 ? -17.75 -10.695 -16.031 1 97.25 81 GLU B O 1
ATOM 5463 N N . ASN B 1 82 ? -18.203 -12.703 -16.875 1 98.62 82 ASN B N 1
ATOM 5464 C CA . ASN B 1 82 ? -16.812 -13.109 -16.938 1 98.62 82 ASN B CA 1
ATOM 5465 C C . ASN B 1 82 ? -16.062 -12.375 -18.062 1 98.62 82 ASN B C 1
ATOM 5467 O O . ASN B 1 82 ? -16.156 -12.75 -19.219 1 98.62 82 ASN B O 1
ATOM 5471 N N . ALA B 1 83 ? -15.352 -11.359 -17.688 1 98.31 83 ALA B N 1
ATOM 5472 C CA . ALA B 1 83 ? -14.711 -10.461 -18.641 1 98.31 83 ALA B CA 1
ATOM 5473 C C . ALA B 1 83 ? -13.758 -9.5 -17.938 1 98.31 83 ALA B C 1
ATOM 5475 O O . ALA B 1 83 ? -13.672 -9.492 -16.703 1 98.31 83 ALA B O 1
ATOM 5476 N N . PHE B 1 84 ? -13.047 -8.773 -18.797 1 98.44 84 PHE B N 1
ATOM 5477 C CA . PHE B 1 84 ? -12.312 -7.609 -18.297 1 98.44 84 PHE B CA 1
ATOM 5478 C C . PHE B 1 84 ? -13.273 -6.465 -17.984 1 98.44 84 PHE B C 1
ATOM 5480 O O . PHE B 1 84 ? -14.211 -6.207 -18.734 1 98.44 84 PHE B O 1
ATOM 5487 N N . HIS B 1 85 ? -13.07 -5.895 -16.812 1 98.5 85 HIS B N 1
ATOM 5488 C CA . HIS B 1 85 ? -13.898 -4.773 -16.391 1 98.5 85 HIS B CA 1
ATOM 5489 C C . HIS B 1 85 ? -13.039 -3.582 -15.969 1 98.5 85 HIS B C 1
ATOM 5491 O O . HIS B 1 85 ? -11.812 -3.68 -15.93 1 98.5 85 HIS B O 1
ATOM 5497 N N . GLU B 1 86 ? -13.664 -2.494 -15.836 1 98.5 86 GLU B N 1
ATOM 5498 C CA . GLU B 1 86 ? -13.07 -1.258 -15.336 1 98.5 86 GLU B CA 1
ATOM 5499 C C . GLU B 1 86 ? -13.891 -0.686 -14.18 1 98.5 86 GLU B C 1
ATOM 5501 O O . GLU B 1 86 ? -15.109 -0.868 -14.125 1 98.5 86 GLU B O 1
ATOM 5506 N N . LEU B 1 87 ? -13.25 -0.119 -13.297 1 98.38 87 LEU B N 1
ATOM 5507 C CA . LEU B 1 87 ? -13.859 0.459 -12.109 1 98.38 87 LEU B CA 1
ATOM 5508 C C . LEU B 1 87 ? -13.25 1.818 -11.789 1 98.38 87 LEU B C 1
ATOM 5510 O O . LEU B 1 87 ? -12.047 2.027 -11.984 1 98.38 87 LEU B O 1
ATOM 5514 N N . THR B 1 88 ? -14.023 2.766 -11.375 1 98.44 88 THR B N 1
ATOM 5515 C CA . THR B 1 88 ? -13.539 4.055 -10.891 1 98.44 88 THR B CA 1
ATOM 5516 C C . THR B 1 88 ? -14.477 4.609 -9.82 1 98.44 88 THR B C 1
ATOM 5518 O O . THR B 1 88 ? -15.422 3.936 -9.398 1 98.44 88 THR B O 1
ATOM 5521 N N . PHE B 1 89 ? -14.188 5.75 -9.25 1 98.56 89 PHE B N 1
ATOM 5522 C CA . PHE B 1 89 ? -14.938 6.355 -8.156 1 98.56 89 PHE B CA 1
ATOM 5523 C C . PHE B 1 89 ? -15.297 7.805 -8.477 1 98.56 89 PHE B C 1
ATOM 5525 O O . PHE B 1 89 ? -14.523 8.5 -9.141 1 98.56 89 PHE B O 1
ATOM 5532 N N . LEU B 1 90 ? -16.391 8.195 -8.062 1 97.94 90 LEU B N 1
ATOM 5533 C CA . LEU B 1 90 ? -16.797 9.594 -8.008 1 97.94 90 LEU B CA 1
ATOM 5534 C C . LEU B 1 90 ? -17.031 10.039 -6.57 1 97.94 90 LEU B C 1
ATOM 5536 O O . LEU B 1 90 ? -17.5 9.266 -5.738 1 97.94 90 LEU B O 1
ATOM 5540 N N . ALA B 1 91 ? -16.688 11.211 -6.262 1 98.06 91 ALA B N 1
ATOM 5541 C CA . ALA B 1 91 ? -17.016 11.844 -4.984 1 98.06 91 ALA B CA 1
ATOM 5542 C C . ALA B 1 91 ? -17.312 13.328 -5.168 1 98.06 91 ALA B C 1
ATOM 5544 O O . ALA B 1 91 ? -16.75 13.969 -6.066 1 98.06 91 ALA B O 1
ATOM 5545 N N . TRP B 1 92 ? -18.188 13.836 -4.426 1 96.62 92 TRP B N 1
ATOM 5546 C CA . TRP B 1 92 ? -18.578 15.234 -4.551 1 96.62 92 TRP B CA 1
ATOM 5547 C C . TRP B 1 92 ? -19.094 15.781 -3.221 1 96.62 92 TRP B C 1
ATOM 5549 O O . TRP B 1 92 ? -19.406 15.008 -2.305 1 96.62 92 TRP B O 1
ATOM 5559 N N . ARG B 1 93 ? -19.125 17.031 -3.061 1 95.19 93 ARG B N 1
ATOM 5560 C CA . ARG B 1 93 ? -19.719 17.672 -1.897 1 95.19 93 ARG B CA 1
ATOM 5561 C C . ARG B 1 93 ? -21.234 17.734 -2.025 1 95.19 93 ARG B C 1
ATOM 5563 O O . ARG B 1 93 ? -21.766 18.172 -3.049 1 95.19 93 ARG B O 1
ATOM 5570 N N . ASP B 1 94 ? -21.922 17.203 -1.027 1 96 94 ASP B N 1
ATOM 5571 C CA . ASP B 1 94 ? -23.375 17.219 -0.949 1 96 94 ASP B CA 1
ATOM 5572 C C . ASP B 1 94 ? -23.875 18.438 -0.163 1 96 94 ASP B C 1
ATOM 5574 O O . ASP B 1 94 ? -24.188 18.328 1.021 1 96 94 ASP B O 1
ATOM 5578 N N . LEU B 1 95 ? -24.094 19.484 -0.874 1 94.69 95 LEU B N 1
ATOM 5579 C CA . LEU B 1 95 ? -24.391 20.766 -0.223 1 94.69 95 LEU B CA 1
ATOM 5580 C C . LEU B 1 95 ? -25.781 20.75 0.397 1 94.69 95 LEU B C 1
ATOM 5582 O O . LEU B 1 95 ? -26.016 21.391 1.419 1 94.69 95 LEU B O 1
ATOM 5586 N N . TYR B 1 96 ? -26.781 20.031 -0.189 1 95.94 96 TYR B N 1
ATOM 5587 C CA . TYR B 1 96 ? -28.125 19.922 0.368 1 95.94 96 TYR B CA 1
ATOM 5588 C C . TYR B 1 96 ? -28.094 19.219 1.724 1 95.94 96 TYR B C 1
ATOM 5590 O O . TYR B 1 96 ? -28.688 19.703 2.688 1 95.94 96 TYR B O 1
ATOM 5598 N N . THR B 1 97 ? -27.359 18.078 1.713 1 96.31 97 THR B N 1
ATOM 5599 C CA . THR B 1 97 ? -27.25 17.375 2.98 1 96.31 97 THR B CA 1
ATOM 5600 C C . THR B 1 97 ? -26.516 18.219 4.016 1 96.31 97 THR B C 1
ATOM 5602 O O . THR B 1 97 ? -26.875 18.203 5.195 1 96.31 97 THR B O 1
ATOM 5605 N N . THR B 1 98 ? -25.5 18.891 3.629 1 95.06 98 THR B N 1
ATOM 5606 C CA . THR B 1 98 ? -24.766 19.797 4.52 1 95.06 98 THR B CA 1
ATOM 5607 C C . THR B 1 98 ? -25.703 20.844 5.117 1 95.06 98 THR B C 1
ATOM 5609 O O . THR B 1 98 ? -25.734 21.031 6.332 1 95.06 98 THR B O 1
ATOM 5612 N N . TRP B 1 99 ? -26.469 21.438 4.227 1 94.62 99 TRP B N 1
ATOM 5613 C CA . TRP B 1 99 ? -27.438 22.453 4.641 1 94.62 99 TRP B CA 1
ATOM 5614 C C . TRP B 1 99 ? -28.438 21.859 5.641 1 94.62 99 TRP B C 1
ATOM 5616 O O . TRP B 1 99 ? -28.688 22.453 6.691 1 94.62 99 TRP B O 1
ATOM 5626 N N . ARG B 1 100 ? -28.984 20.75 5.324 1 95.94 100 ARG B N 1
ATOM 5627 C CA . ARG B 1 100 ? -29.984 20.125 6.184 1 95.94 100 ARG B CA 1
ATOM 5628 C C . ARG B 1 100 ? -29.422 19.875 7.582 1 95.94 100 ARG B C 1
ATOM 5630 O O . ARG B 1 100 ? -30.062 20.172 8.578 1 95.94 100 ARG B O 1
ATOM 5637 N N . LYS B 1 101 ? -28.281 19.375 7.672 1 93.69 101 LYS B N 1
ATOM 5638 C CA . LYS B 1 101 ? -27.672 19.047 8.953 1 93.69 101 LYS B CA 1
ATOM 5639 C C . LYS B 1 101 ? -27.391 20.312 9.766 1 93.69 101 LYS B C 1
ATOM 5641 O O . LYS B 1 101 ? -27.641 20.344 10.977 1 93.69 101 LYS B O 1
ATOM 5646 N N . GLU B 1 102 ? -26.844 21.25 9.117 1 90.81 102 GLU B N 1
ATOM 5647 C CA . GLU B 1 102 ? -26.5 22.5 9.789 1 90.81 102 GLU B CA 1
ATOM 5648 C C . GLU B 1 102 ? -27.75 23.188 10.328 1 90.81 102 GLU B C 1
ATOM 5650 O O . GLU B 1 102 ? -27.766 23.672 11.469 1 90.81 102 GLU B O 1
ATOM 5655 N N . VAL B 1 103 ? -28.781 23.234 9.531 1 93.38 103 VAL B N 1
ATOM 5656 C CA . VAL B 1 103 ? -30 23.938 9.898 1 93.38 103 VAL B CA 1
ATOM 5657 C C . VAL B 1 103 ? -30.719 23.156 11.008 1 93.38 103 VAL B C 1
ATOM 5659 O O . VAL B 1 103 ? -31.297 23.766 11.914 1 93.38 103 VAL B O 1
ATOM 5662 N N . ALA B 1 104 ? -30.703 21.875 10.906 1 93.75 104 ALA B N 1
ATOM 5663 C CA . ALA B 1 104 ? -31.281 21.062 11.961 1 93.75 104 ALA B CA 1
ATOM 5664 C C . ALA B 1 104 ? -30.641 21.359 13.312 1 93.75 104 ALA B C 1
ATOM 5666 O O . ALA B 1 104 ? -31.328 21.453 14.328 1 93.75 104 ALA B O 1
ATOM 5667 N N . LYS B 1 105 ? -29.359 21.469 13.32 1 89.69 105 LYS B N 1
ATOM 5668 C CA . LYS B 1 105 ? -28.625 21.766 14.555 1 89.69 105 LYS B CA 1
ATOM 5669 C C . LYS B 1 105 ? -29 23.156 15.078 1 89.69 105 LYS B C 1
ATOM 5671 O O . LYS B 1 105 ? -29.172 23.328 16.281 1 89.69 105 LYS B O 1
ATOM 5676 N N . LYS B 1 106 ? -29.125 24.062 14.18 1 88.31 106 LYS B N 1
ATOM 5677 C CA . LYS B 1 106 ? -29.5 25.422 14.57 1 88.31 106 LYS B CA 1
ATOM 5678 C C . LYS B 1 106 ? -30.922 25.469 15.125 1 88.31 106 LYS B C 1
ATOM 5680 O O . LYS B 1 106 ? -31.172 26.141 16.125 1 88.31 106 LYS B O 1
ATOM 5685 N N . LEU B 1 107 ? -31.75 24.844 14.477 1 91.06 107 LEU B N 1
ATOM 5686 C CA . LEU B 1 107 ? -33.125 24.766 14.93 1 91.06 107 LEU B CA 1
ATOM 5687 C C . LEU B 1 107 ? -33.219 24.141 16.312 1 91.06 107 LEU B C 1
ATOM 5689 O O . LEU B 1 107 ? -33.938 24.625 17.188 1 91.06 107 LEU B O 1
ATOM 5693 N N . ALA B 1 108 ? -32.5 23.078 16.484 1 90.88 108 ALA B N 1
ATOM 5694 C CA . ALA B 1 108 ? -32.469 22.391 17.766 1 90.88 108 ALA B CA 1
ATOM 5695 C C . ALA B 1 108 ? -31.906 23.312 18.859 1 90.88 108 ALA B C 1
ATOM 5697 O O . ALA B 1 108 ? -32.312 23.203 20.031 1 90.88 108 ALA B O 1
ATOM 5698 N N . ALA B 1 109 ? -31.109 24.219 18.5 1 87.38 109 ALA B N 1
ATOM 5699 C CA . ALA B 1 109 ? -30.5 25.156 19.438 1 87.38 109 ALA B CA 1
ATOM 5700 C C . ALA B 1 109 ? -31.375 26.391 19.625 1 87.38 109 ALA B C 1
ATOM 5702 O O . ALA B 1 109 ? -31 27.328 20.359 1 87.38 109 ALA B O 1
ATOM 5703 N N . GLY B 1 110 ? -32.5 26.5 18.922 1 87.38 110 GLY B N 1
ATOM 5704 C CA . GLY B 1 110 ? -33.438 27.594 19.047 1 87.38 110 GLY B CA 1
ATOM 5705 C C . GLY B 1 110 ? -32.969 28.859 18.328 1 87.38 110 GLY B C 1
ATOM 5706 O O . GLY B 1 110 ? -33.406 29.953 18.672 1 87.38 110 GLY B O 1
ATOM 5707 N N . GLN B 1 111 ? -32.125 28.656 17.375 1 86.69 111 GLN B N 1
ATOM 5708 C CA . GLN B 1 111 ? -31.594 29.797 16.625 1 86.69 111 GLN B CA 1
ATOM 5709 C C . GLN B 1 111 ? -32.531 30.156 15.484 1 86.69 111 GLN B C 1
ATOM 5711 O O . GLN B 1 111 ? -33.312 29.328 15.008 1 86.69 111 GLN B O 1
ATOM 5716 N N . LYS B 1 112 ? -32.531 31.422 15.078 1 87.12 112 LYS B N 1
ATOM 5717 C CA . LYS B 1 112 ? -33.281 31.859 13.906 1 87.12 112 LYS B CA 1
ATOM 5718 C C . LYS B 1 112 ? -32.656 31.312 12.625 1 87.12 112 LYS B C 1
ATOM 5720 O O . LYS B 1 112 ? -31.438 31.344 12.461 1 87.12 112 LYS B O 1
ATOM 5725 N N . ILE B 1 113 ? -33.438 30.766 11.766 1 90.69 113 ILE B N 1
ATOM 5726 C CA . ILE B 1 113 ? -32.875 30.078 10.609 1 90.69 113 ILE B CA 1
ATOM 5727 C C . ILE B 1 113 ? -33.469 30.656 9.328 1 90.69 113 ILE B C 1
ATOM 5729 O O . ILE B 1 113 ? -33.5 29.984 8.289 1 90.69 113 ILE B O 1
ATOM 5733 N N . ASP B 1 114 ? -34 31.859 9.281 1 89.38 114 ASP B N 1
ATOM 5734 C CA . ASP B 1 114 ? -34.656 32.469 8.133 1 89.38 114 ASP B CA 1
ATOM 5735 C C . ASP B 1 114 ? -33.719 32.531 6.934 1 89.38 114 ASP B C 1
ATOM 5737 O O . ASP B 1 114 ? -34.125 32.219 5.809 1 89.38 114 ASP B O 1
ATOM 5741 N N . LEU B 1 115 ? -32.594 33.031 7.176 1 88.06 115 LEU B N 1
ATOM 5742 C CA . LEU B 1 115 ? -31.641 33.156 6.086 1 88.06 115 LEU B CA 1
ATOM 5743 C C . LEU B 1 115 ? -31.266 31.766 5.551 1 88.06 115 LEU B C 1
ATOM 5745 O O . LEU B 1 115 ? -31.078 31.594 4.344 1 88.06 115 LEU B O 1
ATOM 5749 N N . GLU B 1 116 ? -31.094 30.828 6.461 1 91 116 GLU B N 1
ATOM 5750 C CA . GLU B 1 116 ? -30.766 29.453 6.066 1 91 116 GLU B CA 1
ATOM 5751 C C . GLU B 1 116 ? -31.875 28.844 5.207 1 91 116 GLU B C 1
ATOM 5753 O O . GLU B 1 116 ? -31.594 28.062 4.305 1 91 116 GLU B O 1
ATOM 5758 N N . LEU B 1 117 ? -33.094 29.219 5.504 1 93.75 117 LEU B N 1
ATOM 5759 C CA . LEU B 1 117 ? -34.219 28.703 4.727 1 93.75 117 LEU B CA 1
ATOM 5760 C C . LEU B 1 117 ? -34.156 29.234 3.293 1 93.75 117 LEU B C 1
ATOM 5762 O O . LEU B 1 117 ? -34.531 28.516 2.355 1 93.75 117 LEU B O 1
ATOM 5766 N N . GLU B 1 118 ? -33.75 30.438 3.154 1 91.56 118 GLU B N 1
ATOM 5767 C CA . GLU B 1 118 ? -33.562 30.969 1.808 1 91.56 118 GLU B CA 1
ATOM 5768 C C . GLU B 1 118 ? -32.469 30.219 1.059 1 91.56 118 GLU B C 1
ATOM 5770 O O . GLU B 1 118 ? -32.594 29.984 -0.149 1 91.56 118 GLU B O 1
ATOM 5775 N N . GLU B 1 119 ? -31.391 29.906 1.718 1 90.81 119 GLU B N 1
ATOM 5776 C CA . GLU B 1 119 ? -30.328 29.094 1.12 1 90.81 119 GLU B CA 1
ATOM 5777 C C . GLU B 1 119 ? -30.875 27.734 0.675 1 90.81 119 GLU B C 1
ATOM 5779 O O . GLU B 1 119 ? -30.5 27.234 -0.388 1 90.81 119 GLU B O 1
ATOM 5784 N N . GLY B 1 120 ? -31.672 27.172 1.536 1 93.56 120 GLY B N 1
ATOM 5785 C CA . GLY B 1 120 ? -32.281 25.906 1.189 1 93.56 120 GLY B CA 1
ATOM 5786 C C . GLY B 1 120 ? -33.125 25.969 -0.075 1 93.56 120 GLY B C 1
ATOM 5787 O O . GLY B 1 120 ? -33.094 25.062 -0.906 1 93.56 120 GLY B O 1
ATOM 5788 N N . ARG B 1 121 ? -33.875 27.062 -0.204 1 93.69 121 ARG B N 1
ATOM 5789 C CA . ARG B 1 121 ? -34.656 27.281 -1.41 1 93.69 121 ARG B CA 1
ATOM 5790 C C . ARG B 1 121 ? -33.781 27.297 -2.65 1 93.69 121 ARG B C 1
ATOM 5792 O O . ARG B 1 121 ? -34.094 26.688 -3.67 1 93.69 121 ARG B O 1
ATOM 5799 N N . ARG B 1 122 ? -32.688 27.969 -2.551 1 91.56 122 ARG B N 1
ATOM 5800 C CA . ARG B 1 122 ? -31.766 28.078 -3.682 1 91.56 122 ARG B CA 1
ATOM 5801 C C . ARG B 1 122 ? -31.188 26.703 -4.047 1 91.56 122 ARG B C 1
ATOM 5803 O O . ARG B 1 122 ? -30.984 26.406 -5.223 1 91.56 122 ARG B O 1
ATOM 5810 N N . LEU B 1 123 ? -30.828 25.953 -3.049 1 93.75 123 LEU B N 1
ATOM 5811 C CA . LEU B 1 123 ? -30.312 24.609 -3.283 1 93.75 123 LEU B CA 1
ATOM 5812 C C . LEU B 1 123 ? -31.344 23.75 -4.02 1 93.75 123 LEU B C 1
ATOM 5814 O O . LEU B 1 123 ? -30.984 23.031 -4.961 1 93.75 123 LEU B O 1
ATOM 5818 N N . LEU B 1 124 ? -32.594 23.875 -3.602 1 94.56 124 LEU B N 1
ATOM 5819 C CA . LEU B 1 124 ? -33.656 23.125 -4.254 1 94.56 124 LEU B CA 1
ATOM 5820 C C . LEU B 1 124 ? -33.844 23.609 -5.691 1 94.56 124 LEU B C 1
ATOM 5822 O O . LEU B 1 124 ? -34.156 22.797 -6.582 1 94.56 124 LEU B O 1
ATOM 5826 N N . GLN B 1 125 ? -33.625 24.812 -5.906 1 92.44 125 GLN B N 1
ATOM 5827 C CA . GLN B 1 125 ? -33.812 25.391 -7.238 1 92.44 125 GLN B CA 1
ATOM 5828 C C . GLN B 1 125 ? -32.656 24.969 -8.172 1 92.44 125 GLN B C 1
ATOM 5830 O O . GLN B 1 125 ? -32.812 25.047 -9.391 1 92.44 125 GLN B O 1
ATOM 5835 N N . SER B 1 126 ? -31.578 24.547 -7.637 1 90.44 126 SER B N 1
ATOM 5836 C CA . SER B 1 126 ? -30.375 24.312 -8.422 1 90.44 126 SER B CA 1
ATOM 5837 C C . SER B 1 126 ? -30.406 22.938 -9.078 1 90.44 126 SER B C 1
ATOM 5839 O O . SER B 1 126 ? -29.375 22.453 -9.578 1 90.44 126 SER B O 1
ATOM 5841 N N . VAL B 1 127 ? -31.531 22.25 -9.203 1 90.94 127 VAL B N 1
ATOM 5842 C CA . VAL B 1 127 ? -31.625 20.906 -9.734 1 90.94 127 VAL B CA 1
ATOM 5843 C C . VAL B 1 127 ? -31.703 20.953 -11.258 1 90.94 127 VAL B C 1
ATOM 5845 O O . VAL B 1 127 ? -32.75 20.703 -11.844 1 90.94 127 VAL B O 1
ATOM 5848 N N . GLU B 1 128 ? -30.594 21.141 -11.953 1 80.88 128 GLU B N 1
ATOM 5849 C CA . GLU B 1 128 ? -30.531 21.375 -13.398 1 80.88 128 GLU B CA 1
ATOM 5850 C C . GLU B 1 128 ? -30.828 20.094 -14.172 1 80.88 128 GLU B C 1
ATOM 5852 O O . GLU B 1 128 ? -31.438 20.125 -15.234 1 80.88 128 GLU B O 1
ATOM 5857 N N . THR B 1 129 ? -30.406 18.953 -13.719 1 80.12 129 THR B N 1
ATOM 5858 C CA . THR B 1 129 ? -30.5 17.703 -14.477 1 80.12 129 THR B CA 1
ATOM 5859 C C . THR B 1 129 ? -31.594 16.812 -13.906 1 80.12 129 THR B C 1
ATOM 5861 O O . THR B 1 129 ? -31.578 15.594 -14.102 1 80.12 129 THR B O 1
ATOM 5864 N N . ALA B 1 130 ? -32.5 17.406 -13.25 1 86.62 130 ALA B N 1
ATOM 5865 C CA . ALA B 1 130 ? -33.562 16.609 -12.594 1 86.62 130 ALA B CA 1
ATOM 5866 C C . ALA B 1 130 ? -34.562 16.078 -13.609 1 86.62 130 ALA B C 1
ATOM 5868 O O . ALA B 1 130 ? -34.906 16.766 -14.57 1 86.62 130 ALA B O 1
ATOM 5869 N N . GLY B 1 131 ? -34.938 14.875 -13.453 1 88.94 131 GLY B N 1
ATOM 5870 C CA . GLY B 1 131 ? -36.062 14.328 -14.219 1 88.94 131 GLY B CA 1
ATOM 5871 C C . GLY B 1 131 ? -37.375 15.047 -13.945 1 88.94 131 GLY B C 1
ATOM 5872 O O . GLY B 1 131 ? -37.469 15.82 -13 1 88.94 131 GLY B O 1
ATOM 5873 N N . ALA B 1 132 ? -38.375 14.711 -14.758 1 91.81 132 ALA B N 1
ATOM 5874 C CA . ALA B 1 132 ? -39.656 15.406 -14.703 1 91.81 132 ALA B CA 1
ATOM 5875 C C . ALA B 1 132 ? -40.312 15.242 -13.336 1 91.81 132 ALA B C 1
ATOM 5877 O O . ALA B 1 132 ? -40.844 16.203 -12.781 1 91.81 132 ALA B O 1
ATOM 5878 N N . GLU B 1 133 ? -40.188 14.102 -12.836 1 93.44 133 GLU B N 1
ATOM 5879 C 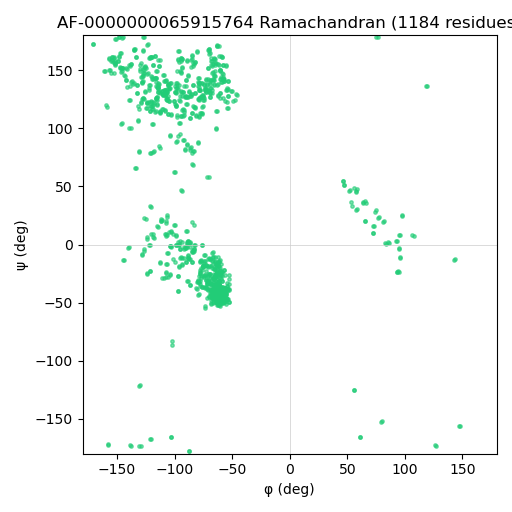CA . GLU B 1 133 ? -40.812 13.82 -11.555 1 93.44 133 GLU B CA 1
ATOM 5880 C C . GLU B 1 133 ? -40.156 14.578 -10.414 1 93.44 133 GLU B C 1
ATOM 5882 O O . GLU B 1 133 ? -40.812 15.164 -9.562 1 93.44 133 GLU B O 1
ATOM 5887 N N . ASP B 1 134 ? -38.875 14.539 -10.359 1 94.19 134 ASP B N 1
ATOM 5888 C CA . ASP B 1 134 ? -38.125 15.234 -9.312 1 94.19 134 ASP B CA 1
ATOM 5889 C C . ASP B 1 134 ? -38.281 16.75 -9.422 1 94.19 134 ASP B C 1
ATOM 5891 O O . ASP B 1 134 ? -38.438 17.438 -8.406 1 94.19 134 ASP B O 1
ATOM 5895 N N . ARG B 1 135 ? -38.312 17.234 -10.594 1 93.75 135 ARG B N 1
ATOM 5896 C CA . ARG B 1 135 ? -38.531 18.672 -10.82 1 93.75 135 ARG B CA 1
ATOM 5897 C C . ARG B 1 135 ? -39.906 19.109 -10.312 1 93.75 135 ARG B C 1
ATOM 5899 O O . ARG B 1 135 ? -40.031 20.156 -9.672 1 93.75 135 ARG B O 1
ATOM 5906 N N . ALA B 1 136 ? -40.938 18.312 -10.633 1 94.56 136 ALA B N 1
ATOM 5907 C CA . ALA B 1 136 ? -42.281 18.641 -10.195 1 94.56 136 ALA B CA 1
ATOM 5908 C C . ALA B 1 136 ? -42.375 18.672 -8.672 1 94.56 136 ALA B C 1
ATOM 5910 O O . ALA B 1 136 ? -43.031 19.547 -8.102 1 94.56 136 ALA B O 1
ATOM 5911 N N . LEU B 1 137 ? -41.781 17.703 -8.141 1 95.25 137 LEU B N 1
ATOM 5912 C CA . LEU B 1 137 ? -41.781 17.656 -6.68 1 95.25 137 LEU B CA 1
ATOM 5913 C C . LEU B 1 137 ? -41.094 18.875 -6.09 1 95.25 137 LEU B C 1
ATOM 5915 O O . LEU B 1 137 ? -41.625 19.5 -5.16 1 95.25 137 LEU B O 1
ATOM 5919 N N . VAL B 1 138 ? -39.906 19.266 -6.625 1 94.94 138 VAL B N 1
ATOM 5920 C CA . VAL B 1 138 ? -39.125 20.406 -6.133 1 94.94 138 VAL B CA 1
ATOM 5921 C C . VAL B 1 138 ? -39.969 21.688 -6.316 1 94.94 138 VAL B C 1
ATOM 5923 O O . VAL B 1 138 ? -40.031 22.516 -5.406 1 94.94 138 VAL B O 1
ATOM 5926 N N . ASP B 1 139 ? -40.625 21.781 -7.398 1 94.19 139 ASP B N 1
ATOM 5927 C CA . ASP B 1 139 ? -41.469 22.953 -7.688 1 94.19 139 ASP B CA 1
ATOM 5928 C C . ASP B 1 139 ? -42.625 23.047 -6.719 1 94.19 139 ASP B C 1
ATOM 5930 O O . ASP B 1 139 ? -43 24.141 -6.285 1 94.19 139 ASP B O 1
ATOM 5934 N N . ARG B 1 140 ? -43.188 21.969 -6.457 1 95.5 140 ARG B N 1
ATOM 5935 C CA . ARG B 1 140 ? -44.281 21.938 -5.512 1 95.5 140 ARG B CA 1
ATOM 5936 C C . ARG B 1 140 ? -43.844 22.391 -4.129 1 95.5 140 ARG B C 1
ATOM 5938 O O . ARG B 1 140 ? -44.531 23.188 -3.484 1 95.5 140 ARG B O 1
ATOM 5945 N N . ILE B 1 141 ? -42.75 21.859 -3.727 1 95.31 141 ILE B N 1
ATOM 5946 C CA . ILE B 1 141 ? -42.219 22.219 -2.418 1 95.31 141 ILE B CA 1
ATOM 5947 C C . ILE B 1 141 ? -41.938 23.719 -2.365 1 95.31 141 ILE B C 1
ATOM 5949 O O . ILE B 1 141 ? -42.312 24.391 -1.4 1 95.31 141 ILE B O 1
ATOM 5953 N N . LEU B 1 142 ? -41.281 24.234 -3.395 1 94.12 142 LEU B N 1
ATOM 5954 C CA . LEU B 1 142 ? -40.969 25.641 -3.463 1 94.12 142 LEU B CA 1
ATOM 5955 C C . LEU B 1 142 ? -42.219 26.5 -3.531 1 94.12 142 LEU B C 1
ATOM 5957 O O . LEU B 1 142 ? -42.25 27.594 -2.965 1 94.12 142 LEU B O 1
ATOM 5961 N N . GLY B 1 143 ? -43.25 26 -4.199 1 93.81 143 GLY B N 1
ATOM 5962 C CA . GLY B 1 143 ? -44.5 26.703 -4.32 1 93.81 143 GLY B CA 1
ATOM 5963 C C . GLY B 1 143 ? -45.281 26.781 -3.014 1 93.81 143 GLY B C 1
ATOM 5964 O O . GLY B 1 143 ? -45.969 27.781 -2.752 1 93.81 143 GLY B O 1
ATOM 5965 N N . GLU B 1 144 ? -45.125 25.766 -2.248 1 93.19 144 GLU B N 1
ATOM 5966 C CA . GLU B 1 144 ? -45.844 25.703 -0.98 1 93.19 144 GLU B CA 1
ATOM 5967 C C . GLU B 1 144 ? -45.094 26.453 0.122 1 93.19 144 GLU B C 1
ATOM 5969 O O . GLU B 1 144 ? -45.656 26.719 1.183 1 93.19 144 GLU B O 1
ATOM 5974 N N . ASP B 1 145 ? -43.875 26.703 -0.22 1 88.94 145 ASP B N 1
ATOM 5975 C CA . ASP B 1 145 ? -43.062 27.406 0.771 1 88.94 145 ASP B CA 1
ATOM 5976 C C . ASP B 1 145 ? -43.375 28.891 0.787 1 88.94 145 ASP B C 1
ATOM 5978 O O . ASP B 1 145 ? -43.25 29.578 -0.235 1 88.94 145 ASP B O 1
ATOM 5982 N N . GLY B 1 146 ? -44.031 29.344 1.872 1 83.69 146 GLY B N 1
ATOM 5983 C CA . GLY B 1 146 ? -44.375 30.75 2.014 1 83.69 146 GLY B CA 1
ATOM 5984 C C . GLY B 1 146 ? -43.656 31.422 3.166 1 83.69 146 GLY B C 1
ATOM 5985 O O . GLY B 1 146 ? -43.5 30.844 4.238 1 83.69 146 GLY B O 1
ATOM 5986 N N . ALA B 1 147 ? -43.188 32.625 3.029 1 78.75 147 ALA B N 1
ATOM 5987 C CA . ALA B 1 147 ? -42.406 33.375 3.994 1 78.75 147 ALA B CA 1
ATOM 5988 C C . ALA B 1 147 ? -43.188 33.594 5.289 1 78.75 147 ALA B C 1
ATOM 5990 O O . ALA B 1 147 ? -42.594 33.844 6.344 1 78.75 147 ALA B O 1
ATOM 5991 N N . ASP B 1 148 ? -44.5 33.375 5.266 1 85.19 148 ASP B N 1
ATOM 5992 C CA . ASP B 1 148 ? -45.344 33.656 6.43 1 85.19 148 ASP B CA 1
ATOM 5993 C C . ASP B 1 148 ? -45.469 32.406 7.32 1 85.19 148 ASP B C 1
ATOM 5995 O O . ASP B 1 148 ? -45.938 32.5 8.453 1 85.19 148 ASP B O 1
ATOM 5999 N N . GLN B 1 149 ? -44.906 31.438 6.902 1 89.19 149 GLN B N 1
ATOM 6000 C CA . GLN B 1 149 ? -45.031 30.188 7.641 1 89.19 149 GLN B CA 1
ATOM 6001 C C . GLN B 1 149 ? -43.938 30.062 8.695 1 89.19 149 GLN B C 1
ATOM 6003 O O . GLN B 1 149 ? -42.906 30.75 8.609 1 89.19 149 GLN B O 1
ATOM 6008 N N . GLU B 1 150 ? -44.219 29.234 9.664 1 92.56 150 GLU B N 1
ATOM 6009 C CA . GLU B 1 150 ? -43.25 28.984 10.734 1 92.56 150 GLU B CA 1
ATOM 6010 C C . GLU B 1 150 ? -42 28.344 10.195 1 92.56 150 GLU B C 1
ATOM 6012 O O . GLU B 1 150 ? -42.062 27.453 9.336 1 92.56 150 GLU B O 1
ATOM 6017 N N . ALA B 1 151 ? -40.812 28.828 10.68 1 93 151 ALA B N 1
ATOM 6018 C CA . ALA B 1 151 ? -39.5 28.438 10.164 1 93 151 ALA B CA 1
ATOM 6019 C C . ALA B 1 151 ? -39.344 26.922 10.242 1 93 151 ALA B C 1
ATOM 6021 O O . ALA B 1 151 ? -38.812 26.297 9.312 1 93 151 ALA B O 1
ATOM 6022 N N . GLY B 1 152 ? -39.719 26.328 11.336 1 94.38 152 GLY B N 1
ATOM 6023 C CA . GLY B 1 152 ? -39.625 24.875 11.492 1 94.38 152 GLY B CA 1
ATOM 6024 C C . GLY B 1 152 ? -40.406 24.094 10.461 1 94.38 152 GLY B C 1
ATOM 6025 O O . GLY B 1 152 ? -39.969 23.062 9.969 1 94.38 152 GLY B O 1
ATOM 6026 N N . ALA B 1 153 ? -41.562 24.578 10.234 1 94.5 153 ALA B N 1
ATOM 6027 C CA . ALA B 1 153 ? -42.438 23.922 9.25 1 94.5 153 ALA B CA 1
ATOM 6028 C C . ALA B 1 153 ? -41.844 24.031 7.848 1 94.5 153 ALA B C 1
ATOM 6030 O O . ALA B 1 153 ? -41.969 23.094 7.055 1 94.5 153 ALA B O 1
ATOM 6031 N N . ARG B 1 154 ? -41.312 25.234 7.555 1 95.44 154 ARG B N 1
ATOM 6032 C CA . ARG B 1 154 ? -40.656 25.422 6.258 1 95.44 154 ARG B CA 1
ATOM 6033 C C . ARG B 1 154 ? -39.5 24.484 6.086 1 95.44 154 ARG B C 1
ATOM 6035 O O . ARG B 1 154 ? -39.344 23.844 5.043 1 95.44 154 ARG B O 1
ATOM 6042 N N . PHE B 1 155 ? -38.656 24.391 7.105 1 96.12 155 PHE B N 1
ATOM 6043 C CA . PHE B 1 155 ? -37.5 23.5 7.07 1 96.12 155 PHE B CA 1
ATOM 6044 C C . PHE B 1 155 ? -37.938 22.047 6.895 1 96.12 155 PHE B C 1
ATOM 6046 O O . PHE B 1 155 ? -37.375 21.312 6.105 1 96.12 155 PHE B O 1
ATOM 6053 N N . ALA B 1 156 ? -38.969 21.672 7.652 1 95.75 156 ALA B N 1
ATOM 6054 C CA . ALA B 1 156 ? -39.5 20.312 7.578 1 95.75 156 ALA B CA 1
ATOM 6055 C C . ALA B 1 156 ? -39.969 19.969 6.16 1 95.75 156 ALA B C 1
ATOM 6057 O O . ALA B 1 156 ? -39.75 18.859 5.688 1 95.75 156 ALA B O 1
ATOM 6058 N N . ARG B 1 157 ? -40.531 20.891 5.516 1 95.44 157 ARG B N 1
ATOM 6059 C CA . ARG B 1 157 ? -41.031 20.688 4.152 1 95.44 157 ARG B CA 1
ATOM 6060 C C . ARG B 1 157 ? -39.844 20.531 3.18 1 95.44 157 ARG B C 1
ATOM 6062 O O . ARG B 1 157 ? -39.844 19.625 2.35 1 95.44 157 ARG B O 1
ATOM 6069 N N . MET B 1 158 ? -38.844 21.391 3.332 1 96.12 158 MET B N 1
ATOM 6070 C CA . MET B 1 158 ? -37.719 21.375 2.43 1 96.12 158 MET B CA 1
ATOM 6071 C C . MET B 1 158 ? -36.812 20.188 2.707 1 96.12 158 MET B C 1
ATOM 6073 O O . MET B 1 158 ? -35.969 19.828 1.882 1 96.12 158 MET B O 1
ATOM 6077 N N . SER B 1 159 ? -36.969 19.578 3.861 1 96.38 159 SER B N 1
ATOM 6078 C CA . SER B 1 159 ? -36.125 18.453 4.266 1 96.38 159 SER B CA 1
ATOM 6079 C C . SER B 1 159 ? -36.969 17.172 4.391 1 96.38 159 SER B C 1
ATOM 6081 O O . SER B 1 159 ? -36.562 16.266 5.121 1 96.38 159 SER B O 1
ATOM 6083 N N . SER B 1 160 ? -38.188 17.203 3.805 1 95.75 160 SER B N 1
ATOM 6084 C CA . SER B 1 160 ? -39.031 16.031 3.863 1 95.75 160 SER B CA 1
ATOM 6085 C C . SER B 1 160 ? -38.344 14.82 3.246 1 95.75 160 SER B C 1
ATOM 6087 O O . SER B 1 160 ? -37.438 14.961 2.438 1 95.75 160 SER B O 1
ATOM 6089 N N . PRO B 1 161 ? -38.719 13.656 3.654 1 96.38 161 PRO B N 1
ATOM 6090 C CA . PRO B 1 161 ? -38.125 12.445 3.084 1 96.38 161 PRO B CA 1
ATOM 6091 C C . PRO B 1 161 ? -38.188 12.422 1.56 1 96.38 161 PRO B C 1
ATOM 6093 O O . PRO B 1 161 ? -37.219 11.969 0.907 1 96.38 161 PRO B O 1
ATOM 6096 N N . GLU B 1 162 ? -39.25 12.883 0.972 1 95.75 162 GLU B N 1
ATOM 6097 C CA . GLU B 1 162 ? -39.406 12.922 -0.481 1 95.75 162 GLU B CA 1
ATOM 6098 C C . GLU B 1 162 ? -38.406 13.914 -1.1 1 95.75 162 GLU B C 1
ATOM 6100 O O . GLU B 1 162 ? -37.844 13.641 -2.154 1 95.75 162 GLU B O 1
ATOM 6105 N N . ALA B 1 163 ? -38.281 15.031 -0.433 1 95.69 163 ALA B N 1
ATOM 6106 C CA . ALA B 1 163 ? -37.312 16.016 -0.911 1 95.69 163 ALA B CA 1
ATOM 6107 C C . ALA B 1 163 ? -35.875 15.461 -0.857 1 95.69 163 ALA B C 1
ATOM 6109 O O . ALA B 1 163 ? -35.125 15.633 -1.805 1 95.69 163 ALA B O 1
ATOM 6110 N N . VAL B 1 164 ? -35.594 14.797 0.249 1 96.12 164 VAL B N 1
ATOM 6111 C CA . VAL B 1 164 ? -34.25 14.219 0.443 1 96.12 164 VAL B CA 1
ATOM 6112 C C . VAL B 1 164 ? -33.969 13.195 -0.656 1 96.12 164 VAL B C 1
ATOM 6114 O O . VAL B 1 164 ? -32.875 13.195 -1.253 1 96.12 164 VAL B O 1
ATOM 6117 N N . ALA B 1 165 ? -34.875 12.352 -0.925 1 94.88 165 ALA B N 1
ATOM 6118 C CA . ALA B 1 165 ? -34.719 11.328 -1.956 1 94.88 165 ALA B CA 1
ATOM 6119 C C . ALA B 1 165 ? -34.562 11.961 -3.334 1 94.88 165 ALA B C 1
ATOM 6121 O O . ALA B 1 165 ? -33.719 11.516 -4.121 1 94.88 165 ALA B O 1
ATOM 6122 N N . ALA B 1 166 ? -35.406 12.938 -3.643 1 94.81 166 ALA B N 1
ATOM 6123 C CA . ALA B 1 166 ? -35.312 13.625 -4.926 1 94.81 166 ALA B CA 1
ATOM 6124 C C . ALA B 1 166 ? -33.938 14.305 -5.09 1 94.81 166 ALA B C 1
ATOM 6126 O O . ALA B 1 166 ? -33.312 14.211 -6.148 1 94.81 166 ALA B O 1
ATOM 6127 N N . MET B 1 167 ? -33.469 14.969 -4.055 1 95.31 167 MET B N 1
ATOM 6128 C CA . MET B 1 167 ? -32.219 15.695 -4.113 1 95.31 167 MET B CA 1
ATOM 6129 C C . MET B 1 167 ? -31.031 14.734 -4.215 1 95.31 167 MET B C 1
ATOM 6131 O O . MET B 1 167 ? -30.031 15.039 -4.863 1 95.31 167 MET B O 1
ATOM 6135 N N . LYS B 1 168 ? -31.125 13.609 -3.598 1 92.75 168 LYS B N 1
ATOM 6136 C CA . LYS B 1 168 ? -30.094 12.586 -3.742 1 92.75 168 LYS B CA 1
ATOM 6137 C C . LYS B 1 168 ? -29.922 12.172 -5.203 1 92.75 168 LYS B C 1
ATOM 6139 O O . LYS B 1 168 ? -28.812 11.859 -5.641 1 92.75 168 LYS B O 1
ATOM 6144 N N . ARG B 1 169 ? -30.953 12.219 -5.918 1 92.12 169 ARG B N 1
ATOM 6145 C CA . ARG B 1 169 ? -30.953 11.773 -7.309 1 92.12 169 ARG B CA 1
ATOM 6146 C C . ARG B 1 169 ? -30.516 12.906 -8.242 1 92.12 169 ARG B C 1
ATOM 6148 O O . ARG B 1 169 ? -29.875 12.656 -9.266 1 92.12 169 ARG B O 1
ATOM 6155 N N . CYS B 1 170 ? -30.906 14.203 -7.891 1 93.31 170 CYS B N 1
ATOM 6156 C CA . CYS B 1 170 ? -30.812 15.188 -8.961 1 93.31 170 CYS B CA 1
ATOM 6157 C C . CYS B 1 170 ? -30.031 16.406 -8.516 1 93.31 170 CYS B C 1
ATOM 6159 O O . CYS B 1 170 ? -29.781 17.312 -9.312 1 93.31 170 CYS B O 1
ATOM 6161 N N . ALA B 1 171 ? -29.703 16.484 -7.215 1 94 171 ALA B N 1
ATOM 6162 C CA . ALA B 1 171 ? -28.938 17.641 -6.77 1 94 171 ALA B CA 1
ATOM 6163 C C . ALA B 1 171 ? -27.594 17.719 -7.488 1 94 171 ALA B C 1
ATOM 6165 O O . ALA B 1 171 ? -27.047 16.688 -7.891 1 94 171 ALA B O 1
ATOM 6166 N N . PRO B 1 172 ? -27.047 18.906 -7.691 1 93.31 172 PRO B N 1
ATOM 6167 C CA . PRO B 1 172 ? -25.734 19.047 -8.328 1 93.31 172 PRO B CA 1
ATOM 6168 C C . PRO B 1 172 ? -24.625 18.328 -7.559 1 93.31 172 PRO B C 1
ATOM 6170 O O . PRO B 1 172 ? -24.594 18.375 -6.324 1 93.31 172 PRO B O 1
ATOM 6173 N N . ARG B 1 173 ? -23.734 17.688 -8.305 1 93.56 173 ARG B N 1
ATOM 6174 C CA . ARG B 1 173 ? -22.531 17.078 -7.734 1 93.56 173 ARG B CA 1
ATOM 6175 C C . ARG B 1 173 ? -21.375 18.078 -7.703 1 93.56 173 ARG B C 1
ATOM 6177 O O . ARG B 1 173 ? -20.547 18.109 -8.617 1 93.56 173 ARG B O 1
ATOM 6184 N N . THR B 1 174 ? -21.375 18.859 -6.59 1 92.56 174 THR B N 1
ATOM 6185 C CA . THR B 1 174 ? -20.453 19.969 -6.461 1 92.56 174 THR B CA 1
ATOM 6186 C C . THR B 1 174 ? -19.016 19.469 -6.305 1 92.56 174 THR B C 1
ATOM 6188 O O . THR B 1 174 ? -18.75 18.562 -5.516 1 92.56 174 THR B O 1
ATOM 6191 N N . ASN B 1 175 ? -17.984 20.062 -7.16 1 93 175 ASN B N 1
ATOM 6192 C CA . ASN B 1 175 ? -16.578 19.672 -7.148 1 93 175 ASN B CA 1
ATOM 6193 C C . ASN B 1 175 ? -16.406 18.188 -7.43 1 93 175 ASN B C 1
ATOM 6195 O O . ASN B 1 175 ? -15.711 17.484 -6.691 1 93 175 ASN B O 1
ATOM 6199 N N . LEU B 1 176 ? -17.109 17.766 -8.43 1 95.25 176 LEU B N 1
ATOM 6200 C CA . LEU B 1 176 ? -17.047 16.359 -8.797 1 95.25 176 LEU B CA 1
ATOM 6201 C C . LEU B 1 176 ? -15.617 15.906 -9.023 1 95.25 176 LEU B C 1
ATOM 6203 O O . LEU B 1 176 ? -14.906 16.484 -9.859 1 95.25 176 LEU B O 1
ATOM 6207 N N . THR B 1 177 ? -15.188 14.984 -8.227 1 96.25 177 THR B N 1
ATOM 6208 C CA . THR B 1 177 ? -13.852 14.406 -8.32 1 96.25 177 THR B CA 1
ATOM 6209 C C . THR B 1 177 ? -13.922 12.977 -8.844 1 96.25 177 THR B C 1
ATOM 6211 O O . THR B 1 177 ? -14.727 12.172 -8.359 1 96.25 177 THR B O 1
ATOM 6214 N N . CYS B 1 178 ? -13.086 12.703 -9.797 1 96.44 178 CYS B N 1
ATOM 6215 C CA . CYS B 1 178 ? -13.039 11.375 -10.398 1 96.44 178 CYS B CA 1
ATOM 6216 C C . CYS B 1 178 ? -11.719 10.688 -10.102 1 96.44 178 CYS B C 1
ATOM 6218 O O . CYS B 1 178 ? -10.656 11.312 -10.156 1 96.44 178 CYS B O 1
ATOM 6220 N N . TYR B 1 179 ? -11.766 9.469 -9.742 1 97.06 179 TYR B N 1
ATOM 6221 C CA . TYR B 1 179 ? -10.57 8.648 -9.555 1 97.06 179 TYR B CA 1
ATOM 6222 C C . TYR B 1 179 ? -10.109 8.047 -10.875 1 97.06 179 TYR B C 1
ATOM 6224 O O . TYR B 1 179 ? -10.836 8.094 -11.867 1 97.06 179 TYR B O 1
ATOM 6232 N N . LYS B 1 180 ? -8.883 7.598 -10.914 1 96.94 180 LYS B N 1
ATOM 6233 C CA . LYS B 1 180 ? -8.383 6.934 -12.109 1 96.94 180 LYS B CA 1
ATOM 6234 C C . LYS B 1 180 ? -9.141 5.637 -12.383 1 96.94 180 LYS B C 1
ATOM 6236 O O . LYS B 1 180 ? -9.719 5.051 -11.461 1 96.94 180 LYS B O 1
ATOM 6241 N N . ILE B 1 181 ? -9.156 5.199 -13.594 1 98.19 181 ILE B N 1
ATOM 6242 C CA . ILE B 1 181 ? -9.805 3.951 -13.969 1 98.19 181 ILE B CA 1
ATOM 6243 C C . ILE B 1 181 ? -8.93 2.77 -13.57 1 98.19 181 ILE B C 1
ATOM 6245 O O . ILE B 1 181 ? -7.73 2.748 -13.867 1 98.19 181 ILE B O 1
ATOM 6249 N N . LEU B 1 182 ? -9.461 1.814 -12.836 1 98.5 182 LEU B N 1
ATOM 6250 C CA . LEU B 1 182 ? -8.75 0.623 -12.375 1 98.5 182 LEU B CA 1
ATOM 6251 C C . LEU B 1 182 ? -9.188 -0.605 -13.172 1 98.5 182 LEU B C 1
ATOM 6253 O O . LEU B 1 182 ? -10.367 -0.767 -13.477 1 98.5 182 LEU B O 1
ATOM 6257 N N . PRO B 1 183 ? -8.242 -1.414 -13.531 1 98.56 183 PRO B N 1
ATOM 6258 C CA . PRO B 1 183 ? -8.602 -2.664 -14.203 1 98.56 183 PRO B CA 1
ATOM 6259 C C . PRO B 1 183 ? -9.086 -3.738 -13.234 1 98.56 183 PRO B C 1
ATOM 6261 O O . PRO B 1 183 ? -8.562 -3.861 -12.125 1 98.56 183 PRO B O 1
ATOM 6264 N N . ILE B 1 184 ? -10.117 -4.469 -13.617 1 98.69 184 ILE B N 1
ATOM 6265 C CA . ILE B 1 184 ? -10.68 -5.594 -12.875 1 98.69 184 ILE B CA 1
ATOM 6266 C C . ILE B 1 184 ? -10.891 -6.781 -13.82 1 98.69 184 ILE B C 1
ATOM 6268 O O . ILE B 1 184 ? -11.289 -6.602 -14.969 1 98.69 184 ILE B O 1
ATOM 6272 N N . PHE B 1 185 ? -10.578 -7.895 -13.406 1 98.75 185 PHE B N 1
ATOM 6273 C CA . PHE B 1 185 ? -10.961 -9.086 -14.156 1 98.75 185 PHE B CA 1
ATOM 6274 C C . PHE B 1 185 ? -11.93 -9.945 -13.344 1 98.75 185 PHE B C 1
ATOM 6276 O O . PHE B 1 185 ? -11.625 -10.344 -12.219 1 98.75 185 PHE B O 1
ATOM 6283 N N . ALA B 1 186 ? -13.086 -10.18 -13.844 1 98.69 186 ALA B N 1
ATOM 6284 C CA . ALA B 1 186 ? -14.078 -11.047 -13.219 1 98.69 186 ALA B CA 1
ATOM 6285 C C . ALA B 1 186 ? -13.992 -12.469 -13.781 1 98.69 186 ALA B C 1
ATOM 6287 O O . ALA B 1 186 ? -14.391 -12.719 -14.914 1 98.69 186 ALA B O 1
ATOM 6288 N N . ASP B 1 187 ? -13.547 -13.352 -12.969 1 98.5 187 ASP B N 1
ATOM 6289 C CA . ASP B 1 187 ? -13.406 -14.758 -13.344 1 98.5 187 ASP B CA 1
ATOM 6290 C C . ASP B 1 187 ? -14.734 -15.5 -13.219 1 98.5 187 ASP B C 1
ATOM 6292 O O . ASP B 1 187 ? -15.648 -15.039 -12.523 1 98.5 187 ASP B O 1
ATOM 6296 N N . ARG B 1 188 ? -14.859 -16.594 -13.945 1 98.38 188 ARG B N 1
ATOM 6297 C CA . ARG B 1 188 ? -15.969 -17.5 -13.641 1 98.38 188 ARG B CA 1
ATOM 6298 C C . ARG B 1 188 ? -15.75 -18.203 -12.305 1 98.38 188 ARG B C 1
ATOM 6300 O O . ARG B 1 188 ? -14.633 -18.234 -11.789 1 98.38 188 ARG B O 1
ATOM 6307 N N . GLU B 1 189 ? -16.688 -18.781 -11.719 1 97.75 189 GLU B N 1
ATOM 6308 C CA . GLU B 1 189 ? -16.688 -19.312 -10.359 1 97.75 189 GLU B CA 1
ATOM 6309 C C . GLU B 1 189 ? -15.633 -20.391 -10.188 1 97.75 189 GLU B C 1
ATOM 6311 O O . GLU B 1 189 ? -14.984 -20.469 -9.141 1 97.75 189 GLU B O 1
ATOM 6316 N N . ALA B 1 190 ? -15.398 -21.203 -11.195 1 98.06 190 ALA B N 1
ATOM 6317 C CA . ALA B 1 190 ? -14.461 -22.328 -11.117 1 98.06 190 ALA B CA 1
ATOM 6318 C C . ALA B 1 190 ? -13.055 -21.844 -10.797 1 98.06 190 ALA B C 1
ATOM 6320 O O . ALA B 1 190 ? -12.234 -22.594 -10.266 1 98.06 190 ALA B O 1
ATOM 6321 N N . ALA B 1 191 ? -12.758 -20.578 -11.133 1 98.38 191 ALA B N 1
ATOM 6322 C CA . ALA B 1 191 ? -11.445 -20.031 -10.82 1 98.38 191 ALA B CA 1
ATOM 6323 C C . ALA B 1 191 ? -11.266 -19.844 -9.312 1 98.38 191 ALA B C 1
ATOM 6325 O O . ALA B 1 191 ? -10.148 -19.922 -8.805 1 98.38 191 ALA B O 1
ATOM 6326 N N . ALA B 1 192 ? -12.367 -19.688 -8.586 1 98.06 192 ALA B N 1
ATOM 6327 C CA . ALA B 1 192 ? -12.312 -19.406 -7.152 1 98.06 192 ALA B CA 1
ATOM 6328 C C . ALA B 1 192 ? -12.664 -20.656 -6.336 1 98.06 192 ALA B C 1
ATOM 6330 O O . ALA B 1 192 ? -12.258 -20.781 -5.18 1 98.06 192 ALA B O 1
ATOM 6331 N N . PHE B 1 193 ? -13.43 -21.531 -6.934 1 98.31 193 PHE B N 1
ATOM 6332 C CA . PHE B 1 193 ? -13.992 -22.656 -6.184 1 98.31 193 PHE B CA 1
ATOM 6333 C C . PHE B 1 193 ? -14.086 -23.891 -7.055 1 98.31 193 PHE B C 1
ATOM 6335 O O . PHE B 1 193 ? -14.984 -24.016 -7.891 1 98.31 193 PHE B O 1
ATOM 6342 N N . SER B 1 194 ? -13.148 -24.797 -6.789 1 98.44 194 SER B N 1
ATOM 6343 C CA . SER B 1 194 ? -13.125 -26.031 -7.555 1 98.44 194 SER B CA 1
ATOM 6344 C C . SER B 1 194 ? -12.32 -27.109 -6.832 1 98.44 194 SER B C 1
ATOM 6346 O O . SER B 1 194 ? -11.43 -26.797 -6.043 1 98.44 194 SER B O 1
ATOM 6348 N N . ALA B 1 195 ? -12.68 -28.312 -7.023 1 98.69 195 ALA B N 1
ATOM 6349 C CA . ALA B 1 195 ? -11.945 -29.484 -6.543 1 98.69 195 ALA B CA 1
ATOM 6350 C C . ALA B 1 195 ? -11.312 -30.25 -7.703 1 98.69 195 ALA B C 1
ATOM 6352 O O . ALA B 1 195 ? -11.992 -30.609 -8.664 1 98.69 195 ALA B O 1
ATOM 6353 N N . TRP B 1 196 ? -10.055 -30.516 -7.582 1 98.75 196 TRP B N 1
ATOM 6354 C CA . TRP B 1 196 ? -9.266 -31.062 -8.68 1 98.75 196 TRP B CA 1
ATOM 6355 C C . TRP B 1 196 ? -8.859 -32.5 -8.391 1 98.75 196 TRP B C 1
ATOM 6357 O O . TRP B 1 196 ? -8.438 -32.812 -7.273 1 98.75 196 TRP B O 1
ATOM 6367 N N . TYR B 1 197 ? -9.062 -33.344 -9.344 1 98.75 197 TYR B N 1
ATOM 6368 C CA . TYR B 1 197 ? -8.516 -34.719 -9.336 1 98.75 197 TYR B CA 1
ATOM 6369 C C . TYR B 1 197 ? -7.469 -34.875 -10.43 1 98.75 197 TYR B C 1
ATOM 6371 O O . TYR B 1 197 ? -7.785 -34.781 -11.617 1 98.75 197 TYR B O 1
ATOM 6379 N N . GLU B 1 198 ? -6.273 -35.094 -10.047 1 98.5 198 GLU B N 1
ATOM 6380 C CA . GLU B 1 198 ? -5.188 -35.281 -11.008 1 98.5 198 GLU B CA 1
ATOM 6381 C C . GLU B 1 198 ? -4.891 -36.75 -11.242 1 98.5 198 GLU B C 1
ATOM 6383 O O . GLU B 1 198 ? -4.84 -37.531 -10.297 1 98.5 198 GLU B O 1
ATOM 6388 N N . MET B 1 199 ? -4.738 -37.094 -12.516 1 97.19 199 MET B N 1
ATOM 6389 C CA . MET B 1 199 ? -4.371 -38.469 -12.852 1 97.19 199 MET B CA 1
ATOM 6390 C C . MET B 1 199 ? -3.502 -38.531 -14.102 1 97.19 199 MET B C 1
ATOM 6392 O O . MET B 1 199 ? -3.406 -37.531 -14.828 1 97.19 199 MET B O 1
ATOM 6396 N N . MET B 1 200 ? -2.877 -39.625 -14.32 1 97.44 200 MET B N 1
ATOM 6397 C CA . MET B 1 200 ? -2.139 -39.906 -15.547 1 97.44 200 MET B CA 1
ATOM 6398 C C . MET B 1 200 ? -2.938 -40.844 -16.453 1 97.44 200 MET B C 1
ATOM 6400 O O . MET B 1 200 ? -3.086 -42.031 -16.156 1 97.44 200 MET B O 1
ATOM 6404 N N . PRO B 1 201 ? -3.357 -40.312 -17.547 1 97.81 201 PRO B N 1
ATOM 6405 C CA . PRO B 1 201 ? -4.18 -41.156 -18.422 1 97.81 201 PRO B CA 1
ATOM 6406 C C . PRO B 1 201 ? -3.504 -42.469 -18.766 1 97.81 201 PRO B C 1
ATOM 6408 O O . PRO B 1 201 ? -4.172 -43.5 -18.875 1 97.81 201 PRO B O 1
ATOM 6411 N N . ARG B 1 202 ? -2.244 -42.5 -18.875 1 97.5 202 ARG B N 1
ATOM 6412 C CA . ARG B 1 202 ? -1.49 -43.656 -19.312 1 97.5 202 ARG B CA 1
ATOM 6413 C C . ARG B 1 202 ? -1.628 -44.812 -18.328 1 97.5 202 ARG B C 1
ATOM 6415 O O . ARG B 1 202 ? -1.397 -45.969 -18.672 1 97.5 202 ARG B O 1
ATOM 6422 N N . SER B 1 203 ? -2.039 -44.562 -17.156 1 96.81 203 SER B N 1
ATOM 6423 C CA . SER B 1 203 ? -2.102 -45.594 -16.109 1 96.81 203 SER B CA 1
ATOM 6424 C C . SER B 1 203 ? -3.543 -46 -15.812 1 96.81 203 SER B C 1
ATOM 6426 O O . SER B 1 203 ? -3.816 -46.625 -14.797 1 96.81 203 SER B O 1
ATOM 6428 N N . GLN B 1 204 ? -4.5 -45.719 -16.703 1 96.69 204 GLN B N 1
ATOM 6429 C CA . GLN B 1 204 ? -5.91 -45.906 -16.359 1 96.69 204 GLN B CA 1
ATOM 6430 C C . GLN B 1 204 ? -6.457 -47.188 -17 1 96.69 204 GLN B C 1
ATOM 6432 O O . GLN B 1 204 ? -7.664 -47.438 -16.969 1 96.69 204 GLN B O 1
ATOM 6437 N N . SER B 1 205 ? -5.578 -48.062 -17.547 1 96 205 SER B N 1
ATOM 6438 C CA . SER B 1 205 ? -6.027 -49.312 -18.188 1 96 205 SER B CA 1
ATOM 6439 C C . SER B 1 205 ? -6.387 -50.375 -17.156 1 96 205 SER B C 1
ATOM 6441 O O . SER B 1 205 ? -7.078 -51.344 -17.484 1 96 205 SER B O 1
ATOM 6443 N N . GLY B 1 206 ? -5.812 -50.219 -15.992 1 93.62 206 GLY B N 1
ATOM 6444 C CA . GLY B 1 206 ? -5.969 -51.25 -14.969 1 93.62 206 GLY B CA 1
ATOM 6445 C C . GLY B 1 206 ? -4.961 -52.375 -15.094 1 93.62 206 GLY B C 1
ATOM 6446 O O . GLY B 1 206 ? -4.992 -53.344 -14.32 1 93.62 206 GLY B O 1
ATOM 6447 N N . ASP B 1 207 ? -4.086 -52.25 -16.047 1 94.94 207 ASP B N 1
ATOM 6448 C CA . ASP B 1 207 ? -3.041 -53.219 -16.344 1 94.94 207 ASP B CA 1
ATOM 6449 C C . ASP B 1 207 ? -1.679 -52.562 -16.484 1 94.94 207 ASP B C 1
ATOM 6451 O O . ASP B 1 207 ? -1.479 -51.719 -17.359 1 94.94 207 ASP B O 1
ATOM 6455 N N . PRO B 1 208 ? -0.749 -52.906 -15.602 1 92.88 208 PRO B N 1
ATOM 6456 C CA . PRO B 1 208 ? 0.565 -52.281 -15.656 1 92.88 208 PRO B CA 1
ATOM 6457 C C . PRO B 1 208 ? 1.317 -52.562 -16.953 1 92.88 208 PRO B C 1
ATOM 6459 O O . PRO B 1 208 ? 2.342 -51.938 -17.234 1 92.88 208 PRO B O 1
ATOM 6462 N N . GLU B 1 209 ? 0.797 -53.5 -17.75 1 93.69 209 GLU B N 1
ATOM 6463 C CA . GLU B 1 209 ? 1.475 -53.875 -18.984 1 93.69 209 GLU B CA 1
ATOM 6464 C C . GLU B 1 209 ? 0.776 -53.25 -20.203 1 93.69 209 GLU B C 1
ATOM 6466 O O . GLU B 1 209 ? 1.225 -53.438 -21.328 1 93.69 209 GLU B O 1
ATOM 6471 N N . ARG B 1 210 ? -0.291 -52.562 -19.938 1 95.94 210 ARG B N 1
ATOM 6472 C CA . ARG B 1 210 ? -1.035 -51.938 -21.031 1 95.94 210 ARG B CA 1
ATOM 6473 C C . ARG B 1 210 ? -1.15 -50.438 -20.828 1 95.94 210 ARG B C 1
ATOM 6475 O O . ARG B 1 210 ? -1.703 -49.969 -19.828 1 95.94 210 ARG B O 1
ATOM 6482 N N . HIS B 1 211 ? -0.668 -49.75 -21.812 1 96.94 211 HIS B N 1
ATOM 6483 C CA . HIS B 1 211 ? -0.771 -48.281 -21.781 1 96.94 211 HIS B CA 1
ATOM 6484 C C . HIS B 1 211 ? -2.229 -47.844 -21.781 1 96.94 211 HIS B C 1
ATOM 6486 O O . HIS B 1 211 ? -3.033 -48.344 -22.578 1 96.94 211 HIS B O 1
ATOM 6492 N N . GLY B 1 212 ? -2.619 -47.031 -20.891 1 97.69 212 GLY B N 1
ATOM 6493 C CA . GLY B 1 212 ? -3.975 -46.5 -20.828 1 97.69 212 GLY B CA 1
ATOM 6494 C C . GLY B 1 212 ? -4.336 -45.625 -22.016 1 97.69 212 GLY B C 1
ATOM 6495 O O . GLY B 1 212 ? -3.457 -45.031 -22.641 1 97.69 212 GLY B O 1
ATOM 6496 N N . THR B 1 213 ? -5.641 -45.531 -22.328 1 98.38 213 THR B N 1
ATOM 6497 C CA . THR B 1 213 ? -6.184 -44.719 -23.406 1 98.38 213 THR B CA 1
ATOM 6498 C C . THR B 1 213 ? -7.227 -43.719 -22.875 1 98.38 213 THR B C 1
ATOM 6500 O O . THR B 1 213 ? -7.637 -43.812 -21.703 1 98.38 213 THR B O 1
ATOM 6503 N N . PHE B 1 214 ? -7.645 -42.844 -23.766 1 98.69 214 PHE B N 1
ATOM 6504 C CA . PHE B 1 214 ? -8.719 -41.906 -23.391 1 98.69 214 PHE B CA 1
ATOM 6505 C C . PHE B 1 214 ? -10 -42.688 -23.094 1 98.69 214 PHE B C 1
ATOM 6507 O O . PHE B 1 214 ? -10.781 -42.281 -22.234 1 98.69 214 PHE B O 1
ATOM 6514 N N . ASP B 1 215 ? -10.172 -43.781 -23.75 1 98.19 215 ASP B N 1
ATOM 6515 C CA . ASP B 1 215 ? -11.344 -44.625 -23.484 1 98.19 215 ASP B CA 1
ATOM 6516 C C . ASP B 1 215 ? -11.273 -45.219 -22.094 1 98.19 215 ASP B C 1
ATOM 6518 O O . ASP B 1 215 ? -12.297 -45.375 -21.422 1 98.19 215 ASP B O 1
ATOM 6522 N N . ASP B 1 216 ? -10.133 -45.625 -21.703 1 98.38 216 ASP B N 1
ATOM 6523 C CA . ASP B 1 216 ? -9.969 -46.125 -20.344 1 98.38 216 ASP B CA 1
ATOM 6524 C C . ASP B 1 216 ? -10.312 -45.062 -19.312 1 98.38 216 ASP B C 1
ATOM 6526 O O . ASP B 1 216 ? -10.906 -45.344 -18.281 1 98.38 216 ASP B O 1
ATOM 6530 N N . VAL B 1 217 ? -9.93 -43.812 -19.594 1 98.62 217 VAL B N 1
ATOM 6531 C CA . VAL B 1 217 ? -10.25 -42.719 -18.703 1 98.62 217 VAL B CA 1
ATOM 6532 C C . VAL B 1 217 ? -11.758 -42.5 -18.656 1 98.62 217 VAL B C 1
ATOM 6534 O O . VAL B 1 217 ? -12.32 -42.281 -17.578 1 98.62 217 VAL B O 1
ATOM 6537 N N . ILE B 1 218 ? -12.406 -42.562 -19.812 1 98.62 218 ILE B N 1
ATOM 6538 C CA . ILE B 1 218 ? -13.852 -42.406 -19.875 1 98.62 218 ILE B CA 1
ATOM 6539 C C . ILE B 1 218 ? -14.523 -43.406 -18.922 1 98.62 218 ILE B C 1
ATOM 6541 O O . ILE B 1 218 ? -15.469 -43.062 -18.219 1 98.62 218 ILE B O 1
ATOM 6545 N N . ARG B 1 219 ? -13.984 -44.594 -18.844 1 97.75 219 ARG B N 1
ATOM 6546 C CA . ARG B 1 219 ? -14.555 -45.625 -17.984 1 97.75 219 ARG B CA 1
ATOM 6547 C C . ARG B 1 219 ? -14.398 -45.25 -16.516 1 97.75 219 ARG B C 1
ATOM 6549 O O . ARG B 1 219 ? -15.117 -45.781 -15.664 1 97.75 219 ARG B O 1
ATOM 6556 N N . LYS B 1 220 ? -13.516 -44.406 -16.219 1 97.12 220 LYS B N 1
ATOM 6557 C CA . LYS B 1 220 ? -13.227 -44 -14.844 1 97.12 220 LYS B CA 1
ATOM 6558 C C . LYS B 1 220 ? -14.031 -42.781 -14.445 1 97.12 220 LYS B C 1
ATOM 6560 O O . LYS B 1 220 ? -14.07 -42.406 -13.266 1 97.12 220 LYS B O 1
ATOM 6565 N N . LEU B 1 221 ? -14.688 -42.094 -15.352 1 98.44 221 LEU B N 1
ATOM 6566 C CA . LEU B 1 221 ? -15.344 -40.812 -15.102 1 98.44 221 LEU B CA 1
ATOM 6567 C C . LEU B 1 221 ? -16.406 -40.938 -14.023 1 98.44 221 LEU B C 1
ATOM 6569 O O . LEU B 1 221 ? -16.516 -40.094 -13.133 1 98.44 221 LEU B O 1
ATOM 6573 N N . PRO B 1 222 ? -17.203 -42 -13.977 1 97.81 222 PRO B N 1
ATOM 6574 C CA . PRO B 1 222 ? -18.203 -42.125 -12.906 1 97.81 222 PRO B CA 1
ATOM 6575 C C . PRO B 1 222 ? -17.562 -42.156 -11.516 1 97.81 222 PRO B C 1
ATOM 6577 O O . PRO B 1 222 ? -18.109 -41.594 -10.57 1 97.81 222 PRO B O 1
ATOM 6580 N N . TYR B 1 223 ? -16.469 -42.812 -11.391 1 97.19 223 TYR B N 1
ATOM 6581 C CA . TYR B 1 223 ? -15.742 -42.875 -10.125 1 97.19 223 TYR B CA 1
ATOM 6582 C C . TYR B 1 223 ? -15.312 -41.5 -9.664 1 97.19 223 TYR B C 1
ATOM 6584 O O . TYR B 1 223 ? -15.555 -41.125 -8.516 1 97.19 223 TYR B O 1
ATOM 6592 N N . VAL B 1 224 ? -14.695 -40.688 -10.562 1 98.06 224 VAL B N 1
ATOM 6593 C CA . VAL B 1 224 ? -14.211 -39.344 -10.25 1 98.06 224 VAL B CA 1
ATOM 6594 C C . VAL B 1 224 ? -15.391 -38.469 -9.844 1 98.06 224 VAL B C 1
ATOM 6596 O O . VAL B 1 224 ? -15.305 -37.688 -8.875 1 98.06 224 VAL B O 1
ATOM 6599 N N . ARG B 1 225 ? -16.406 -38.594 -10.594 1 97.25 225 ARG B N 1
ATOM 6600 C CA . ARG B 1 225 ? -17.594 -37.812 -10.297 1 97.25 225 ARG B CA 1
ATOM 6601 C C . ARG B 1 225 ? -18.188 -38.188 -8.945 1 97.25 225 ARG B C 1
ATOM 6603 O O . ARG B 1 225 ? -18.641 -37.344 -8.188 1 97.25 225 ARG B O 1
ATOM 6610 N N . ASP B 1 226 ? -18.234 -39.5 -8.664 1 97.44 226 ASP B N 1
ATOM 6611 C CA . ASP B 1 226 ? -18.75 -40 -7.395 1 97.44 226 ASP B CA 1
ATOM 6612 C C . ASP B 1 226 ? -18 -39.375 -6.211 1 97.44 226 ASP B C 1
ATOM 6614 O O . ASP B 1 226 ? -18.594 -39.094 -5.172 1 97.44 226 ASP B O 1
ATOM 6618 N N . LEU B 1 227 ? -16.719 -39.188 -6.375 1 98.31 227 LEU B N 1
ATOM 6619 C CA . LEU B 1 227 ? -15.906 -38.625 -5.32 1 98.31 227 LEU B CA 1
ATOM 6620 C C . LEU B 1 227 ? -16.203 -37.125 -5.176 1 98.31 227 LEU B C 1
ATOM 6622 O O . LEU B 1 227 ? -15.812 -36.5 -4.18 1 98.31 227 LEU B O 1
ATOM 6626 N N . GLY B 1 228 ? -16.797 -36.5 -6.133 1 98.31 228 GLY B N 1
ATOM 6627 C CA . GLY B 1 228 ? -17.297 -35.156 -6.012 1 98.31 228 GLY B CA 1
ATOM 6628 C C . GLY B 1 228 ? -16.328 -34.125 -6.57 1 98.31 228 GLY B C 1
ATOM 6629 O O . GLY B 1 228 ? -16.391 -32.938 -6.195 1 98.31 228 GLY B O 1
ATOM 6630 N N . PHE B 1 229 ? -15.469 -34.469 -7.488 1 98.62 229 PHE B N 1
ATOM 6631 C CA . PHE B 1 229 ? -14.516 -33.531 -8.062 1 98.62 229 PHE B CA 1
ATOM 6632 C C . PHE B 1 229 ? -15.156 -32.781 -9.219 1 98.62 229 PHE B C 1
ATOM 6634 O O . PHE B 1 229 ? -16.188 -33.156 -9.742 1 98.62 229 PHE B O 1
ATOM 6641 N N . ASP B 1 230 ? -14.562 -31.562 -9.562 1 98.12 230 ASP B N 1
ATOM 6642 C CA . ASP B 1 230 ? -15.062 -30.672 -10.609 1 98.12 230 ASP B CA 1
ATOM 6643 C C . ASP B 1 230 ? -14.141 -30.672 -11.82 1 98.12 230 ASP B C 1
ATOM 6645 O O . ASP B 1 230 ? -14.578 -30.406 -12.945 1 98.12 230 ASP B O 1
ATOM 6649 N N . VAL B 1 231 ? -12.891 -30.906 -11.578 1 98.69 231 VAL B N 1
ATOM 6650 C CA . VAL B 1 231 ? -11.875 -30.781 -12.617 1 98.69 231 VAL B CA 1
ATOM 6651 C C . VAL B 1 231 ? -11.055 -32.062 -12.688 1 98.69 231 VAL B C 1
ATOM 6653 O O . VAL B 1 231 ? -10.578 -32.562 -11.664 1 98.69 231 VAL B O 1
ATOM 6656 N N . LEU B 1 232 ? -10.992 -32.594 -13.805 1 98.75 232 LEU B N 1
ATOM 6657 C CA . LEU B 1 232 ? -10.102 -33.719 -14.102 1 98.75 232 LEU B CA 1
ATOM 6658 C C . LEU B 1 232 ? -8.82 -33.219 -14.773 1 98.75 232 LEU B C 1
ATOM 6660 O O . LEU B 1 232 ? -8.852 -32.812 -15.938 1 98.75 232 LEU B O 1
ATOM 6664 N N . TYR B 1 233 ? -7.734 -33.312 -14.086 1 98.62 233 TYR B N 1
ATOM 6665 C CA . TYR B 1 233 ? -6.469 -32.719 -14.484 1 98.62 233 TYR B CA 1
ATOM 6666 C C . TYR B 1 233 ? -5.48 -33.75 -14.961 1 98.62 233 TYR B C 1
ATOM 6668 O O . TYR B 1 233 ? -5.199 -34.719 -14.242 1 98.62 233 TYR B O 1
ATOM 6676 N N . PHE B 1 234 ? -4.918 -33.562 -16.188 1 98.44 234 PHE B N 1
ATOM 6677 C CA . PHE B 1 234 ? -3.988 -34.5 -16.766 1 98.44 234 PHE B CA 1
ATOM 6678 C C . PHE B 1 234 ? -2.576 -33.938 -16.812 1 98.44 234 PHE B C 1
ATOM 6680 O O . PHE B 1 234 ? -2.387 -32.75 -17.062 1 98.44 234 PHE B O 1
ATOM 6687 N N . THR B 1 235 ? -1.623 -34.781 -16.641 1 97.06 235 THR B N 1
ATOM 6688 C CA . THR B 1 235 ? -0.266 -34.5 -17.078 1 97.06 235 THR B CA 1
ATOM 6689 C C . THR B 1 235 ? -0.212 -34.344 -18.609 1 97.06 235 THR B C 1
ATOM 6691 O O . THR B 1 235 ? -1.201 -34.625 -19.297 1 97.06 235 THR B O 1
ATOM 6694 N N . PRO B 1 236 ? 0.93 -33.906 -19.141 1 97.81 236 PRO B N 1
ATOM 6695 C CA . PRO B 1 236 ? 0.961 -33.719 -20.594 1 97.81 236 PRO B CA 1
ATOM 6696 C C . PRO B 1 236 ? 0.526 -34.969 -21.359 1 97.81 236 PRO B C 1
ATOM 6698 O O . PRO B 1 236 ? 0.879 -36.094 -20.984 1 97.81 236 PRO B O 1
ATOM 6701 N N . ILE B 1 237 ? -0.23 -34.781 -22.438 1 98.56 237 ILE B N 1
ATOM 6702 C CA . ILE B 1 237 ? -0.794 -35.875 -23.203 1 98.56 237 ILE B CA 1
ATOM 6703 C C . ILE B 1 237 ? -0.121 -35.969 -24.578 1 98.56 237 ILE B C 1
ATOM 6705 O O . ILE B 1 237 ? -0.691 -36.5 -25.531 1 98.56 237 ILE B O 1
ATOM 6709 N N . HIS B 1 238 ? 1.027 -35.438 -24.75 1 98.62 238 HIS B N 1
ATOM 6710 C CA . HIS B 1 238 ? 1.727 -35.25 -26.016 1 98.62 238 HIS B CA 1
ATOM 6711 C C . HIS B 1 238 ? 2.723 -36.375 -26.25 1 98.62 238 HIS B C 1
ATOM 6713 O O . HIS B 1 238 ? 3.045 -37.125 -25.328 1 98.62 238 HIS B O 1
ATOM 6719 N N . PRO B 1 239 ? 3.203 -36.438 -27.531 1 98.38 239 PRO B N 1
ATOM 6720 C CA . PRO B 1 239 ? 4.25 -37.438 -27.797 1 98.38 239 PRO B CA 1
ATOM 6721 C C . PRO B 1 239 ? 5.477 -37.25 -26.906 1 98.38 239 PRO B C 1
ATOM 6723 O O . PRO B 1 239 ? 5.879 -36.125 -26.641 1 98.38 239 PRO B O 1
ATOM 6726 N N . ILE B 1 240 ? 6.055 -38.375 -26.484 1 98.06 240 ILE B N 1
ATOM 6727 C CA . ILE B 1 240 ? 7.176 -38.375 -25.547 1 98.06 240 ILE B CA 1
ATOM 6728 C C . ILE B 1 240 ? 8.477 -38.656 -26.281 1 98.06 240 ILE B C 1
ATOM 6730 O O . ILE B 1 240 ? 8.539 -39.625 -27.062 1 98.06 240 ILE B O 1
ATOM 6734 N N . GLY B 1 241 ? 9.422 -37.969 -26.031 1 97.06 241 GLY B N 1
ATOM 6735 C CA . GLY B 1 241 ? 10.703 -38.094 -26.703 1 97.06 241 GLY B CA 1
ATOM 6736 C C . GLY B 1 241 ? 11.359 -39.438 -26.5 1 97.06 241 GLY B C 1
ATOM 6737 O O . GLY B 1 241 ? 11.164 -40.062 -25.453 1 97.06 241 GLY B O 1
ATOM 6738 N N . ARG B 1 242 ? 12.188 -39.812 -27.406 1 95.31 242 ARG B N 1
ATOM 6739 C CA . ARG B 1 242 ? 12.898 -41.094 -27.344 1 95.31 242 ARG B CA 1
ATOM 6740 C C . ARG B 1 242 ? 14.367 -40.875 -27 1 95.31 242 ARG B C 1
ATOM 6742 O O . ARG B 1 242 ? 15 -41.781 -26.422 1 95.31 242 ARG B O 1
ATOM 6749 N N . VAL B 1 243 ? 14.773 -39.719 -27.391 1 93.75 243 VAL B N 1
ATOM 6750 C CA . VAL B 1 243 ? 16.172 -39.438 -27.109 1 93.75 243 VAL B CA 1
ATOM 6751 C C . VAL B 1 243 ? 16.344 -39.125 -25.625 1 93.75 243 VAL B C 1
ATOM 6753 O O . VAL B 1 243 ? 15.664 -38.25 -25.078 1 93.75 243 VAL B O 1
ATOM 6756 N N . ASN B 1 244 ? 17.312 -39.844 -24.953 1 93.38 244 ASN B N 1
ATOM 6757 C CA . ASN B 1 244 ? 17.594 -39.719 -23.531 1 93.38 244 ASN B CA 1
ATOM 6758 C C . ASN B 1 244 ? 16.359 -40 -22.688 1 93.38 244 ASN B C 1
ATOM 6760 O O . ASN B 1 244 ? 16.141 -39.344 -21.672 1 93.38 244 ASN B O 1
ATOM 6764 N N . ARG B 1 245 ? 15.508 -40.812 -23.172 1 95.38 245 ARG B N 1
ATOM 6765 C CA . ARG B 1 245 ? 14.281 -41.156 -22.469 1 95.38 245 ARG B CA 1
ATOM 6766 C C . ARG B 1 245 ? 14.578 -41.75 -21.094 1 95.38 245 ARG B C 1
ATOM 6768 O O . ARG B 1 245 ? 15.508 -42.531 -20.938 1 95.38 245 ARG B O 1
ATOM 6775 N N . LYS B 1 246 ? 13.734 -41.406 -20.125 1 95.44 246 LYS B N 1
ATOM 6776 C CA . LYS B 1 246 ? 13.906 -41.875 -18.75 1 95.44 246 LYS B CA 1
ATOM 6777 C C . LYS B 1 246 ? 13.203 -43.219 -18.562 1 95.44 246 LYS B C 1
ATOM 6779 O O . LYS B 1 246 ? 12.148 -43.469 -19.141 1 95.44 246 LYS B O 1
ATOM 6784 N N . GLY B 1 247 ? 13.828 -44.062 -17.703 1 95.25 247 GLY B N 1
ATOM 6785 C CA . GLY B 1 247 ? 13.219 -45.344 -17.328 1 95.25 247 GLY B CA 1
ATOM 6786 C C . GLY B 1 247 ? 12.602 -45.312 -15.93 1 95.25 247 GLY B C 1
ATOM 6787 O O . GLY B 1 247 ? 12.383 -44.25 -15.359 1 95.25 247 GLY B O 1
ATOM 6788 N N . ARG B 1 248 ? 12.297 -46.531 -15.422 1 94.5 248 ARG B N 1
ATOM 6789 C CA . ARG B 1 248 ? 11.664 -46.656 -14.117 1 94.5 248 ARG B CA 1
ATOM 6790 C C . ARG B 1 248 ? 12.461 -45.938 -13.039 1 94.5 248 ARG B C 1
ATOM 6792 O O . ARG B 1 248 ? 13.688 -46.031 -13.008 1 94.5 248 ARG B O 1
ATOM 6799 N N . ASN B 1 249 ? 11.656 -45.188 -12.234 1 93.62 249 ASN B N 1
ATOM 6800 C CA . ASN B 1 249 ? 12.211 -44.406 -11.125 1 93.62 249 ASN B CA 1
ATOM 6801 C C . ASN B 1 249 ? 13.32 -43.5 -11.594 1 93.62 249 ASN B C 1
ATOM 6803 O O . ASN B 1 249 ? 14.359 -43.375 -10.938 1 93.62 249 ASN B O 1
ATOM 6807 N N . ASN B 1 250 ? 13.188 -42.938 -12.812 1 92.5 250 ASN B N 1
ATOM 6808 C CA . ASN B 1 250 ? 14.039 -41.906 -13.367 1 92.5 250 ASN B CA 1
ATOM 6809 C C . ASN B 1 250 ? 15.398 -42.438 -13.789 1 92.5 250 ASN B C 1
ATOM 6811 O O . ASN B 1 250 ? 16.391 -41.719 -13.805 1 92.5 250 ASN B O 1
ATOM 6815 N N . SER B 1 251 ? 15.406 -43.688 -14.125 1 93.12 251 SER B N 1
ATOM 6816 C CA . SER B 1 251 ? 16.641 -44.312 -14.578 1 93.12 251 SER B CA 1
ATOM 6817 C C . SER B 1 251 ? 17.125 -43.719 -15.891 1 93.12 251 SER B C 1
ATOM 6819 O O . SER B 1 251 ? 16.312 -43.344 -16.75 1 93.12 251 SER B O 1
ATOM 6821 N N . LEU B 1 252 ? 18.422 -43.688 -16.125 1 92.31 252 LEU B N 1
ATOM 6822 C CA . LEU B 1 252 ? 19.031 -43.156 -17.344 1 92.31 252 LEU B CA 1
ATOM 6823 C C . LEU B 1 252 ? 19.203 -44.281 -18.375 1 92.31 252 LEU B C 1
ATOM 6825 O O . LEU B 1 252 ? 19.641 -44 -19.5 1 92.31 252 LEU B O 1
ATOM 6829 N N . THR B 1 253 ? 18.859 -45.469 -17.922 1 93 253 THR B N 1
ATOM 6830 C CA . THR B 1 253 ? 18.938 -46.625 -18.812 1 93 253 THR B CA 1
ATOM 6831 C C . THR B 1 253 ? 17.578 -47.281 -18.969 1 93 253 THR B C 1
ATOM 6833 O O . THR B 1 253 ? 17.312 -48.312 -18.391 1 93 253 THR B O 1
ATOM 6836 N N . PRO B 1 254 ? 16.812 -46.688 -19.766 1 93.81 254 PRO B N 1
ATOM 6837 C CA . PRO B 1 254 ? 15.445 -47.188 -19.938 1 93.81 254 PRO B CA 1
ATOM 6838 C C . PRO B 1 254 ? 15.391 -48.531 -20.656 1 93.81 254 PRO B C 1
ATOM 6840 O O . PRO B 1 254 ? 16.203 -48.781 -21.547 1 93.81 254 PRO B O 1
ATOM 6843 N N . GLY B 1 255 ? 14.547 -49.375 -20.266 1 91.44 255 GLY B N 1
ATOM 6844 C CA . GLY B 1 255 ? 14.242 -50.562 -21.047 1 91.44 255 GLY B CA 1
ATOM 6845 C C . GLY B 1 255 ? 13.492 -50.25 -22.328 1 91.44 255 GLY B C 1
ATOM 6846 O O . GLY B 1 255 ? 13.031 -49.125 -22.531 1 91.44 255 GLY B O 1
ATOM 6847 N N . PRO B 1 256 ? 13.422 -51.188 -23.125 1 89.25 256 PRO B N 1
ATOM 6848 C CA . PRO B 1 256 ? 12.789 -51 -24.438 1 89.25 256 PRO B CA 1
ATOM 6849 C C . PRO B 1 256 ? 11.312 -50.625 -24.328 1 89.25 256 PRO B C 1
ATOM 6851 O O . PRO B 1 256 ? 10.773 -49.938 -25.203 1 89.25 256 PRO B O 1
ATOM 6854 N N . ASP B 1 257 ? 10.695 -51 -23.219 1 89.31 257 ASP B N 1
ATOM 6855 C CA . ASP B 1 257 ? 9.25 -50.812 -23.094 1 89.31 257 ASP B CA 1
ATOM 6856 C C . ASP B 1 257 ? 8.945 -49.688 -22.094 1 89.31 257 ASP B C 1
ATOM 6858 O O . ASP B 1 257 ? 7.789 -49.469 -21.734 1 89.31 257 ASP B O 1
ATOM 6862 N N . ASP B 1 258 ? 9.961 -48.969 -21.672 1 94.75 258 ASP B N 1
ATOM 6863 C CA . ASP B 1 258 ? 9.727 -47.875 -20.734 1 94.75 258 ASP B CA 1
ATOM 6864 C C . ASP B 1 258 ? 9.062 -46.688 -21.422 1 94.75 258 ASP B C 1
ATOM 6866 O O . ASP B 1 258 ? 9.523 -46.219 -22.469 1 94.75 258 ASP B O 1
ATOM 6870 N N . PRO B 1 259 ? 8.016 -46.156 -20.844 1 95.38 259 PRO B N 1
ATOM 6871 C CA . PRO B 1 259 ? 7.215 -45.156 -21.547 1 95.38 259 PRO B CA 1
ATOM 6872 C C . PRO B 1 259 ? 7.867 -43.781 -21.531 1 95.38 259 PRO B C 1
ATOM 6874 O O . PRO B 1 259 ? 7.453 -42.875 -22.281 1 95.38 259 PRO B O 1
ATOM 6877 N N . GLY B 1 260 ? 8.906 -43.5 -20.656 1 96.25 260 GLY B N 1
ATOM 6878 C CA . GLY B 1 260 ? 9.484 -42.188 -20.516 1 96.25 260 GLY B CA 1
ATOM 6879 C C . GLY B 1 260 ? 8.609 -41.219 -19.703 1 96.25 260 GLY B C 1
ATOM 6880 O O . GLY B 1 260 ? 7.551 -41.625 -19.203 1 96.25 260 GLY B O 1
ATOM 6881 N N . SER B 1 261 ? 9.055 -40.062 -19.516 1 96.56 261 SER B N 1
ATOM 6882 C CA . SER B 1 261 ? 8.32 -39.031 -18.766 1 96.56 261 SER B CA 1
ATOM 6883 C C . SER B 1 261 ? 7.379 -38.25 -19.672 1 96.56 261 SER B C 1
ATOM 6885 O O . SER B 1 261 ? 7.781 -37.781 -20.75 1 96.56 261 SER B O 1
ATOM 6887 N N . PRO B 1 262 ? 6.125 -38.062 -19.281 1 97 262 PRO B N 1
ATOM 6888 C CA . PRO B 1 262 ? 5.207 -37.25 -20.109 1 97 262 PRO B CA 1
ATOM 6889 C C . PRO B 1 262 ? 5.672 -35.812 -20.281 1 97 262 PRO B C 1
ATOM 6891 O O . PRO B 1 262 ? 5.168 -35.094 -21.141 1 97 262 PRO B O 1
ATOM 6894 N N . TYR B 1 263 ? 6.605 -35.344 -19.516 1 96.56 263 TYR B N 1
ATOM 6895 C CA . TYR B 1 263 ? 7.066 -33.969 -19.562 1 96.56 263 TYR B CA 1
ATOM 6896 C C . TYR B 1 263 ? 8.18 -33.781 -20.578 1 96.56 263 TYR B C 1
ATOM 6898 O O . TYR B 1 263 ? 8.578 -32.656 -20.875 1 96.56 263 TYR B O 1
ATOM 6906 N N . ALA B 1 264 ? 8.711 -34.875 -21.078 1 97.44 264 ALA B N 1
ATOM 6907 C CA . ALA B 1 264 ? 9.641 -34.812 -22.203 1 97.44 264 ALA B CA 1
ATOM 6908 C C . ALA B 1 264 ? 8.898 -34.75 -23.531 1 97.44 264 ALA B C 1
ATOM 6910 O O . ALA B 1 264 ? 8.883 -35.688 -24.297 1 97.44 264 ALA B O 1
ATOM 6911 N N . ILE B 1 265 ? 8.469 -33.625 -23.844 1 98.19 265 ILE B N 1
ATOM 6912 C CA . ILE B 1 265 ? 7.465 -33.438 -24.891 1 98.19 265 ILE B CA 1
ATOM 6913 C C . ILE B 1 265 ? 8.148 -33.344 -26.25 1 98.19 265 ILE B C 1
ATOM 6915 O O . ILE B 1 265 ? 9.047 -32.5 -26.438 1 98.19 265 ILE B O 1
ATOM 6919 N N . GLY B 1 266 ? 7.66 -34.156 -27.141 1 98.06 266 GLY B N 1
ATOM 6920 C CA . GLY B 1 266 ? 8.07 -34.031 -28.531 1 98.06 266 GLY B CA 1
ATOM 6921 C C . GLY B 1 266 ? 8.742 -35.281 -29.047 1 98.06 266 GLY B C 1
ATOM 6922 O O . GLY B 1 266 ? 9.531 -35.906 -28.344 1 98.06 266 GLY B O 1
ATOM 6923 N N . SER B 1 267 ? 8.414 -35.688 -30.188 1 97 267 SER B N 1
ATOM 6924 C CA . SER B 1 267 ? 9 -36.781 -30.969 1 97 267 SER B CA 1
ATOM 6925 C C . SER B 1 267 ? 8.703 -36.594 -32.438 1 97 267 SER B C 1
ATOM 6927 O O . SER B 1 267 ? 8.25 -35.531 -32.875 1 97 267 SER B O 1
ATOM 6929 N N . GLU B 1 268 ? 9.055 -37.594 -33.188 1 95.06 268 GLU B N 1
ATOM 6930 C CA . GLU B 1 268 ? 8.734 -37.562 -34.625 1 95.06 268 GLU B CA 1
ATOM 6931 C C . GLU B 1 268 ? 7.227 -37.469 -34.844 1 95.06 268 GLU B C 1
ATOM 6933 O O . GLU B 1 268 ? 6.773 -37 -35.875 1 95.06 268 GLU B O 1
ATOM 6938 N N . GLU B 1 269 ? 6.508 -37.844 -33.812 1 96.62 269 GLU B N 1
ATOM 6939 C CA . GLU B 1 269 ? 5.051 -37.906 -33.906 1 96.62 269 GLU B CA 1
ATOM 6940 C C . GLU B 1 269 ? 4.438 -36.531 -33.625 1 96.62 269 GLU B C 1
ATOM 6942 O O . GLU B 1 269 ? 3.229 -36.344 -33.75 1 96.62 269 GLU B O 1
ATOM 6947 N N . GLY B 1 270 ? 5.227 -35.562 -33.25 1 97.56 270 GLY B N 1
ATOM 6948 C CA . GLY B 1 270 ? 4.73 -34.219 -32.969 1 97.56 270 GLY B CA 1
ATOM 6949 C C . GLY B 1 270 ? 5.141 -33.688 -31.625 1 97.56 270 GLY B C 1
ATOM 6950 O O . GLY B 1 270 ? 5.973 -34.281 -30.938 1 97.56 270 GLY B O 1
ATOM 6951 N N . GLY B 1 271 ? 4.535 -32.469 -31.312 1 97.88 271 GLY B N 1
ATOM 6952 C CA . GLY B 1 271 ? 4.918 -31.812 -30.078 1 97.88 271 GLY B CA 1
ATOM 6953 C C . GLY B 1 271 ? 3.729 -31.375 -29.234 1 97.88 271 GLY B C 1
ATOM 6954 O O . GLY B 1 271 ? 2.85 -32.188 -28.938 1 97.88 271 GLY B O 1
ATOM 6955 N N . HIS B 1 272 ? 3.67 -30.078 -28.969 1 98.38 272 HIS B N 1
ATOM 6956 C CA . HIS B 1 272 ? 2.76 -29.516 -27.969 1 98.38 272 HIS B CA 1
ATOM 6957 C C . HIS B 1 272 ? 1.324 -29.5 -28.484 1 98.38 272 HIS B C 1
ATOM 6959 O O . HIS B 1 272 ? 0.385 -29.312 -27.703 1 98.38 272 HIS B O 1
ATOM 6965 N N . ASP B 1 273 ? 1.088 -29.609 -29.75 1 98.12 273 ASP B N 1
ATOM 6966 C CA . ASP B 1 273 ? -0.259 -29.578 -30.312 1 98.12 273 ASP B CA 1
ATOM 6967 C C . ASP B 1 273 ? -0.657 -30.938 -30.875 1 98.12 273 ASP B C 1
ATOM 6969 O O . ASP B 1 273 ? -1.546 -31.031 -31.719 1 98.12 273 ASP B O 1
ATOM 6973 N N . ALA B 1 274 ? 0.065 -32 -30.391 1 98.56 274 ALA B N 1
ATOM 6974 C CA . ALA B 1 274 ? -0.207 -33.375 -30.812 1 98.56 274 ALA B CA 1
ATOM 6975 C C . ALA B 1 274 ? -0.577 -34.25 -29.625 1 98.56 274 ALA B C 1
ATOM 6977 O O . ALA B 1 274 ? -0.304 -33.875 -28.469 1 98.56 274 ALA B O 1
ATOM 6978 N N . ILE B 1 275 ? -1.228 -35.406 -29.938 1 98.62 275 ILE B N 1
ATOM 6979 C CA . ILE B 1 275 ? -1.626 -36.375 -28.906 1 98.62 275 ILE B CA 1
ATOM 6980 C C . ILE B 1 275 ? -0.727 -37.594 -28.984 1 98.62 275 ILE B C 1
ATOM 6982 O O . ILE B 1 275 ? -0.409 -38.094 -30.078 1 98.62 275 ILE B O 1
ATOM 6986 N N . HIS B 1 276 ? -0.218 -38 -27.875 1 98.38 276 HIS B N 1
ATOM 6987 C CA . HIS B 1 276 ? 0.541 -39.25 -27.844 1 98.38 276 HIS B CA 1
ATOM 6988 C C . HIS B 1 276 ? -0.237 -40.375 -28.484 1 98.38 276 HIS B C 1
ATOM 6990 O O . HIS B 1 276 ? -1.368 -40.656 -28.094 1 98.38 276 HIS B O 1
ATOM 6996 N N . PRO B 1 277 ? 0.351 -41.094 -29.312 1 97.12 277 PRO B N 1
ATOM 6997 C CA . PRO B 1 277 ? -0.407 -42.062 -30.125 1 97.12 277 PRO B CA 1
ATOM 6998 C C . PRO B 1 277 ? -0.974 -43.219 -29.281 1 97.12 277 PRO B C 1
ATOM 7000 O O . PRO B 1 277 ? -2.008 -43.781 -29.625 1 97.12 277 PRO B O 1
ATOM 7003 N N . GLU B 1 278 ? -0.328 -43.562 -28.219 1 97.44 278 GLU B N 1
ATOM 7004 C CA . GLU B 1 278 ? -0.808 -44.656 -27.391 1 97.44 278 GLU B CA 1
ATOM 7005 C C . GLU B 1 278 ? -2.016 -44.25 -26.562 1 97.44 278 GLU B C 1
ATOM 7007 O O . GLU B 1 278 ? -2.73 -45.125 -26.031 1 97.44 278 GLU B O 1
ATOM 7012 N N . LEU B 1 279 ? -2.24 -43 -26.391 1 98.44 279 LEU B N 1
ATOM 7013 C CA . LEU B 1 279 ? -3.4 -42.531 -25.656 1 98.44 279 LEU B CA 1
ATOM 7014 C C . LEU B 1 279 ? -4.645 -42.531 -26.531 1 98.44 279 LEU B C 1
ATOM 7016 O O . LEU B 1 279 ? -5.754 -42.75 -26.047 1 98.44 279 LEU B O 1
ATOM 7020 N N . GLY B 1 280 ? -4.441 -42.188 -27.75 1 98.19 280 GLY B N 1
ATOM 7021 C CA . GLY B 1 280 ? -5.531 -42.062 -28.703 1 98.19 280 GLY B CA 1
ATOM 7022 C C . GLY B 1 280 ? -5.297 -40.969 -29.734 1 98.19 280 GLY B C 1
ATOM 7023 O O . GLY B 1 280 ? -4.16 -40.75 -30.156 1 98.19 280 GLY B O 1
ATOM 7024 N N . ASP B 1 281 ? -6.379 -40.469 -30.297 1 98.19 281 ASP B N 1
ATOM 7025 C CA . ASP B 1 281 ? -6.336 -39.406 -31.312 1 98.19 281 ASP B CA 1
ATOM 7026 C C . ASP B 1 281 ? -7.301 -38.281 -30.969 1 98.19 281 ASP B C 1
ATOM 7028 O O . ASP B 1 281 ? -7.832 -38.219 -29.859 1 98.19 281 ASP B O 1
ATOM 7032 N N . PHE B 1 282 ? -7.422 -37.375 -31.859 1 98.44 282 PHE B N 1
ATOM 7033 C CA . PHE B 1 282 ? -8.234 -36.188 -31.609 1 98.44 282 PHE B CA 1
ATOM 7034 C C . PHE B 1 282 ? -9.711 -36.562 -31.484 1 98.44 282 PHE B C 1
ATOM 7036 O O . PHE B 1 282 ? -10.453 -35.938 -30.719 1 98.44 282 PHE B O 1
ATOM 7043 N N . GLU B 1 283 ? -10.094 -37.625 -32.156 1 98.31 283 GLU B N 1
ATOM 7044 C CA . GLU B 1 283 ? -11.469 -38.094 -32.031 1 98.31 283 GLU B CA 1
ATOM 7045 C C . GLU B 1 283 ? -11.734 -38.656 -30.641 1 98.31 283 GLU B C 1
ATOM 7047 O O . GLU B 1 283 ? -12.75 -38.344 -30.016 1 98.31 283 GLU B O 1
ATOM 7052 N N . SER B 1 284 ? -10.867 -39.562 -30.203 1 98.31 284 SER B N 1
ATOM 7053 C CA . SER B 1 284 ? -11.031 -40.125 -28.859 1 98.31 284 SER B CA 1
ATOM 7054 C C . SER B 1 284 ? -10.922 -39.031 -27.781 1 98.31 284 SER B C 1
ATOM 7056 O O . SER B 1 284 ? -11.586 -39.125 -26.75 1 98.31 284 SER B O 1
ATOM 7058 N N . PHE B 1 285 ? -10.07 -38.062 -28.047 1 98.56 285 PHE B N 1
ATOM 7059 C CA . PHE B 1 285 ? -9.969 -36.938 -27.109 1 98.56 285 PHE B CA 1
ATOM 7060 C C . PHE B 1 285 ? -11.266 -36.156 -27.062 1 98.56 285 PHE B C 1
ATOM 7062 O O . PHE B 1 285 ? -11.727 -35.781 -25.984 1 98.56 285 PHE B O 1
ATOM 7069 N N . GLY B 1 286 ? -11.781 -35.875 -28.203 1 98.56 286 GLY B N 1
ATOM 7070 C CA . GLY B 1 286 ? -13.078 -35.219 -28.25 1 98.56 286 GLY B CA 1
ATOM 7071 C C . GLY B 1 286 ? -14.156 -35.969 -27.484 1 98.56 286 GLY B C 1
ATOM 7072 O O . GLY B 1 286 ? -14.938 -35.375 -26.75 1 98.56 286 GLY B O 1
ATOM 7073 N N . ARG B 1 287 ? -14.148 -37.312 -27.594 1 98.44 287 ARG B N 1
ATOM 7074 C CA . ARG B 1 287 ? -15.094 -38.125 -26.859 1 98.44 287 ARG B CA 1
ATOM 7075 C C . ARG B 1 287 ? -14.875 -38 -25.359 1 98.44 287 ARG B C 1
ATOM 7077 O O . ARG B 1 287 ? -15.844 -37.938 -24.578 1 98.44 287 ARG B O 1
ATOM 7084 N N . LEU B 1 288 ? -13.719 -37.969 -25.016 1 98.75 288 LEU B N 1
ATOM 7085 C CA . LEU B 1 288 ? -13.398 -37.844 -23.594 1 98.75 288 LEU B CA 1
ATOM 7086 C C . LEU B 1 288 ? -13.914 -36.5 -23.047 1 98.75 288 LEU B C 1
ATOM 7088 O O . LEU B 1 288 ? -14.555 -36.469 -22 1 98.75 288 LEU B O 1
ATOM 7092 N N . VAL B 1 289 ? -13.594 -35.438 -23.734 1 98.62 289 VAL B N 1
ATOM 7093 C CA . VAL B 1 289 ? -14 -34.094 -23.281 1 98.62 289 VAL B CA 1
ATOM 7094 C C . VAL B 1 289 ? -15.523 -34.031 -23.172 1 98.62 289 VAL B C 1
ATOM 7096 O O . VAL B 1 289 ? -16.062 -33.531 -22.188 1 98.62 289 VAL B O 1
ATOM 7099 N N . GLU B 1 290 ? -16.172 -34.562 -24.156 1 98.38 290 GLU B N 1
ATOM 7100 C CA . GLU B 1 290 ? -17.641 -34.594 -24.141 1 98.38 290 GLU B CA 1
ATOM 7101 C C . GLU B 1 290 ? -18.172 -35.438 -22.984 1 98.38 290 GLU B C 1
ATOM 7103 O O . GLU B 1 290 ? -19.094 -35 -22.281 1 98.38 290 GLU B O 1
ATOM 7108 N N . ALA B 1 291 ? -17.594 -36.562 -22.812 1 98.69 291 ALA B N 1
ATOM 7109 C CA . ALA B 1 291 ? -18.016 -37.438 -21.719 1 98.69 291 ALA B CA 1
ATOM 7110 C C . ALA B 1 291 ? -17.766 -36.781 -20.359 1 98.69 291 ALA B C 1
ATOM 7112 O O . ALA B 1 291 ? -18.594 -36.906 -19.453 1 98.69 291 ALA B O 1
ATOM 7113 N N . ALA B 1 292 ? -16.609 -36.219 -20.25 1 98.62 292 ALA B N 1
ATOM 7114 C CA . ALA B 1 292 ? -16.312 -35.5 -19 1 98.62 292 ALA B CA 1
ATOM 7115 C C . ALA B 1 292 ? -17.344 -34.438 -18.719 1 98.62 292 ALA B C 1
ATOM 7117 O O . ALA B 1 292 ? -17.875 -34.344 -17.594 1 98.62 292 ALA B O 1
ATOM 7118 N N . HIS B 1 293 ? -17.703 -33.656 -19.703 1 97.88 293 HIS B N 1
ATOM 7119 C CA . HIS B 1 293 ? -18.703 -32.625 -19.547 1 97.88 293 HIS B CA 1
ATOM 7120 C C . HIS B 1 293 ? -20.047 -33.188 -19.156 1 97.88 293 HIS B C 1
ATOM 7122 O O . HIS B 1 293 ? -20.75 -32.625 -18.312 1 97.88 293 HIS B O 1
ATOM 7128 N N . ALA B 1 294 ? -20.312 -34.281 -19.766 1 97.94 294 ALA B N 1
ATOM 7129 C CA . ALA B 1 294 ? -21.578 -34.938 -19.453 1 97.94 294 ALA B CA 1
ATOM 7130 C C . ALA B 1 294 ? -21.625 -35.406 -18 1 97.94 294 ALA B C 1
ATOM 7132 O O . ALA B 1 294 ? -22.703 -35.469 -17.406 1 97.94 294 ALA B O 1
ATOM 7133 N N . HIS B 1 295 ? -20.5 -35.688 -17.453 1 97.88 295 HIS B N 1
ATOM 7134 C CA . HIS B 1 295 ? -20.422 -36.094 -16.062 1 97.88 295 HIS B CA 1
ATOM 7135 C C . HIS B 1 295 ? -20.25 -34.906 -15.141 1 97.88 295 HIS B C 1
ATOM 7137 O O . HIS B 1 295 ? -20.016 -35.062 -13.938 1 97.88 295 HIS B O 1
ATOM 7143 N N . GLY B 1 296 ? -20.219 -33.688 -15.734 1 96.56 296 GLY B N 1
ATOM 7144 C CA . GLY B 1 296 ? -20.047 -32.469 -14.945 1 96.56 296 GLY B CA 1
ATOM 7145 C C . GLY B 1 296 ? -18.594 -32.188 -14.609 1 96.56 296 GLY B C 1
ATOM 7146 O O . GLY B 1 296 ? -18.297 -31.484 -13.633 1 96.56 296 GLY B O 1
ATOM 7147 N N . LEU B 1 297 ? -17.672 -32.75 -15.328 1 98.12 297 LEU B N 1
ATOM 7148 C CA . LEU B 1 297 ? -16.25 -32.562 -15.125 1 98.12 297 LEU B CA 1
ATOM 7149 C C . LEU B 1 297 ? -15.641 -31.719 -16.234 1 98.12 297 LEU B C 1
ATOM 7151 O O . LEU B 1 297 ? -16.031 -31.828 -17.391 1 98.12 297 LEU B O 1
ATOM 7155 N N . GLU B 1 298 ? -14.758 -30.891 -15.867 1 98 298 GLU B N 1
ATOM 7156 C CA . GLU B 1 298 ? -13.945 -30.172 -16.844 1 98 298 GLU B CA 1
ATOM 7157 C C . GLU B 1 298 ? -12.539 -30.766 -16.938 1 98 298 GLU B C 1
ATOM 7159 O O . GLU B 1 298 ? -11.945 -31.109 -15.914 1 98 298 GLU B O 1
ATOM 7164 N N . VAL B 1 299 ? -12.047 -30.859 -18.109 1 98.5 299 VAL B N 1
ATOM 7165 C CA . VAL B 1 299 ? -10.711 -31.391 -18.312 1 98.5 299 VAL B CA 1
ATOM 7166 C C . VAL B 1 299 ? -9.688 -30.266 -18.25 1 98.5 299 VAL B C 1
ATOM 7168 O O . VAL B 1 299 ? -9.859 -29.219 -18.875 1 98.5 299 VAL B O 1
ATOM 7171 N N . ALA B 1 300 ? -8.727 -30.406 -17.453 1 98.75 300 ALA B N 1
ATOM 7172 C CA . ALA B 1 300 ? -7.574 -29.516 -17.406 1 98.75 300 ALA B CA 1
ATOM 7173 C C . ALA B 1 300 ? -6.328 -30.188 -17.969 1 98.75 300 ALA B C 1
ATOM 7175 O O . ALA B 1 300 ? -6.09 -31.375 -17.734 1 98.75 300 ALA B O 1
ATOM 7176 N N . LEU B 1 301 ? -5.523 -29.422 -18.688 1 98.69 301 LEU B N 1
ATOM 7177 C CA . LEU B 1 301 ? -4.297 -29.938 -19.266 1 98.69 301 LEU B CA 1
ATOM 7178 C C . LEU B 1 301 ? -3.074 -29.25 -18.688 1 98.69 301 LEU B C 1
ATOM 7180 O O . LEU B 1 301 ? -3.135 -28.062 -18.344 1 98.69 301 LEU B O 1
ATOM 7184 N N . ASP B 1 302 ? -2.062 -30.031 -18.672 1 98.12 302 ASP B N 1
ATOM 7185 C CA . ASP B 1 302 ? -0.753 -29.453 -18.359 1 98.12 302 ASP B CA 1
ATOM 7186 C C . ASP B 1 302 ? -0.168 -28.734 -19.562 1 98.12 302 ASP B C 1
ATOM 7188 O O . ASP B 1 302 ? -0.168 -29.266 -20.672 1 98.12 302 ASP B O 1
ATOM 7192 N N . PHE B 1 303 ? 0.165 -27.531 -19.312 1 98.44 303 PHE B N 1
ATOM 7193 C CA . PHE B 1 303 ? 0.919 -26.766 -20.312 1 98.44 303 PHE B CA 1
ATOM 7194 C C . PHE B 1 303 ? 2.385 -26.656 -19.906 1 98.44 303 PHE B C 1
ATOM 7196 O O . PHE B 1 303 ? 2.762 -25.766 -19.156 1 98.44 303 PHE B O 1
ATOM 7203 N N . ALA B 1 304 ? 3.197 -27.531 -20.359 1 97.69 304 ALA B N 1
ATOM 7204 C CA . ALA B 1 304 ? 4.645 -27.547 -20.156 1 97.69 304 ALA B CA 1
ATOM 7205 C C . ALA B 1 304 ? 5.383 -27.156 -21.422 1 97.69 304 ALA B C 1
ATOM 7207 O O . ALA B 1 304 ? 5.238 -27.797 -22.469 1 97.69 304 ALA B O 1
ATOM 7208 N N . ILE B 1 305 ? 6.23 -26.156 -21.328 1 97.25 305 ILE B N 1
ATOM 7209 C CA . ILE B 1 305 ? 6.797 -25.531 -22.516 1 97.25 305 ILE B CA 1
ATOM 7210 C C . ILE B 1 305 ? 8.094 -26.234 -22.906 1 97.25 305 ILE B C 1
ATOM 7212 O O . ILE B 1 305 ? 8.57 -26.094 -24.031 1 97.25 305 ILE B O 1
ATOM 7216 N N . GLN B 1 306 ? 8.703 -27.031 -22.094 1 95.31 306 GLN B N 1
ATOM 7217 C CA . GLN B 1 306 ? 9.969 -27.703 -22.391 1 95.31 306 GLN B CA 1
ATOM 7218 C C . GLN B 1 306 ? 9.812 -28.703 -23.531 1 95.31 306 GLN B C 1
ATOM 7220 O O . GLN B 1 306 ? 8.703 -29.141 -23.828 1 95.31 306 GLN B O 1
ATOM 7225 N N . CYS B 1 307 ? 10.977 -29.047 -24.125 1 97.5 307 CYS B N 1
ATOM 7226 C CA . CYS B 1 307 ? 10.992 -29.906 -25.312 1 97.5 307 CYS B CA 1
ATOM 7227 C C . CYS B 1 307 ? 11.938 -31.078 -25.125 1 97.5 307 CYS B C 1
ATOM 7229 O O . CYS B 1 307 ? 13.008 -30.938 -24.516 1 97.5 307 CYS B O 1
ATOM 7231 N N . ALA B 1 308 ? 11.477 -32.219 -25.609 1 97.31 308 ALA B N 1
ATOM 7232 C CA . ALA B 1 308 ? 12.445 -33.281 -25.75 1 97.31 308 ALA B CA 1
ATOM 7233 C C . ALA B 1 308 ? 13.469 -32.969 -26.844 1 97.31 308 ALA B C 1
ATOM 7235 O O . ALA B 1 308 ? 13.219 -32.125 -27.703 1 97.31 308 ALA B O 1
ATOM 7236 N N . PRO B 1 309 ? 14.641 -33.625 -26.766 1 94.94 309 PRO B N 1
ATOM 7237 C CA . PRO B 1 309 ? 15.672 -33.375 -27.781 1 94.94 309 PRO B CA 1
ATOM 7238 C C . PRO B 1 309 ? 15.203 -33.688 -29.188 1 94.94 309 PRO B C 1
ATOM 7240 O O . PRO B 1 309 ? 15.734 -33.156 -30.156 1 94.94 309 PRO B O 1
ATOM 7243 N N . ASP B 1 310 ? 14.281 -34.562 -29.359 1 96.19 310 ASP B N 1
ATOM 7244 C CA . ASP B 1 310 ? 13.773 -34.938 -30.688 1 96.19 310 ASP B CA 1
ATOM 7245 C C . ASP B 1 310 ? 12.453 -34.219 -30.984 1 96.19 310 ASP B C 1
ATOM 7247 O O . ASP B 1 310 ? 11.695 -34.656 -31.844 1 96.19 310 ASP B O 1
ATOM 7251 N N . HIS B 1 311 ? 12.133 -33.156 -30.25 1 97.56 311 HIS B N 1
ATOM 7252 C CA . HIS B 1 311 ? 10.992 -32.312 -30.562 1 97.56 311 HIS B CA 1
ATOM 7253 C C . HIS B 1 311 ? 11.133 -31.688 -31.938 1 97.56 311 HIS B C 1
ATOM 7255 O O . HIS B 1 311 ? 12.211 -31.234 -32.312 1 97.56 311 HIS B O 1
ATOM 7261 N N . PRO B 1 312 ? 10.078 -31.547 -32.688 1 97.81 312 PRO B N 1
ATOM 7262 C CA . PRO B 1 312 ? 10.164 -31 -34.031 1 97.81 312 PRO B CA 1
ATOM 7263 C C . PRO B 1 312 ? 10.68 -29.562 -34.062 1 97.81 312 PRO B C 1
ATOM 7265 O O . PRO B 1 312 ? 11.336 -29.156 -35.031 1 97.81 312 PRO B O 1
ATOM 7268 N N . TRP B 1 313 ? 10.391 -28.75 -33.031 1 97.25 313 TRP B N 1
ATOM 7269 C CA . TRP B 1 313 ? 10.781 -27.359 -33 1 97.25 313 TRP B CA 1
ATOM 7270 C C . TRP B 1 313 ? 12.305 -27.203 -33.062 1 97.25 313 TRP B C 1
ATOM 7272 O O . TRP B 1 313 ? 12.812 -26.188 -33.531 1 97.25 313 TRP B O 1
ATOM 7282 N N . ILE B 1 314 ? 13.016 -28.219 -32.562 1 95.69 314 ILE B N 1
ATOM 7283 C CA . ILE B 1 314 ? 14.477 -28.125 -32.531 1 95.69 314 ILE B CA 1
ATOM 7284 C C . ILE B 1 314 ? 15.008 -28.062 -33.969 1 95.69 314 ILE B C 1
ATOM 7286 O O . ILE B 1 314 ? 15.898 -27.25 -34.25 1 95.69 314 ILE B O 1
ATOM 7290 N N . ARG B 1 315 ? 14.469 -28.844 -34.781 1 94.94 315 ARG B N 1
ATOM 7291 C CA . ARG B 1 315 ? 14.875 -28.875 -36.188 1 94.94 315 ARG B CA 1
ATOM 7292 C C . ARG B 1 315 ? 14.258 -27.719 -36.969 1 94.94 315 ARG B C 1
ATOM 7294 O O . ARG B 1 315 ? 14.938 -27.062 -37.781 1 94.94 315 ARG B O 1
ATOM 7301 N N . GLU B 1 316 ? 13.039 -27.438 -36.75 1 97 316 GLU B N 1
ATOM 7302 C CA . GLU B 1 316 ? 12.266 -26.5 -37.531 1 97 316 GLU B CA 1
ATOM 7303 C C . GLU B 1 316 ? 12.586 -25.062 -37.156 1 97 316 GLU B C 1
ATOM 7305 O O . GLU B 1 316 ? 12.516 -24.141 -37.969 1 97 316 GLU B O 1
ATOM 7310 N N . HIS B 1 317 ? 12.852 -24.828 -35.875 1 96.38 317 HIS B N 1
ATOM 7311 C CA . HIS B 1 317 ? 13.094 -23.5 -35.344 1 96.38 317 HIS B CA 1
ATOM 7312 C C . HIS B 1 317 ? 14.32 -23.484 -34.438 1 96.38 317 HIS B C 1
ATOM 7314 O O . HIS B 1 317 ? 14.211 -23.172 -33.25 1 96.38 317 HIS B O 1
ATOM 7320 N N . PRO B 1 318 ? 15.438 -23.703 -34.906 1 95.12 318 PRO B N 1
ATOM 7321 C CA . PRO B 1 318 ? 16.641 -23.734 -34.094 1 95.12 318 PRO B CA 1
ATOM 7322 C C . PRO B 1 318 ? 16.859 -22.438 -33.312 1 95.12 318 PRO B C 1
ATOM 7324 O O . PRO B 1 318 ? 17.453 -22.453 -32.219 1 95.12 318 PRO B O 1
ATOM 7327 N N . GLU B 1 319 ? 16.328 -21.312 -33.812 1 94.06 319 GLU B N 1
ATOM 7328 C CA . GLU B 1 319 ? 16.516 -20.016 -33.188 1 94.06 319 GLU B CA 1
ATOM 7329 C C . GLU B 1 319 ? 15.766 -19.922 -31.859 1 94.06 319 GLU B C 1
ATOM 7331 O O . GLU B 1 319 ? 15.984 -19 -31.062 1 94.06 319 GLU B O 1
ATOM 7336 N N . TRP B 1 320 ? 14.852 -20.891 -31.578 1 96.12 320 TRP B N 1
ATOM 7337 C CA . TRP B 1 320 ? 14.078 -20.891 -30.328 1 96.12 320 TRP B CA 1
ATOM 7338 C C . TRP B 1 320 ? 14.883 -21.5 -29.188 1 96.12 320 TRP B C 1
ATOM 7340 O O . TRP B 1 320 ? 14.414 -21.531 -28.047 1 96.12 320 TRP B O 1
ATOM 7350 N N . PHE B 1 321 ? 16.094 -21.938 -29.406 1 94.56 321 PHE B N 1
ATOM 7351 C CA . PHE B 1 321 ? 16.875 -22.672 -28.422 1 94.56 321 PHE B CA 1
ATOM 7352 C C . PHE B 1 321 ? 18.266 -22.062 -28.281 1 94.56 321 PHE B C 1
ATOM 7354 O O . PHE B 1 321 ? 18.734 -21.359 -29.172 1 94.56 321 PHE B O 1
ATOM 7361 N N . ASP B 1 322 ? 18.797 -22.312 -27.094 1 87.88 322 ASP B N 1
ATOM 7362 C CA . ASP B 1 322 ? 20.172 -21.844 -26.844 1 87.88 322 ASP B CA 1
ATOM 7363 C C . ASP B 1 322 ? 21.188 -22.922 -27.203 1 87.88 322 ASP B C 1
ATOM 7365 O O . ASP B 1 322 ? 21.281 -23.953 -26.516 1 87.88 322 ASP B O 1
ATOM 7369 N N . TRP B 1 323 ? 21.891 -22.625 -28.125 1 88.44 323 TRP B N 1
ATOM 7370 C CA . TRP B 1 323 ? 22.906 -23.562 -28.594 1 88.44 323 TRP B CA 1
ATOM 7371 C C . TRP B 1 323 ? 24.266 -23.266 -27.984 1 88.44 323 TRP B C 1
ATOM 7373 O O . TRP B 1 323 ? 24.656 -22.109 -27.859 1 88.44 323 TRP B O 1
ATOM 7383 N N . ARG B 1 324 ? 24.906 -24.297 -27.609 1 84.12 324 ARG B N 1
ATOM 7384 C CA . ARG B 1 324 ? 26.266 -24.172 -27.078 1 84.12 324 ARG B CA 1
ATOM 7385 C C . ARG B 1 324 ? 27.281 -24.047 -28.203 1 84.12 324 ARG B C 1
ATOM 7387 O O . ARG B 1 324 ? 26.984 -24.359 -29.359 1 84.12 324 ARG B O 1
ATOM 7394 N N . PRO B 1 325 ? 28.453 -23.656 -27.75 1 80.19 325 PRO B N 1
ATOM 7395 C CA . PRO B 1 325 ? 29.469 -23.438 -28.781 1 80.19 325 PRO B CA 1
ATOM 7396 C C . PRO B 1 325 ? 29.797 -24.688 -29.578 1 80.19 325 PRO B C 1
ATOM 7398 O O . PRO B 1 325 ? 30.172 -24.609 -30.75 1 80.19 325 PRO B O 1
ATOM 7401 N N . ASP B 1 326 ? 29.594 -25.859 -29.016 1 83 326 ASP B N 1
ATOM 7402 C CA . ASP B 1 326 ? 29.922 -27.109 -29.719 1 83 326 ASP B CA 1
ATOM 7403 C C . ASP B 1 326 ? 28.734 -27.594 -30.547 1 83 326 ASP B C 1
ATOM 7405 O O . ASP B 1 326 ? 28.75 -28.688 -31.094 1 83 326 ASP B O 1
ATOM 7409 N N . GLY B 1 327 ? 27.734 -26.797 -30.5 1 84.94 327 GLY B N 1
ATOM 7410 C CA . GLY B 1 327 ? 26.578 -27.125 -31.328 1 84.94 327 GLY B CA 1
ATOM 7411 C C . GLY B 1 327 ? 25.531 -27.938 -30.594 1 84.94 327 GLY B C 1
ATOM 7412 O O . GLY B 1 327 ? 24.5 -28.281 -31.156 1 84.94 327 GLY B O 1
ATOM 7413 N N . THR B 1 328 ? 25.734 -28.188 -29.391 1 86.06 328 THR B N 1
ATOM 7414 C CA . THR B 1 328 ? 24.75 -28.922 -28.609 1 86.06 328 THR B CA 1
ATOM 7415 C C . THR B 1 328 ? 23.828 -27.969 -27.859 1 86.06 328 THR B C 1
ATOM 7417 O O . THR B 1 328 ? 24.078 -26.766 -27.797 1 86.06 328 THR B O 1
ATOM 7420 N N . ILE B 1 329 ? 22.656 -28.453 -27.5 1 87.75 329 ILE B N 1
ATOM 7421 C CA . ILE B 1 329 ? 21.719 -27.719 -26.656 1 87.75 329 ILE B CA 1
ATOM 7422 C C . ILE B 1 329 ? 21.828 -28.219 -25.219 1 87.75 329 ILE B C 1
ATOM 7424 O O . ILE B 1 329 ? 21.797 -29.422 -24.969 1 87.75 329 ILE B O 1
ATOM 7428 N N . LYS B 1 330 ? 21.938 -27.266 -24.359 1 82.62 330 LYS B N 1
ATOM 7429 C CA . LYS B 1 330 ? 22 -27.625 -22.953 1 82.62 330 LYS B CA 1
ATOM 7430 C C . LYS B 1 330 ? 20.672 -28.203 -22.453 1 82.62 330 LYS B C 1
ATOM 7432 O O . LYS B 1 330 ? 19.609 -27.656 -22.75 1 82.62 330 LYS B O 1
ATOM 7437 N N . PHE B 1 331 ? 20.812 -29.375 -21.766 1 82.81 331 PHE B N 1
ATOM 7438 C CA . PHE B 1 331 ? 19.625 -29.906 -21.109 1 82.81 331 PHE B CA 1
ATOM 7439 C C . PHE B 1 331 ? 19.156 -28.969 -19.984 1 82.81 331 PHE B C 1
ATOM 7441 O O . PHE B 1 331 ? 19.922 -28.125 -19.516 1 82.81 331 PHE B O 1
ATOM 7448 N N . ALA B 1 332 ? 17.875 -29.109 -19.594 1 84.38 332 ALA B N 1
ATOM 7449 C CA . ALA B 1 332 ? 17.328 -28.344 -18.469 1 84.38 332 ALA B CA 1
ATOM 7450 C C . ALA B 1 332 ? 17.922 -28.797 -17.141 1 84.38 332 ALA B C 1
ATOM 7452 O O . ALA B 1 332 ? 18.25 -29.969 -16.969 1 84.38 332 ALA B O 1
ATOM 7453 N N . GLU B 1 333 ? 18.219 -27.75 -16.328 1 75.88 333 GLU B N 1
ATOM 7454 C CA . GLU B 1 333 ? 18.781 -28.109 -15.023 1 75.88 333 GLU B CA 1
ATOM 7455 C C . GLU B 1 333 ? 18.188 -27.234 -13.914 1 75.88 333 GLU B C 1
ATOM 7457 O O . GLU B 1 333 ? 17.797 -26.094 -14.164 1 75.88 333 GLU B O 1
ATOM 7462 N N . ASN B 1 334 ? 17.859 -27.797 -12.852 1 67.06 334 ASN B N 1
ATOM 7463 C CA . ASN B 1 334 ? 17.641 -27.172 -11.562 1 67.06 334 ASN B CA 1
ATOM 7464 C C . ASN B 1 334 ? 18.609 -27.703 -10.508 1 67.06 334 ASN B C 1
ATOM 7466 O O . ASN B 1 334 ? 18.25 -28.594 -9.727 1 67.06 334 ASN B O 1
ATOM 7470 N N . PRO B 1 335 ? 19.859 -27.125 -10.609 1 63.16 335 PRO B N 1
ATOM 7471 C CA . PRO B 1 335 ? 20.891 -27.781 -9.797 1 63.16 335 PRO B CA 1
ATOM 7472 C C . PRO B 1 335 ? 20.422 -28.062 -8.367 1 63.16 335 PRO B C 1
ATOM 7474 O O . PRO B 1 335 ? 19.781 -27.219 -7.746 1 63.16 335 PRO B O 1
ATOM 7477 N N . PRO B 1 336 ? 20.641 -29.25 -8.07 1 61.91 336 PRO B N 1
ATOM 7478 C CA . PRO B 1 336 ? 21.516 -30.266 -8.664 1 61.91 336 PRO B CA 1
ATOM 7479 C C . PRO B 1 336 ? 20.766 -31.188 -9.633 1 61.91 336 PRO B C 1
ATOM 7481 O O . PRO B 1 336 ? 21.375 -32.062 -10.242 1 61.91 336 PRO B O 1
ATOM 7484 N N . LYS B 1 337 ? 19.469 -30.938 -9.836 1 69.94 337 LYS B N 1
ATOM 7485 C CA . LYS B 1 337 ? 18.672 -31.812 -10.695 1 69.94 337 LYS B CA 1
ATOM 7486 C C . LYS B 1 337 ? 18.938 -31.531 -12.172 1 69.94 337 LYS B C 1
ATOM 7488 O O . LYS B 1 337 ? 19.094 -30.375 -12.57 1 69.94 337 LYS B O 1
ATOM 7493 N N . LYS B 1 338 ? 19.266 -32.594 -12.828 1 77.31 338 LYS B N 1
ATOM 7494 C CA . LYS B 1 338 ? 19.438 -32.531 -14.281 1 77.31 338 LYS B CA 1
ATOM 7495 C C . LYS B 1 338 ? 18.281 -33.25 -14.992 1 77.31 338 LYS B C 1
ATOM 7497 O O . LYS B 1 338 ? 17.844 -34.312 -14.562 1 77.31 338 LYS B O 1
ATOM 7502 N N . TYR B 1 339 ? 17.719 -32.656 -15.977 1 86.88 339 TYR B N 1
ATOM 7503 C CA . TYR B 1 339 ? 16.688 -33.25 -16.812 1 86.88 339 TYR B CA 1
ATOM 7504 C C . TYR B 1 339 ? 17.188 -33.469 -18.234 1 86.88 339 TYR B C 1
ATOM 7506 O O . TYR B 1 339 ? 16.938 -32.656 -19.125 1 86.88 339 TYR B O 1
ATOM 7514 N N . GLU B 1 340 ? 17.859 -34.625 -18.406 1 88.31 340 GLU B N 1
ATOM 7515 C CA . GLU B 1 340 ? 18.578 -34.938 -19.641 1 88.31 340 GLU B CA 1
ATOM 7516 C C . GLU B 1 340 ? 17.609 -35.125 -20.812 1 88.31 340 GLU B C 1
ATOM 7518 O O . GLU B 1 340 ? 18 -35 -21.969 1 88.31 340 GLU B O 1
ATOM 7523 N N . ASP B 1 341 ? 16.359 -35.344 -20.422 1 93.5 341 ASP B N 1
ATOM 7524 C CA . ASP B 1 341 ? 15.406 -35.688 -21.469 1 93.5 341 ASP B CA 1
ATOM 7525 C C . ASP B 1 341 ? 14.664 -34.438 -21.953 1 93.5 341 ASP B C 1
ATOM 7527 O O . ASP B 1 341 ? 13.781 -34.531 -22.812 1 93.5 341 ASP B O 1
ATOM 7531 N N . ILE B 1 342 ? 15.008 -33.25 -21.422 1 95.31 342 ILE B N 1
ATOM 7532 C CA . ILE B 1 342 ? 14.305 -32.062 -21.891 1 95.31 342 ILE B CA 1
ATOM 7533 C C . ILE B 1 342 ? 15.289 -30.922 -22.094 1 95.31 342 ILE B C 1
ATOM 7535 O O . ILE B 1 342 ? 16.375 -30.906 -21.484 1 95.31 342 ILE B O 1
ATOM 7539 N N . VAL B 1 343 ? 14.93 -29.984 -22.969 1 95 343 VAL B N 1
ATOM 7540 C CA . VAL B 1 343 ? 15.641 -28.734 -23.219 1 95 343 VAL B CA 1
ATOM 7541 C C . VAL B 1 343 ? 14.664 -27.562 -23.156 1 95 343 VAL B C 1
ATOM 7543 O O . VAL B 1 343 ? 13.469 -27.734 -23.406 1 95 343 VAL B O 1
ATOM 7546 N N . ASN B 1 344 ? 15.148 -26.453 -22.797 1 93.06 344 ASN B N 1
ATOM 7547 C CA . ASN B 1 344 ? 14.297 -25.281 -22.656 1 93.06 344 ASN B CA 1
ATOM 7548 C C . ASN B 1 344 ? 14.359 -24.391 -23.891 1 93.06 344 ASN B C 1
ATOM 7550 O O . ASN B 1 344 ? 15.391 -24.312 -24.562 1 93.06 344 ASN B O 1
ATOM 7554 N N . VAL B 1 345 ? 13.281 -23.719 -24.156 1 94.81 345 VAL B N 1
ATOM 7555 C CA . VAL B 1 345 ? 13.258 -22.688 -25.203 1 94.81 345 VAL B CA 1
ATOM 7556 C C . VAL B 1 345 ? 13.773 -21.359 -24.641 1 94.81 345 VAL B C 1
ATOM 7558 O O . VAL B 1 345 ? 13.812 -21.172 -23.422 1 94.81 345 VAL B O 1
ATOM 7561 N N . HIS B 1 346 ? 14.234 -20.594 -25.547 1 90.94 346 HIS B N 1
ATOM 7562 C CA . HIS B 1 346 ? 14.539 -19.219 -25.156 1 90.94 346 HIS B CA 1
ATOM 7563 C C . HIS B 1 346 ? 13.414 -18.266 -25.562 1 90.94 346 HIS B C 1
ATOM 7565 O O . HIS B 1 346 ? 12.836 -18.406 -26.641 1 90.94 346 HIS B O 1
ATOM 7571 N N . PHE B 1 347 ? 12.992 -17.328 -24.734 1 92.06 347 PHE B N 1
ATOM 7572 C CA . PHE B 1 347 ? 11.781 -16.531 -24.922 1 92.06 347 PHE B CA 1
ATOM 7573 C C . PHE B 1 347 ? 12.109 -15.203 -25.594 1 92.06 347 PHE B C 1
ATOM 7575 O O . PHE B 1 347 ? 11.211 -14.484 -26.031 1 92.06 347 PHE B O 1
ATOM 7582 N N . TYR B 1 348 ? 13.391 -14.883 -25.672 1 89.75 348 TYR B N 1
ATOM 7583 C CA . TYR B 1 348 ? 13.781 -13.57 -26.172 1 89.75 348 TYR B CA 1
ATOM 7584 C C . TYR B 1 348 ? 14.672 -13.695 -27.391 1 89.75 348 TYR B C 1
ATOM 7586 O O . TYR B 1 348 ? 14.75 -14.773 -28 1 89.75 348 TYR B O 1
ATOM 7594 N N . ARG B 1 349 ? 15.312 -12.641 -27.828 1 86.69 349 ARG B N 1
ATOM 7595 C CA . ARG B 1 349 ? 16.234 -12.594 -28.969 1 86.69 349 ARG B CA 1
ATOM 7596 C C . ARG B 1 349 ? 15.562 -13.109 -30.234 1 86.69 349 ARG B C 1
ATOM 7598 O O . ARG B 1 349 ? 14.484 -12.648 -30.609 1 86.69 349 ARG B O 1
ATOM 7605 N N . GLY B 1 350 ? 16.234 -14.109 -30.828 1 85 350 GLY B N 1
ATOM 7606 C CA . GLY B 1 350 ? 15.789 -14.633 -32.094 1 85 350 GLY B CA 1
ATOM 7607 C C . GLY B 1 350 ? 14.461 -15.367 -32 1 85 350 GLY B C 1
ATOM 7608 O O . GLY B 1 350 ? 13.812 -15.617 -33.031 1 85 350 GLY B O 1
ATOM 7609 N N . ALA B 1 351 ? 13.914 -15.602 -30.891 1 90.75 351 ALA B N 1
ATOM 7610 C CA . ALA B 1 351 ? 12.664 -16.328 -30.688 1 90.75 351 ALA B CA 1
ATOM 7611 C C . ALA B 1 351 ? 11.477 -15.367 -30.625 1 90.75 351 ALA B C 1
ATOM 7613 O O . ALA B 1 351 ? 10.328 -15.789 -30.75 1 90.75 351 ALA B O 1
ATOM 7614 N N . LEU B 1 352 ? 11.695 -14.102 -30.422 1 91 352 LEU B N 1
ATOM 7615 C CA . LEU B 1 352 ? 10.641 -13.094 -30.312 1 91 352 LEU B CA 1
ATOM 7616 C C . LEU B 1 352 ? 10.32 -12.5 -31.672 1 91 352 LEU B C 1
ATOM 7618 O O . LEU B 1 352 ? 11.227 -12.07 -32.406 1 91 352 LEU B O 1
ATOM 7622 N N . PRO B 1 353 ? 9.148 -12.492 -32.031 1 93.56 353 PRO B N 1
ATOM 7623 C CA . PRO B 1 353 ? 7.938 -12.812 -31.266 1 93.56 353 PRO B CA 1
ATOM 7624 C C . PRO B 1 353 ? 7.371 -14.195 -31.594 1 93.56 353 PRO B C 1
ATOM 7626 O O . PRO B 1 353 ? 6.352 -14.602 -31.031 1 93.56 353 PRO B O 1
ATOM 7629 N N . GLU B 1 354 ? 7.996 -14.883 -32.5 1 95.88 354 GLU B N 1
ATOM 7630 C CA . GLU B 1 354 ? 7.387 -16.047 -33.125 1 95.88 354 GLU B CA 1
ATOM 7631 C C . GLU B 1 354 ? 7.121 -17.141 -32.094 1 95.88 354 GLU B C 1
ATOM 7633 O O . GLU B 1 354 ? 6.082 -17.812 -32.125 1 95.88 354 GLU B O 1
ATOM 7638 N N . LEU B 1 355 ? 8.039 -17.328 -31.172 1 97 355 LEU B N 1
ATOM 7639 C CA . LEU B 1 355 ? 7.828 -18.344 -30.141 1 97 355 LEU B CA 1
ATOM 7640 C C . LEU B 1 355 ? 6.621 -17.984 -29.281 1 97 355 LEU B C 1
ATOM 7642 O O . LEU B 1 355 ? 5.832 -18.859 -28.922 1 97 355 LEU B O 1
ATOM 7646 N N . TRP B 1 356 ? 6.504 -16.672 -28.938 1 97.06 356 TRP B N 1
ATOM 7647 C CA . TRP B 1 356 ? 5.367 -16.25 -28.141 1 97.06 356 TRP B CA 1
ATOM 7648 C C . TRP B 1 356 ? 4.051 -16.578 -28.828 1 97.06 356 TRP B C 1
ATOM 7650 O O . TRP B 1 356 ? 3.129 -17.109 -28.203 1 97.06 356 TRP B O 1
ATOM 7660 N N . TYR B 1 357 ? 3.998 -16.281 -30.109 1 97.56 357 TYR B N 1
ATOM 7661 C CA . TYR B 1 357 ? 2.805 -16.578 -30.906 1 97.56 357 TYR B CA 1
ATOM 7662 C C . TYR B 1 357 ? 2.533 -18.078 -30.953 1 97.56 357 TYR B C 1
ATOM 7664 O O . TYR B 1 357 ? 1.388 -18.516 -30.812 1 97.56 357 TYR B O 1
ATOM 7672 N N . ALA B 1 358 ? 3.604 -18.812 -31.141 1 97.88 358 ALA B N 1
ATOM 7673 C CA . ALA B 1 358 ? 3.451 -20.25 -31.25 1 97.88 358 ALA B CA 1
ATOM 7674 C C . ALA B 1 358 ? 2.877 -20.844 -29.953 1 97.88 358 ALA B C 1
ATOM 7676 O O . ALA B 1 358 ? 1.996 -21.703 -30 1 97.88 358 ALA B O 1
ATOM 7677 N N . LEU B 1 359 ? 3.369 -20.406 -28.891 1 98.25 359 LEU B N 1
ATOM 7678 C CA . LEU B 1 359 ? 2.898 -20.891 -27.594 1 98.25 359 LEU B CA 1
ATOM 7679 C C . LEU B 1 359 ? 1.456 -20.469 -27.344 1 98.25 359 LEU B C 1
ATOM 7681 O O . LEU B 1 359 ? 0.649 -21.25 -26.844 1 98.25 359 LEU B O 1
ATOM 7685 N N . ARG B 1 360 ? 1.101 -19.203 -27.656 1 98.12 360 ARG B N 1
ATOM 7686 C CA . ARG B 1 360 ? -0.286 -18.75 -27.594 1 98.12 360 ARG B CA 1
ATOM 7687 C C . ARG B 1 360 ? -1.188 -19.641 -28.453 1 98.12 360 ARG B C 1
ATOM 7689 O O . ARG B 1 360 ? -2.25 -20.078 -28 1 98.12 360 ARG B O 1
ATOM 7696 N N . ASP B 1 361 ? -0.732 -19.906 -29.641 1 98.38 361 ASP B N 1
ATOM 7697 C CA . ASP B 1 361 ? -1.525 -20.672 -30.594 1 98.38 361 ASP B CA 1
ATOM 7698 C C . ASP B 1 361 ? -1.736 -22.109 -30.094 1 98.38 361 ASP B C 1
ATOM 7700 O O . ASP B 1 361 ? -2.781 -22.703 -30.344 1 98.38 361 ASP B O 1
ATOM 7704 N N . VAL B 1 362 ? -0.734 -22.656 -29.438 1 98.62 362 VAL B N 1
ATOM 7705 C CA . VAL B 1 362 ? -0.88 -23.984 -28.844 1 98.62 362 VAL B CA 1
ATOM 7706 C C . VAL B 1 362 ? -2.021 -23.969 -27.828 1 98.62 362 VAL B C 1
ATOM 7708 O O . VAL B 1 362 ? -2.883 -24.859 -27.844 1 98.62 362 VAL B O 1
ATOM 7711 N N . VAL B 1 363 ? -2.064 -22.984 -26.969 1 98.81 363 VAL B N 1
ATOM 7712 C CA . VAL B 1 363 ? -3.105 -22.891 -25.953 1 98.81 363 VAL B CA 1
ATOM 7713 C C . VAL B 1 363 ? -4.469 -22.719 -26.625 1 98.81 363 VAL B C 1
ATOM 7715 O O . VAL B 1 363 ? -5.422 -23.422 -26.281 1 98.81 363 VAL B O 1
ATOM 7718 N N . LEU B 1 364 ? -4.551 -21.797 -27.578 1 98.81 364 LEU B N 1
ATOM 7719 C CA . LEU B 1 364 ? -5.805 -21.547 -28.281 1 98.81 364 LEU B CA 1
ATOM 7720 C C . LEU B 1 364 ? -6.273 -22.797 -29.016 1 98.81 364 LEU B C 1
ATOM 7722 O O . LEU B 1 364 ? -7.477 -23.031 -29.141 1 98.81 364 LEU B O 1
ATOM 7726 N N . PHE B 1 365 ? -5.316 -23.562 -29.578 1 98.75 365 PHE B N 1
ATOM 7727 C CA . PHE B 1 365 ? -5.629 -24.828 -30.25 1 98.75 365 PHE B CA 1
ATOM 7728 C C . PHE B 1 365 ? -6.379 -25.766 -29.312 1 98.75 365 PHE B C 1
ATOM 7730 O O . PHE B 1 365 ? -7.41 -26.328 -29.672 1 98.75 365 PHE B O 1
ATOM 7737 N N . TRP B 1 366 ? -5.895 -25.953 -28.156 1 98.75 366 TRP B N 1
ATOM 7738 C CA . TRP B 1 366 ? -6.523 -26.859 -27.203 1 98.75 366 TRP B CA 1
ATOM 7739 C C . TRP B 1 366 ? -7.824 -26.266 -26.672 1 98.75 366 TRP B C 1
ATOM 7741 O O . TRP B 1 366 ? -8.766 -27 -26.344 1 98.75 366 TRP B O 1
ATOM 7751 N N . VAL B 1 367 ? -7.875 -24.906 -26.547 1 98.75 367 VAL B N 1
ATOM 7752 C CA . VAL B 1 367 ? -9.141 -24.266 -26.219 1 98.75 367 VAL B CA 1
ATOM 7753 C C . VAL B 1 367 ? -10.203 -24.641 -27.234 1 98.75 367 VAL B C 1
ATOM 7755 O O . VAL B 1 367 ? -11.336 -24.969 -26.875 1 98.75 367 VAL B O 1
ATOM 7758 N N . GLU B 1 368 ? -9.836 -24.641 -28.453 1 98.19 368 GLU B N 1
ATOM 7759 C CA . GLU B 1 368 ? -10.75 -25.016 -29.531 1 98.19 368 GLU B CA 1
ATOM 7760 C C . GLU B 1 368 ? -11.172 -26.469 -29.422 1 98.19 368 GLU B C 1
ATOM 7762 O O . GLU B 1 368 ? -12.258 -26.844 -29.875 1 98.19 368 GLU B O 1
ATOM 7767 N N . LYS B 1 369 ? -10.312 -27.281 -28.781 1 98.19 369 LYS B N 1
ATOM 7768 C CA . LYS B 1 369 ? -10.617 -28.703 -28.594 1 98.19 369 LYS B CA 1
ATOM 7769 C C . LYS B 1 369 ? -11.43 -28.922 -27.328 1 98.19 369 LYS B C 1
ATOM 7771 O O . LYS B 1 369 ? -11.664 -30.062 -26.922 1 98.19 369 LYS B O 1
ATOM 7776 N N . GLY B 1 370 ? -11.773 -27.891 -26.625 1 97.81 370 GLY B N 1
ATOM 7777 C CA . GLY B 1 370 ? -12.695 -27.984 -25.5 1 97.81 370 GLY B CA 1
ATOM 7778 C C . GLY B 1 370 ? -12.023 -27.859 -24.156 1 97.81 370 GLY B C 1
ATOM 7779 O O . GLY B 1 370 ? -12.68 -27.969 -23.109 1 97.81 370 GLY B O 1
ATOM 7780 N N . VAL B 1 371 ? -10.758 -27.516 -24.125 1 98.5 371 VAL B N 1
ATOM 7781 C CA . VAL B 1 371 ? -10.031 -27.375 -22.859 1 98.5 371 VAL B CA 1
ATOM 7782 C C . VAL B 1 371 ? -10.055 -25.906 -22.422 1 98.5 371 VAL B C 1
ATOM 7784 O O . VAL B 1 371 ? -9.688 -25.016 -23.203 1 98.5 371 VAL B O 1
ATOM 7787 N N . LYS B 1 372 ? -10.477 -25.672 -21.188 1 98.31 372 LYS B N 1
ATOM 7788 C CA . LYS B 1 372 ? -10.57 -24.297 -20.719 1 98.31 372 LYS B CA 1
ATOM 7789 C C . LYS B 1 372 ? -9.703 -24.078 -19.469 1 98.31 372 LYS B C 1
ATOM 7791 O O . LYS B 1 372 ? -9.703 -22.984 -18.906 1 98.31 372 LYS B O 1
ATOM 7796 N N . ILE B 1 373 ? -9.023 -25.062 -18.969 1 98.81 373 ILE B N 1
ATOM 7797 C CA . ILE B 1 373 ? -8.18 -24.953 -17.797 1 98.81 373 ILE B CA 1
ATOM 7798 C C . ILE B 1 373 ? -6.785 -25.484 -18.094 1 98.81 373 ILE B C 1
ATOM 7800 O O . ILE B 1 373 ? -6.641 -26.609 -18.578 1 98.81 373 ILE B O 1
ATOM 7804 N N . PHE B 1 374 ? -5.773 -24.641 -17.828 1 98.88 374 PHE B N 1
ATOM 7805 C CA . PHE B 1 374 ? -4.391 -25.031 -18.078 1 98.88 374 PHE B CA 1
ATOM 7806 C C . PHE B 1 374 ? -3.553 -24.875 -16.828 1 98.88 374 PHE B C 1
ATOM 7808 O O . PHE B 1 374 ? -3.49 -23.797 -16.234 1 98.88 374 PHE B O 1
ATOM 7815 N N . ARG B 1 375 ? -3.016 -25.953 -16.344 1 98.56 375 ARG B N 1
ATOM 7816 C CA . ARG B 1 375 ? -1.958 -25.891 -15.336 1 98.56 375 ARG B CA 1
ATOM 7817 C C . ARG B 1 375 ? -0.594 -25.688 -15.992 1 98.56 375 ARG B C 1
ATOM 7819 O O . ARG B 1 375 ? -0.151 -26.531 -16.781 1 98.56 375 ARG B O 1
ATOM 7826 N N . VAL B 1 376 ? 0.088 -24.609 -15.688 1 98.5 376 VAL B N 1
ATOM 7827 C CA . VAL B 1 376 ? 1.341 -24.266 -16.359 1 98.5 376 VAL B CA 1
ATOM 7828 C C . VAL B 1 376 ? 2.521 -24.75 -15.516 1 98.5 376 VAL B C 1
ATOM 7830 O O . VAL B 1 376 ? 2.652 -24.391 -14.344 1 98.5 376 VAL B O 1
ATOM 7833 N N . ASP B 1 377 ? 3.33 -25.531 -16.172 1 96.62 377 ASP B N 1
ATOM 7834 C CA . ASP B 1 377 ? 4.504 -26.109 -15.516 1 96.62 377 ASP B CA 1
ATOM 7835 C C . ASP B 1 377 ? 5.602 -25.062 -15.336 1 96.62 377 ASP B C 1
ATOM 7837 O O . ASP B 1 377 ? 6.035 -24.438 -16.312 1 96.62 377 ASP B O 1
ATOM 7841 N N . ASN B 1 378 ? 6.09 -24.828 -14.156 1 94.94 378 ASN B N 1
ATOM 7842 C CA . ASN B 1 378 ? 7.199 -23.984 -13.742 1 94.94 378 ASN B CA 1
ATOM 7843 C C . ASN B 1 378 ? 7.129 -22.609 -14.406 1 94.94 378 ASN B C 1
ATOM 7845 O O . ASN B 1 378 ? 8.102 -22.156 -15 1 94.94 378 ASN B O 1
ATOM 7849 N N . PRO B 1 379 ? 6.027 -21.922 -14.258 1 97.12 379 PRO B N 1
ATOM 7850 C CA . PRO B 1 379 ? 5.93 -20.625 -14.914 1 97.12 379 PRO B CA 1
ATOM 7851 C C . PRO B 1 379 ? 6.914 -19.594 -14.344 1 97.12 379 PRO B C 1
ATOM 7853 O O . PRO B 1 379 ? 7.25 -18.625 -15.008 1 97.12 379 PRO B O 1
ATOM 7856 N N . HIS B 1 380 ? 7.41 -19.781 -13.125 1 96.19 380 HIS B N 1
ATOM 7857 C CA . HIS B 1 380 ? 8.32 -18.859 -12.469 1 96.19 380 HIS B CA 1
ATOM 7858 C C . HIS B 1 380 ? 9.688 -18.859 -13.133 1 96.19 380 HIS B C 1
ATOM 7860 O O . HIS B 1 380 ? 10.523 -17.984 -12.859 1 96.19 380 HIS B O 1
ATOM 7866 N N . THR B 1 381 ? 9.969 -19.828 -14.016 1 94.25 381 THR B N 1
ATOM 7867 C CA . THR B 1 381 ? 11.242 -19.891 -14.727 1 94.25 381 THR B CA 1
ATOM 7868 C C . THR B 1 381 ? 11.117 -19.25 -16.109 1 94.25 381 THR B C 1
ATOM 7870 O O . THR B 1 381 ? 12.086 -19.219 -16.875 1 94.25 381 THR B O 1
ATOM 7873 N N . LYS B 1 382 ? 9.945 -18.734 -16.469 1 95.25 382 LYS B N 1
ATOM 7874 C CA . LYS B 1 382 ? 9.688 -18.062 -17.734 1 95.25 382 LYS B CA 1
ATOM 7875 C C . LYS B 1 382 ? 9.375 -16.578 -17.516 1 95.25 382 LYS B C 1
ATOM 7877 O O . LYS B 1 382 ? 8.938 -16.188 -16.422 1 95.25 382 LYS B O 1
ATOM 7882 N N . PRO B 1 383 ? 9.547 -15.773 -18.547 1 95.19 383 PRO B N 1
ATOM 7883 C CA . PRO B 1 383 ? 9.461 -14.328 -18.344 1 95.19 383 PRO B CA 1
ATOM 7884 C C . PRO B 1 383 ? 8.062 -13.867 -17.938 1 95.19 383 PRO B C 1
ATOM 7886 O O . PRO B 1 383 ? 7.074 -14.266 -18.562 1 95.19 383 PRO B O 1
ATOM 7889 N N . PHE B 1 384 ? 7.949 -12.945 -16.969 1 96.25 384 PHE B N 1
ATOM 7890 C CA . PHE B 1 384 ? 6.695 -12.375 -16.5 1 96.25 384 PHE B CA 1
ATOM 7891 C C . PHE B 1 384 ? 5.961 -11.672 -17.625 1 96.25 384 PHE B C 1
ATOM 7893 O O . PHE B 1 384 ? 4.75 -11.844 -17.797 1 96.25 384 PHE B O 1
ATOM 7900 N N . PRO B 1 385 ? 6.695 -10.883 -18.438 1 95.69 385 PRO B N 1
ATOM 7901 C CA . PRO B 1 385 ? 5.988 -10.195 -19.516 1 95.69 385 PRO B CA 1
ATOM 7902 C C . PRO B 1 385 ? 5.32 -11.156 -20.5 1 95.69 385 PRO B C 1
ATOM 7904 O O . PRO B 1 385 ? 4.266 -10.836 -21.062 1 95.69 385 PRO B O 1
ATOM 7907 N N . PHE B 1 386 ? 5.965 -12.281 -20.734 1 96.81 386 PHE B N 1
ATOM 7908 C CA . PHE B 1 386 ? 5.355 -13.289 -21.594 1 96.81 386 PHE B CA 1
ATOM 7909 C C . PHE B 1 386 ? 4.004 -13.734 -21.047 1 96.81 386 PHE B C 1
ATOM 7911 O O . PHE B 1 386 ? 3.008 -13.758 -21.766 1 96.81 386 PHE B O 1
ATOM 7918 N N . TRP B 1 387 ? 3.961 -14.07 -19.797 1 97.69 387 TRP B N 1
ATOM 7919 C CA . TRP B 1 387 ? 2.727 -14.57 -19.203 1 97.69 387 TRP B CA 1
ATOM 7920 C C . TRP B 1 387 ? 1.648 -13.484 -19.203 1 97.69 387 TRP B C 1
ATOM 7922 O O . TRP B 1 387 ? 0.48 -13.773 -19.484 1 97.69 387 TRP B O 1
ATOM 7932 N N . GLU B 1 388 ? 2.062 -12.258 -18.797 1 97.12 388 GLU B N 1
ATOM 7933 C CA . GLU B 1 388 ? 1.104 -11.164 -18.812 1 97.12 388 GLU B CA 1
ATOM 7934 C C . GLU B 1 388 ? 0.457 -11.008 -20.188 1 97.12 388 GLU B C 1
ATOM 7936 O O . GLU B 1 388 ? -0.767 -10.898 -20.297 1 97.12 388 GLU B O 1
ATOM 7941 N N . TRP B 1 389 ? 1.3 -11.031 -21.172 1 97.06 389 TRP B N 1
ATOM 7942 C CA . TRP B 1 389 ? 0.819 -10.906 -22.547 1 97.06 389 TRP B CA 1
ATOM 7943 C C . TRP B 1 389 ? -0.025 -12.117 -22.938 1 97.06 389 TRP B C 1
ATOM 7945 O O . TRP B 1 389 ? -1.146 -11.961 -23.422 1 97.06 389 TRP B O 1
ATOM 7955 N N . MET B 1 390 ? 0.475 -13.336 -22.703 1 97.19 390 MET B N 1
ATOM 7956 C CA . MET B 1 390 ? -0.145 -14.586 -23.125 1 97.19 390 MET B CA 1
ATOM 7957 C C . MET B 1 390 ? -1.516 -14.766 -22.484 1 97.19 390 MET B C 1
ATOM 7959 O O . MET B 1 390 ? -2.5 -15.039 -23.172 1 97.19 390 MET B O 1
ATOM 7963 N N . ILE B 1 391 ? -1.609 -14.562 -21.234 1 98.25 391 ILE B N 1
ATOM 7964 C CA . ILE B 1 391 ? -2.861 -14.75 -20.516 1 98.25 391 ILE B CA 1
ATOM 7965 C C . ILE B 1 391 ? -3.861 -13.672 -20.938 1 98.25 391 ILE B C 1
ATOM 7967 O O . ILE B 1 391 ? -5.035 -13.969 -21.172 1 98.25 391 ILE B O 1
ATOM 7971 N N . GLY B 1 392 ? -3.352 -12.43 -21.062 1 97.44 392 GLY B N 1
ATOM 7972 C CA . GLY B 1 392 ? -4.211 -11.359 -21.547 1 97.44 392 GLY B CA 1
ATOM 7973 C C . GLY B 1 392 ? -4.793 -11.633 -22.922 1 97.44 392 GLY B C 1
ATOM 7974 O O . GLY B 1 392 ? -5.984 -11.414 -23.141 1 97.44 392 GLY B O 1
ATOM 7975 N N . GLU B 1 393 ? -3.957 -12.141 -23.797 1 97.12 393 GLU B N 1
ATOM 7976 C CA . GLU B 1 393 ? -4.383 -12.43 -25.156 1 97.12 393 GLU B CA 1
ATOM 7977 C C . GLU B 1 393 ? -5.43 -13.539 -25.188 1 97.12 393 GLU B C 1
ATOM 7979 O O . GLU B 1 393 ? -6.453 -13.422 -25.875 1 97.12 393 GLU B O 1
ATOM 7984 N N . VAL B 1 394 ? -5.18 -14.555 -24.469 1 98.62 394 VAL B N 1
ATOM 7985 C CA . VAL B 1 394 ? -6.086 -15.695 -24.469 1 98.62 394 VAL B CA 1
ATOM 7986 C C . VAL B 1 394 ? -7.422 -15.297 -23.844 1 98.62 394 VAL B C 1
ATOM 7988 O O . VAL B 1 394 ? -8.484 -15.562 -24.406 1 98.62 394 VAL B O 1
ATOM 7991 N N . GLN B 1 395 ? -7.359 -14.555 -22.75 1 98.38 395 GLN B N 1
ATOM 7992 C CA . GLN B 1 395 ? -8.578 -14.219 -22.016 1 98.38 395 GLN B CA 1
ATOM 7993 C C . GLN B 1 395 ? -9.359 -13.117 -22.734 1 98.38 395 GLN B C 1
ATOM 7995 O O . GLN B 1 395 ? -10.547 -12.93 -22.484 1 98.38 395 GLN B O 1
ATOM 8000 N N . SER B 1 396 ? -8.711 -12.352 -23.562 1 97.38 396 SER B N 1
ATOM 8001 C CA . SER B 1 396 ? -9.438 -11.383 -24.375 1 97.38 396 SER B CA 1
ATOM 8002 C C . SER B 1 396 ? -10.375 -12.07 -25.359 1 97.38 396 SER B C 1
ATOM 8004 O O . SER B 1 396 ? -11.43 -11.531 -25.703 1 97.38 396 SER B O 1
ATOM 8006 N N . GLN B 1 397 ? -10 -13.281 -25.75 1 97.69 397 GLN B N 1
ATOM 8007 C CA . GLN B 1 397 ? -10.82 -14.055 -26.672 1 97.69 397 GLN B CA 1
ATOM 8008 C C . GLN B 1 397 ? -11.703 -15.055 -25.922 1 97.69 397 GLN B C 1
ATOM 8010 O O . GLN B 1 397 ? -12.852 -15.273 -26.297 1 97.69 397 GLN B O 1
ATOM 8015 N N . HIS B 1 398 ? -11.164 -15.625 -24.953 1 98.5 398 HIS B N 1
ATOM 8016 C CA . HIS B 1 398 ? -11.828 -16.641 -24.141 1 98.5 398 HIS B CA 1
ATOM 8017 C C . HIS B 1 398 ? -11.688 -16.344 -22.656 1 98.5 398 HIS B C 1
ATOM 8019 O O . HIS B 1 398 ? -10.922 -17 -21.953 1 98.5 398 HIS B O 1
ATOM 8025 N N . PRO B 1 399 ? -12.516 -15.445 -22.156 1 98.38 399 PRO B N 1
ATOM 8026 C CA . PRO B 1 399 ? -12.375 -15.023 -20.766 1 98.38 399 PRO B CA 1
ATOM 8027 C C . PRO B 1 399 ? -12.586 -16.172 -19.766 1 98.38 399 PRO B C 1
ATOM 8029 O O . PRO B 1 399 ? -12.203 -16.047 -18.609 1 98.38 399 PRO B O 1
ATOM 8032 N N . ASP B 1 400 ? -13.148 -17.25 -20.234 1 98.5 400 ASP B N 1
ATOM 8033 C CA . ASP B 1 400 ? -13.492 -18.344 -19.344 1 98.5 400 ASP B CA 1
ATOM 8034 C C . ASP B 1 400 ? -12.32 -19.312 -19.188 1 98.5 400 ASP B C 1
ATOM 8036 O O . ASP B 1 400 ? -12.43 -20.328 -18.5 1 98.5 400 ASP B O 1
ATOM 8040 N N . VAL B 1 401 ? -11.18 -19.031 -19.797 1 98.81 401 VAL B N 1
ATOM 8041 C CA . VAL B 1 401 ? -9.992 -19.859 -19.656 1 98.81 401 VAL B CA 1
ATOM 8042 C C . VAL B 1 401 ? -9.305 -19.547 -18.328 1 98.81 401 VAL B C 1
ATOM 8044 O O . VAL B 1 401 ? -9.133 -18.375 -17.969 1 98.81 401 VAL B O 1
ATOM 8047 N N . ILE B 1 402 ? -8.93 -20.562 -17.578 1 98.81 402 ILE B N 1
ATOM 8048 C CA . ILE B 1 402 ? -8.258 -20.453 -16.281 1 98.81 402 ILE B CA 1
ATOM 8049 C C . ILE B 1 402 ? -6.836 -20.984 -16.391 1 98.81 402 ILE B C 1
ATOM 8051 O O . ILE B 1 402 ? -6.613 -22.062 -16.953 1 98.81 402 ILE B O 1
ATOM 8055 N N . PHE B 1 403 ? -5.902 -20.203 -15.891 1 98.81 403 PHE B N 1
ATOM 8056 C CA . PHE B 1 403 ? -4.52 -20.656 -15.797 1 98.81 403 PHE B CA 1
ATOM 8057 C C . PHE B 1 403 ? -4.121 -20.875 -14.344 1 98.81 403 PHE B C 1
ATOM 8059 O O . PHE B 1 403 ? -4.348 -20.016 -13.492 1 98.81 403 PHE B O 1
ATOM 8066 N N . LEU B 1 404 ? -3.584 -22.016 -14.039 1 98.69 404 LEU B N 1
ATOM 8067 C CA . LEU B 1 404 ? -3.025 -22.344 -12.734 1 98.69 404 LEU B CA 1
ATOM 8068 C C . LEU B 1 404 ? -1.501 -22.375 -12.781 1 98.69 404 LEU B C 1
ATOM 8070 O O . LEU B 1 404 ? -0.912 -23.094 -13.578 1 98.69 404 LEU B O 1
ATOM 8074 N N . ALA B 1 405 ? -0.871 -21.578 -11.906 1 98.44 405 ALA B N 1
ATOM 8075 C CA . ALA B 1 405 ? 0.587 -21.5 -11.859 1 98.44 405 ALA B CA 1
ATOM 8076 C C . ALA B 1 405 ? 1.159 -22.594 -10.961 1 98.44 405 ALA B C 1
ATOM 8078 O O . ALA B 1 405 ? 1 -22.547 -9.734 1 98.44 405 ALA B O 1
ATOM 8079 N N . GLU B 1 406 ? 1.782 -23.547 -11.57 1 96.81 406 GLU B N 1
ATOM 8080 C CA . GLU B 1 406 ? 2.58 -24.484 -10.773 1 96.81 406 GLU B CA 1
ATOM 8081 C C . GLU B 1 406 ? 3.934 -23.875 -10.414 1 96.81 406 GLU B C 1
ATOM 8083 O O . GLU B 1 406 ? 4.93 -24.109 -11.102 1 96.81 406 GLU B O 1
ATOM 8088 N N . ALA B 1 407 ? 3.963 -23.172 -9.32 1 93.62 407 ALA B N 1
ATOM 8089 C CA . ALA B 1 407 ? 5.176 -22.484 -8.891 1 93.62 407 ALA B CA 1
ATOM 8090 C C . ALA B 1 407 ? 5.363 -22.609 -7.379 1 93.62 407 ALA B C 1
ATOM 8092 O O . ALA B 1 407 ? 4.695 -21.906 -6.605 1 93.62 407 ALA B O 1
ATOM 8093 N N . PHE B 1 408 ? 6.23 -23.531 -6.988 1 90.62 408 PHE B N 1
ATOM 8094 C CA . PHE B 1 408 ? 6.734 -23.562 -5.617 1 90.62 408 PHE B CA 1
ATOM 8095 C C . PHE B 1 408 ? 8.016 -22.75 -5.492 1 90.62 408 PHE B C 1
ATOM 8097 O O . PHE B 1 408 ? 9.117 -23.297 -5.602 1 90.62 408 PHE B O 1
ATOM 8104 N N . THR B 1 409 ? 7.863 -21.516 -5.367 1 92.31 409 THR B N 1
ATOM 8105 C CA . THR B 1 409 ? 8.977 -20.578 -5.426 1 92.31 409 THR B CA 1
ATOM 8106 C C . THR B 1 409 ? 8.836 -19.5 -4.355 1 92.31 409 THR B C 1
ATOM 8108 O O . THR B 1 409 ? 8.047 -19.656 -3.422 1 92.31 409 THR B O 1
ATOM 8111 N N . ARG B 1 410 ? 9.688 -18.578 -4.434 1 94.44 410 ARG B N 1
ATOM 8112 C CA . ARG B 1 410 ? 9.695 -17.484 -3.459 1 94.44 410 ARG B CA 1
ATOM 8113 C C . ARG B 1 410 ? 8.367 -16.75 -3.451 1 94.44 410 ARG B C 1
ATOM 8115 O O . ARG B 1 410 ? 7.742 -16.578 -4.496 1 94.44 410 ARG B O 1
ATOM 8122 N N . PRO B 1 411 ? 7.949 -16.312 -2.275 1 94.94 411 PRO B N 1
ATOM 8123 C CA . PRO B 1 411 ? 6.602 -15.758 -2.115 1 94.94 411 PRO B CA 1
ATOM 8124 C C . PRO B 1 411 ? 6.324 -14.594 -3.061 1 94.94 411 PRO B C 1
ATOM 8126 O O . PRO B 1 411 ? 5.246 -14.516 -3.652 1 94.94 411 PRO B O 1
ATOM 8129 N N . LYS B 1 412 ? 7.238 -13.68 -3.281 1 96.81 412 LYS B N 1
ATOM 8130 C CA . LYS B 1 412 ? 6.984 -12.5 -4.102 1 96.81 412 LYS B CA 1
ATOM 8131 C C . LYS B 1 412 ? 6.898 -12.867 -5.582 1 96.81 412 LYS B C 1
ATOM 8133 O O . LYS B 1 412 ? 6.168 -12.227 -6.344 1 96.81 412 LYS B O 1
ATOM 8138 N N . VAL B 1 413 ? 7.621 -13.891 -5.965 1 96.94 413 VAL B N 1
ATOM 8139 C CA . VAL B 1 413 ? 7.512 -14.398 -7.328 1 96.94 413 VAL B CA 1
ATOM 8140 C C . VAL B 1 413 ? 6.133 -15.031 -7.531 1 96.94 413 VAL B C 1
ATOM 8142 O O . VAL B 1 413 ? 5.488 -14.797 -8.562 1 96.94 413 VAL B O 1
ATOM 8145 N N . MET B 1 414 ? 5.68 -15.805 -6.551 1 96.94 414 MET B N 1
ATOM 8146 C CA . MET B 1 414 ? 4.344 -16.391 -6.621 1 96.94 414 MET B CA 1
ATOM 8147 C C . MET B 1 414 ? 3.277 -15.312 -6.742 1 96.94 414 MET B C 1
ATOM 8149 O O . MET B 1 414 ? 2.361 -15.422 -7.559 1 96.94 414 MET B O 1
ATOM 8153 N N . LYS B 1 415 ? 3.424 -14.289 -5.973 1 97.44 415 LYS B N 1
ATOM 8154 C CA . LYS B 1 415 ? 2.473 -13.18 -6.004 1 97.44 415 LYS B CA 1
ATOM 8155 C C . LYS B 1 415 ? 2.514 -12.453 -7.344 1 97.44 415 LYS B C 1
ATOM 8157 O O . LYS B 1 415 ? 1.474 -12.055 -7.871 1 97.44 415 LYS B O 1
ATOM 8162 N N . ARG B 1 416 ? 3.717 -12.273 -7.887 1 97.56 416 ARG B N 1
ATOM 8163 C CA . ARG B 1 416 ? 3.855 -11.633 -9.188 1 97.56 416 ARG B CA 1
ATOM 8164 C C . ARG B 1 416 ? 3.111 -12.414 -10.266 1 97.56 416 ARG B C 1
ATOM 8166 O O . ARG B 1 416 ? 2.459 -11.828 -11.133 1 97.56 416 ARG B O 1
ATOM 8173 N N . LEU B 1 417 ? 3.207 -13.703 -10.211 1 98.25 417 LEU B N 1
ATOM 8174 C CA . LEU B 1 417 ? 2.48 -14.531 -11.156 1 98.25 417 LEU B CA 1
ATOM 8175 C C . LEU B 1 417 ? 0.976 -14.328 -11.023 1 98.25 417 LEU B C 1
ATOM 8177 O O . LEU B 1 417 ? 0.265 -14.242 -12.031 1 98.25 417 LEU B O 1
ATOM 8181 N N . GLY B 1 418 ? 0.501 -14.242 -9.797 1 98.06 418 GLY B N 1
ATOM 8182 C CA . GLY B 1 418 ? -0.894 -13.883 -9.602 1 98.06 418 GLY B CA 1
ATOM 8183 C C . GLY B 1 418 ? -1.259 -12.555 -10.234 1 98.06 418 GLY B C 1
ATOM 8184 O O . GLY B 1 418 ? -2.281 -12.445 -10.914 1 98.06 418 GLY B O 1
ATOM 8185 N N . LYS B 1 419 ? -0.396 -11.586 -10.086 1 97.94 419 LYS B N 1
ATOM 8186 C CA . LYS B 1 419 ? -0.641 -10.234 -10.578 1 97.94 419 LYS B CA 1
ATOM 8187 C C . LYS B 1 419 ? -0.674 -10.203 -12.102 1 97.94 419 LYS B C 1
ATOM 8189 O O . LYS B 1 419 ? -1.464 -9.469 -12.703 1 97.94 419 LYS B O 1
ATOM 8194 N N . VAL B 1 420 ? 0.13 -11.031 -12.758 1 97.25 420 VAL B N 1
ATOM 8195 C CA . VAL B 1 420 ? 0.243 -10.914 -14.211 1 97.25 420 VAL B CA 1
ATOM 8196 C C . VAL B 1 420 ? -0.887 -11.695 -14.883 1 97.25 420 VAL B C 1
ATOM 8198 O O . VAL B 1 420 ? -1.002 -11.695 -16.109 1 97.25 420 VAL B O 1
ATOM 8201 N N . GLY B 1 421 ? -1.71 -12.469 -14.062 1 98.12 421 GLY B N 1
ATOM 8202 C CA . GLY B 1 421 ? -2.922 -12.93 -14.719 1 98.12 421 GLY B CA 1
ATOM 8203 C C . GLY B 1 421 ? -3.332 -14.328 -14.312 1 98.12 421 GLY B C 1
ATOM 8204 O O . GLY B 1 421 ? -4.469 -14.742 -14.547 1 98.12 421 GLY B O 1
ATOM 8205 N N . TYR B 1 422 ? -2.475 -15.102 -13.641 1 98.69 422 TYR B N 1
ATOM 8206 C CA . TYR B 1 422 ? -2.834 -16.469 -13.273 1 98.69 422 TYR B CA 1
ATOM 8207 C C . TYR B 1 422 ? -4.059 -16.484 -12.359 1 98.69 422 TYR B C 1
ATOM 8209 O O . TYR B 1 422 ? -4.094 -15.773 -11.352 1 98.69 422 TYR B O 1
ATOM 8217 N N . GLY B 1 423 ? -5.035 -17.328 -12.719 1 98.12 423 GLY B N 1
ATOM 8218 C CA . GLY B 1 423 ? -6.281 -17.422 -11.969 1 98.12 423 GLY B CA 1
ATOM 8219 C C . GLY B 1 423 ? -6.152 -18.203 -10.688 1 98.12 423 GLY B C 1
ATOM 8220 O O . GLY B 1 423 ? -6.93 -18.016 -9.75 1 98.12 423 GLY B O 1
ATOM 8221 N N . GLN B 1 424 ? -5.219 -19.125 -10.703 1 98.38 424 GLN B N 1
ATOM 8222 C CA . GLN B 1 424 ? -4.918 -19.953 -9.547 1 98.38 424 GLN B CA 1
ATOM 8223 C C . GLN B 1 424 ? -3.412 -20.141 -9.367 1 98.38 424 GLN B C 1
ATOM 8225 O O . GLN B 1 424 ? -2.65 -19.984 -10.328 1 98.38 424 GLN B O 1
ATOM 8230 N N . SER B 1 425 ? -3.031 -20.375 -8.141 1 97.75 425 SER B N 1
ATOM 8231 C CA . SER B 1 425 ? -1.618 -20.562 -7.824 1 97.75 425 SER B CA 1
ATOM 8232 C C . SER B 1 425 ? -1.411 -21.75 -6.887 1 97.75 425 SER B C 1
ATOM 8234 O O . SER B 1 425 ? -2.193 -21.953 -5.957 1 97.75 425 SER B O 1
ATOM 8236 N N . TYR B 1 426 ? -0.377 -22.5 -7.168 1 95.88 426 TYR B N 1
ATOM 8237 C CA . TYR B 1 426 ? 0.108 -23.359 -6.094 1 95.88 426 TYR B CA 1
ATOM 8238 C C . TYR B 1 426 ? 0.557 -22.531 -4.895 1 95.88 426 TYR B C 1
ATOM 8240 O O . TYR B 1 426 ? 0.667 -21.297 -4.988 1 95.88 426 TYR B O 1
ATOM 8248 N N . SER B 1 427 ? 0.672 -23.188 -3.734 1 92.62 427 SER B N 1
ATOM 8249 C CA . SER B 1 427 ? 0.956 -22.469 -2.498 1 92.62 427 SER B CA 1
ATOM 8250 C C . SER B 1 427 ? 1.838 -23.297 -1.566 1 92.62 427 SER B C 1
ATOM 8252 O O . SER B 1 427 ? 2.174 -24.438 -1.874 1 92.62 427 SER B O 1
ATOM 8254 N N . TYR B 1 428 ? 2.174 -22.688 -0.433 1 92.75 428 TYR B N 1
ATOM 8255 C CA . TYR B 1 428 ? 3.02 -23.344 0.551 1 92.75 428 TYR B CA 1
ATOM 8256 C C . TYR B 1 428 ? 2.178 -24.141 1.544 1 92.75 428 TYR B C 1
ATOM 8258 O O . TYR B 1 428 ? 2.697 -24.656 2.543 1 92.75 428 TYR B O 1
ATOM 8266 N N . PHE B 1 429 ? 0.994 -24.266 1.208 1 94.75 429 PHE B N 1
ATOM 8267 C CA . PHE B 1 429 ? 0.116 -25.047 2.062 1 94.75 429 PHE B CA 1
ATOM 8268 C C . PHE B 1 429 ? 0.69 -26.438 2.289 1 94.75 429 PHE B C 1
ATOM 8270 O O . PHE B 1 429 ? 0.643 -26.969 3.404 1 94.75 429 PHE B O 1
ATOM 8277 N N . THR B 1 430 ? 1.286 -26.984 1.314 1 92.75 430 THR B N 1
ATOM 8278 C CA . THR B 1 430 ? 1.789 -28.344 1.323 1 92.75 430 THR B CA 1
ATOM 8279 C C . THR B 1 430 ? 2.801 -28.547 2.447 1 92.75 430 THR B C 1
ATOM 8281 O O . THR B 1 430 ? 2.936 -29.656 2.982 1 92.75 430 THR B O 1
ATOM 8284 N N . TRP B 1 431 ? 3.395 -27.469 2.855 1 94.38 431 TRP B N 1
ATOM 8285 C CA . TRP B 1 431 ? 4.484 -27.594 3.818 1 94.38 431 TRP B CA 1
ATOM 8286 C C . TRP B 1 431 ? 4.145 -26.891 5.121 1 94.38 431 TRP B C 1
ATOM 8288 O O . TRP B 1 431 ? 5.012 -26.688 5.977 1 94.38 431 TRP B O 1
ATOM 8298 N N . ARG B 1 432 ? 2.955 -26.391 5.266 1 96.31 432 ARG B N 1
ATOM 8299 C CA . ARG B 1 432 ? 2.51 -25.828 6.531 1 96.31 432 ARG B CA 1
ATOM 8300 C C . ARG B 1 432 ? 1.792 -26.875 7.379 1 96.31 432 ARG B C 1
ATOM 8302 O O . ARG B 1 432 ? 0.712 -27.344 7.012 1 96.31 432 ARG B O 1
ATOM 8309 N N . ASN B 1 433 ? 2.375 -27.188 8.531 1 96.31 433 ASN B N 1
ATOM 8310 C CA . ASN B 1 433 ? 1.869 -28.359 9.25 1 96.31 433 ASN B CA 1
ATOM 8311 C C . ASN B 1 433 ? 1.454 -28 10.672 1 96.31 433 ASN B C 1
ATOM 8313 O O . ASN B 1 433 ? 0.661 -28.719 11.289 1 96.31 433 ASN B O 1
ATOM 8317 N N . THR B 1 434 ? 2.002 -26.953 11.219 1 97.56 434 THR B N 1
ATOM 8318 C CA . THR B 1 434 ? 1.678 -26.594 12.594 1 97.56 434 THR B CA 1
ATOM 8319 C C . THR B 1 434 ? 0.551 -25.562 12.625 1 97.56 434 THR B C 1
ATOM 8321 O O . THR B 1 434 ? 0.28 -24.891 11.625 1 97.56 434 THR B O 1
ATOM 8324 N N . LYS B 1 435 ? -0.058 -25.484 13.773 1 97.38 435 LYS B N 1
ATOM 8325 C CA . LYS B 1 435 ? -1.119 -24.516 14.008 1 97.38 435 LYS B CA 1
ATOM 8326 C C . LYS B 1 435 ? -0.658 -23.094 13.648 1 97.38 435 LYS B C 1
ATOM 8328 O O . LYS B 1 435 ? -1.335 -22.391 12.898 1 97.38 435 LYS B O 1
ATOM 8333 N N . ALA B 1 436 ? 0.467 -22.719 14.141 1 97.94 436 ALA B N 1
ATOM 8334 C CA . ALA B 1 436 ? 1.008 -21.375 13.93 1 97.94 436 ALA B CA 1
ATOM 8335 C C . ALA B 1 436 ? 1.282 -21.125 12.445 1 97.94 436 ALA B C 1
ATOM 8337 O O . ALA B 1 436 ? 0.94 -20.078 11.914 1 97.94 436 ALA B O 1
ATOM 8338 N N . GLU B 1 437 ? 1.864 -22.047 11.773 1 97.88 437 GLU B N 1
ATOM 8339 C CA . GLU B 1 437 ? 2.188 -21.922 10.352 1 97.88 437 GLU B CA 1
ATOM 8340 C C . GLU B 1 437 ? 0.926 -21.75 9.516 1 97.88 437 GLU B C 1
ATOM 8342 O O . GLU B 1 437 ? 0.882 -20.922 8.602 1 97.88 437 GLU B O 1
ATOM 8347 N N . LEU B 1 438 ? -0.045 -22.531 9.852 1 98.31 438 LEU B N 1
ATOM 8348 C CA . LEU B 1 438 ? -1.296 -22.5 9.102 1 98.31 438 LEU B CA 1
ATOM 8349 C C . LEU B 1 438 ? -2.025 -21.188 9.312 1 98.31 438 LEU B C 1
ATOM 8351 O O . LEU B 1 438 ? -2.475 -20.547 8.359 1 98.31 438 LEU B O 1
ATOM 8355 N N . ILE B 1 439 ? -2.102 -20.75 10.555 1 98.38 439 ILE B N 1
ATOM 8356 C CA . ILE B 1 439 ? -2.787 -19.516 10.875 1 98.38 439 ILE B CA 1
ATOM 8357 C C . ILE B 1 439 ? -2.072 -18.344 10.203 1 98.38 439 ILE B C 1
ATOM 8359 O O . ILE B 1 439 ? -2.709 -17.5 9.562 1 98.38 439 ILE B O 1
ATOM 8363 N N . ASP B 1 440 ? -0.775 -18.281 10.328 1 97.75 440 ASP B N 1
ATOM 8364 C CA . ASP B 1 440 ? 0.004 -17.188 9.742 1 97.75 440 ASP B CA 1
ATOM 8365 C C . ASP B 1 440 ? -0.186 -17.125 8.227 1 97.75 440 ASP B C 1
ATOM 8367 O O . ASP B 1 440 ? -0.445 -16.062 7.672 1 97.75 440 ASP B O 1
ATOM 8371 N N . TYR B 1 441 ? -0.074 -18.234 7.609 1 97.75 441 TYR B N 1
ATOM 8372 C CA . TYR B 1 441 ? -0.137 -18.297 6.152 1 97.75 441 TYR B CA 1
ATOM 8373 C C . TYR B 1 441 ? -1.532 -17.938 5.656 1 97.75 441 TYR B C 1
ATOM 8375 O O . TYR B 1 441 ? -1.68 -17.156 4.707 1 97.75 441 TYR B O 1
ATOM 8383 N N . LEU B 1 442 ? -2.521 -18.484 6.258 1 98.06 442 LEU B N 1
ATOM 8384 C CA . LEU B 1 442 ? -3.889 -18.234 5.812 1 98.06 442 LEU B CA 1
ATOM 8385 C C . LEU B 1 442 ? -4.32 -16.812 6.141 1 98.06 442 LEU B C 1
ATOM 8387 O O . LEU B 1 442 ? -5.117 -16.219 5.41 1 98.06 442 LEU B O 1
ATOM 8391 N N . THR B 1 443 ? -3.811 -16.281 7.191 1 98 443 THR B N 1
ATOM 8392 C CA . THR B 1 443 ? -4.059 -14.875 7.473 1 98 443 THR B CA 1
ATOM 8393 C C . THR B 1 443 ? -3.492 -13.992 6.363 1 98 443 THR B C 1
ATOM 8395 O O . THR B 1 443 ? -4.164 -13.078 5.883 1 98 443 THR B O 1
ATOM 8398 N N . GLU B 1 444 ? -2.334 -14.258 5.945 1 97 444 GLU B N 1
ATOM 8399 C CA . GLU B 1 444 ? -1.731 -13.539 4.824 1 97 444 GLU B CA 1
ATOM 8400 C C . GLU B 1 444 ? -2.598 -13.641 3.572 1 97 444 GLU B C 1
ATOM 8402 O O . GLU B 1 444 ? -2.936 -12.625 2.961 1 97 444 GLU B O 1
ATOM 8407 N N . LEU B 1 445 ? -3.012 -14.805 3.268 1 97.44 445 LEU B N 1
ATOM 8408 C CA . LEU B 1 445 ? -3.707 -15.078 2.016 1 97.44 445 LEU B CA 1
ATOM 8409 C C . LEU B 1 445 ? -5.109 -14.477 2.029 1 97.44 445 LEU B C 1
ATOM 8411 O O . LEU B 1 445 ? -5.641 -14.102 0.981 1 97.44 445 LEU B O 1
ATOM 8415 N N . THR B 1 446 ? -5.703 -14.32 3.219 1 97.44 446 THR B N 1
ATOM 8416 C CA . THR B 1 446 ? -7.125 -13.992 3.256 1 97.44 446 THR B CA 1
ATOM 8417 C C . THR B 1 446 ? -7.332 -12.539 3.668 1 97.44 446 THR B C 1
ATOM 8419 O O . THR B 1 446 ? -8.414 -11.984 3.479 1 97.44 446 THR B O 1
ATOM 8422 N N . THR B 1 447 ? -6.309 -11.93 4.238 1 96.5 447 THR B N 1
ATOM 8423 C CA . THR B 1 447 ? -6.57 -10.609 4.809 1 96.5 447 THR B CA 1
ATOM 8424 C C . THR B 1 447 ? -5.676 -9.555 4.172 1 96.5 447 THR B C 1
ATOM 8426 O O . THR B 1 447 ? -5.977 -8.359 4.227 1 96.5 447 THR B O 1
ATOM 8429 N N . GLU B 1 448 ? -4.59 -9.945 3.625 1 95.56 448 GLU B N 1
ATOM 8430 C CA . GLU B 1 448 ? -3.682 -8.969 3.035 1 95.56 448 GLU B CA 1
ATOM 8431 C C . GLU B 1 448 ? -4.043 -8.688 1.579 1 95.56 448 GLU B C 1
ATOM 8433 O O . GLU B 1 448 ? -5.035 -9.211 1.068 1 95.56 448 GLU B O 1
ATOM 8438 N N . GLU B 1 449 ? -3.314 -7.891 0.931 1 95.31 449 GLU B N 1
ATOM 8439 C CA . GLU B 1 449 ? -3.633 -7.395 -0.406 1 95.31 449 GLU B CA 1
ATOM 8440 C C . GLU B 1 449 ? -3.723 -8.539 -1.41 1 95.31 449 GLU B C 1
ATOM 8442 O O . GLU B 1 449 ? -4.504 -8.477 -2.363 1 95.31 449 GLU B O 1
ATOM 8447 N N . CYS B 1 450 ? -2.93 -9.594 -1.165 1 96.94 450 CYS B N 1
ATOM 8448 C CA . CYS B 1 450 ? -2.846 -10.672 -2.146 1 96.94 450 CYS B CA 1
ATOM 8449 C C . CYS B 1 450 ? -4.184 -11.391 -2.283 1 96.94 450 CYS B C 1
ATOM 8451 O O . CYS B 1 450 ? -4.41 -12.102 -3.26 1 96.94 450 CYS B O 1
ATOM 8453 N N . ARG B 1 451 ? -5.098 -11.18 -1.353 1 97.19 451 ARG B N 1
ATOM 8454 C CA . ARG B 1 451 ? -6.414 -11.805 -1.431 1 97.19 451 ARG B CA 1
ATOM 8455 C C . ARG B 1 451 ? -7.164 -11.352 -2.68 1 97.19 451 ARG B C 1
ATOM 8457 O O . ARG B 1 451 ? -8.117 -12.008 -3.111 1 97.19 451 ARG B O 1
ATOM 8464 N N . HIS B 1 452 ? -6.691 -10.188 -3.266 1 97.94 452 HIS B N 1
ATOM 8465 C CA . HIS B 1 452 ? -7.41 -9.594 -4.387 1 97.94 452 HIS B CA 1
ATOM 8466 C C . HIS B 1 452 ? -6.812 -10.039 -5.719 1 97.94 452 HIS B C 1
ATOM 8468 O O . HIS B 1 452 ? -7.324 -9.68 -6.781 1 97.94 452 HIS B O 1
ATOM 8474 N N . TYR B 1 453 ? -5.684 -10.828 -5.668 1 97.75 453 TYR B N 1
ATOM 8475 C CA . TYR B 1 453 ? -5.145 -11.156 -6.98 1 97.75 453 TYR B CA 1
ATOM 8476 C C . TYR B 1 453 ? -4.566 -12.57 -6.992 1 97.75 453 TYR B C 1
ATOM 8478 O O . TYR B 1 453 ? -4.266 -13.117 -8.055 1 97.75 453 TYR B O 1
ATOM 8486 N N . MET B 1 454 ? -4.359 -13.195 -5.859 1 97.31 454 MET B N 1
ATOM 8487 C CA . MET B 1 454 ? -3.789 -14.539 -5.801 1 97.31 454 MET B CA 1
ATOM 8488 C C . MET B 1 454 ? -4.762 -15.516 -5.152 1 97.31 454 MET B C 1
ATOM 8490 O O . MET B 1 454 ? -5.152 -15.336 -3.996 1 97.31 454 MET B O 1
ATOM 8494 N N . ARG B 1 455 ? -5.145 -16.531 -5.867 1 97.56 455 ARG B N 1
ATOM 8495 C CA . ARG B 1 455 ? -6.008 -17.594 -5.371 1 97.56 455 ARG B CA 1
ATOM 8496 C C . ARG B 1 455 ? -5.242 -18.906 -5.242 1 97.56 455 ARG B C 1
ATOM 8498 O O . ARG B 1 455 ? -4.859 -19.516 -6.25 1 97.56 455 ARG B O 1
ATOM 8505 N N . PRO B 1 456 ? -5.16 -19.344 -4.07 1 97.38 456 PRO B N 1
ATOM 8506 C CA . PRO B 1 456 ? -4.395 -20.578 -3.912 1 97.38 456 PRO B CA 1
ATOM 8507 C C . PRO B 1 456 ? -5.195 -21.828 -4.293 1 97.38 456 PRO B C 1
ATOM 8509 O O . PRO B 1 456 ? -6.422 -21.844 -4.152 1 97.38 456 PRO B O 1
ATOM 8512 N N . ASN B 1 457 ? -4.57 -22.734 -4.852 1 98 457 ASN B N 1
ATOM 8513 C CA . ASN B 1 457 ? -5.031 -24.109 -4.965 1 98 457 ASN B CA 1
ATOM 8514 C C . ASN B 1 457 ? -4.262 -25.031 -4.023 1 98 457 ASN B C 1
ATOM 8516 O O . ASN B 1 457 ? -3.072 -25.281 -4.223 1 98 457 ASN B O 1
ATOM 8520 N N . PHE B 1 458 ? -4.902 -25.562 -3.023 1 97.62 458 PHE B N 1
ATOM 8521 C CA . PHE B 1 458 ? -4.25 -26.359 -1.99 1 97.62 458 PHE B CA 1
ATOM 8522 C C . PHE B 1 458 ? -4.145 -27.828 -2.416 1 97.62 458 PHE B C 1
ATOM 8524 O O . PHE B 1 458 ? -4.926 -28.656 -1.965 1 97.62 458 PHE B O 1
ATOM 8531 N N . PHE B 1 459 ? -3.16 -28.109 -3.145 1 96.75 459 PHE B N 1
ATOM 8532 C CA . PHE B 1 459 ? -2.883 -29.5 -3.443 1 96.75 459 PHE B CA 1
ATOM 8533 C C . PHE B 1 459 ? -2.236 -30.188 -2.248 1 96.75 459 PHE B C 1
ATOM 8535 O O . PHE B 1 459 ? -1.233 -29.719 -1.715 1 96.75 459 PHE B O 1
ATOM 8542 N N . ALA B 1 460 ? -2.768 -31.281 -1.874 1 96.19 460 ALA B N 1
ATOM 8543 C CA . ALA B 1 460 ? -2.199 -32.031 -0.754 1 96.19 460 ALA B CA 1
ATOM 8544 C C . ALA B 1 460 ? -0.991 -32.844 -1.199 1 96.19 460 ALA B C 1
ATOM 8546 O O . ALA B 1 460 ? -0.112 -33.156 -0.391 1 96.19 460 ALA B O 1
ATOM 8547 N N . ASN B 1 461 ? -1.028 -33.25 -2.422 1 96.12 461 ASN B N 1
ATOM 8548 C CA . ASN B 1 461 ? 0.068 -33.969 -3.076 1 96.12 461 ASN B CA 1
ATOM 8549 C C . ASN B 1 461 ? 0.055 -33.75 -4.586 1 96.12 461 ASN B C 1
ATOM 8551 O O . ASN B 1 461 ? -0.946 -33.281 -5.145 1 96.12 461 ASN B O 1
ATOM 8555 N N . THR B 1 462 ? 1.154 -33.906 -5.266 1 95.19 462 THR B N 1
ATOM 8556 C CA . THR B 1 462 ? 1.272 -33.875 -6.719 1 95.19 462 THR B CA 1
ATOM 8557 C C . THR B 1 462 ? 2.145 -35.031 -7.203 1 95.19 462 THR B C 1
ATOM 8559 O O . THR B 1 462 ? 2.777 -35.719 -6.398 1 95.19 462 THR B O 1
ATOM 8562 N N . PRO B 1 463 ? 2.158 -35.281 -8.445 1 93.06 463 PRO B N 1
ATOM 8563 C CA . PRO B 1 463 ? 3.045 -36.344 -8.938 1 93.06 463 PRO B CA 1
ATOM 8564 C C . PRO B 1 463 ? 4.508 -36.094 -8.57 1 93.06 463 PRO B C 1
ATOM 8566 O O . PRO B 1 463 ? 5.273 -37.062 -8.422 1 93.06 463 PRO B O 1
ATOM 8569 N N . ASP B 1 464 ? 4.789 -34.844 -8.32 1 90.31 464 ASP B N 1
ATOM 8570 C CA . ASP B 1 464 ? 6.18 -34.5 -8.086 1 90.31 464 ASP B CA 1
ATOM 8571 C C . ASP B 1 464 ? 6.465 -34.344 -6.594 1 90.31 464 ASP B C 1
ATOM 8573 O O . ASP B 1 464 ? 7.625 -34.281 -6.18 1 90.31 464 ASP B O 1
ATOM 8577 N N . ILE B 1 465 ? 5.434 -34.281 -5.836 1 94.94 465 ILE B N 1
ATOM 8578 C CA . ILE B 1 465 ? 5.676 -33.969 -4.438 1 94.94 465 ILE B CA 1
ATOM 8579 C C . ILE B 1 465 ? 4.918 -34.938 -3.541 1 94.94 465 ILE B C 1
ATOM 8581 O O . ILE B 1 465 ? 3.691 -34.875 -3.438 1 94.94 465 ILE B O 1
ATOM 8585 N N . ASN B 1 466 ? 5.641 -35.812 -2.939 1 97.19 466 ASN B N 1
ATOM 8586 C CA . ASN B 1 466 ? 5.215 -36.656 -1.81 1 97.19 466 ASN B CA 1
ATOM 8587 C C . ASN B 1 466 ? 5.691 -36.062 -0.482 1 97.19 466 ASN B C 1
ATOM 8589 O O . ASN B 1 466 ? 6.758 -36.438 0.014 1 97.19 466 ASN B O 1
ATOM 8593 N N . PRO B 1 467 ? 4.883 -35.156 0.134 1 96.19 467 PRO B N 1
ATOM 8594 C CA . PRO B 1 467 ? 5.367 -34.438 1.302 1 96.19 467 PRO B CA 1
ATOM 8595 C C . PRO B 1 467 ? 5.797 -35.344 2.445 1 96.19 467 PRO B C 1
ATOM 8597 O O . PRO B 1 467 ? 5.156 -36.375 2.688 1 96.19 467 PRO B O 1
ATOM 8600 N N . VAL B 1 468 ? 6.812 -34.906 3.178 1 96.94 468 VAL B N 1
ATOM 8601 C CA . VAL B 1 468 ? 7.359 -35.688 4.281 1 96.94 468 VAL B CA 1
ATOM 8602 C C . VAL B 1 468 ? 6.258 -35.969 5.301 1 96.94 468 VAL B C 1
ATOM 8604 O O . VAL B 1 468 ? 6.199 -37.062 5.855 1 96.94 468 VAL B O 1
ATOM 8607 N N . TYR B 1 469 ? 5.391 -35.062 5.508 1 96.31 469 TYR B N 1
ATOM 8608 C CA . TYR B 1 469 ? 4.281 -35.219 6.441 1 96.31 469 TYR B CA 1
ATOM 8609 C C . TYR B 1 469 ? 3.463 -36.469 6.102 1 96.31 469 TYR B C 1
ATOM 8611 O O . TYR B 1 469 ? 3.146 -37.25 6.98 1 96.31 469 TYR B O 1
ATOM 8619 N N . LEU B 1 470 ? 3.16 -36.75 4.867 1 97.31 470 LEU B N 1
ATOM 8620 C CA . LEU B 1 470 ? 2.32 -37.844 4.434 1 97.31 470 LEU B CA 1
ATOM 8621 C C . LEU B 1 470 ? 3.09 -39.156 4.488 1 97.31 470 LEU B C 1
ATOM 8623 O O . LEU B 1 470 ? 2.492 -40.25 4.652 1 97.31 470 LEU B O 1
ATOM 8627 N N . GLN B 1 471 ? 4.387 -39.125 4.363 1 97.31 471 GLN B N 1
ATOM 8628 C CA . GLN B 1 471 ? 5.223 -40.312 4.355 1 97.31 471 GLN B CA 1
ATOM 8629 C C . GLN B 1 471 ? 5.168 -41.031 5.707 1 97.31 471 GLN B C 1
ATOM 8631 O O . GLN B 1 471 ? 5.34 -42.25 5.777 1 97.31 471 GLN B O 1
ATOM 8636 N N . HIS B 1 472 ? 4.879 -40.25 6.738 1 95 472 HIS B N 1
ATOM 8637 C CA . HIS B 1 472 ? 5.07 -40.812 8.07 1 95 472 HIS B CA 1
ATOM 8638 C C . HIS B 1 472 ? 3.785 -40.75 8.891 1 95 472 HIS B C 1
ATOM 8640 O O . HIS B 1 472 ? 3.762 -41.156 10.047 1 95 472 HIS B O 1
ATOM 8646 N N . SER B 1 473 ? 2.756 -40.344 8.328 1 96.06 473 SER B N 1
ATOM 8647 C CA . SER B 1 473 ? 1.592 -40.031 9.148 1 96.06 473 SER B CA 1
ATOM 8648 C C . SER B 1 473 ? 0.517 -41.094 9.023 1 96.06 473 SER B C 1
ATOM 8650 O O . SER B 1 473 ? -0.461 -41.094 9.773 1 96.06 473 SER B O 1
ATOM 8652 N N . GLY B 1 474 ? 0.668 -42.062 8.109 1 96.12 474 GLY B N 1
ATOM 8653 C CA . GLY B 1 474 ? -0.334 -43.094 7.895 1 96.12 474 GLY B CA 1
ATOM 8654 C C . GLY B 1 474 ? -1.674 -42.531 7.445 1 96.12 474 GLY B C 1
ATOM 8655 O O . GLY B 1 474 ? -1.763 -41.406 7.008 1 96.12 474 GLY B O 1
ATOM 8656 N N . ARG B 1 475 ? -2.648 -43.375 7.531 1 97.56 475 ARG B N 1
ATOM 8657 C CA . ARG B 1 475 ? -4 -43.062 7.074 1 97.56 475 ARG B CA 1
ATOM 8658 C C . ARG B 1 475 ? -4.535 -41.812 7.746 1 97.56 475 ARG B C 1
ATOM 8660 O O . ARG B 1 475 ? -5.188 -40.969 7.102 1 97.56 475 ARG B O 1
ATOM 8667 N N . ALA B 1 476 ? -4.234 -41.625 8.992 1 97.69 476 ALA B N 1
ATOM 8668 C CA . ALA B 1 476 ? -4.723 -40.5 9.758 1 97.69 476 ALA B CA 1
ATOM 8669 C C . ALA B 1 476 ? -4.203 -39.188 9.18 1 97.69 476 ALA B C 1
ATOM 8671 O O . ALA B 1 476 ? -4.945 -38.188 9.086 1 97.69 476 ALA B O 1
ATOM 8672 N N . GLY B 1 477 ? -2.977 -39.125 8.812 1 98.06 477 GLY B N 1
ATOM 8673 C CA . GLY B 1 477 ? -2.4 -37.906 8.227 1 98.06 477 GLY B CA 1
ATOM 8674 C C . GLY B 1 477 ? -3.041 -37.531 6.91 1 98.06 477 GLY B C 1
ATOM 8675 O O . GLY B 1 477 ? -3.236 -36.344 6.637 1 98.06 477 GLY B O 1
ATOM 8676 N N . PHE B 1 478 ? -3.332 -38.531 6.141 1 98.44 478 PHE B N 1
ATOM 8677 C CA . PHE B 1 478 ? -4 -38.281 4.871 1 98.44 478 PHE B CA 1
ATOM 8678 C C . PHE B 1 478 ? -5.375 -37.656 5.094 1 98.44 478 PHE B C 1
ATOM 8680 O O . PHE B 1 478 ? -5.777 -36.75 4.371 1 98.44 478 PHE B O 1
ATOM 8687 N N . ARG B 1 479 ? -6.051 -38.125 6.09 1 98.38 479 ARG B N 1
ATOM 8688 C CA . ARG B 1 479 ? -7.363 -37.562 6.418 1 98.38 479 ARG B CA 1
ATOM 8689 C C . ARG B 1 479 ? -7.242 -36.125 6.902 1 98.38 479 ARG B C 1
ATOM 8691 O O . ARG B 1 479 ? -8.055 -35.281 6.539 1 98.38 479 ARG B O 1
ATOM 8698 N N . VAL B 1 480 ? -6.258 -35.875 7.703 1 98.12 480 VAL B N 1
ATOM 8699 C CA . VAL B 1 480 ? -6.023 -34.531 8.234 1 98.12 480 VAL B CA 1
ATOM 8700 C C . VAL B 1 480 ? -5.762 -33.562 7.086 1 98.12 480 VAL B C 1
ATOM 8702 O O . VAL B 1 480 ? -6.422 -32.531 6.977 1 98.12 480 VAL B O 1
ATOM 8705 N N . ARG B 1 481 ? -4.824 -33.844 6.195 1 98.31 481 ARG B N 1
ATOM 8706 C CA . ARG B 1 481 ? -4.445 -32.969 5.102 1 98.31 481 ARG B CA 1
ATOM 8707 C C . ARG B 1 481 ? -5.598 -32.781 4.121 1 98.31 481 ARG B C 1
ATOM 8709 O O . ARG B 1 481 ? -5.781 -31.688 3.57 1 98.31 481 ARG B O 1
ATOM 8716 N N . LEU B 1 482 ? -6.352 -33.844 3.947 1 98.56 482 LEU B N 1
ATOM 8717 C CA . LEU B 1 482 ? -7.547 -33.75 3.117 1 98.56 482 LEU B CA 1
ATOM 8718 C C . LEU B 1 482 ? -8.523 -32.719 3.705 1 98.56 482 LEU B C 1
ATOM 8720 O O . LEU B 1 482 ? -8.992 -31.828 3.002 1 98.56 482 LEU B O 1
ATOM 8724 N N . ALA B 1 483 ? -8.789 -32.875 4.941 1 98.38 483 ALA B N 1
ATOM 8725 C CA . ALA B 1 483 ? -9.742 -31.984 5.605 1 98.38 483 ALA B CA 1
ATOM 8726 C C . ALA B 1 483 ? -9.289 -30.531 5.516 1 98.38 483 ALA B C 1
ATOM 8728 O O . ALA B 1 483 ? -10.086 -29.641 5.184 1 98.38 483 ALA B O 1
ATOM 8729 N N . LEU B 1 484 ? -8.039 -30.328 5.789 1 98.5 484 LEU B N 1
ATOM 8730 C CA . LEU B 1 484 ? -7.496 -28.969 5.762 1 98.5 484 LEU B CA 1
ATOM 8731 C C . LEU B 1 484 ? -7.562 -28.391 4.355 1 98.5 484 LEU B C 1
ATOM 8733 O O . LEU B 1 484 ? -8.055 -27.266 4.16 1 98.5 484 LEU B O 1
ATOM 8737 N N . ALA B 1 485 ? -7.098 -29.141 3.377 1 98.5 485 ALA B N 1
ATOM 8738 C CA . ALA B 1 485 ? -7.078 -28.641 2.002 1 98.5 485 ALA B CA 1
ATOM 8739 C C . ALA B 1 485 ? -8.484 -28.312 1.519 1 98.5 485 ALA B C 1
ATOM 8741 O O . ALA B 1 485 ? -8.719 -27.234 0.958 1 98.5 485 ALA B O 1
ATOM 8742 N N . ALA B 1 486 ? -9.414 -29.172 1.798 1 98.44 486 ALA B N 1
ATOM 8743 C CA . ALA B 1 486 ? -10.773 -29.078 1.27 1 98.44 486 ALA B CA 1
ATOM 8744 C C . ALA B 1 486 ? -11.555 -27.969 1.965 1 98.44 486 ALA B C 1
ATOM 8746 O O . ALA B 1 486 ? -12.461 -27.375 1.375 1 98.44 486 ALA B O 1
ATOM 8747 N N . THR B 1 487 ? -11.195 -27.656 3.17 1 98.25 487 THR B N 1
ATOM 8748 C CA . THR B 1 487 ? -12.062 -26.75 3.912 1 98.25 487 THR B CA 1
ATOM 8749 C C . THR B 1 487 ? -11.43 -25.375 4.035 1 98.25 487 THR B C 1
ATOM 8751 O O . THR B 1 487 ? -12.133 -24.375 4.223 1 98.25 487 THR B O 1
ATOM 8754 N N . LEU B 1 488 ? -10.141 -25.297 3.943 1 97.88 488 LEU B N 1
ATOM 8755 C CA . LEU B 1 488 ? -9.477 -24 4.059 1 97.88 488 LEU B CA 1
ATOM 8756 C C . LEU B 1 488 ? -9.352 -23.328 2.695 1 97.88 488 LEU B C 1
ATOM 8758 O O . LEU B 1 488 ? -9.305 -22.094 2.604 1 97.88 488 LEU B O 1
ATOM 8762 N N . GLY B 1 489 ? -9.211 -24.109 1.666 1 96.44 489 GLY B N 1
ATOM 8763 C CA . GLY B 1 489 ? -9.047 -23.562 0.334 1 96.44 489 GLY B CA 1
ATOM 8764 C C . GLY B 1 489 ? -10.359 -23.453 -0.429 1 96.44 489 GLY B C 1
ATOM 8765 O O . GLY B 1 489 ? -11.273 -24.25 -0.224 1 96.44 489 GLY B O 1
ATOM 8766 N N . GLY B 1 490 ? -10.438 -22.406 -1.308 1 96.94 490 GLY B N 1
ATOM 8767 C CA . GLY B 1 490 ? -11.5 -22.391 -2.301 1 96.94 490 GLY B CA 1
ATOM 8768 C C . GLY B 1 490 ? -11.297 -23.391 -3.416 1 96.94 490 GLY B C 1
ATOM 8769 O O . GLY B 1 490 ? -12.25 -24 -3.895 1 96.94 490 GLY B O 1
ATOM 8770 N N . ASN B 1 491 ? -10.039 -23.516 -3.748 1 98.44 491 ASN B N 1
ATOM 8771 C CA . ASN B 1 491 ? -9.578 -24.547 -4.668 1 98.44 491 ASN B CA 1
ATOM 8772 C C . ASN B 1 491 ? -8.672 -25.562 -3.967 1 98.44 491 ASN B C 1
ATOM 8774 O O . ASN B 1 491 ? -7.828 -25.172 -3.152 1 98.44 491 ASN B O 1
ATOM 8778 N N . TYR B 1 492 ? -8.867 -26.828 -4.27 1 98.25 492 TYR B N 1
ATOM 8779 C CA . TYR B 1 492 ? -7.91 -27.812 -3.775 1 98.25 492 TYR B CA 1
ATOM 8780 C C . TYR B 1 492 ? -7.781 -28.984 -4.746 1 98.25 492 TYR B C 1
ATOM 8782 O O . TYR B 1 492 ? -8.594 -29.125 -5.66 1 98.25 492 TYR B O 1
ATOM 8790 N N . GLY B 1 493 ? -6.723 -29.719 -4.613 1 97.88 493 GLY B N 1
ATOM 8791 C CA . GLY B 1 493 ? -6.5 -30.828 -5.535 1 97.88 493 GLY B CA 1
ATOM 8792 C C . GLY B 1 493 ? -5.824 -32.031 -4.887 1 97.88 493 GLY B C 1
ATOM 8793 O O . GLY B 1 493 ? -5.156 -31.875 -3.857 1 97.88 493 GLY B O 1
ATOM 8794 N N . LEU B 1 494 ? -6.133 -33.156 -5.465 1 98.25 494 LEU B N 1
ATOM 8795 C CA . LEU B 1 494 ? -5.492 -34.406 -5.098 1 98.25 494 LEU B CA 1
ATOM 8796 C C . LEU B 1 494 ? -4.953 -35.125 -6.328 1 98.25 494 LEU B C 1
ATOM 8798 O O . LEU B 1 494 ? -5.602 -35.125 -7.379 1 98.25 494 LEU B O 1
ATOM 8802 N N . TYR B 1 495 ? -3.818 -35.656 -6.18 1 97.56 495 TYR B N 1
ATOM 8803 C CA . TYR B 1 495 ? -3.285 -36.594 -7.176 1 97.56 495 TYR B CA 1
ATOM 8804 C C . TYR B 1 495 ? -3.676 -38.031 -6.852 1 97.56 495 TYR B C 1
ATOM 8806 O O . TYR B 1 495 ? -3.607 -38.438 -5.695 1 97.56 495 TYR B O 1
ATOM 8814 N N . ASN B 1 496 ? -4.074 -38.75 -7.848 1 95.62 496 ASN B N 1
ATOM 8815 C CA . ASN B 1 496 ? -4.57 -40.094 -7.609 1 95.62 496 ASN B CA 1
ATOM 8816 C C . ASN B 1 496 ? -3.553 -40.938 -6.852 1 95.62 496 ASN B C 1
ATOM 8818 O O . ASN B 1 496 ? -2.348 -40.719 -6.973 1 95.62 496 ASN B O 1
ATOM 8822 N N . GLY B 1 497 ? -4.027 -41.938 -6.129 1 95.31 497 GLY B N 1
ATOM 8823 C CA . GLY B 1 497 ? -3.268 -42.656 -5.125 1 95.31 497 GLY B CA 1
ATOM 8824 C C . GLY B 1 497 ? -3.457 -42.125 -3.725 1 95.31 497 GLY B C 1
ATOM 8825 O O . GLY B 1 497 ? -3.256 -42.844 -2.74 1 95.31 497 GLY B O 1
ATOM 8826 N N . TYR B 1 498 ? -3.854 -40.875 -3.701 1 97.69 498 TYR B N 1
ATOM 8827 C CA . TYR B 1 498 ? -4.117 -40.25 -2.404 1 97.69 498 TYR B CA 1
ATOM 8828 C C . TYR B 1 498 ? -5.211 -41 -1.657 1 97.69 498 TYR B C 1
ATOM 8830 O O . TYR B 1 498 ? -5.117 -41.219 -0.445 1 97.69 498 TYR B O 1
ATOM 8838 N N . GLU B 1 499 ? -6.277 -41.406 -2.316 1 97.31 499 GLU B N 1
ATOM 8839 C CA . GLU B 1 499 ? -7.461 -42.031 -1.732 1 97.31 499 GLU B CA 1
ATOM 8840 C C . GLU B 1 499 ? -7.117 -43.375 -1.095 1 97.31 499 GLU B C 1
ATOM 8842 O O . GLU B 1 499 ? -7.871 -43.875 -0.265 1 97.31 499 GLU B O 1
ATOM 8847 N N . ILE B 1 500 ? -5.98 -43.969 -1.559 1 97.56 500 ILE B N 1
ATOM 8848 C CA . ILE B 1 500 ? -5.555 -45.219 -0.953 1 97.56 500 ILE B CA 1
ATOM 8849 C C . ILE B 1 500 ? -4.336 -44.969 -0.068 1 97.56 500 ILE B C 1
ATOM 8851 O O . ILE B 1 500 ? -3.658 -45.938 0.337 1 97.56 500 ILE B O 1
ATOM 8855 N N . CYS B 1 501 ? -3.951 -43.688 0.153 1 98.06 501 CYS B N 1
ATOM 8856 C CA . CYS B 1 501 ? -2.924 -43.25 1.083 1 98.06 501 CYS B CA 1
ATOM 8857 C C . CYS B 1 501 ? -1.548 -43.75 0.664 1 98.06 501 CYS B C 1
ATOM 8859 O O . CYS B 1 501 ? -0.768 -44.188 1.501 1 98.06 501 CYS B O 1
ATOM 8861 N N . GLU B 1 502 ? -1.375 -43.75 -0.661 1 96.62 502 GLU B N 1
ATOM 8862 C CA . GLU B 1 502 ? -0.034 -44.062 -1.15 1 96.62 502 GLU B CA 1
ATOM 8863 C C . GLU B 1 502 ? 0.986 -43.062 -0.639 1 96.62 502 GLU B C 1
ATOM 8865 O O . GLU B 1 502 ? 0.84 -41.844 -0.862 1 96.62 502 GLU B O 1
ATOM 8870 N N . ALA B 1 503 ? 2.084 -43.531 0.007 1 96.56 503 ALA B N 1
ATOM 8871 C CA . ALA B 1 503 ? 2.994 -42.594 0.662 1 96.56 503 ALA B CA 1
ATOM 8872 C C . ALA B 1 503 ? 4.449 -43 0.458 1 96.56 503 ALA B C 1
ATOM 8874 O O . ALA B 1 503 ? 5.367 -42.312 0.886 1 96.56 503 ALA B O 1
ATOM 8875 N N . THR B 1 504 ? 4.672 -44.125 -0.22 1 97.19 504 THR B N 1
ATOM 8876 C CA . THR B 1 504 ? 6.02 -44.688 -0.292 1 97.19 504 THR B CA 1
ATOM 8877 C C . THR B 1 504 ? 6.953 -43.719 -1.036 1 97.19 504 THR B C 1
ATOM 8879 O O . THR B 1 504 ? 6.758 -43.469 -2.225 1 97.19 504 THR B O 1
ATOM 8882 N N . PRO B 1 505 ? 7.941 -43.188 -0.346 1 97.31 505 PRO B N 1
ATOM 8883 C CA . PRO B 1 505 ? 8.844 -42.219 -0.974 1 97.31 505 PRO B CA 1
ATOM 8884 C C . PRO B 1 505 ? 10.094 -42.875 -1.556 1 97.31 505 PRO B C 1
ATOM 8886 O O . PRO B 1 505 ? 10.461 -44 -1.152 1 97.31 505 PRO B O 1
ATOM 8889 N N . VAL B 1 506 ? 10.633 -42.25 -2.59 1 95.31 506 VAL B N 1
ATOM 8890 C CA . VAL B 1 506 ? 12.062 -42.438 -2.791 1 95.31 506 VAL B CA 1
ATOM 8891 C C . VAL B 1 506 ? 12.82 -42.062 -1.521 1 95.31 506 VAL B C 1
ATOM 8893 O O . VAL B 1 506 ? 12.656 -40.969 -0.989 1 95.31 506 VAL B O 1
ATOM 8896 N N . PRO B 1 507 ? 13.602 -43.031 -0.993 1 93.44 507 PRO B N 1
ATOM 8897 C CA . PRO B 1 507 ? 14.234 -42.781 0.304 1 93.44 507 PRO B CA 1
ATOM 8898 C C . PRO B 1 507 ? 14.922 -41.406 0.364 1 93.44 507 PRO B C 1
ATOM 8900 O O . PRO B 1 507 ? 15.766 -41.125 -0.484 1 93.44 507 PRO B O 1
ATOM 8903 N N . GLY B 1 508 ? 14.508 -40.656 1.346 1 93.56 508 GLY B N 1
ATOM 8904 C CA . GLY B 1 508 ? 15.141 -39.375 1.623 1 93.56 508 GLY B CA 1
ATOM 8905 C C . GLY B 1 508 ? 14.609 -38.25 0.753 1 93.56 508 GLY B C 1
ATOM 8906 O O . GLY B 1 508 ? 15.055 -37.125 0.875 1 93.56 508 GLY B O 1
ATOM 8907 N N . LYS B 1 509 ? 13.672 -38.531 -0.117 1 94.06 509 LYS B N 1
ATOM 8908 C CA . LYS B 1 509 ? 13.156 -37.5 -1.038 1 94.06 509 LYS B CA 1
ATOM 8909 C C . LYS B 1 509 ? 11.656 -37.312 -0.864 1 94.06 509 LYS B C 1
ATOM 8911 O O . LYS B 1 509 ? 10.984 -38.156 -0.253 1 94.06 509 LYS B O 1
ATOM 8916 N N . GLU B 1 510 ? 11.188 -36.188 -1.332 1 95.44 510 GLU B N 1
ATOM 8917 C CA . GLU B 1 510 ? 9.75 -35.938 -1.368 1 95.44 510 GLU B CA 1
ATOM 8918 C C . GLU B 1 510 ? 9.148 -36.312 -2.713 1 95.44 510 GLU B C 1
ATOM 8920 O O . GLU B 1 510 ? 8.406 -35.562 -3.32 1 95.44 510 GLU B O 1
ATOM 8925 N N . GLU B 1 511 ? 9.539 -37.531 -3.162 1 95 511 GLU B N 1
ATOM 8926 C CA . GLU B 1 511 ? 9.062 -38.094 -4.418 1 95 511 GLU B CA 1
ATOM 8927 C C . GLU B 1 511 ? 8.469 -39.469 -4.199 1 95 511 GLU B C 1
ATOM 8929 O O . GLU B 1 511 ? 8.867 -40.188 -3.275 1 95 511 GLU B O 1
ATOM 8934 N N . TYR B 1 512 ? 7.574 -39.875 -5.02 1 97 512 TYR B N 1
ATOM 8935 C CA . TYR B 1 512 ? 6.961 -41.188 -4.914 1 97 512 TYR B CA 1
ATOM 8936 C C . TYR B 1 512 ? 7.879 -42.25 -5.48 1 97 512 TYR B C 1
ATOM 8938 O O . TYR B 1 512 ? 8.477 -42.062 -6.543 1 97 512 TYR B O 1
ATOM 8946 N N . PHE B 1 513 ? 7.98 -43.312 -4.77 1 96.62 513 PHE B N 1
ATOM 8947 C CA . PHE B 1 513 ? 8.594 -44.531 -5.312 1 96.62 513 PHE B CA 1
ATOM 8948 C C . PHE B 1 513 ? 7.684 -45.188 -6.34 1 96.62 513 PHE B C 1
ATOM 8950 O O . PHE B 1 513 ? 6.465 -45.219 -6.156 1 96.62 513 PHE B O 1
ATOM 8957 N N . ASN B 1 514 ? 8.32 -45.656 -7.477 1 95.12 514 ASN B N 1
ATOM 8958 C CA . ASN B 1 514 ? 7.562 -46.281 -8.57 1 95.12 514 ASN B CA 1
ATOM 8959 C C . ASN B 1 514 ? 6.504 -45.312 -9.117 1 95.12 514 ASN B C 1
ATOM 8961 O O . ASN B 1 514 ? 5.344 -45.719 -9.281 1 95.12 514 ASN B O 1
ATOM 8965 N N . SER B 1 515 ? 6.949 -44.156 -9.352 1 94.81 515 SER B N 1
ATOM 8966 C CA . SER B 1 515 ? 6.07 -43.094 -9.773 1 94.81 515 SER B CA 1
ATOM 8967 C C . SER B 1 515 ? 5.496 -43.344 -11.156 1 94.81 515 SER B C 1
ATOM 8969 O O . SER B 1 515 ? 6.199 -43.812 -12.047 1 94.81 515 SER B O 1
ATOM 8971 N N . GLU B 1 516 ? 4.242 -42.875 -11.367 1 94.5 516 GLU B N 1
ATOM 8972 C CA . GLU B 1 516 ? 3.582 -42.938 -12.664 1 94.5 516 GLU B CA 1
ATOM 8973 C C . GLU B 1 516 ? 4.266 -42.031 -13.672 1 94.5 516 GLU B C 1
ATOM 8975 O O . GLU B 1 516 ? 4.016 -42.094 -14.875 1 94.5 516 GLU B O 1
ATOM 8980 N N . LYS B 1 517 ? 5.074 -41.188 -13.219 1 95 517 LYS B N 1
ATOM 8981 C CA . LYS B 1 517 ? 5.805 -40.281 -14.109 1 95 517 LYS B CA 1
ATOM 8982 C C . LYS B 1 517 ? 6.742 -41.062 -15.023 1 95 517 LYS B C 1
ATOM 8984 O O . LYS B 1 517 ? 6.969 -40.656 -16.172 1 95 517 LYS B O 1
ATOM 8989 N N . TYR B 1 518 ? 7.16 -42.344 -14.492 1 95.75 518 TYR B N 1
ATOM 8990 C CA . TYR B 1 518 ? 8.211 -43.031 -15.234 1 95.75 518 TYR B CA 1
ATOM 8991 C C . TYR B 1 518 ? 7.785 -44.469 -15.594 1 95.75 518 TYR B C 1
ATOM 8993 O O . TYR B 1 518 ? 8.516 -45.188 -16.281 1 95.75 518 TYR B O 1
ATOM 9001 N N . GLN B 1 519 ? 6.652 -44.844 -15.133 1 95.75 519 GLN B N 1
ATOM 9002 C CA . GLN B 1 519 ? 6.164 -46.156 -15.43 1 95.75 519 GLN B CA 1
ATOM 9003 C C . GLN B 1 519 ? 4.641 -46.219 -15.367 1 95.75 519 GLN B C 1
ATOM 9005 O O . GLN B 1 519 ? 4.004 -45.344 -14.828 1 95.75 519 GLN B O 1
ATOM 9010 N N . LEU B 1 520 ? 4.023 -47.25 -15.977 1 96.56 520 LEU B N 1
ATOM 9011 C CA . LEU B 1 520 ? 2.592 -47.5 -15.867 1 96.56 520 LEU B CA 1
ATOM 9012 C C . LEU B 1 520 ? 2.254 -48.125 -14.523 1 96.56 520 LEU B C 1
ATOM 9014 O O . LEU B 1 520 ? 3.006 -48.969 -14.023 1 96.56 520 LEU B O 1
ATOM 9018 N N . ARG B 1 521 ? 1.196 -47.688 -13.977 1 95.62 521 ARG B N 1
ATOM 9019 C CA . ARG B 1 521 ? 0.718 -48.281 -12.734 1 95.62 521 ARG B CA 1
ATOM 9020 C C . ARG B 1 521 ? -0.745 -48.719 -12.852 1 95.62 521 ARG B C 1
ATOM 9022 O O . ARG B 1 521 ? -1.49 -48.156 -13.656 1 95.62 521 ARG B O 1
ATOM 9029 N N . ALA B 1 522 ? -1.094 -49.75 -12.117 1 94.88 522 ALA B N 1
ATOM 9030 C CA . ALA B 1 522 ? -2.484 -50.156 -11.922 1 94.88 522 ALA B CA 1
ATOM 9031 C C . ALA B 1 522 ? -2.877 -50.094 -10.453 1 94.88 522 ALA B C 1
ATOM 9033 O O . ALA B 1 522 ? -2.336 -50.844 -9.625 1 94.88 522 ALA B O 1
ATOM 9034 N N . TRP B 1 523 ? -3.838 -49.219 -10.141 1 93.31 523 TRP B N 1
ATOM 9035 C CA . TRP B 1 523 ? -4.207 -48.969 -8.75 1 93.31 523 TRP B CA 1
ATOM 9036 C C . TRP B 1 523 ? -5.449 -49.781 -8.367 1 93.31 523 TRP B C 1
ATOM 9038 O O . TRP B 1 523 ? -6.383 -49.906 -9.164 1 93.31 523 TRP B O 1
ATOM 9048 N N . ASP B 1 524 ? -5.371 -50.344 -7.168 1 94.31 524 ASP B N 1
ATOM 9049 C CA . ASP B 1 524 ? -6.582 -50.875 -6.551 1 94.31 524 ASP B CA 1
ATOM 9050 C C . ASP B 1 524 ? -7.203 -49.844 -5.594 1 94.31 524 ASP B C 1
ATOM 9052 O O . ASP B 1 524 ? -6.922 -49.875 -4.395 1 94.31 524 ASP B O 1
ATOM 9056 N N . PHE B 1 525 ? -8.133 -49.094 -6.082 1 94.19 525 PHE B N 1
ATOM 9057 C CA . PHE B 1 525 ? -8.688 -48 -5.32 1 94.19 525 PHE B CA 1
ATOM 9058 C C . PHE B 1 525 ? -9.625 -48.5 -4.23 1 94.19 525 PHE B C 1
ATOM 9060 O O . PHE B 1 525 ? -10 -47.75 -3.33 1 94.19 525 PHE B O 1
ATOM 9067 N N . ASP B 1 526 ? -9.93 -49.812 -4.262 1 93.88 526 ASP B N 1
ATOM 9068 C CA . ASP B 1 526 ? -10.844 -50.375 -3.279 1 93.88 526 ASP B CA 1
ATOM 9069 C C . ASP B 1 526 ? -10.086 -51.156 -2.195 1 93.88 526 ASP B C 1
ATOM 9071 O O . ASP B 1 526 ? -10.688 -51.844 -1.387 1 93.88 526 ASP B O 1
ATOM 9075 N N . GLN B 1 527 ? -8.852 -51 -2.229 1 94.88 527 GLN B N 1
ATOM 9076 C CA . GLN B 1 527 ? -8.094 -51.688 -1.192 1 94.88 527 GLN B CA 1
ATOM 9077 C C . GLN B 1 527 ? -8.5 -51.219 0.199 1 94.88 527 GLN B C 1
ATOM 9079 O O . GLN B 1 527 ? -8.93 -50.062 0.371 1 94.88 527 GLN B O 1
ATOM 9084 N N . PRO B 1 528 ? -8.398 -52.125 1.122 1 95 528 PRO B N 1
ATOM 9085 C CA . PRO B 1 528 ? -8.773 -51.719 2.48 1 95 528 PRO B CA 1
ATOM 9086 C C . PRO B 1 528 ? -7.984 -50.531 2.98 1 95 528 PRO B C 1
ATOM 9088 O O . PRO B 1 528 ? -6.785 -50.406 2.709 1 95 528 PRO B O 1
ATOM 9091 N N . GLY B 1 529 ? -8.75 -49.656 3.695 1 95.81 529 GLY B N 1
ATOM 9092 C CA . GLY B 1 529 ? -8.094 -48.5 4.293 1 95.81 529 GLY B CA 1
ATOM 9093 C C . GLY B 1 529 ? -8.172 -47.25 3.43 1 95.81 529 GLY B C 1
ATOM 9094 O O . GLY B 1 529 ? -7.684 -46.188 3.818 1 95.81 529 GLY B O 1
ATOM 9095 N N . HIS B 1 530 ? -8.734 -47.406 2.283 1 97.5 530 HIS B N 1
ATOM 9096 C CA . HIS B 1 530 ? -8.906 -46.219 1.446 1 97.5 530 HIS B CA 1
ATOM 9097 C C . HIS B 1 530 ? -9.742 -45.156 2.154 1 97.5 530 HIS B C 1
ATOM 9099 O O . HIS B 1 530 ? -10.422 -45.469 3.137 1 97.5 530 HIS B O 1
ATOM 9105 N N . ILE B 1 531 ? -9.656 -43.938 1.691 1 98.44 531 ILE B N 1
ATOM 9106 C CA . ILE B 1 531 ? -10.375 -42.844 2.357 1 98.44 531 ILE B CA 1
ATOM 9107 C C . ILE B 1 531 ? -11.352 -42.188 1.381 1 98.44 531 ILE B C 1
ATOM 9109 O O . ILE B 1 531 ? -11.547 -40.969 1.405 1 98.44 531 ILE B O 1
ATOM 9113 N N . GLN B 1 532 ? -11.906 -42.938 0.453 1 98.44 532 GLN B N 1
ATOM 9114 C CA . GLN B 1 532 ? -12.844 -42.469 -0.552 1 98.44 532 GLN B CA 1
ATOM 9115 C C . GLN B 1 532 ? -14.062 -41.812 0.101 1 98.44 532 GLN B C 1
ATOM 9117 O O . GLN B 1 532 ? -14.555 -40.781 -0.379 1 98.44 532 GLN B O 1
ATOM 9122 N N . ASP B 1 533 ? -14.531 -42.375 1.183 1 98.19 533 ASP B N 1
ATOM 9123 C CA . ASP B 1 533 ? -15.703 -41.844 1.867 1 98.19 533 ASP B CA 1
ATOM 9124 C C . ASP B 1 533 ? -15.414 -40.469 2.463 1 98.19 533 ASP B C 1
ATOM 9126 O O . ASP B 1 533 ? -16.281 -39.594 2.475 1 98.19 533 ASP B O 1
ATOM 9130 N N . ASP B 1 534 ? -14.219 -40.281 2.996 1 98.5 534 ASP B N 1
ATOM 9131 C CA . ASP B 1 534 ? -13.812 -39 3.508 1 98.5 534 ASP B CA 1
ATOM 9132 C C . ASP B 1 534 ? -13.789 -37.938 2.393 1 98.5 534 ASP B C 1
ATOM 9134 O O . ASP B 1 534 ? -14.242 -36.812 2.582 1 98.5 534 ASP B O 1
ATOM 9138 N N . ILE B 1 535 ? -13.242 -38.312 1.271 1 98.81 535 ILE B N 1
ATOM 9139 C CA . ILE B 1 535 ? -13.164 -37.438 0.124 1 98.81 535 ILE B CA 1
ATOM 9140 C C . ILE B 1 535 ? -14.57 -37.062 -0.328 1 98.81 535 ILE B C 1
ATOM 9142 O O . ILE B 1 535 ? -14.867 -35.875 -0.531 1 98.81 535 ILE B O 1
ATOM 9146 N N . ARG B 1 536 ? -15.453 -38.062 -0.405 1 98.5 536 ARG B N 1
ATOM 9147 C CA . ARG B 1 536 ? -16.844 -37.812 -0.772 1 98.5 536 ARG B CA 1
ATOM 9148 C C . ARG B 1 536 ? -17.516 -36.844 0.201 1 98.5 536 ARG B C 1
ATOM 9150 O O . ARG B 1 536 ? -18.234 -35.938 -0.216 1 98.5 536 ARG B O 1
ATOM 9157 N N . LEU B 1 537 ? -17.25 -37.094 1.412 1 98.44 537 LEU B N 1
ATOM 9158 C CA . LEU B 1 537 ? -17.844 -36.25 2.443 1 98.44 537 LEU B CA 1
ATOM 9159 C C . LEU B 1 537 ? -17.375 -34.781 2.309 1 98.44 537 LEU B C 1
ATOM 9161 O O . LEU B 1 537 ? -18.188 -33.875 2.336 1 98.44 537 LEU B O 1
ATOM 9165 N N . MET B 1 538 ? -16.062 -34.594 2.242 1 98.44 538 MET B N 1
ATOM 9166 C CA . MET B 1 538 ? -15.516 -33.25 2.133 1 98.44 538 MET B CA 1
ATOM 9167 C C . MET B 1 538 ? -16.094 -32.531 0.914 1 98.44 538 MET B C 1
ATOM 9169 O O . MET B 1 538 ? -16.5 -31.359 1.007 1 98.44 538 MET B O 1
ATOM 9173 N N . ASN B 1 539 ? -16.141 -33.188 -0.206 1 98.75 539 ASN B N 1
ATOM 9174 C CA . ASN B 1 539 ? -16.641 -32.562 -1.424 1 98.75 539 ASN B CA 1
ATOM 9175 C C . ASN B 1 539 ? -18.141 -32.312 -1.337 1 98.75 539 ASN B C 1
ATOM 9177 O O . ASN B 1 539 ? -18.641 -31.328 -1.892 1 98.75 539 ASN B O 1
ATOM 9181 N N . HIS B 1 540 ? -18.859 -33.219 -0.648 1 98.38 540 HIS B N 1
ATOM 9182 C CA . HIS B 1 540 ? -20.266 -32.969 -0.406 1 98.38 540 HIS B CA 1
ATOM 9183 C C . HIS B 1 540 ? -20.484 -31.719 0.422 1 98.38 540 HIS B C 1
ATOM 9185 O O . HIS B 1 540 ? -21.344 -30.891 0.093 1 98.38 540 HIS B O 1
ATOM 9191 N N . ILE B 1 541 ? -19.719 -31.547 1.453 1 98.25 541 ILE B N 1
ATOM 9192 C CA . ILE B 1 541 ? -19.797 -30.375 2.301 1 98.25 541 ILE B CA 1
ATOM 9193 C C . ILE B 1 541 ? -19.516 -29.125 1.47 1 98.25 541 ILE B C 1
ATOM 9195 O O . ILE B 1 541 ? -20.25 -28.141 1.542 1 98.25 541 ILE B O 1
ATOM 9199 N N . ARG B 1 542 ? -18.484 -29.141 0.646 1 98.31 542 ARG B N 1
ATOM 9200 C CA . ARG B 1 542 ? -18.109 -28.016 -0.202 1 98.31 542 ARG B CA 1
ATOM 9201 C C . ARG B 1 542 ? -19.25 -27.625 -1.137 1 98.31 542 ARG B C 1
ATOM 9203 O O . ARG B 1 542 ? -19.562 -26.438 -1.3 1 98.31 542 ARG B O 1
ATOM 9210 N N . ARG B 1 543 ? -19.922 -28.578 -1.658 1 96.25 543 ARG B N 1
ATOM 9211 C CA . ARG B 1 543 ? -20.953 -28.344 -2.664 1 96.25 543 ARG B CA 1
ATOM 9212 C C . ARG B 1 543 ? -22.25 -27.859 -2.02 1 96.25 543 ARG B C 1
ATOM 9214 O O . ARG B 1 543 ? -23 -27.078 -2.611 1 96.25 543 ARG B O 1
ATOM 9221 N N . THR B 1 544 ? -22.484 -28.328 -0.827 1 97.38 544 THR B N 1
ATOM 9222 C CA . THR B 1 544 ? -23.812 -28.094 -0.264 1 97.38 544 THR B CA 1
ATOM 9223 C C . THR B 1 544 ? -23.812 -26.859 0.639 1 97.38 544 THR B C 1
ATOM 9225 O O . THR B 1 544 ? -24.875 -26.312 0.931 1 97.38 544 THR B O 1
ATOM 9228 N N . HIS B 1 545 ? -22.625 -26.469 1.074 1 97.94 545 HIS B N 1
ATOM 9229 C CA . HIS B 1 545 ? -22.578 -25.344 1.987 1 97.94 545 HIS B CA 1
ATOM 9230 C C . HIS B 1 545 ? -22 -24.109 1.294 1 97.94 545 HIS B C 1
ATOM 9232 O O . HIS B 1 545 ? -20.797 -24.016 1.074 1 97.94 545 HIS B O 1
ATOM 9238 N N . PRO B 1 546 ? -22.812 -23.078 1.148 1 96.81 546 PRO B N 1
ATOM 9239 C CA . PRO B 1 546 ? -22.328 -21.844 0.517 1 96.81 546 PRO B CA 1
ATOM 9240 C C . PRO B 1 546 ? -21.172 -21.203 1.268 1 96.81 546 PRO B C 1
ATOM 9242 O O . PRO B 1 546 ? -20.359 -20.484 0.669 1 96.81 546 PRO B O 1
ATOM 9245 N N . ALA B 1 547 ? -20.969 -21.469 2.549 1 97.69 547 ALA B N 1
ATOM 9246 C CA . ALA B 1 547 ? -19.906 -20.922 3.379 1 97.69 547 ALA B CA 1
ATOM 9247 C C . ALA B 1 547 ? -18.531 -21.375 2.877 1 97.69 547 ALA B C 1
ATOM 9249 O O . ALA B 1 547 ? -17.516 -20.75 3.188 1 97.69 547 ALA B O 1
ATOM 9250 N N . MET B 1 548 ? -18.531 -22.406 2.059 1 97.44 548 MET B N 1
ATOM 9251 C CA . MET B 1 548 ? -17.266 -23 1.625 1 97.44 548 MET B CA 1
ATOM 9252 C C . MET B 1 548 ? -16.75 -22.312 0.365 1 97.44 548 MET B C 1
ATOM 9254 O O . MET B 1 548 ? -15.594 -22.516 -0.029 1 97.44 548 MET B O 1
ATOM 9258 N N . ARG B 1 549 ? -17.562 -21.469 -0.224 1 94.62 549 ARG B N 1
ATOM 9259 C CA . ARG B 1 549 ? -17.281 -20.953 -1.561 1 94.62 549 ARG B CA 1
ATOM 9260 C C . ARG B 1 549 ? -16.156 -19.938 -1.526 1 94.62 549 ARG B C 1
ATOM 9262 O O . ARG B 1 549 ? -15.156 -20.078 -2.24 1 94.62 549 ARG B O 1
ATOM 9269 N N . ASP B 1 550 ? -16.266 -18.953 -0.707 1 94.44 550 ASP B N 1
ATOM 9270 C CA . ASP B 1 550 ? -15.266 -17.891 -0.585 1 94.44 550 ASP B CA 1
ATOM 9271 C C . ASP B 1 550 ? -14.25 -18.219 0.507 1 94.44 550 ASP B C 1
ATOM 9273 O O . ASP B 1 550 ? -14.57 -18.156 1.696 1 94.44 550 ASP B O 1
ATOM 9277 N N . PHE B 1 551 ? -13.016 -18.5 0.101 1 95 551 PHE B N 1
ATOM 9278 C CA . PHE B 1 551 ? -12.055 -19 1.078 1 95 551 PHE B CA 1
ATOM 9279 C C . PHE B 1 551 ? -11.594 -17.875 2.002 1 95 551 PHE B C 1
ATOM 9281 O O . PHE B 1 551 ? -10.977 -18.125 3.037 1 95 551 PHE B O 1
ATOM 9288 N N . THR B 1 552 ? -11.875 -16.609 1.614 1 96.25 552 THR B N 1
ATOM 9289 C CA . THR B 1 552 ? -11.438 -15.492 2.438 1 96.25 552 THR B CA 1
ATOM 9290 C C . THR B 1 552 ? -12.344 -15.328 3.656 1 96.25 552 THR B C 1
ATOM 9292 O O . THR B 1 552 ? -11.992 -14.617 4.602 1 96.25 552 THR B O 1
ATOM 9295 N N . ARG B 1 553 ? -13.484 -15.977 3.65 1 96.19 553 ARG B N 1
ATOM 9296 C CA . ARG B 1 553 ? -14.398 -15.922 4.789 1 96.19 553 ARG B CA 1
ATOM 9297 C C . ARG B 1 553 ? -14.016 -16.953 5.844 1 96.19 553 ARG B C 1
ATOM 9299 O O . ARG B 1 553 ? -14.734 -17.922 6.062 1 96.19 553 ARG B O 1
ATOM 9306 N N . LEU B 1 554 ? -12.914 -16.672 6.43 1 98 554 LEU B N 1
ATOM 9307 C CA . LEU B 1 554 ? -12.242 -17.562 7.371 1 98 554 LEU B CA 1
ATOM 9308 C C . LEU B 1 554 ? -11.969 -16.859 8.695 1 98 554 LEU B C 1
ATOM 9310 O O . LEU B 1 554 ? -11.555 -15.695 8.711 1 98 554 LEU B O 1
ATOM 9314 N N . ARG B 1 555 ? -12.328 -17.516 9.781 1 97.44 555 ARG B N 1
ATOM 9315 C CA . ARG B 1 555 ? -12 -17.016 11.109 1 97.44 555 ARG B CA 1
ATOM 9316 C C . ARG B 1 555 ? -11.406 -18.125 11.977 1 97.44 555 ARG B C 1
ATOM 9318 O O . ARG B 1 555 ? -11.969 -19.219 12.062 1 97.44 555 ARG B O 1
ATOM 9325 N N . PHE B 1 556 ? -10.32 -17.828 12.578 1 98.19 556 PHE B N 1
ATOM 9326 C CA . PHE B 1 556 ? -9.719 -18.766 13.523 1 98.19 556 PHE B CA 1
ATOM 9327 C C . PHE B 1 556 ? -10.242 -18.531 14.938 1 98.19 556 PHE B C 1
ATOM 9329 O O . PHE B 1 556 ? -10.5 -17.391 15.32 1 98.19 556 PHE B O 1
ATOM 9336 N N . TYR B 1 557 ? -10.445 -19.578 15.625 1 97.19 557 TYR B N 1
ATOM 9337 C CA . TYR B 1 557 ? -10.891 -19.516 17.016 1 97.19 557 TYR B CA 1
ATOM 9338 C C . TYR B 1 557 ? -9.852 -20.125 17.953 1 97.19 557 TYR B C 1
ATOM 9340 O O . TYR B 1 557 ? -8.969 -20.859 17.516 1 97.19 557 TYR B O 1
ATOM 9348 N N . ASP B 1 558 ? -9.992 -19.797 19.188 1 94.12 558 ASP B N 1
ATOM 9349 C CA . ASP B 1 558 ? -9.047 -20.297 20.188 1 94.12 558 ASP B CA 1
ATOM 9350 C C . ASP B 1 558 ? -9.32 -21.766 20.516 1 94.12 558 ASP B C 1
ATOM 9352 O O . ASP B 1 558 ? -10.453 -22.141 20.828 1 94.12 558 ASP B O 1
ATOM 9356 N N . ALA B 1 559 ? -8.398 -22.562 20.281 1 94.75 559 ALA B N 1
ATOM 9357 C CA . ALA B 1 559 ? -8.266 -23.906 20.828 1 94.75 559 ALA B CA 1
ATOM 9358 C C . ALA B 1 559 ? -6.984 -24.047 21.641 1 94.75 559 ALA B C 1
ATOM 9360 O O . ALA B 1 559 ? -5.891 -24.094 21.078 1 94.75 559 ALA B O 1
ATOM 9361 N N . HIS B 1 560 ? -7.105 -24.047 22.891 1 92.88 560 HIS B N 1
ATOM 9362 C CA . HIS B 1 560 ? -5.938 -23.984 23.766 1 92.88 560 HIS B CA 1
ATOM 9363 C C . HIS B 1 560 ? -5.168 -25.297 23.734 1 92.88 560 HIS B C 1
ATOM 9365 O O . HIS B 1 560 ? -5.051 -25.984 24.75 1 92.88 560 HIS B O 1
ATOM 9371 N N . ASN B 1 561 ? -4.734 -25.75 22.734 1 95.56 561 ASN B N 1
ATOM 9372 C CA . ASN B 1 561 ? -3.887 -26.875 22.359 1 95.56 561 ASN B CA 1
ATOM 9373 C C . ASN B 1 561 ? -3.242 -26.672 21 1 95.56 561 ASN B C 1
ATOM 9375 O O . ASN B 1 561 ? -3.941 -26.547 19.984 1 95.56 561 ASN B O 1
ATOM 9379 N N . ASP B 1 562 ? -1.934 -26.625 20.906 1 95.5 562 ASP B N 1
ATOM 9380 C CA . ASP B 1 562 ? -1.194 -26.281 19.688 1 95.5 562 ASP B CA 1
ATOM 9381 C C . ASP B 1 562 ? -1.385 -27.344 18.609 1 95.5 562 ASP B C 1
ATOM 9383 O O . ASP B 1 562 ? -1.075 -27.109 17.438 1 95.5 562 ASP B O 1
ATOM 9387 N N . SER B 1 563 ? -1.959 -28.469 18.969 1 97.19 563 SER B N 1
ATOM 9388 C CA . SER B 1 563 ? -2.15 -29.547 18.016 1 97.19 563 SER B CA 1
ATOM 9389 C C . SER B 1 563 ? -3.566 -29.547 17.453 1 97.19 563 SER B C 1
ATOM 9391 O O . SER B 1 563 ? -3.912 -30.391 16.625 1 97.19 563 SER B O 1
ATOM 9393 N N . VAL B 1 564 ? -4.34 -28.594 17.922 1 98 564 VAL B N 1
ATOM 9394 C CA . VAL B 1 564 ? -5.719 -28.531 17.438 1 98 564 VAL B CA 1
ATOM 9395 C C . VAL B 1 564 ? -5.98 -27.188 16.766 1 98 564 VAL B C 1
ATOM 9397 O O . VAL B 1 564 ? -5.789 -26.141 17.375 1 98 564 VAL B O 1
ATOM 9400 N N . LEU B 1 565 ? -6.379 -27.203 15.57 1 98.31 565 LEU B N 1
ATOM 9401 C CA . LEU B 1 565 ? -6.758 -26 14.828 1 98.31 565 LEU B CA 1
ATOM 9402 C C . LEU B 1 565 ? -8.273 -25.844 14.789 1 98.31 565 LEU B C 1
ATOM 9404 O O . LEU B 1 565 ? -8.984 -26.766 14.375 1 98.31 565 LEU B O 1
ATOM 9408 N N . ALA B 1 566 ? -8.766 -24.703 15.266 1 98.31 566 ALA B N 1
ATOM 9409 C CA . ALA B 1 566 ? -10.195 -24.406 15.25 1 98.31 566 ALA B CA 1
ATOM 9410 C C . ALA B 1 566 ? -10.492 -23.203 14.352 1 98.31 566 ALA B C 1
ATOM 9412 O O . ALA B 1 566 ? -9.906 -22.125 14.523 1 98.31 566 ALA B O 1
ATOM 9413 N N . TYR B 1 567 ? -11.344 -23.375 13.43 1 98.25 567 TYR B N 1
ATOM 9414 C CA . TYR B 1 567 ? -11.68 -22.266 12.539 1 98.25 567 TYR B CA 1
ATOM 9415 C C . TYR B 1 567 ? -13.102 -22.406 12.008 1 98.25 567 TYR B C 1
ATOM 9417 O O . TYR B 1 567 ? -13.672 -23.5 12.016 1 98.25 567 TYR B O 1
ATOM 9425 N N . GLY B 1 568 ? -13.656 -21.266 11.648 1 97.88 568 GLY B N 1
ATOM 9426 C CA . GLY B 1 568 ? -15.008 -21.219 11.102 1 97.88 568 GLY B CA 1
ATOM 9427 C C . GLY B 1 568 ? -15.062 -20.641 9.703 1 97.88 568 GLY B C 1
ATOM 9428 O O . GLY B 1 568 ? -14.242 -19.781 9.352 1 97.88 568 GLY B O 1
ATOM 9429 N N . LYS B 1 569 ? -15.992 -21.188 8.875 1 97.88 569 LYS B N 1
ATOM 9430 C CA . LYS B 1 569 ? -16.391 -20.656 7.57 1 97.88 569 LYS B CA 1
ATOM 9431 C C . LYS B 1 569 ? -17.844 -20.188 7.586 1 97.88 569 LYS B C 1
ATOM 9433 O O . LYS B 1 569 ? -18.719 -20.875 8.117 1 97.88 569 LYS B O 1
ATOM 9438 N N . SER B 1 570 ? -18.062 -18.984 7.027 1 97.31 570 SER B N 1
ATOM 9439 C CA . SER B 1 570 ? -19.438 -18.516 7.062 1 97.31 570 SER B CA 1
ATOM 9440 C C . SER B 1 570 ? -19.766 -17.672 5.832 1 97.31 570 SER B C 1
ATOM 9442 O O . SER B 1 570 ? -18.859 -17.109 5.207 1 97.31 570 SER B O 1
ATOM 9444 N N . THR B 1 571 ? -21.031 -17.688 5.5 1 95.88 571 THR B N 1
ATOM 9445 C CA . THR B 1 571 ? -21.5 -16.672 4.555 1 95.88 571 THR B CA 1
ATOM 9446 C C . THR B 1 571 ? -21.516 -15.289 5.195 1 95.88 571 THR B C 1
ATOM 9448 O O . THR B 1 571 ? -21.391 -15.164 6.414 1 95.88 571 THR B O 1
ATOM 9451 N N . GLU B 1 572 ? -21.656 -14.32 4.379 1 89.25 572 GLU B N 1
ATOM 9452 C CA . GLU B 1 572 ? -21.672 -12.945 4.891 1 89.25 572 GLU B CA 1
ATOM 9453 C C . GLU B 1 572 ? -22.828 -12.727 5.859 1 89.25 572 GLU B C 1
ATOM 9455 O O . GLU B 1 572 ? -22.656 -12.078 6.895 1 89.25 572 GLU B O 1
ATOM 9460 N N . ASP B 1 573 ? -23.984 -13.281 5.535 1 90.94 573 ASP B N 1
ATOM 9461 C CA . ASP B 1 573 ? -25.188 -13.102 6.344 1 90.94 573 ASP B CA 1
ATOM 9462 C C . ASP B 1 573 ? -25.219 -14.094 7.508 1 90.94 573 ASP B C 1
ATOM 9464 O O . ASP B 1 573 ? -26.172 -14.109 8.281 1 90.94 573 ASP B O 1
ATOM 9468 N N . LYS B 1 574 ? -24.25 -14.992 7.586 1 91.94 574 LYS B N 1
ATOM 9469 C CA . LYS B 1 574 ? -24.062 -15.977 8.648 1 91.94 574 LYS B CA 1
ATOM 9470 C C . LYS B 1 574 ? -25.203 -16.984 8.664 1 91.94 574 LYS B C 1
ATOM 9472 O O . LYS B 1 574 ? -25.453 -17.641 9.68 1 91.94 574 LYS B O 1
ATOM 9477 N N . GLN B 1 575 ? -25.906 -17.094 7.531 1 95 575 GLN B N 1
ATOM 9478 C CA . GLN B 1 575 ? -26.984 -18.078 7.438 1 95 575 GLN B CA 1
ATOM 9479 C C . GLN B 1 575 ? -26.422 -19.5 7.297 1 95 575 GLN B C 1
ATOM 9481 O O . GLN B 1 575 ? -27.109 -20.469 7.625 1 95 575 GLN B O 1
ATOM 9486 N N . ASP B 1 576 ? -25.25 -19.531 6.754 1 97.25 576 ASP B N 1
ATOM 9487 C CA . ASP B 1 576 ? -24.516 -20.781 6.68 1 97.25 576 ASP B CA 1
ATOM 9488 C C . ASP B 1 576 ? -23.172 -20.672 7.402 1 97.25 576 ASP B C 1
ATOM 9490 O O . ASP B 1 576 ? -22.359 -19.797 7.078 1 97.25 576 ASP B O 1
ATOM 9494 N N . PHE B 1 577 ? -22.984 -21.484 8.406 1 97.19 577 PHE B N 1
ATOM 9495 C CA . PHE B 1 577 ? -21.797 -21.422 9.25 1 97.19 577 PHE B CA 1
ATOM 9496 C C . PHE B 1 577 ? -21.312 -22.828 9.578 1 97.19 577 PHE B C 1
ATOM 9498 O O . PHE B 1 577 ? -22.078 -23.672 10.039 1 97.19 577 PHE B O 1
ATOM 9505 N N . LEU B 1 578 ? -20.078 -23.109 9.273 1 98.06 578 LEU B N 1
ATOM 9506 C CA . LEU B 1 578 ? -19.422 -24.375 9.602 1 98.06 578 LEU B CA 1
ATOM 9507 C C . LEU B 1 578 ? -18.266 -24.141 10.562 1 98.06 578 LEU B C 1
ATOM 9509 O O . LEU B 1 578 ? -17.516 -23.172 10.43 1 98.06 578 LEU B O 1
ATOM 9513 N N . LEU B 1 579 ? -18.156 -24.969 11.547 1 97.62 579 LEU B N 1
ATOM 9514 C CA . LEU B 1 579 ? -17.047 -24.969 12.492 1 97.62 579 LEU B CA 1
ATOM 9515 C C . LEU B 1 579 ? -16.234 -26.25 12.375 1 97.62 579 LEU B C 1
ATOM 9517 O O . LEU B 1 579 ? -16.781 -27.344 12.43 1 97.62 579 LEU B O 1
ATOM 9521 N N . PHE B 1 580 ? -14.938 -26.078 12.195 1 98.06 580 PHE B N 1
ATOM 9522 C CA . PHE B 1 580 ? -14.023 -27.203 12.055 1 98.06 580 PHE B CA 1
ATOM 9523 C C . PHE B 1 580 ? -13.055 -27.266 13.234 1 98.06 580 PHE B C 1
ATOM 9525 O O . PHE B 1 580 ? -12.5 -26.234 13.633 1 98.06 580 PHE B O 1
ATOM 9532 N N . HIS B 1 581 ? -12.93 -28.422 13.812 1 97.81 581 HIS B N 1
ATOM 9533 C CA . HIS B 1 581 ? -11.859 -28.766 14.742 1 97.81 581 HIS B CA 1
ATOM 9534 C C . HIS B 1 581 ? -10.992 -29.891 14.188 1 97.81 581 HIS B C 1
ATOM 9536 O O . HIS B 1 581 ? -11.445 -31.047 14.078 1 97.81 581 HIS B O 1
ATOM 9542 N N . VAL B 1 582 ? -9.781 -29.578 13.914 1 98.12 582 VAL B N 1
ATOM 9543 C CA . VAL B 1 582 ? -8.898 -30.547 13.266 1 98.12 582 VAL B CA 1
ATOM 9544 C C . VAL B 1 582 ? -7.723 -30.875 14.18 1 98.12 582 VAL B C 1
ATOM 9546 O O . VAL B 1 582 ? -6.984 -29.984 14.594 1 98.12 582 VAL B O 1
ATOM 9549 N N . ASN B 1 583 ? -7.57 -32.125 14.508 1 98.06 583 ASN B N 1
ATOM 9550 C CA . ASN B 1 583 ? -6.379 -32.625 15.195 1 98.06 583 ASN B CA 1
ATOM 9551 C C . ASN B 1 583 ? -5.191 -32.75 14.242 1 98.06 583 ASN B C 1
ATOM 9553 O O . ASN B 1 583 ? -5.164 -33.625 13.375 1 98.06 583 ASN B O 1
ATOM 9557 N N . LEU B 1 584 ? -4.156 -31.922 14.43 1 97.81 584 LEU B N 1
ATOM 9558 C CA . LEU B 1 584 ? -3.02 -31.844 13.516 1 97.81 584 LEU B CA 1
ATOM 9559 C C . LEU B 1 584 ? -1.995 -32.938 13.836 1 97.81 584 LEU B C 1
ATOM 9561 O O . LEU B 1 584 ? -1.024 -33.125 13.094 1 97.81 584 LEU B O 1
ATOM 9565 N N . ASP B 1 585 ? -2.277 -33.656 14.93 1 96.69 585 ASP B N 1
ATOM 9566 C CA . ASP B 1 585 ? -1.431 -34.781 15.32 1 96.69 585 ASP B CA 1
ATOM 9567 C C . ASP B 1 585 ? -1.985 -36.094 14.789 1 96.69 585 ASP B C 1
ATOM 9569 O O . ASP B 1 585 ? -2.91 -36.656 15.375 1 96.69 585 ASP B O 1
ATOM 9573 N N . PRO B 1 586 ? -1.381 -36.594 13.797 1 96.69 586 PRO B N 1
ATOM 9574 C CA . PRO B 1 586 ? -1.934 -37.812 13.211 1 96.69 586 PRO B CA 1
ATOM 9575 C C . PRO B 1 586 ? -1.64 -39.062 14.055 1 96.69 586 PRO B C 1
ATOM 9577 O O . PRO B 1 586 ? -2.121 -40.156 13.734 1 96.69 586 PRO B O 1
ATOM 9580 N N . HIS B 1 587 ? -0.963 -38.969 15.164 1 96.75 587 HIS B N 1
ATOM 9581 C CA . HIS B 1 587 ? -0.47 -40.156 15.883 1 96.75 587 HIS B CA 1
ATOM 9582 C C . HIS B 1 587 ? -1.183 -40.312 17.219 1 96.75 587 HIS B C 1
ATOM 9584 O O . HIS B 1 587 ? -1.065 -41.344 17.875 1 96.75 587 HIS B O 1
ATOM 9590 N N . ALA B 1 588 ? -1.835 -39.25 17.625 1 96.19 588 ALA B N 1
ATOM 9591 C CA . ALA B 1 588 ? -2.434 -39.344 18.953 1 96.19 588 ALA B CA 1
ATOM 9592 C C . ALA B 1 588 ? -3.744 -38.562 19.031 1 96.19 588 ALA B C 1
ATOM 9594 O O . ALA B 1 588 ? -3.906 -37.562 18.344 1 96.19 588 ALA B O 1
ATOM 9595 N N . ALA B 1 589 ? -4.582 -39.094 19.859 1 95.5 589 ALA B N 1
ATOM 9596 C CA . ALA B 1 589 ? -5.781 -38.312 20.203 1 95.5 589 ALA B CA 1
ATOM 9597 C C . ALA B 1 589 ? -5.43 -37.062 21 1 95.5 589 ALA B C 1
ATOM 9599 O O . ALA B 1 589 ? -4.48 -37.062 21.781 1 95.5 589 ALA B O 1
ATOM 9600 N N . GLN B 1 590 ? -6.137 -36 20.734 1 95.94 590 GLN B N 1
ATOM 9601 C CA . GLN B 1 590 ? -5.906 -34.719 21.422 1 95.94 590 GLN B CA 1
ATOM 9602 C C . GLN B 1 590 ? -7.18 -34.219 22.094 1 95.94 590 GLN B C 1
ATOM 9604 O O . GLN B 1 590 ? -8.289 -34.531 21.641 1 95.94 590 GLN B O 1
ATOM 9609 N N . THR B 1 591 ? -7.039 -33.531 23.25 1 95.12 591 THR B N 1
ATOM 9610 C CA . THR B 1 591 ? -8.125 -32.812 23.938 1 95.12 591 THR B CA 1
ATOM 9611 C C . THR B 1 591 ? -7.832 -31.312 24 1 95.12 591 THR B C 1
ATOM 9613 O O . THR B 1 591 ? -6.672 -30.906 24.047 1 95.12 591 THR B O 1
ATOM 9616 N N . PHE B 1 592 ? -8.875 -30.547 23.859 1 93.19 592 PHE B N 1
ATOM 9617 C CA . PHE B 1 592 ? -8.688 -29.109 23.938 1 93.19 592 PHE B CA 1
ATOM 9618 C C . PHE B 1 592 ? -9.93 -28.422 24.5 1 93.19 592 PHE B C 1
ATOM 9620 O O . PHE B 1 592 ? -11 -29.031 24.578 1 93.19 592 PHE B O 1
ATOM 9627 N N . GLU B 1 593 ? -9.773 -27.141 25.078 1 89.56 593 GLU B N 1
ATOM 9628 C CA . GLU B 1 593 ? -10.867 -26.266 25.5 1 89.56 593 GLU B CA 1
ATOM 9629 C C . GLU B 1 593 ? -11.227 -25.266 24.391 1 89.56 593 GLU B C 1
ATOM 9631 O O . GLU B 1 593 ? -10.344 -24.797 23.672 1 89.56 593 GLU B O 1
ATOM 9636 N N . PHE B 1 594 ? -12.5 -25.234 24.172 1 85.19 594 PHE B N 1
ATOM 9637 C CA . PHE B 1 594 ? -12.992 -24.375 23.109 1 85.19 594 PHE B CA 1
ATOM 9638 C C . PHE B 1 594 ? -14.07 -23.438 23.625 1 85.19 594 PHE B C 1
ATOM 9640 O O . PHE B 1 594 ? -14.93 -23.844 24.406 1 85.19 594 PHE B O 1
#

InterPro domains:
  IPR006047 Glycosyl hydrolase family 13, catalytic domain [PF00128] (204-377)
  IPR006047 Glycosyl hydrolase family 13, catalytic domain [SM00642] (198-536)
  IPR013780 Glycosyl hydrolase, all-beta [G3DSA:2.60.40.1180] (554-594)
  IPR013783 Immunoglobulin-like fold [G3DSA:2.60.40.10] (7-184)
  IPR017853 Glycoside hydrolase superfamily [SSF51445] (179-549)
  IPR021828 Alpha-1,4-glucan:maltose-1-phosphate maltosyltransferase, domain N/S [PF11896] (7-188)
  IPR026585 Alpha-1,4-glucan:maltose-1-phosphate maltosyltransferase [MF_02124] (4-594)

Foldseek 3Di:
DVVVLAQKDKADWLQCDPNQPFAFEAAAFDKDKTKIQIGGPDDFDKWKWKWKDAPPDDDTDIFTWDDDPDSMIITIDHHHDQHKMKMKMKMFTDVLVRLLVVVVVCVVVVHDCLVSLVVLLVQLVQQPAADPVLVVLSVVLNVPQDSPDDPVVNSCSSPPPSNVVSCVVGGDRHSMHMGDMHMHGHAHLCLAFFEEEEEEQQQQQLDQQAGHALVSVLVCLVVVVLLQGQEYEYEAQAAAADVQFAAWPRHSDHDPRWRGFSLQAAAPQAGLLAGHVSHHHLVSLLVSQVSNVVSNHAYEYEDHQKHFPRHPCCVVPVVQFDADPVGHGAFDDDVPDTDNGTGHTDPDDSCPPVVLVVSLVSVVSVVVSVHQEYEYDACLVPDLVSLLVSQVVNCNVVSNRAYEYADPDDPVSQLSNLRSHHSEYEDCLLPQQWQVSVVVVLCCCQPPSSVRRYAYEAENADQAFLDPQLLPLPLLSLLQSLLCRLQLHSHYYYYPVSQVSQRDADPPDRHHRRGPSTGHHRDDSPDPSGNSVSSSVSSVCCVPFPLRSRSSQKDWDDWPDRQWTWMKGADPVRPGIDIDIGGSRSPDDDDTDD/DVVVLAQKDKADWLQCDPNQPFAFEAAAFDKDKTKIQIGGPDDFDKWKWKWKDAPPDDDTDIFTWDDDPDSMIITIDHHHDQHKMKMKMKMFTDVLVRLLVVVVVCVVVVHDCLVSLVVLLVQLVQQPPADPVLVVLSVVLNVPQDSPDDPVVNSCSSPPPSNVVSCVVGGDRHSMHMGDMHMHGHAHLCLAFFEEEEEEQQQQQLDQQAGHALVSVLVCLVVVVLLQGQEYEYEAQAAAADVQFAAWPRHSDHDPSWRGFSLQAAAPQAGLQAGHVSHHHLVSLLVSQVSCVVSNHAYEYEDHQKHFPRHPCCVVPVLQFDADPVGHGAFDDDVVDTDNGTGHTDPDDSCPPVVLVVSLVSVVSVVVSVHQEYEYDACLVDDLVSLLVSQVVNCNVVSNRAYEYADPDDPVSQLSNLRSHHSEYEDCLLPQQWQVSVVVRLCCCQPPSSVRRYAYEAENADQAFLDPQLLPLPLLSLLQSLLCRLQLHSHYYYYPVSQQSQRDADPPDRHHRRGPSTGHHRDDSPDPSGNSVSSSVSSVCCVPFPLRSRSSQKDWDDWPDRQWTWIKGADPVRPGIDIDIGGSRSPDDDDTDD